Protein AF-A0A839QFP3-F1 (afdb_monomer_lite)

Structure (mmCIF, N/CA/C/O backbone):
data_AF-A0A839QFP3-F1
#
_entry.id   AF-A0A839QFP3-F1
#
loop_
_atom_site.group_PDB
_atom_site.id
_atom_site.type_symbol
_atom_site.label_atom_id
_atom_site.label_alt_id
_atom_site.label_comp_id
_atom_site.label_asym_id
_atom_site.label_entity_id
_atom_site.label_seq_id
_atom_site.pdbx_PDB_ins_code
_atom_site.Cartn_x
_atom_site.Cartn_y
_atom_site.Cartn_z
_atom_site.occupancy
_atom_site.B_iso_or_equiv
_atom_site.auth_seq_id
_atom_site.auth_comp_id
_atom_site.auth_asym_id
_atom_site.auth_atom_id
_atom_site.pdbx_PDB_model_num
ATOM 1 N N . MET A 1 1 ? -18.121 40.655 -31.724 1.00 33.25 1 MET A N 1
ATOM 2 C CA . MET A 1 1 ? -19.056 41.598 -32.372 1.00 33.25 1 MET A CA 1
ATOM 3 C C . MET A 1 1 ? -20.418 41.431 -31.724 1.00 33.25 1 MET A C 1
ATOM 5 O O . MET A 1 1 ? -20.796 40.308 -31.424 1.00 33.25 1 MET A O 1
ATOM 9 N N . LYS A 1 2 ? -21.038 42.562 -31.383 1.00 26.45 2 LYS A N 1
ATOM 10 C CA . LYS A 1 2 ? -22.313 42.707 -30.668 1.00 26.45 2 LYS A CA 1
ATOM 11 C C . LYS A 1 2 ? -23.517 42.322 -31.549 1.00 26.45 2 LYS A C 1
ATOM 13 O O . LYS A 1 2 ? -23.383 42.303 -32.765 1.00 26.45 2 LYS A O 1
ATOM 18 N N . LEU A 1 3 ? -24.665 42.250 -30.864 1.00 24.91 3 LEU A N 1
ATOM 19 C CA . LEU A 1 3 ? -26.060 42.419 -31.308 1.00 24.91 3 LEU A CA 1
ATOM 20 C C . LEU A 1 3 ? -26.817 41.125 -31.654 1.00 24.91 3 LEU A C 1
ATOM 22 O O . LEU A 1 3 ? -26.257 40.285 -32.339 1.00 24.91 3 LEU A O 1
ATOM 26 N N . ILE A 1 4 ? -28.083 40.869 -31.290 1.00 27.33 4 ILE A N 1
ATOM 27 C CA . ILE A 1 4 ? -29.169 41.431 -30.437 1.00 27.33 4 ILE A CA 1
ATOM 28 C C . ILE A 1 4 ? -30.478 41.007 -31.154 1.00 27.33 4 ILE A C 1
ATOM 30 O O . ILE A 1 4 ? -30.542 41.151 -32.370 1.00 27.33 4 ILE A O 1
ATOM 34 N N . SER A 1 5 ? -31.500 40.587 -30.384 1.00 27.27 5 SER A N 1
ATOM 35 C CA . SER A 1 5 ? -32.950 40.555 -30.730 1.00 27.27 5 SER A CA 1
ATOM 36 C C . SER A 1 5 ? -33.434 39.568 -31.808 1.00 27.27 5 SER A C 1
ATOM 38 O O . SER A 1 5 ? -32.683 39.212 -32.698 1.00 27.27 5 SER A O 1
ATOM 40 N N . ALA A 1 6 ? -34.686 39.098 -31.878 1.00 27.47 6 ALA A N 1
ATOM 41 C CA . ALA A 1 6 ? -35.916 39.073 -31.058 1.00 27.47 6 ALA A CA 1
ATOM 42 C C . ALA A 1 6 ? -36.865 38.084 -31.805 1.00 27.47 6 ALA A C 1
ATOM 44 O O . ALA A 1 6 ? -36.794 38.001 -33.025 1.00 27.47 6 ALA A O 1
ATOM 45 N N . LEU A 1 7 ? -37.509 37.103 -31.159 1.00 26.70 7 LEU A N 1
ATOM 46 C CA . LEU A 1 7 ? -38.896 37.088 -30.642 1.00 26.70 7 LEU A CA 1
ATOM 47 C C . LEU A 1 7 ? -40.041 37.344 -31.660 1.00 26.70 7 LEU A C 1
ATOM 49 O O . LEU A 1 7 ? -40.132 38.434 -32.207 1.00 26.70 7 LEU A O 1
ATOM 53 N N . LEU A 1 8 ? -40.968 36.358 -31.703 1.00 25.73 8 LEU A N 1
ATOM 54 C CA . LEU A 1 8 ? -42.381 36.352 -32.177 1.00 25.73 8 LEU A CA 1
ATOM 55 C C . LEU A 1 8 ? -42.590 36.457 -33.704 1.00 25.73 8 LEU A C 1
ATOM 57 O O . LEU A 1 8 ? -41.953 37.262 -34.354 1.00 25.73 8 LEU A O 1
ATOM 61 N N . GLY A 1 9 ? -43.460 35.711 -34.393 1.00 26.23 9 GLY A N 1
ATOM 62 C CA . GLY A 1 9 ? -44.585 34.838 -34.042 1.00 26.23 9 GLY A CA 1
ATOM 63 C C . GLY A 1 9 ? -45.712 35.075 -35.070 1.00 26.23 9 GLY A C 1
ATOM 64 O O . GLY A 1 9 ? -46.046 36.228 -35.297 1.00 26.23 9 GLY A O 1
ATOM 65 N N . THR A 1 10 ? -46.255 34.032 -35.717 1.00 30.48 10 THR A N 1
ATOM 66 C CA . THR A 1 10 ? -47.557 33.976 -36.454 1.00 30.48 10 THR A CA 1
ATOM 67 C C . THR A 1 10 ? -47.713 32.542 -37.013 1.00 30.48 10 THR A C 1
ATOM 69 O O . THR A 1 10 ? -46.819 32.050 -37.688 1.00 30.48 10 THR A O 1
ATOM 72 N N . ALA A 1 11 ? -48.610 31.696 -36.483 1.00 29.27 11 ALA A N 1
ATOM 73 C CA . ALA A 1 11 ? -50.033 31.514 -36.839 1.00 29.27 11 ALA A CA 1
ATOM 74 C C . ALA A 1 11 ? -50.236 31.035 -38.300 1.00 29.27 11 ALA A C 1
ATOM 76 O O . ALA A 1 11 ? -50.102 31.816 -39.229 1.00 29.27 11 ALA A O 1
ATOM 77 N N . LEU A 1 12 ? -50.309 29.712 -38.510 1.00 28.17 12 LEU A N 1
ATOM 78 C CA . LEU A 1 12 ? -51.515 28.909 -38.826 1.00 28.17 12 LEU A CA 1
ATOM 79 C C . LEU A 1 12 ? -52.107 29.142 -40.233 1.00 28.17 12 LEU A C 1
ATOM 81 O O . LEU A 1 12 ? -52.713 30.180 -40.455 1.00 28.17 12 LEU A O 1
ATOM 85 N N . LEU A 1 13 ? -52.058 28.126 -41.112 1.00 28.03 13 LEU A N 1
ATOM 86 C CA . LEU A 1 13 ? -53.234 27.636 -41.851 1.00 28.03 13 LEU A CA 1
ATOM 87 C C . LEU A 1 13 ? -52.971 26.308 -42.599 1.00 28.03 13 LEU A C 1
ATOM 89 O O . LEU A 1 13 ? -51.900 26.092 -43.154 1.00 28.03 13 LEU A O 1
ATOM 93 N N . ALA A 1 14 ? -54.045 25.517 -42.668 1.00 29.06 14 ALA A N 1
ATOM 94 C CA . ALA A 1 14 ? -54.422 24.551 -43.704 1.00 29.06 14 ALA A CA 1
ATOM 95 C C . ALA A 1 14 ? -53.797 23.137 -43.717 1.00 29.06 14 ALA A C 1
ATOM 97 O O . ALA A 1 14 ? -52.715 22.858 -44.223 1.00 29.06 14 ALA A O 1
ATOM 98 N N . SER A 1 15 ? -54.632 22.230 -43.214 1.00 30.94 15 SER A N 1
ATOM 99 C CA . SER A 1 15 ? -54.693 20.779 -43.360 1.00 30.94 15 SER A CA 1
ATOM 100 C C . SER A 1 15 ? -54.840 20.275 -44.803 1.00 30.94 15 SER A C 1
ATOM 102 O O . SER A 1 15 ? -55.720 20.741 -45.524 1.00 30.94 15 SER A O 1
ATOM 104 N N . LEU A 1 16 ? -54.102 19.214 -45.147 1.00 32.72 16 LEU A N 1
ATOM 105 C CA . LEU A 1 16 ? -54.412 18.271 -46.230 1.00 32.72 16 LEU A CA 1
ATOM 106 C C . LEU A 1 16 ? -54.148 16.837 -45.737 1.00 32.72 16 LEU A C 1
ATOM 108 O O . LEU A 1 16 ? -53.099 16.539 -45.168 1.00 32.72 16 LEU A O 1
ATOM 112 N N . LEU A 1 17 ? -55.164 15.989 -45.896 1.00 35.31 17 LEU A N 1
ATOM 113 C CA . LEU A 1 17 ? -55.256 14.596 -45.454 1.00 35.31 17 LEU A CA 1
ATOM 114 C C . LEU A 1 17 ? -54.499 13.642 -46.393 1.00 35.31 17 LEU A C 1
ATOM 116 O O . LEU A 1 17 ? -54.619 13.744 -47.610 1.00 35.31 17 LEU A O 1
ATOM 120 N N . GLY A 1 18 ? -53.814 12.654 -45.810 1.00 33.41 18 GLY A N 1
ATOM 121 C CA . GLY A 1 18 ? -53.293 11.458 -46.485 1.00 33.41 18 GLY A CA 1
ATOM 122 C C . GLY A 1 18 ? -52.607 10.521 -45.473 1.00 33.41 18 GLY A C 1
ATOM 123 O O . GLY A 1 18 ? -51.747 10.993 -44.729 1.00 33.41 18 GLY A O 1
ATOM 124 N N . PRO A 1 19 ? -52.985 9.230 -45.358 1.00 42.19 19 PRO A N 1
ATOM 125 C CA . PRO A 1 19 ? -52.628 8.394 -44.215 1.00 42.19 19 PRO A CA 1
ATOM 126 C C . PRO A 1 19 ? -51.270 7.713 -44.415 1.00 42.19 19 PRO A C 1
ATOM 128 O O . PRO A 1 19 ? -51.122 6.842 -45.267 1.00 42.19 19 PRO A O 1
ATOM 131 N N . VAL A 1 20 ? -50.287 8.058 -43.583 1.00 38.03 20 VAL A N 1
ATOM 132 C CA . VAL A 1 20 ? -49.050 7.279 -43.434 1.00 38.03 20 VAL A CA 1
ATOM 133 C C . VAL A 1 20 ? -48.724 7.183 -41.946 1.00 38.03 20 VAL A C 1
ATOM 135 O O . VAL A 1 20 ? -48.584 8.191 -41.256 1.00 38.03 20 VAL A O 1
ATOM 138 N N . ALA A 1 21 ? -48.659 5.954 -41.441 1.00 46.66 21 ALA A N 1
ATOM 139 C CA . ALA A 1 21 ? -48.379 5.641 -40.046 1.00 46.66 21 ALA A CA 1
ATOM 140 C C . ALA A 1 21 ? -47.026 6.216 -39.581 1.00 46.66 21 ALA A C 1
ATOM 142 O O . ALA A 1 21 ? -46.008 5.934 -40.217 1.00 46.66 21 ALA A O 1
ATOM 143 N N . PRO A 1 22 ? -46.956 6.922 -38.435 1.00 32.91 22 PRO A N 1
ATOM 144 C CA . PRO A 1 22 ? -45.707 7.122 -37.730 1.00 32.91 22 PRO A CA 1
ATOM 145 C C . PRO A 1 22 ? -45.576 6.104 -36.596 1.00 32.91 22 PRO A C 1
ATOM 147 O O . PRO A 1 22 ? -46.515 5.823 -35.850 1.00 32.91 22 PRO A O 1
ATOM 150 N N . ALA A 1 23 ? -44.368 5.561 -36.481 1.00 39.56 23 ALA A N 1
ATOM 151 C CA . ALA A 1 23 ? -43.914 4.717 -35.392 1.00 39.56 23 ALA A CA 1
ATOM 152 C C . ALA A 1 23 ? -44.427 5.204 -34.029 1.00 39.56 23 ALA A C 1
ATOM 154 O O . ALA A 1 23 ? -44.339 6.389 -33.702 1.00 39.56 23 ALA A O 1
ATOM 155 N N . THR A 1 24 ? -44.906 4.266 -33.211 1.00 39.69 24 THR A N 1
ATOM 156 C CA . THR A 1 24 ? -45.161 4.483 -31.788 1.00 39.69 24 THR A CA 1
ATOM 157 C C . THR A 1 24 ? -43.930 5.134 -31.161 1.00 39.69 24 THR A C 1
ATOM 159 O O . THR A 1 24 ? -42.897 4.481 -30.992 1.00 39.69 24 THR A O 1
ATOM 162 N N . ALA A 1 25 ? -44.021 6.422 -30.833 1.00 38.97 25 ALA A N 1
ATOM 163 C CA . ALA A 1 25 ? -43.023 7.081 -30.014 1.00 38.97 25 ALA A CA 1
ATOM 164 C C . ALA A 1 25 ? -42.979 6.337 -28.676 1.00 38.97 25 ALA A C 1
ATOM 166 O O . ALA A 1 25 ? -43.952 6.329 -27.919 1.00 38.97 25 ALA A O 1
ATOM 167 N N . ALA A 1 26 ? -41.858 5.664 -28.409 1.00 47.88 26 ALA A N 1
ATOM 168 C CA . ALA A 1 26 ? -41.570 5.135 -27.088 1.00 47.88 26 ALA A CA 1
ATOM 169 C C . ALA A 1 26 ? -41.763 6.270 -26.066 1.00 47.88 26 ALA A C 1
ATOM 171 O O . ALA A 1 26 ? -41.358 7.405 -26.349 1.00 47.88 26 ALA A O 1
ATOM 172 N N . PRO A 1 27 ? -42.379 6.010 -24.900 1.00 43.12 27 PRO A N 1
ATOM 173 C CA . PRO A 1 27 ? -42.592 7.051 -23.911 1.00 43.12 27 PRO A CA 1
ATOM 174 C C . PRO A 1 27 ? -41.246 7.695 -23.592 1.00 43.12 27 PRO A C 1
ATOM 176 O O . PRO A 1 27 ? -40.281 6.995 -23.270 1.00 43.12 27 PRO A O 1
ATOM 179 N N . ILE A 1 28 ? -41.188 9.026 -23.697 1.00 40.81 28 ILE A N 1
ATOM 180 C CA . ILE A 1 28 ? -40.070 9.828 -23.210 1.00 40.81 28 ILE A CA 1
ATOM 181 C C . ILE A 1 28 ? -39.900 9.445 -21.742 1.00 40.81 28 ILE A C 1
ATOM 183 O O . ILE A 1 28 ? -40.665 9.871 -20.875 1.00 40.81 28 ILE A O 1
ATOM 187 N N . GLN A 1 29 ? -38.922 8.581 -21.459 1.00 40.72 29 GLN A N 1
ATOM 188 C CA . GLN A 1 29 ? -38.484 8.331 -20.101 1.00 40.72 29 GLN A CA 1
ATOM 189 C C . GLN A 1 29 ? -37.921 9.655 -19.611 1.00 40.72 29 GLN A C 1
ATOM 191 O O . GLN A 1 29 ? -36.785 10.017 -19.915 1.00 40.72 29 GLN A O 1
ATOM 196 N N . VAL A 1 30 ? -38.733 10.394 -18.859 1.00 38.72 30 VAL A N 1
ATOM 197 C CA . VAL A 1 30 ? -38.251 11.469 -18.004 1.00 38.72 30 VAL A CA 1
ATOM 198 C C . VAL A 1 30 ? -37.244 10.806 -17.073 1.00 38.72 30 VAL A C 1
ATOM 200 O O . VAL A 1 30 ? -37.614 10.133 -16.110 1.00 38.72 30 VAL A O 1
ATOM 203 N N . VAL A 1 31 ? -35.958 10.914 -17.413 1.00 43.88 31 VAL A N 1
ATOM 204 C CA . VAL A 1 31 ? -34.865 10.435 -16.574 1.00 43.88 31 VAL A CA 1
ATOM 205 C C . VAL A 1 31 ? -34.932 11.284 -15.316 1.00 43.88 31 VAL A C 1
ATOM 207 O O . VAL A 1 31 ? -34.464 12.421 -15.290 1.00 43.88 31 VAL A O 1
ATOM 210 N N . ALA A 1 32 ? -35.610 10.764 -14.292 1.00 51.81 32 ALA A N 1
ATOM 211 C CA . ALA A 1 32 ? -35.774 11.448 -13.025 1.00 51.81 32 ALA A CA 1
ATOM 212 C C . ALA A 1 32 ? -34.390 11.879 -12.534 1.00 51.81 32 ALA A C 1
ATOM 214 O O . ALA A 1 32 ? -33.486 11.047 -12.393 1.00 51.81 32 ALA A O 1
ATOM 215 N N . ALA A 1 33 ? -34.218 13.185 -12.314 1.00 59.56 33 ALA A N 1
ATOM 216 C CA . ALA A 1 33 ? -32.960 13.737 -11.841 1.00 59.56 33 ALA A CA 1
ATOM 217 C C . ALA A 1 33 ? -32.495 12.953 -10.607 1.00 59.56 33 ALA A C 1
ATOM 219 O O . ALA A 1 33 ? -33.271 12.709 -9.675 1.00 59.56 33 ALA A O 1
ATOM 220 N N . ALA A 1 34 ? -31.230 12.527 -10.616 1.00 67.50 34 ALA A N 1
ATOM 221 C CA . ALA A 1 34 ? -30.685 11.726 -9.533 1.00 67.50 34 ALA A CA 1
ATOM 222 C C . ALA A 1 34 ? -30.904 12.455 -8.191 1.00 67.50 34 ALA A C 1
ATOM 224 O O . ALA A 1 34 ? -30.577 13.640 -8.074 1.00 67.50 34 ALA A O 1
ATOM 225 N N . PRO A 1 35 ? -31.456 11.783 -7.165 1.00 75.38 35 PRO A N 1
ATOM 226 C CA . PRO A 1 35 ? -31.788 12.443 -5.915 1.00 75.38 35 PRO A CA 1
ATOM 227 C C . PRO A 1 35 ? -30.539 13.051 -5.272 1.00 75.38 35 PRO A C 1
ATOM 229 O O . PRO A 1 35 ? -29.490 12.405 -5.175 1.00 75.38 35 PRO A O 1
ATOM 232 N N . SER A 1 36 ? -30.672 14.284 -4.777 1.00 83.44 36 SER A N 1
ATOM 233 C CA . SER A 1 36 ? -29.611 14.952 -4.021 1.00 83.44 36 SER A CA 1
ATOM 234 C C . SER A 1 36 ? -29.180 14.100 -2.820 1.00 83.44 36 SER A C 1
ATOM 236 O O . SER A 1 36 ? -29.967 13.324 -2.268 1.00 83.44 36 SER A O 1
ATOM 238 N N . ILE A 1 37 ? -27.932 14.256 -2.359 1.00 83.38 37 ILE A N 1
ATOM 239 C CA . ILE A 1 37 ? -27.411 13.497 -1.204 1.00 83.38 37 ILE A CA 1
ATOM 240 C C . ILE A 1 37 ? -28.312 13.668 0.030 1.00 83.38 37 ILE A C 1
ATOM 242 O O . ILE A 1 37 ? -28.525 12.711 0.777 1.00 83.38 37 ILE A O 1
ATOM 246 N N . ALA A 1 38 ? -28.886 14.857 0.233 1.00 85.56 38 ALA A N 1
ATOM 247 C CA . ALA A 1 38 ? -29.815 15.113 1.329 1.00 85.56 38 ALA A CA 1
ATOM 248 C C . ALA A 1 38 ? -31.096 14.265 1.207 1.00 85.56 38 ALA A C 1
ATOM 250 O O . ALA A 1 38 ? -31.473 13.582 2.165 1.00 85.56 38 ALA A O 1
ATOM 251 N N . SER A 1 39 ? -31.717 14.242 0.025 1.00 84.00 39 SER A N 1
ATOM 252 C CA . SER A 1 39 ? -32.909 13.432 -0.256 1.00 84.00 39 SER A CA 1
ATOM 253 C C . SER A 1 39 ? -32.617 11.933 -0.153 1.00 84.00 39 SER A C 1
ATOM 255 O O . SER A 1 39 ? -33.370 11.195 0.488 1.00 84.00 39 SER A O 1
ATOM 257 N N . ALA A 1 40 ? -31.475 11.488 -0.686 1.00 86.00 40 ALA A N 1
ATOM 258 C CA . ALA A 1 40 ? -31.016 10.105 -0.579 1.00 86.00 40 ALA A CA 1
ATOM 259 C C . ALA A 1 40 ? -30.827 9.681 0.886 1.00 86.00 40 ALA A C 1
ATOM 261 O O . ALA A 1 40 ? -31.262 8.600 1.288 1.00 86.00 40 ALA A O 1
ATOM 262 N N . ASN A 1 41 ? -30.251 10.551 1.717 1.00 90.62 41 ASN A N 1
ATOM 263 C CA . ASN A 1 41 ? -30.080 10.285 3.142 1.00 90.62 41 ASN A CA 1
ATOM 264 C C . ASN A 1 41 ? -31.419 10.238 3.892 1.00 90.62 41 ASN A C 1
ATOM 266 O O . ASN A 1 41 ? -31.586 9.386 4.765 1.00 90.62 41 ASN A O 1
ATOM 270 N N . LYS A 1 42 ? -32.398 11.085 3.542 1.00 87.56 42 LYS A N 1
ATOM 271 C CA . LYS A 1 42 ? -33.755 11.032 4.120 1.00 87.56 42 LYS A CA 1
ATOM 272 C C . LYS A 1 42 ? -34.426 9.685 3.832 1.00 87.56 42 LYS A C 1
ATOM 274 O O . LYS A 1 42 ? -34.888 9.022 4.762 1.00 87.56 42 LYS A O 1
ATOM 279 N N . ALA A 1 43 ? -34.403 9.247 2.572 1.00 88.56 43 ALA A N 1
ATOM 280 C CA . ALA A 1 43 ? -34.941 7.949 2.162 1.00 88.56 43 ALA A CA 1
ATOM 281 C C . ALA A 1 43 ? -34.205 6.780 2.840 1.00 88.56 43 ALA A C 1
ATOM 283 O O . ALA A 1 43 ? -34.828 5.825 3.309 1.00 88.56 43 ALA A O 1
ATOM 284 N N . TYR A 1 44 ? -32.878 6.872 2.954 1.00 91.19 44 TYR A N 1
ATOM 285 C CA . TYR A 1 44 ? -32.069 5.870 3.639 1.00 91.19 44 TYR A CA 1
ATOM 286 C C . TYR A 1 44 ? -32.462 5.730 5.113 1.00 91.19 44 TYR A C 1
ATOM 288 O O . TYR A 1 44 ? -32.643 4.616 5.598 1.00 91.19 44 TYR A O 1
ATOM 296 N N . LEU A 1 45 ? -32.616 6.842 5.839 1.00 88.31 45 LEU A N 1
ATOM 297 C CA . LEU A 1 45 ? -32.981 6.817 7.258 1.00 88.31 45 LEU A CA 1
ATOM 298 C C . LEU A 1 45 ? -34.360 6.184 7.488 1.00 88.31 45 LEU A C 1
ATOM 300 O O . LEU A 1 45 ? -34.528 5.466 8.473 1.00 88.31 45 LEU A O 1
ATOM 304 N N . ALA A 1 46 ? -35.317 6.393 6.578 1.00 85.56 46 ALA A N 1
ATOM 305 C CA . ALA A 1 46 ? -36.617 5.725 6.629 1.00 85.56 46 ALA A CA 1
ATOM 306 C C . ALA A 1 46 ? -36.473 4.195 6.498 1.00 85.56 46 ALA A C 1
ATOM 308 O O . ALA A 1 46 ? -36.988 3.448 7.331 1.00 85.56 46 ALA A O 1
ATOM 309 N N . LYS A 1 47 ? -35.678 3.720 5.529 1.00 88.12 47 LYS A N 1
ATOM 310 C CA . LYS A 1 47 ? -35.384 2.283 5.352 1.00 88.12 47 LYS A CA 1
ATOM 311 C C . LYS A 1 47 ? -34.616 1.694 6.541 1.00 88.12 47 LYS A C 1
ATOM 313 O O . LYS A 1 47 ? -34.924 0.599 7.014 1.00 88.12 47 LYS A O 1
ATOM 318 N N . ALA A 1 48 ? -33.629 2.426 7.056 1.00 87.25 48 ALA A N 1
ATOM 319 C CA . ALA A 1 48 ? -32.842 2.012 8.211 1.00 87.25 48 ALA A CA 1
ATOM 320 C C . ALA A 1 48 ? -33.707 1.875 9.472 1.00 87.25 48 ALA A C 1
ATOM 322 O O . ALA A 1 48 ? -33.483 0.955 10.255 1.00 87.25 48 ALA A O 1
ATOM 323 N N . ALA A 1 49 ? -34.726 2.725 9.649 1.00 84.12 49 ALA A N 1
ATOM 324 C CA . ALA A 1 49 ? -35.669 2.606 10.757 1.00 84.12 49 ALA A CA 1
ATOM 325 C C . ALA A 1 49 ? -36.424 1.269 10.734 1.00 84.12 49 ALA A C 1
ATOM 327 O O . ALA A 1 49 ? -36.527 0.628 11.779 1.00 84.12 49 ALA A O 1
ATOM 328 N N . ALA A 1 50 ? -36.870 0.804 9.565 1.00 83.06 50 ALA A N 1
ATOM 329 C CA . ALA A 1 50 ? -37.517 -0.502 9.436 1.00 83.06 50 ALA A CA 1
ATOM 330 C C . ALA A 1 50 ? -36.548 -1.657 9.756 1.00 83.06 50 ALA A C 1
ATOM 332 O O . ALA A 1 50 ? -36.876 -2.564 10.520 1.00 83.06 50 ALA A O 1
ATOM 333 N N . LYS A 1 51 ? -35.314 -1.594 9.237 1.00 85.69 51 LYS A N 1
ATOM 334 C CA . LYS A 1 51 ? -34.328 -2.683 9.359 1.00 85.69 51 LYS A CA 1
ATOM 335 C C . LYS A 1 51 ? -33.655 -2.775 10.732 1.00 85.69 51 LYS A C 1
ATOM 337 O O . LYS A 1 51 ? -33.351 -3.868 11.201 1.00 85.69 51 LYS A O 1
ATOM 342 N N . LEU A 1 52 ? -33.395 -1.637 11.374 1.00 85.19 52 LEU A N 1
ATOM 343 C CA . LEU A 1 52 ? -32.643 -1.555 12.630 1.00 85.19 52 LEU A CA 1
ATOM 344 C C . LEU A 1 52 ? -33.539 -1.444 13.868 1.00 85.19 52 LEU A C 1
ATOM 346 O O . LEU A 1 52 ? -33.027 -1.155 14.947 1.00 85.19 52 LEU A O 1
ATOM 350 N N . GLY A 1 53 ? -34.849 -1.681 13.732 1.00 78.12 53 GLY A N 1
ATOM 351 C CA . GLY A 1 53 ? -35.779 -1.785 14.858 1.00 78.12 53 GLY A CA 1
ATOM 352 C C . GLY A 1 53 ? -36.296 -0.458 15.419 1.00 78.12 53 GLY A C 1
ATOM 353 O O . GLY A 1 53 ? -36.528 -0.379 16.624 1.00 78.12 53 GLY A O 1
ATOM 354 N N . GLY A 1 54 ? -36.481 0.552 14.564 1.00 74.44 54 GLY A N 1
ATOM 355 C CA . GLY A 1 54 ? -36.992 1.883 14.907 1.00 74.44 54 GLY A CA 1
ATOM 356 C C . GLY A 1 54 ? -35.917 2.841 15.435 1.00 74.44 54 GLY A C 1
ATOM 357 O O . GLY A 1 54 ? -34.880 2.423 15.953 1.00 74.44 54 GLY A O 1
ATOM 358 N N . ALA A 1 55 ? -36.140 4.152 15.280 1.00 65.81 55 ALA A N 1
ATOM 359 C CA . ALA A 1 55 ? -35.217 5.174 15.776 1.00 65.81 55 ALA A CA 1
ATOM 360 C C . ALA A 1 55 ? -35.317 5.311 17.305 1.00 65.81 55 ALA A C 1
ATOM 362 O O . ALA A 1 55 ? -36.368 5.655 17.841 1.00 65.81 55 ALA A O 1
ATOM 363 N N . ASP A 1 56 ? -34.203 5.110 18.012 1.00 63.41 56 ASP A N 1
ATOM 364 C CA . ASP A 1 56 ? -34.172 5.007 19.481 1.00 63.41 56 ASP A CA 1
ATOM 365 C C . ASP A 1 56 ? -33.946 6.360 20.207 1.00 63.41 56 ASP A C 1
ATOM 367 O O . ASP A 1 56 ? -33.613 6.396 21.392 1.00 63.41 56 ASP A O 1
ATOM 371 N N . ALA A 1 57 ? -34.197 7.476 19.506 1.00 55.25 57 ALA A N 1
ATOM 372 C CA . ALA A 1 57 ? -34.157 8.882 19.959 1.00 55.25 57 ALA A CA 1
ATOM 373 C C . ALA A 1 57 ? -32.773 9.533 20.199 1.00 55.25 57 ALA A C 1
ATOM 375 O O . ALA A 1 57 ? -32.707 10.713 20.528 1.00 55.25 57 ALA A O 1
ATOM 376 N N . GLY A 1 58 ? -31.654 8.829 19.995 1.00 65.00 58 GLY A N 1
ATOM 377 C CA . GLY A 1 58 ? -30.319 9.440 20.063 1.00 65.00 58 GLY A CA 1
ATOM 378 C C . GLY A 1 58 ? -29.873 10.024 18.722 1.00 65.00 58 GLY A C 1
ATOM 379 O O . GLY A 1 58 ? -29.575 9.260 17.806 1.00 65.00 58 GLY A O 1
ATOM 380 N N . THR A 1 59 ? -29.779 11.348 18.610 1.00 78.00 59 THR A N 1
ATOM 381 C CA . THR A 1 59 ? -29.082 12.025 17.505 1.00 78.00 59 THR A CA 1
ATOM 382 C C . THR A 1 59 ? -28.019 12.959 18.046 1.00 78.00 59 THR A C 1
ATOM 384 O O . THR A 1 59 ? -28.219 13.604 19.072 1.00 78.00 59 THR A O 1
ATOM 387 N N . GLY A 1 60 ? -26.902 13.066 17.342 1.00 84.50 60 GLY A N 1
ATOM 388 C CA . GLY A 1 60 ? -25.869 14.032 17.678 1.00 84.50 60 GLY A CA 1
ATOM 389 C C . GLY A 1 60 ? -24.967 14.320 16.494 1.00 84.50 60 GLY A C 1
ATOM 390 O O . GLY A 1 60 ? -25.167 13.796 15.395 1.00 84.50 60 GLY A O 1
ATOM 391 N N . LYS A 1 61 ? -23.960 15.152 16.742 1.00 87.25 61 LYS A N 1
ATOM 392 C CA . LYS A 1 61 ? -22.933 15.502 15.766 1.00 87.25 61 LYS A CA 1
ATOM 393 C C . LYS A 1 61 ? -21.649 14.712 16.022 1.00 87.25 61 LYS A C 1
ATOM 395 O O . LYS A 1 61 ? -21.320 14.366 17.159 1.00 87.25 61 LYS A O 1
ATOM 400 N N . LEU A 1 62 ? -20.967 14.387 14.934 1.00 87.31 62 LEU A N 1
ATOM 401 C CA . LEU A 1 62 ? -19.604 13.875 14.881 1.00 87.31 62 LEU A CA 1
ATOM 402 C C . LEU A 1 62 ? -18.644 15.041 14.604 1.00 87.31 62 LEU A C 1
ATOM 404 O O . LEU A 1 62 ? -19.075 16.159 14.312 1.00 87.31 62 LEU A O 1
ATOM 408 N N . ARG A 1 63 ? -17.335 14.780 14.675 1.00 85.62 63 ARG A N 1
ATOM 409 C CA . ARG A 1 63 ? -16.285 15.807 14.542 1.00 85.62 63 ARG A CA 1
ATOM 410 C C . ARG A 1 63 ? -16.362 16.625 13.241 1.00 85.62 63 ARG A C 1
ATOM 412 O O . ARG A 1 63 ? -16.025 17.797 13.264 1.00 85.62 63 ARG A O 1
ATOM 419 N N . ASP A 1 64 ? -16.781 16.034 12.123 1.00 84.38 64 ASP A N 1
ATOM 420 C CA . ASP A 1 64 ? -16.872 16.691 10.805 1.00 84.38 64 ASP A CA 1
ATOM 421 C C . ASP A 1 64 ? -18.255 17.320 10.535 1.00 84.38 64 ASP A C 1
ATOM 423 O O . ASP A 1 64 ? -18.639 17.510 9.383 1.00 84.38 64 ASP A O 1
ATOM 427 N N . ALA A 1 65 ? -19.028 17.587 11.595 1.00 83.38 65 ALA A N 1
ATOM 428 C CA . ALA A 1 65 ? -20.427 18.016 11.551 1.00 83.38 65 ALA A CA 1
ATOM 429 C C . ALA A 1 65 ? -21.407 17.004 10.920 1.00 83.38 65 ALA A C 1
ATOM 431 O O . ALA A 1 65 ? -22.612 17.294 10.830 1.00 83.38 65 ALA A O 1
ATOM 432 N N . SER A 1 66 ? -20.948 15.794 10.561 1.00 86.31 66 SER A N 1
ATOM 433 C CA . SER A 1 66 ? -21.852 14.699 10.215 1.00 86.31 66 SER A CA 1
ATOM 434 C C . SER A 1 66 ? -22.729 14.339 11.402 1.00 86.31 66 SER A C 1
ATOM 436 O O . SER A 1 66 ? -22.325 14.409 12.561 1.00 86.31 66 SER A O 1
ATOM 438 N N . SER A 1 67 ? -23.956 13.950 11.108 1.00 89.50 67 SER A N 1
ATOM 439 C CA . SER A 1 67 ? -24.908 13.479 12.092 1.00 89.50 67 SER A CA 1
ATOM 440 C C . SER A 1 67 ? -24.794 11.967 12.260 1.00 89.50 67 SER A C 1
ATOM 442 O O . SER A 1 67 ? -24.520 11.223 11.318 1.00 89.50 67 SER A O 1
ATOM 444 N N . TRP A 1 68 ? -25.053 11.499 13.474 1.00 89.94 68 TRP A N 1
ATOM 445 C CA . TRP A 1 68 ? -25.333 10.092 13.736 1.00 89.94 68 TRP A CA 1
ATOM 446 C C . TRP A 1 68 ? -26.739 9.948 14.308 1.00 89.94 68 TRP A C 1
ATOM 448 O O . TRP A 1 68 ? -27.231 10.835 15.009 1.00 89.94 68 TRP A O 1
ATOM 458 N N . ARG A 1 69 ? -27.390 8.824 14.004 1.00 88.88 69 ARG A N 1
ATOM 459 C CA . ARG A 1 69 ? -28.699 8.456 14.553 1.00 88.88 69 ARG A CA 1
ATOM 460 C C . ARG A 1 69 ? -28.669 7.036 15.097 1.00 88.88 69 ARG A C 1
ATOM 462 O O . ARG A 1 69 ? -28.281 6.109 14.388 1.00 88.88 69 ARG A O 1
ATOM 469 N N . ALA A 1 70 ? -29.064 6.890 16.357 1.00 86.50 70 ALA A N 1
ATOM 470 C CA . ALA A 1 70 ? -29.164 5.618 17.055 1.00 86.50 70 ALA A CA 1
ATOM 471 C C . ALA A 1 70 ? -30.400 4.826 16.626 1.00 86.50 70 ALA A C 1
ATOM 473 O O . ALA A 1 70 ? -31.503 5.374 16.538 1.00 86.50 70 ALA A O 1
ATOM 474 N N . TYR A 1 71 ? -30.211 3.523 16.473 1.00 87.12 71 TYR A N 1
ATOM 475 C CA . TYR A 1 71 ? -31.267 2.538 16.288 1.00 87.12 71 TYR A CA 1
ATOM 476 C C . TYR A 1 71 ? -31.012 1.341 17.208 1.00 87.12 71 TYR A C 1
ATOM 478 O O . TYR A 1 71 ? -29.895 1.153 17.701 1.00 87.12 71 TYR A O 1
ATOM 486 N N . ARG A 1 72 ? -32.023 0.487 17.400 1.00 83.50 72 ARG A N 1
ATOM 487 C CA . ARG A 1 72 ? -31.938 -0.700 18.270 1.00 83.50 72 ARG A CA 1
ATOM 488 C C . ARG A 1 72 ? -30.696 -1.553 17.985 1.00 83.50 72 ARG A C 1
ATOM 490 O O . ARG A 1 72 ? -29.979 -1.932 18.920 1.00 83.50 72 ARG A O 1
ATOM 497 N N . ASP A 1 73 ? -30.439 -1.812 16.701 1.00 84.69 73 ASP A N 1
ATOM 498 C CA . ASP A 1 73 ? -29.419 -2.760 16.231 1.00 84.69 73 ASP A CA 1
ATOM 499 C C . ASP A 1 73 ? -28.203 -2.108 15.539 1.00 84.69 73 ASP A C 1
ATOM 501 O O . ASP A 1 73 ? -27.361 -2.801 14.959 1.00 84.69 73 ASP A O 1
ATOM 505 N N . GLY A 1 74 ? -28.043 -0.785 15.642 1.00 88.88 74 GLY A N 1
ATOM 506 C CA . GLY A 1 74 ? -26.894 -0.093 15.060 1.00 88.88 74 GLY A CA 1
ATOM 507 C C . GLY A 1 74 ? -26.972 1.428 15.118 1.00 88.88 74 GLY A C 1
ATOM 508 O O . GLY A 1 74 ? -27.783 2.017 15.831 1.00 88.88 74 GLY A O 1
ATOM 509 N N . VAL A 1 75 ? -26.102 2.071 14.350 1.00 90.81 75 VAL A N 1
ATOM 510 C CA . VAL A 1 75 ? -26.075 3.523 14.163 1.00 90.81 75 VAL A CA 1
ATOM 511 C C . VAL A 1 75 ? -25.985 3.830 12.674 1.00 90.81 75 VAL A C 1
ATOM 513 O O . VAL A 1 75 ? -25.320 3.110 11.934 1.00 90.81 75 VAL A O 1
ATOM 516 N N . VAL A 1 76 ? -26.644 4.898 12.233 1.00 92.50 76 VAL A N 1
ATOM 517 C CA . VAL A 1 76 ? -26.455 5.441 10.880 1.00 92.50 76 VAL A CA 1
ATOM 518 C C . VAL A 1 76 ? -25.661 6.731 10.977 1.00 92.50 76 VAL A C 1
ATOM 520 O O . VAL A 1 76 ? -26.004 7.593 11.787 1.00 92.50 76 VAL A O 1
ATOM 523 N N . VAL A 1 77 ? -24.621 6.865 10.154 1.00 92.50 77 VAL A N 1
ATOM 524 C CA . VAL A 1 77 ? -23.783 8.068 10.035 1.00 92.50 77 VAL A CA 1
ATOM 525 C C . VAL A 1 77 ? -24.062 8.729 8.691 1.00 92.50 77 VAL A C 1
ATOM 527 O O . VAL A 1 77 ? -24.025 8.044 7.675 1.00 92.50 77 VAL A O 1
ATOM 530 N N . TYR A 1 78 ? -24.364 10.028 8.675 1.00 91.50 78 TYR A N 1
ATOM 531 C CA . TYR A 1 78 ? -24.813 10.744 7.474 1.00 91.50 78 TYR A CA 1
ATOM 532 C C . TYR A 1 78 ? -24.587 12.260 7.585 1.00 91.50 78 TYR A C 1
ATOM 534 O O . TYR A 1 78 ? -24.486 12.799 8.683 1.00 91.50 78 TYR A O 1
ATOM 542 N N . SER A 1 79 ? -24.544 12.982 6.465 1.00 87.12 79 SER A N 1
ATOM 543 C CA . SER A 1 79 ? -24.553 14.456 6.448 1.00 87.12 79 SER A CA 1
ATOM 544 C C . SER A 1 79 ? -25.082 14.983 5.113 1.00 87.12 79 SER A C 1
ATOM 546 O O . SER A 1 79 ? -25.416 14.197 4.238 1.00 87.12 79 SER A O 1
ATOM 548 N N . THR A 1 80 ? -25.148 16.297 4.900 1.00 81.56 80 THR A N 1
ATOM 549 C CA . THR A 1 80 ? -25.426 16.832 3.551 1.00 81.56 80 THR A CA 1
ATOM 550 C C . THR A 1 80 ? -24.282 16.557 2.565 1.00 81.56 80 THR A C 1
ATOM 552 O O . THR A 1 80 ? -24.513 16.530 1.363 1.00 81.56 80 THR A O 1
ATOM 555 N N . LYS A 1 81 ? -23.064 16.293 3.066 1.00 79.62 81 LYS A N 1
ATOM 556 C CA . LYS A 1 81 ? -21.843 16.046 2.275 1.00 79.62 81 LYS A CA 1
ATOM 557 C C . LYS A 1 81 ? -21.439 14.566 2.195 1.00 79.62 81 LYS A C 1
ATOM 559 O O . LYS A 1 81 ? -20.563 14.212 1.413 1.00 79.62 81 LYS A O 1
ATOM 564 N N . ARG A 1 82 ? -22.030 13.690 3.015 1.00 81.75 82 ARG A N 1
ATOM 565 C CA . ARG A 1 82 ? -21.653 12.273 3.141 1.00 81.75 82 ARG A CA 1
ATOM 566 C C . ARG A 1 82 ? -22.876 11.378 2.984 1.00 81.75 82 ARG A C 1
ATOM 568 O O . ARG A 1 82 ? -23.895 11.594 3.644 1.00 81.75 82 ARG A O 1
ATOM 575 N N . LYS A 1 83 ? -22.747 10.336 2.157 1.00 88.25 83 LYS A N 1
ATOM 576 C CA . LYS A 1 83 ? -23.764 9.284 2.023 1.00 88.25 83 LYS A CA 1
ATOM 577 C C . LYS A 1 83 ? -24.013 8.607 3.371 1.00 88.25 83 LYS A C 1
ATOM 579 O O . LYS A 1 83 ? -23.067 8.326 4.108 1.00 88.25 83 LYS A O 1
ATOM 584 N N . ALA A 1 84 ? -25.282 8.356 3.673 1.00 91.69 84 ALA A N 1
ATOM 585 C CA . ALA A 1 84 ? -25.690 7.614 4.849 1.00 91.69 84 ALA A CA 1
ATOM 586 C C . ALA A 1 84 ? -25.157 6.179 4.782 1.00 91.69 84 ALA A C 1
ATOM 588 O O . ALA A 1 84 ? -25.282 5.516 3.754 1.00 91.69 84 ALA A O 1
ATOM 589 N N . VAL A 1 85 ? -24.572 5.715 5.885 1.00 93.56 85 VAL A N 1
ATOM 590 C CA . VAL A 1 85 ? -24.066 4.344 6.023 1.00 93.56 85 VAL A CA 1
ATOM 591 C C . VAL A 1 85 ? -24.487 3.745 7.357 1.00 93.56 85 VAL A C 1
ATOM 593 O O . VAL A 1 85 ? -24.433 4.415 8.395 1.00 93.56 85 VAL A O 1
ATOM 596 N N . THR A 1 86 ? -24.889 2.474 7.341 1.00 93.88 86 THR A N 1
ATOM 597 C CA . THR A 1 86 ? -25.231 1.730 8.558 1.00 93.88 86 THR A CA 1
ATOM 598 C C . THR A 1 86 ? -23.986 1.095 9.161 1.00 93.88 86 THR A C 1
ATOM 600 O O . THR A 1 86 ? -23.235 0.380 8.502 1.00 93.88 86 THR A O 1
ATOM 603 N N . VAL A 1 87 ? -23.797 1.286 10.463 1.00 94.25 87 VAL A N 1
ATOM 604 C CA . VAL A 1 87 ? -22.820 0.562 11.274 1.00 94.25 87 VAL A CA 1
ATOM 605 C C . VAL A 1 87 ? -23.588 -0.291 12.280 1.00 94.25 87 VAL A C 1
ATOM 607 O O . VAL A 1 87 ? -24.103 0.202 13.288 1.00 94.25 87 VAL A O 1
ATOM 610 N N . TYR A 1 88 ? -23.691 -1.591 11.998 1.00 92.31 88 TYR A N 1
ATOM 611 C CA . TYR A 1 88 ? -24.375 -2.540 12.881 1.00 92.31 88 TYR A CA 1
ATOM 612 C C . TYR A 1 88 ? -23.665 -2.656 14.229 1.00 92.31 88 TYR A C 1
ATOM 614 O O . TYR A 1 88 ? -22.449 -2.487 14.328 1.00 92.31 88 TYR A O 1
ATOM 622 N N . LYS A 1 89 ? -24.427 -3.002 15.269 1.00 88.56 89 LYS A N 1
ATOM 623 C CA . LYS A 1 89 ? -24.001 -2.935 16.674 1.00 88.56 89 LYS A CA 1
ATOM 624 C C . LYS A 1 89 ? -22.633 -3.554 16.972 1.00 88.56 89 LYS A C 1
ATOM 626 O O . LYS A 1 89 ? -21.835 -2.941 17.674 1.00 88.56 89 LYS A O 1
ATOM 631 N N . ALA A 1 90 ? -22.338 -4.739 16.438 1.00 91.06 90 ALA A N 1
ATOM 632 C CA . ALA A 1 90 ? -21.057 -5.397 16.692 1.00 91.06 90 ALA A CA 1
ATOM 633 C C . ALA A 1 90 ? -19.877 -4.599 16.109 1.00 91.06 90 ALA A C 1
ATOM 635 O O . ALA A 1 90 ? -18.886 -4.381 16.796 1.00 91.06 90 ALA A O 1
ATOM 636 N N . MET A 1 91 ? -20.023 -4.069 14.892 1.00 94.62 91 MET A N 1
ATOM 637 C CA . MET A 1 91 ? -19.024 -3.186 14.285 1.00 94.62 91 MET A CA 1
ATOM 638 C C . MET A 1 91 ? -18.957 -1.830 14.986 1.00 94.62 91 MET A C 1
ATOM 640 O O . MET A 1 91 ? -17.872 -1.289 15.151 1.00 94.62 91 MET A O 1
ATOM 644 N N . ALA A 1 92 ? -20.088 -1.292 15.450 1.00 92.81 92 ALA A N 1
ATOM 645 C CA . ALA A 1 92 ? -20.110 -0.052 16.221 1.00 92.81 92 ALA A CA 1
ATOM 646 C C . ALA A 1 92 ? -19.315 -0.199 17.529 1.00 92.81 92 ALA A C 1
ATOM 648 O O . ALA A 1 92 ? -18.616 0.728 17.926 1.00 92.81 92 ALA A O 1
ATOM 649 N N . ASN A 1 93 ? -19.345 -1.378 18.160 1.00 91.94 93 ASN A N 1
ATOM 650 C CA . ASN A 1 93 ? -18.504 -1.676 19.320 1.00 91.94 93 ASN A CA 1
ATOM 651 C C . ASN A 1 93 ? -17.014 -1.694 18.957 1.00 91.94 93 ASN A C 1
ATOM 653 O O . ASN A 1 93 ? -16.213 -1.128 19.694 1.00 91.94 93 ASN A O 1
ATOM 657 N N . VAL A 1 94 ? -16.651 -2.292 17.818 1.00 94.06 94 VAL A N 1
ATOM 658 C CA . VAL A 1 94 ? -15.265 -2.302 17.322 1.00 94.06 94 VAL A CA 1
ATOM 659 C C . VAL A 1 94 ? -14.791 -0.893 16.968 1.00 94.06 94 VAL A C 1
ATOM 661 O O . VAL A 1 94 ? -13.689 -0.493 17.332 1.00 94.06 94 VAL A O 1
ATOM 664 N N . TRP A 1 95 ? -15.640 -0.093 16.330 1.00 94.88 95 TRP A N 1
ATOM 665 C CA . TRP A 1 95 ? -15.350 1.306 16.049 1.00 94.88 95 TRP A CA 1
ATOM 666 C C . TRP A 1 95 ? -15.166 2.103 17.350 1.00 94.88 95 TRP A C 1
ATOM 668 O O . TRP A 1 95 ? -14.172 2.817 17.505 1.00 94.88 95 TRP A O 1
ATOM 678 N N . ALA A 1 96 ? -16.039 1.888 18.338 1.00 94.12 96 ALA A N 1
ATOM 679 C CA . ALA A 1 96 ? -15.935 2.480 19.668 1.00 94.12 96 ALA A CA 1
ATOM 680 C C . ALA A 1 96 ? -14.658 2.070 20.417 1.00 94.12 96 ALA A C 1
ATOM 682 O O . ALA A 1 96 ? -14.045 2.905 21.078 1.00 94.12 96 ALA A O 1
ATOM 683 N N . ASP A 1 97 ? -14.231 0.810 20.292 1.00 92.94 97 ASP A N 1
ATOM 684 C CA . ASP A 1 97 ? -12.978 0.289 20.856 1.00 92.94 97 ASP A CA 1
ATOM 685 C C . ASP A 1 97 ? -11.738 0.991 20.290 1.00 92.94 97 ASP A C 1
ATOM 687 O O . ASP A 1 97 ? -10.682 0.983 20.920 1.00 92.94 97 ASP A O 1
ATOM 691 N N . THR A 1 98 ? -11.871 1.622 19.122 1.00 93.25 98 THR A N 1
ATOM 692 C CA . THR A 1 98 ? -10.792 2.354 18.448 1.00 93.25 98 THR A CA 1
ATOM 693 C C . THR A 1 98 ? -10.901 3.874 18.584 1.00 93.25 98 THR A C 1
ATOM 695 O O . THR A 1 98 ? -10.045 4.576 18.050 1.00 93.25 98 THR A O 1
ATOM 698 N N . GLY A 1 99 ? -11.907 4.383 19.313 1.00 93.50 99 GLY A N 1
ATOM 699 C CA . GLY A 1 99 ? -12.135 5.817 19.552 1.00 93.50 99 GLY A CA 1
ATOM 700 C C . GLY A 1 99 ? -13.117 6.501 18.597 1.00 93.50 99 GLY A C 1
ATOM 701 O O . GLY A 1 99 ? -13.054 7.724 18.429 1.00 93.50 99 GLY A O 1
ATOM 702 N N . TRP A 1 100 ? -14.006 5.732 17.960 1.00 94.38 100 TRP A N 1
ATOM 703 C CA . TRP A 1 100 ? -14.980 6.235 16.987 1.00 94.38 100 TRP A CA 1
ATOM 704 C C . TRP A 1 100 ? -14.316 7.091 15.883 1.00 94.38 100 TRP A C 1
ATOM 706 O O . TRP A 1 100 ? -13.220 6.775 15.419 1.00 94.38 100 TRP A O 1
ATOM 716 N N . GLU A 1 101 ? -14.963 8.173 15.441 1.00 91.06 101 GLU A N 1
ATOM 717 C CA . GLU A 1 101 ? -14.493 9.070 14.383 1.00 91.06 101 GLU A CA 1
ATOM 718 C C . GLU A 1 101 ? -13.205 9.819 14.742 1.00 91.06 101 GLU A C 1
ATOM 720 O O . GLU A 1 101 ? -12.449 10.248 13.869 1.00 91.06 101 GLU A O 1
ATOM 725 N N . THR A 1 102 ? -12.962 9.987 16.043 1.00 86.56 102 THR A N 1
ATOM 726 C CA . THR A 1 102 ? -11.758 10.640 16.573 1.00 86.56 102 THR A CA 1
ATOM 727 C C . THR A 1 102 ? -10.579 9.678 16.682 1.00 86.56 102 THR A C 1
ATOM 729 O O . THR A 1 102 ? -9.447 10.104 16.904 1.00 86.56 102 THR A O 1
ATOM 732 N N . GLY A 1 103 ? -10.859 8.387 16.521 1.00 87.81 103 GLY A N 1
ATOM 733 C CA . GLY A 1 103 ? -9.931 7.285 16.644 1.00 87.81 103 GLY A CA 1
ATOM 734 C C . GLY A 1 103 ? -9.010 7.091 15.446 1.00 87.81 103 GLY A C 1
ATOM 735 O O . GLY A 1 103 ? -9.034 7.833 14.461 1.00 87.81 103 GLY A O 1
ATOM 736 N N . LYS A 1 104 ? -8.211 6.020 15.510 1.00 86.50 104 LYS A N 1
ATOM 737 C CA . LYS A 1 104 ? -7.193 5.699 14.493 1.00 86.50 104 LYS A CA 1
ATOM 738 C C . LYS A 1 104 ? -7.778 5.529 13.087 1.00 86.50 104 LYS A C 1
ATOM 740 O O . LYS A 1 104 ? -7.103 5.857 12.115 1.00 86.50 104 LYS A O 1
ATOM 745 N N . TYR A 1 105 ? -9.000 5.009 12.975 1.00 88.62 105 TYR A N 1
ATOM 746 C CA . TYR A 1 105 ? -9.546 4.527 11.702 1.00 88.62 105 TYR A CA 1
ATOM 747 C C . TYR A 1 105 ? -10.554 5.464 11.024 1.00 88.62 105 TYR A C 1
ATOM 749 O O . TYR A 1 105 ? -10.832 5.273 9.842 1.00 88.62 105 TYR A O 1
ATOM 757 N N . GLY A 1 106 ? -11.014 6.514 11.712 1.00 89.56 106 GLY A N 1
ATOM 758 C CA . GLY A 1 106 ? -11.881 7.548 11.138 1.00 89.56 106 GLY A CA 1
ATOM 759 C C . GLY A 1 106 ? -13.328 7.096 10.928 1.00 89.56 106 GLY A C 1
ATOM 760 O O . GLY A 1 106 ? -13.863 6.331 11.726 1.00 89.56 106 GLY A O 1
ATOM 761 N N . TYR A 1 107 ? -13.974 7.609 9.884 1.00 90.38 107 TYR A N 1
ATOM 762 C CA . TYR A 1 107 ? -15.389 7.402 9.571 1.00 90.38 107 TYR A CA 1
ATOM 763 C C . TYR A 1 107 ? -15.639 6.156 8.712 1.00 90.38 107 TYR A C 1
ATOM 765 O O . TYR A 1 107 ? -14.786 5.803 7.895 1.00 90.38 107 TYR A O 1
ATOM 773 N N . PRO A 1 108 ? -16.821 5.520 8.822 1.00 92.19 108 PRO A N 1
ATOM 774 C CA . PRO A 1 108 ? -17.263 4.519 7.855 1.00 92.19 108 PRO A CA 1
ATOM 775 C C . PRO A 1 108 ? -17.480 5.160 6.473 1.00 92.19 108 PRO A C 1
ATOM 777 O O . PRO A 1 108 ? -17.985 6.281 6.359 1.00 92.19 108 PRO A O 1
ATOM 780 N N . LYS A 1 109 ? -17.103 4.435 5.415 1.00 86.75 109 LYS A N 1
ATOM 781 C CA . LYS A 1 109 ? -17.202 4.881 4.012 1.00 86.75 109 LYS A CA 1
ATOM 782 C C . LYS A 1 109 ? -18.180 4.075 3.160 1.00 86.75 109 LYS A C 1
ATOM 784 O O . LYS A 1 109 ? -18.609 4.562 2.120 1.00 86.75 109 LYS A O 1
ATOM 789 N N . ALA A 1 110 ? -18.508 2.856 3.574 1.00 86.44 110 ALA A N 1
ATOM 790 C CA . ALA A 1 110 ? -19.364 1.949 2.818 1.00 86.44 110 ALA A CA 1
ATOM 791 C C . ALA A 1 110 ? -20.202 1.076 3.755 1.00 86.44 110 ALA A C 1
ATOM 793 O O . ALA A 1 110 ? -19.938 1.012 4.958 1.00 86.44 110 ALA A O 1
ATOM 794 N N . GLU A 1 111 ? -21.195 0.392 3.192 1.00 89.44 111 GLU A N 1
ATOM 795 C CA . GLU A 1 111 ? -21.975 -0.620 3.902 1.00 89.44 111 GLU A CA 1
ATOM 796 C C . GLU A 1 111 ? -21.118 -1.807 4.355 1.00 89.44 111 GLU A C 1
ATOM 798 O O . GLU A 1 111 ? -20.026 -2.066 3.840 1.00 89.44 111 GLU A O 1
ATOM 803 N N . GLN A 1 112 ? -21.632 -2.539 5.342 1.00 90.62 112 GLN A N 1
ATOM 804 C CA . GLN A 1 112 ? -21.050 -3.817 5.736 1.00 90.62 112 GLN A CA 1
ATOM 805 C C . GLN A 1 112 ? -21.234 -4.877 4.655 1.00 90.62 112 GLN A C 1
ATOM 807 O O . GLN A 1 112 ? -22.318 -5.016 4.093 1.00 90.62 112 GLN A O 1
ATOM 812 N N . TYR A 1 113 ? -20.197 -5.686 4.450 1.00 85.69 113 TYR A N 1
ATOM 813 C CA . TYR A 1 113 ? -20.203 -6.829 3.542 1.00 85.69 113 TYR A CA 1
ATOM 814 C C . TYR A 1 113 ? -19.703 -8.096 4.247 1.00 85.69 113 TYR A C 1
ATOM 816 O O . TYR A 1 113 ? -19.030 -8.041 5.284 1.00 85.69 113 TYR A O 1
ATOM 824 N N . ALA A 1 114 ? -20.089 -9.257 3.716 1.00 85.44 114 ALA A N 1
ATOM 825 C CA . ALA A 1 114 ? -19.612 -10.548 4.198 1.00 85.44 114 ALA A CA 1
ATOM 826 C C . ALA A 1 114 ? -18.227 -10.855 3.613 1.00 85.44 114 ALA A C 1
ATOM 828 O O . ALA A 1 114 ? -17.980 -10.598 2.438 1.00 85.44 114 ALA A O 1
ATOM 829 N N . TYR A 1 115 ? -17.338 -11.420 4.426 1.00 78.25 115 TYR A N 1
ATOM 830 C CA . TYR A 1 115 ? -16.051 -11.946 3.979 1.00 78.25 115 TYR A CA 1
ATOM 831 C C . TYR A 1 115 ? -15.803 -13.284 4.674 1.00 78.25 115 TYR A C 1
ATOM 833 O O . TYR A 1 115 ? -15.461 -13.325 5.858 1.00 78.25 115 TYR A O 1
ATOM 841 N N . GLY A 1 116 ? -16.038 -14.389 3.962 1.00 83.69 116 GLY A N 1
ATOM 842 C CA . GLY A 1 116 ? -16.157 -15.701 4.597 1.00 83.69 116 GLY A CA 1
ATOM 843 C C . GLY A 1 116 ? -17.227 -15.670 5.697 1.00 83.69 116 GLY A C 1
ATOM 844 O O . GLY A 1 116 ? -18.351 -15.226 5.464 1.00 83.69 116 GLY A O 1
ATOM 845 N N . LYS A 1 117 ? -16.861 -16.085 6.916 1.00 86.25 117 LYS A N 1
ATOM 846 C CA . LYS A 1 117 ? -17.742 -16.039 8.101 1.00 86.25 117 LYS A CA 1
ATOM 847 C C . LYS A 1 117 ? -17.756 -14.672 8.807 1.00 86.25 117 LYS A C 1
ATOM 849 O O . LYS A 1 117 ? -18.580 -14.454 9.694 1.00 86.25 117 LYS A O 1
ATOM 854 N N . ASP A 1 118 ? -16.875 -13.753 8.421 1.00 87.81 118 ASP A N 1
ATOM 855 C CA . ASP A 1 118 ? -16.730 -12.451 9.067 1.00 87.81 118 ASP A CA 1
ATOM 856 C C . ASP A 1 118 ? -17.639 -11.393 8.430 1.00 87.81 118 ASP A C 1
ATOM 858 O O . ASP A 1 118 ? -18.039 -11.476 7.264 1.00 87.81 118 ASP A O 1
ATOM 862 N N . LYS A 1 119 ? -17.918 -10.331 9.190 1.00 92.00 119 LYS A N 1
ATOM 863 C CA . LYS A 1 119 ? -18.499 -9.088 8.667 1.00 92.00 119 LYS A CA 1
ATOM 864 C C . LYS A 1 119 ? -17.435 -8.004 8.639 1.00 92.00 119 LYS A C 1
ATOM 866 O O . LYS A 1 119 ? -16.777 -7.767 9.649 1.00 92.00 119 LYS A O 1
ATOM 871 N N . ARG A 1 120 ? -17.276 -7.326 7.503 1.00 90.44 120 ARG A N 1
ATOM 872 C CA . ARG A 1 120 ? -16.292 -6.253 7.307 1.00 90.44 120 ARG A CA 1
ATOM 873 C C . ARG A 1 120 ? -16.959 -4.958 6.878 1.00 90.44 120 ARG A C 1
ATOM 875 O O . ARG A 1 120 ? -18.030 -4.971 6.280 1.00 90.44 120 ARG A O 1
ATOM 882 N N . GLN A 1 121 ? -16.319 -3.838 7.190 1.00 90.81 121 GLN A N 1
ATOM 883 C CA . GLN A 1 121 ? -16.748 -2.512 6.763 1.00 90.81 121 GLN A CA 1
ATOM 884 C C . GLN A 1 121 ? -15.538 -1.625 6.495 1.00 90.81 121 GLN A C 1
ATOM 886 O O . GLN A 1 121 ? -14.549 -1.665 7.230 1.00 90.81 121 GLN A O 1
ATOM 891 N N . VAL A 1 122 ? -15.621 -0.826 5.433 1.00 85.75 122 VAL A N 1
ATOM 892 C CA . VAL A 1 122 ? -14.558 0.104 5.040 1.00 85.75 122 VAL A CA 1
ATOM 893 C C . VAL A 1 122 ? -14.669 1.391 5.853 1.00 85.75 122 VAL A C 1
ATOM 895 O O . VAL A 1 122 ? -15.740 1.998 5.916 1.00 85.75 122 VAL A O 1
ATOM 898 N N . PHE A 1 123 ? -13.550 1.818 6.433 1.00 88.44 123 PHE A N 1
ATOM 899 C CA . PHE A 1 123 ? -13.367 3.087 7.135 1.00 88.44 123 PHE A CA 1
ATOM 900 C C . PHE A 1 123 ? -12.312 3.948 6.426 1.00 88.44 123 PHE A C 1
ATOM 902 O O . PHE A 1 123 ? -11.634 3.484 5.510 1.00 88.44 123 PHE A O 1
ATOM 909 N N . ASP A 1 124 ? -12.154 5.209 6.839 1.00 83.44 124 ASP A N 1
ATOM 910 C CA . ASP A 1 124 ? -11.230 6.155 6.200 1.00 83.44 124 ASP A CA 1
ATOM 911 C C . ASP A 1 124 ? -9.799 5.622 6.057 1.00 83.44 124 ASP A C 1
ATOM 913 O O . ASP A 1 124 ? -9.161 5.889 5.039 1.00 83.44 124 ASP A O 1
ATOM 917 N N . LYS A 1 125 ? -9.300 4.903 7.072 1.00 81.19 125 LYS A N 1
ATOM 918 C CA . LYS A 1 125 ? -7.889 4.479 7.163 1.00 81.19 125 LYS A CA 1
ATOM 919 C C . LYS A 1 125 ? -7.691 2.968 7.340 1.00 81.19 125 LYS A C 1
ATOM 921 O O . LYS A 1 125 ? -6.561 2.517 7.527 1.00 81.19 125 LYS A O 1
ATOM 926 N N . ALA A 1 126 ? -8.768 2.184 7.335 1.00 83.56 126 ALA A N 1
ATOM 927 C CA . ALA A 1 126 ? -8.708 0.735 7.520 1.00 83.56 126 ALA A CA 1
ATOM 928 C C . ALA A 1 126 ? -10.001 0.043 7.093 1.00 83.56 126 ALA A C 1
ATOM 930 O O . ALA A 1 126 ? -11.034 0.675 6.894 1.00 83.56 126 ALA A O 1
ATOM 931 N N . ILE A 1 127 ? -9.952 -1.283 7.045 1.00 85.75 127 ILE A N 1
ATOM 932 C CA . ILE A 1 127 ? -11.147 -2.121 7.094 1.00 85.75 127 ILE A CA 1
ATOM 933 C C . ILE A 1 127 ? -11.255 -2.667 8.506 1.00 85.75 127 ILE A C 1
ATOM 935 O O . ILE A 1 127 ? -10.304 -3.267 9.011 1.00 85.75 127 ILE A O 1
ATOM 939 N N . LEU A 1 128 ? -12.404 -2.456 9.138 1.00 90.94 128 LEU A N 1
ATOM 940 C CA . LEU A 1 128 ? -12.717 -3.098 10.406 1.00 90.94 128 LEU A CA 1
ATOM 941 C C . LEU A 1 128 ? -13.511 -4.368 10.128 1.00 90.94 128 LEU A C 1
ATOM 943 O O . LEU A 1 128 ? -14.375 -4.394 9.249 1.00 90.94 128 LEU A O 1
ATOM 947 N N . GLY A 1 129 ? -13.187 -5.423 10.863 1.00 91.44 129 GLY A N 1
ATOM 948 C CA . GLY A 1 129 ? -13.825 -6.724 10.772 1.00 91.44 129 GLY A CA 1
ATOM 949 C C . GLY A 1 129 ? -14.343 -7.190 12.125 1.00 91.44 129 GLY A C 1
ATOM 950 O O . GLY A 1 129 ? -13.773 -6.865 13.167 1.00 91.44 129 GLY A O 1
ATOM 951 N N . VAL A 1 130 ? -15.423 -7.964 12.096 1.00 94.19 130 VAL A N 1
ATOM 952 C CA . VAL A 1 130 ? -16.003 -8.649 13.249 1.00 94.19 130 VAL A CA 1
ATOM 953 C C . VAL A 1 130 ? -16.149 -10.123 12.903 1.00 94.19 130 VAL A C 1
ATOM 955 O O . VAL A 1 130 ? -16.794 -10.472 11.911 1.00 94.19 130 VAL A O 1
ATOM 958 N N . ARG A 1 131 ? -15.557 -10.976 13.736 1.00 92.06 131 ARG A N 1
ATOM 959 C CA . ARG A 1 131 ? -15.685 -12.435 13.662 1.00 92.06 131 ARG A CA 1
ATOM 960 C C . ARG A 1 131 ? -17.022 -12.913 14.258 1.00 92.06 131 ARG A C 1
ATOM 962 O O . ARG A 1 131 ? -17.628 -12.172 15.038 1.00 92.06 131 ARG A O 1
ATOM 969 N N . PRO A 1 132 ? -17.483 -14.148 13.971 1.00 89.62 132 PRO A N 1
ATOM 970 C CA . PRO A 1 132 ? -18.722 -14.700 14.540 1.00 89.62 132 PRO A CA 1
ATOM 971 C C . PRO A 1 132 ? -18.801 -14.685 16.075 1.00 89.62 132 PRO A C 1
ATOM 973 O O . PRO A 1 132 ? -19.877 -14.519 16.644 1.00 89.62 132 PRO A O 1
ATOM 976 N N . ASP A 1 133 ? -17.662 -14.805 16.760 1.00 85.19 133 ASP A N 1
ATOM 977 C CA . ASP A 1 133 ? -17.549 -14.732 18.224 1.00 85.19 133 ASP A CA 1
ATOM 978 C C . ASP A 1 133 ? -17.663 -13.291 18.785 1.00 85.19 133 ASP A C 1
ATOM 980 O O . ASP A 1 133 ? -17.707 -13.077 20.004 1.00 85.19 133 ASP A O 1
ATOM 984 N N . GLY A 1 134 ? -17.739 -12.293 17.899 1.00 84.56 134 GLY A N 1
ATOM 985 C CA . GLY A 1 134 ? -17.768 -10.868 18.206 1.00 84.56 134 GLY A CA 1
ATOM 986 C C . GLY A 1 134 ? -16.389 -10.222 18.350 1.00 84.56 134 GLY A C 1
ATOM 987 O O . GLY A 1 134 ? -16.319 -9.054 18.738 1.00 84.56 134 GLY A O 1
ATOM 988 N N . THR A 1 135 ? -15.300 -10.941 18.065 1.00 90.00 135 THR A N 1
ATOM 989 C CA . THR A 1 135 ? -13.939 -10.403 18.130 1.00 90.00 135 THR A CA 1
ATOM 990 C C . THR A 1 135 ? -13.695 -9.428 16.979 1.00 90.00 135 THR A C 1
ATOM 992 O O . THR A 1 135 ? -13.817 -9.782 15.805 1.00 90.00 135 THR A O 1
ATOM 995 N N . GLY A 1 136 ? -13.319 -8.193 17.322 1.00 92.81 136 GLY A N 1
ATOM 996 C CA . GLY A 1 136 ? -12.971 -7.147 16.363 1.00 92.81 136 GLY A CA 1
ATOM 997 C C . GLY A 1 136 ? -11.521 -7.217 15.887 1.00 92.81 136 GLY A C 1
ATOM 998 O O . GLY A 1 136 ? -10.618 -7.513 16.672 1.00 92.81 136 GLY A O 1
ATOM 999 N N . TYR A 1 137 ? -11.277 -6.888 14.622 1.00 91.31 137 TYR A N 1
ATOM 1000 C CA . TYR A 1 137 ? -9.936 -6.724 14.059 1.00 91.31 137 TYR A CA 1
ATOM 1001 C C . TYR A 1 137 ? -9.879 -5.574 13.051 1.00 91.31 137 TYR A C 1
ATOM 1003 O O . TYR A 1 137 ? -10.908 -5.124 12.549 1.00 91.31 137 TYR A O 1
ATOM 1011 N N . ALA A 1 138 ? -8.671 -5.101 12.754 1.00 88.25 138 ALA A N 1
ATOM 1012 C CA . ALA A 1 138 ? -8.425 -4.091 11.734 1.00 88.25 138 ALA A CA 1
ATOM 1013 C C . ALA A 1 138 ? -7.395 -4.563 10.707 1.00 88.25 138 ALA A C 1
ATOM 1015 O O . ALA A 1 138 ? -6.385 -5.178 11.062 1.00 88.25 138 ALA A O 1
ATOM 1016 N N . ILE A 1 139 ? -7.634 -4.183 9.454 1.00 79.56 139 ILE A N 1
ATOM 1017 C CA . ILE A 1 139 ? -6.692 -4.271 8.338 1.00 79.56 139 ILE A CA 1
ATOM 1018 C C . ILE A 1 139 ? -6.276 -2.844 7.986 1.00 79.56 139 ILE A C 1
ATOM 1020 O O . ILE A 1 139 ? -7.081 -2.066 7.467 1.00 79.56 139 ILE A O 1
ATOM 1024 N N . ALA A 1 140 ? -5.036 -2.480 8.309 1.00 68.31 140 ALA A N 1
ATOM 1025 C CA . ALA A 1 140 ? -4.505 -1.151 8.019 1.00 68.31 140 ALA A CA 1
ATOM 1026 C C . ALA A 1 140 ? -4.319 -0.939 6.502 1.00 68.31 140 ALA A C 1
ATOM 1028 O O . ALA A 1 140 ? -4.038 -1.885 5.773 1.00 68.31 140 ALA A O 1
ATOM 1029 N N . ASN A 1 141 ? -4.479 0.304 6.031 1.00 62.38 141 ASN A N 1
ATOM 1030 C CA . ASN A 1 141 ? -4.154 0.771 4.668 1.00 62.38 141 ASN A CA 1
ATOM 1031 C C . ASN A 1 141 ? -4.897 0.122 3.482 1.00 62.38 141 ASN A C 1
ATOM 1033 O O . ASN A 1 141 ? -4.631 0.486 2.337 1.00 62.38 141 ASN A O 1
ATOM 1037 N N . GLY A 1 142 ? -5.851 -0.782 3.724 1.00 63.44 142 GLY A N 1
ATOM 1038 C CA . GLY A 1 142 ? -6.642 -1.398 2.657 1.00 63.44 142 GLY A CA 1
ATOM 1039 C C . GLY A 1 142 ? -5.886 -2.448 1.827 1.00 63.44 142 GLY A C 1
ATOM 1040 O O . GLY A 1 142 ? -6.257 -2.700 0.694 1.00 63.44 142 GLY A O 1
ATOM 1041 N N . GLY A 1 143 ? -4.837 -3.082 2.346 1.00 71.38 143 GLY A N 1
ATOM 1042 C CA . GLY A 1 143 ? -4.154 -4.164 1.625 1.00 71.38 143 GLY A CA 1
ATOM 1043 C C . GLY A 1 143 ? -2.669 -4.264 1.970 1.00 71.38 143 GLY A C 1
ATOM 1044 O O . GLY A 1 143 ? -2.234 -3.608 2.921 1.00 71.38 143 GLY A O 1
ATOM 1045 N N . PRO A 1 144 ? -1.894 -5.065 1.214 1.00 78.50 144 PRO A N 1
ATOM 1046 C CA . PRO A 1 144 ? -0.435 -5.140 1.339 1.00 78.50 144 PRO A CA 1
ATOM 1047 C C . PRO A 1 144 ? 0.215 -3.7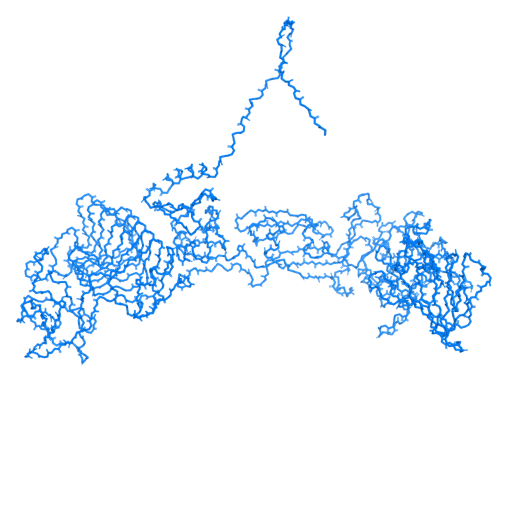58 1.209 1.00 78.50 144 PRO A C 1
ATOM 1049 O O . PRO A 1 144 ? -0.362 -2.872 0.579 1.00 78.50 144 PRO A O 1
ATOM 1052 N N . ALA A 1 145 ? 1.400 -3.549 1.786 1.00 81.50 145 ALA A N 1
ATOM 1053 C CA . ALA A 1 145 ? 2.105 -2.267 1.653 1.00 81.50 145 ALA A CA 1
ATOM 1054 C C . ALA A 1 145 ? 2.665 -2.059 0.233 1.00 81.50 145 ALA A C 1
ATOM 1056 O O . ALA A 1 145 ? 2.678 -0.932 -0.269 1.00 81.50 145 ALA A O 1
ATOM 1057 N N . SER A 1 146 ? 3.064 -3.148 -0.423 1.00 89.06 146 SER A N 1
ATOM 1058 C CA . SER A 1 146 ? 3.540 -3.182 -1.804 1.00 89.06 146 SER A CA 1
ATOM 1059 C C . SER A 1 146 ? 3.315 -4.558 -2.441 1.00 89.06 146 SER A C 1
ATOM 1061 O O . SER A 1 146 ? 2.954 -5.534 -1.771 1.00 89.06 146 SER A O 1
ATOM 1063 N N . PHE A 1 147 ? 3.530 -4.619 -3.751 1.00 92.69 147 PHE A N 1
ATOM 1064 C CA . PHE A 1 147 ? 3.538 -5.827 -4.561 1.00 92.69 147 PHE A CA 1
ATOM 1065 C C . PHE A 1 147 ? 4.925 -6.014 -5.169 1.00 92.69 147 PHE A C 1
ATOM 1067 O O . PHE A 1 147 ? 5.436 -5.098 -5.802 1.00 92.69 147 PHE A O 1
ATOM 1074 N N . THR A 1 148 ? 5.504 -7.197 -5.006 1.00 94.00 148 THR A N 1
ATOM 1075 C CA . THR A 1 148 ? 6.700 -7.638 -5.722 1.00 94.00 148 THR A CA 1
ATOM 1076 C C . THR A 1 148 ? 6.310 -8.044 -7.139 1.00 94.00 148 THR A C 1
ATOM 1078 O O . THR A 1 148 ? 5.442 -8.903 -7.333 1.00 94.00 148 THR A O 1
ATOM 1081 N N . ILE A 1 149 ? 6.945 -7.415 -8.119 1.00 94.75 149 ILE A N 1
ATOM 1082 C CA . ILE A 1 149 ? 6.734 -7.628 -9.546 1.00 94.75 149 ILE A CA 1
ATOM 1083 C C . ILE A 1 149 ? 7.929 -8.400 -10.081 1.00 94.75 149 ILE A C 1
ATOM 1085 O O . ILE A 1 149 ? 9.060 -7.968 -9.890 1.00 94.75 149 ILE A O 1
ATOM 1089 N N . ASN A 1 150 ? 7.685 -9.531 -10.740 1.00 94.06 150 ASN A N 1
ATOM 1090 C CA . ASN A 1 150 ? 8.747 -10.322 -11.359 1.00 94.06 150 ASN A CA 1
ATOM 1091 C C . ASN A 1 150 ? 8.573 -10.327 -12.874 1.00 94.06 150 ASN A C 1
ATOM 1093 O O . ASN A 1 150 ? 7.467 -10.582 -13.372 1.00 94.06 150 ASN A O 1
ATOM 1097 N N . GLY A 1 151 ? 9.673 -10.106 -13.581 1.00 94.00 151 GLY A N 1
ATOM 1098 C CA . GLY A 1 151 ? 9.734 -10.123 -15.035 1.00 94.00 151 GLY A CA 1
ATOM 1099 C C . GLY A 1 151 ? 11.112 -10.527 -15.547 1.00 94.00 151 GLY A C 1
ATOM 1100 O O . GLY A 1 151 ? 11.967 -10.969 -14.780 1.00 94.00 151 GLY A O 1
ATOM 1101 N N . ALA A 1 152 ? 11.308 -10.396 -16.852 1.00 94.38 152 ALA A N 1
ATOM 1102 C CA . ALA A 1 152 ? 12.578 -10.613 -17.549 1.00 94.38 152 ALA A CA 1
ATOM 1103 C C . ALA A 1 152 ? 12.664 -9.684 -18.767 1.00 94.38 152 ALA A C 1
ATOM 1105 O O . ALA A 1 152 ? 11.760 -8.883 -18.986 1.00 94.38 152 ALA A O 1
ATOM 1106 N N . GLY A 1 153 ? 13.723 -9.771 -19.566 1.00 93.06 153 GLY A N 1
ATOM 1107 C CA . GLY A 1 153 ? 13.856 -9.026 -20.816 1.00 93.06 153 GLY A CA 1
ATOM 1108 C C . GLY A 1 153 ? 14.135 -7.530 -20.643 1.00 93.06 153 GLY A C 1
ATOM 1109 O O . GLY A 1 153 ? 13.890 -6.943 -19.587 1.00 93.06 153 GLY A O 1
ATOM 1110 N N . TRP A 1 154 ? 14.637 -6.917 -21.713 1.00 91.50 154 TRP A N 1
ATOM 1111 C CA . TRP A 1 154 ? 14.917 -5.489 -21.820 1.00 91.50 154 TRP A CA 1
ATOM 1112 C C . TRP A 1 154 ? 14.889 -5.049 -23.286 1.00 91.50 154 TRP A C 1
ATOM 1114 O O . TRP A 1 154 ? 15.633 -5.574 -24.118 1.00 91.50 154 TRP A O 1
ATOM 1124 N N . GLY A 1 155 ? 14.059 -4.054 -23.597 1.00 89.50 155 GLY A N 1
ATOM 1125 C CA . GLY A 1 155 ? 13.906 -3.518 -24.948 1.00 89.50 155 GLY A CA 1
ATOM 1126 C C . GLY A 1 155 ? 12.593 -3.920 -25.618 1.00 89.50 155 GLY A C 1
ATOM 1127 O O . GLY A 1 155 ? 11.682 -4.477 -25.001 1.00 89.50 155 GLY A O 1
ATOM 1128 N N . HIS A 1 156 ? 12.465 -3.575 -26.900 1.00 90.06 156 HIS A N 1
ATOM 1129 C CA . HIS A 1 156 ? 11.197 -3.709 -27.622 1.00 90.06 156 HIS A CA 1
ATOM 1130 C C . HIS A 1 156 ? 10.855 -5.154 -28.005 1.00 90.06 156 HIS A C 1
ATOM 1132 O O . HIS A 1 156 ? 9.669 -5.449 -28.154 1.00 90.06 156 HIS A O 1
ATOM 1138 N N . GLY A 1 157 ? 11.855 -6.036 -28.119 1.00 93.00 157 GLY A N 1
ATOM 1139 C CA . GLY A 1 157 ? 11.675 -7.473 -28.306 1.00 93.00 157 GLY A CA 1
ATOM 1140 C C . GLY A 1 157 ? 11.452 -7.960 -29.725 1.00 93.00 157 GLY A C 1
ATOM 1141 O O . GLY A 1 157 ? 11.038 -9.097 -29.875 1.00 93.00 157 GLY A O 1
ATOM 1142 N N . VAL A 1 158 ? 11.665 -7.133 -30.744 1.00 93.88 158 VAL A N 1
ATOM 1143 C CA . VAL A 1 158 ? 11.410 -7.497 -32.149 1.00 93.88 158 VAL A CA 1
ATOM 1144 C C . VAL A 1 158 ? 12.730 -7.840 -32.826 1.00 93.88 158 VAL A C 1
ATOM 1146 O O . VAL A 1 158 ? 13.711 -7.129 -32.618 1.00 93.88 158 VAL A O 1
ATOM 1149 N N . GLY A 1 159 ? 12.731 -8.903 -33.630 1.00 95.44 159 GLY A N 1
ATOM 1150 C CA . GLY A 1 159 ? 13.915 -9.404 -34.322 1.00 95.44 159 GLY A CA 1
ATOM 1151 C C . GLY A 1 159 ? 14.948 -10.004 -33.367 1.00 95.44 159 GLY A C 1
ATOM 1152 O O . GLY A 1 159 ? 14.578 -10.687 -32.411 1.00 95.44 159 GLY A O 1
ATOM 1153 N N . MET A 1 160 ? 16.237 -9.793 -33.633 1.00 97.38 160 MET A N 1
ATOM 1154 C CA . MET A 1 160 ? 17.309 -10.509 -32.933 1.00 97.38 160 MET A CA 1
ATOM 1155 C C . MET A 1 160 ? 17.448 -10.083 -31.464 1.00 97.38 160 MET A C 1
ATOM 1157 O O . MET A 1 160 ? 17.605 -8.897 -31.161 1.00 97.38 160 MET A O 1
ATOM 1161 N N . SER A 1 161 ? 17.452 -11.052 -30.541 1.00 96.31 161 SER A N 1
ATOM 1162 C CA . SER A 1 161 ? 17.893 -10.811 -29.162 1.00 96.31 161 SER A CA 1
ATOM 1163 C C . SER A 1 161 ? 19.410 -10.858 -29.089 1.00 96.31 161 SER A C 1
ATOM 1165 O O . SER A 1 161 ? 20.004 -11.881 -29.411 1.00 96.31 161 SER A O 1
ATOM 1167 N N . GLN A 1 162 ? 20.046 -9.790 -28.616 1.00 96.00 162 GLN A N 1
ATOM 1168 C CA . GLN A 1 162 ? 21.504 -9.746 -28.496 1.00 96.00 162 GLN A CA 1
ATOM 1169 C C . GLN A 1 162 ? 22.016 -10.787 -27.489 1.00 96.00 162 GLN A C 1
ATOM 1171 O O . GLN A 1 162 ? 22.932 -11.547 -27.794 1.00 96.00 162 GLN A O 1
ATOM 1176 N N . TYR A 1 163 ? 21.387 -10.885 -26.313 1.00 96.44 163 TYR A N 1
ATOM 1177 C CA . TYR A 1 163 ? 21.742 -11.905 -25.320 1.00 96.44 163 TYR A CA 1
ATOM 1178 C C . TYR A 1 163 ? 21.341 -13.327 -25.731 1.00 96.44 163 TYR A C 1
ATOM 1180 O O . TYR A 1 163 ? 22.042 -14.276 -25.378 1.00 96.44 163 TYR A O 1
ATOM 1188 N N . GLY A 1 164 ? 20.244 -13.493 -26.475 1.00 96.88 164 GLY A N 1
ATOM 1189 C CA . GLY A 1 164 ? 19.875 -14.796 -27.024 1.00 96.88 164 GLY A CA 1
ATOM 1190 C C . GLY A 1 164 ? 20.864 -15.269 -28.099 1.00 96.88 164 GLY A C 1
ATOM 1191 O O . GLY A 1 164 ? 21.397 -16.371 -27.992 1.00 96.88 164 GLY A O 1
ATOM 1192 N N . ALA A 1 165 ? 21.238 -14.395 -29.039 1.00 97.31 165 ALA A N 1
ATOM 1193 C CA . ALA A 1 165 ? 22.289 -14.638 -30.032 1.00 97.31 165 ALA A CA 1
ATOM 1194 C C . ALA A 1 165 ? 23.632 -14.995 -29.383 1.00 97.31 165 ALA A C 1
ATOM 1196 O O . ALA A 1 165 ? 24.338 -15.885 -29.852 1.00 97.31 165 ALA A O 1
ATOM 1197 N N . ARG A 1 166 ? 23.967 -14.336 -28.269 1.00 95.69 166 ARG A N 1
ATOM 1198 C CA . ARG A 1 166 ? 25.150 -14.655 -27.473 1.00 95.69 166 ARG A CA 1
ATOM 1199 C C . ARG A 1 166 ? 25.129 -16.095 -26.953 1.00 95.69 166 ARG A C 1
ATOM 1201 O O . ARG A 1 166 ? 26.093 -16.826 -27.145 1.00 95.69 166 ARG A O 1
ATOM 1208 N N . ALA A 1 167 ? 24.033 -16.513 -26.321 1.00 96.44 167 ALA A N 1
ATOM 1209 C CA . ALA A 1 167 ? 23.891 -17.883 -25.829 1.00 96.44 167 ALA A CA 1
ATOM 1210 C C . ALA A 1 167 ? 23.895 -18.918 -26.967 1.00 96.44 167 ALA A C 1
ATOM 1212 O O . ALA A 1 167 ? 24.558 -19.942 -26.838 1.00 96.44 167 ALA A O 1
ATOM 1213 N N . MET A 1 168 ? 23.253 -18.633 -28.103 1.00 97.44 168 MET A N 1
ATOM 1214 C CA . MET A 1 168 ? 23.336 -19.493 -29.292 1.00 97.44 168 MET A CA 1
ATOM 1215 C C . MET A 1 168 ? 24.778 -19.621 -29.812 1.00 97.44 168 MET A C 1
ATOM 1217 O O . MET A 1 168 ? 25.202 -20.708 -30.198 1.00 97.44 168 MET A O 1
ATOM 1221 N N . ALA A 1 169 ? 25.555 -18.533 -29.802 1.00 96.44 169 ALA A N 1
ATOM 1222 C CA . ALA A 1 169 ? 26.964 -18.557 -30.192 1.00 96.44 169 ALA A CA 1
ATOM 1223 C C . ALA A 1 169 ? 27.823 -19.392 -29.226 1.00 96.44 169 ALA A C 1
ATOM 1225 O O . ALA A 1 169 ? 28.699 -20.124 -29.680 1.00 96.44 169 ALA A O 1
ATOM 1226 N N . VAL A 1 170 ? 27.545 -19.339 -27.916 1.00 94.94 170 VAL A N 1
ATOM 1227 C CA . VAL A 1 170 ? 28.163 -20.236 -26.917 1.00 94.94 170 VAL A CA 1
ATOM 1228 C C . VAL A 1 170 ? 27.838 -21.705 -27.215 1.00 94.94 170 VAL A C 1
ATOM 1230 O O . VAL A 1 170 ? 28.689 -22.568 -27.031 1.00 94.94 170 VAL A O 1
ATOM 1233 N N . GLU A 1 171 ? 26.641 -21.992 -27.728 1.00 95.69 171 GLU A N 1
ATOM 1234 C CA . GLU A 1 171 ? 26.225 -23.330 -28.177 1.00 95.69 171 GLU A CA 1
ATOM 1235 C C . GLU A 1 171 ? 26.739 -23.704 -29.583 1.00 95.69 171 GLU A C 1
ATOM 1237 O O . GLU A 1 171 ? 26.342 -24.726 -30.141 1.00 95.69 171 GLU A O 1
ATOM 1242 N N . GLY A 1 172 ? 27.614 -22.891 -30.182 1.00 96.44 172 GLY A N 1
ATOM 1243 C CA . GLY A 1 172 ? 28.256 -23.186 -31.465 1.00 96.44 172 GLY A CA 1
ATOM 1244 C C . GLY A 1 172 ? 27.428 -22.833 -32.703 1.00 96.44 172 GLY A C 1
ATOM 1245 O O . GLY A 1 172 ? 27.761 -23.263 -33.808 1.00 96.44 172 GLY A O 1
ATOM 1246 N N . TRP A 1 173 ? 26.353 -22.051 -32.570 1.00 98.06 173 TRP A N 1
ATOM 1247 C CA . TRP A 1 173 ? 25.598 -21.593 -33.736 1.00 98.06 173 TRP A CA 1
ATOM 1248 C C . TRP A 1 173 ? 26.407 -20.586 -34.553 1.00 98.06 173 TRP A C 1
ATOM 1250 O O . TRP A 1 173 ? 27.017 -19.664 -34.013 1.00 98.06 173 TRP A O 1
ATOM 1260 N N . SER A 1 174 ? 26.358 -20.722 -35.879 1.00 98.19 174 SER A N 1
ATOM 1261 C CA . SER A 1 174 ? 26.946 -19.741 -36.789 1.00 98.19 174 SER A CA 1
ATOM 1262 C C . SER A 1 174 ? 26.119 -18.452 -36.828 1.00 98.19 174 SER A C 1
ATOM 1264 O O . SER A 1 174 ? 24.904 -18.465 -36.621 1.00 98.19 174 SER A O 1
ATOM 1266 N N . ALA A 1 175 ? 26.759 -17.336 -37.187 1.00 98.12 175 ALA A N 1
ATOM 1267 C CA . ALA A 1 175 ? 26.086 -16.045 -37.355 1.00 98.12 175 ALA A CA 1
ATOM 1268 C C . ALA A 1 175 ? 24.890 -16.112 -38.321 1.00 98.12 175 ALA A C 1
ATOM 1270 O O . ALA A 1 175 ? 23.857 -15.491 -38.089 1.00 98.12 175 ALA A O 1
ATOM 1271 N N . GLN A 1 176 ? 25.016 -16.915 -39.382 1.00 98.00 176 GLN A N 1
ATOM 1272 C CA . GLN A 1 176 ? 23.946 -17.184 -40.340 1.00 98.00 176 GLN A CA 1
ATOM 1273 C C . GLN A 1 176 ? 22.735 -17.814 -39.668 1.00 98.00 176 GLN A C 1
ATOM 1275 O O . GLN A 1 176 ? 21.632 -17.289 -39.762 1.00 98.00 176 GLN A O 1
ATOM 1280 N N . ARG A 1 177 ? 22.966 -18.916 -38.952 1.00 97.88 177 ARG A N 1
ATOM 1281 C CA . ARG A 1 177 ? 21.908 -19.681 -38.300 1.00 97.88 177 ARG A CA 1
ATOM 1282 C C . ARG A 1 177 ? 21.190 -18.843 -37.244 1.00 97.88 177 ARG A C 1
ATOM 1284 O O . ARG A 1 177 ? 19.973 -18.921 -37.136 1.00 97.88 177 ARG A O 1
ATOM 1291 N N . ILE A 1 178 ? 21.931 -18.013 -36.505 1.00 98.38 178 ILE A N 1
ATOM 1292 C CA . ILE A 1 178 ? 21.369 -17.060 -35.538 1.00 98.38 178 ILE A CA 1
ATOM 1293 C C . ILE A 1 178 ? 20.426 -16.071 -36.240 1.00 98.38 178 ILE A C 1
ATOM 1295 O O . ILE A 1 178 ? 19.287 -15.889 -35.814 1.00 98.38 178 ILE A O 1
ATOM 1299 N N . LEU A 1 179 ? 20.876 -15.435 -37.325 1.00 98.38 179 LEU A N 1
ATOM 1300 C CA . LEU A 1 179 ? 20.082 -14.432 -38.039 1.00 98.38 179 LEU A CA 1
ATOM 1301 C C . LEU A 1 179 ? 18.848 -15.041 -38.704 1.00 98.38 179 LEU A C 1
ATOM 1303 O O . LEU A 1 179 ? 17.756 -14.506 -38.556 1.00 98.38 179 LEU A O 1
ATOM 1307 N N . GLU A 1 180 ? 18.999 -16.167 -39.396 1.00 97.69 180 GLU A N 1
ATOM 1308 C CA . GLU A 1 180 ? 17.894 -16.845 -40.083 1.00 97.69 180 GLU A CA 1
ATOM 1309 C C . GLU A 1 180 ? 16.857 -17.406 -39.097 1.00 97.69 180 GLU A C 1
ATOM 1311 O O . GLU A 1 180 ? 15.680 -17.519 -39.437 1.00 97.69 180 GLU A O 1
ATOM 1316 N N . TYR A 1 181 ? 17.260 -17.685 -37.852 1.00 97.69 181 TYR A N 1
ATOM 1317 C CA . TYR A 1 181 ? 16.338 -18.026 -36.773 1.00 97.69 181 TYR A CA 1
ATOM 1318 C C . TYR A 1 181 ? 15.470 -16.829 -36.362 1.00 97.69 181 TYR A C 1
ATOM 1320 O O . TYR A 1 181 ? 14.242 -16.903 -36.432 1.00 97.69 181 TYR A O 1
ATOM 1328 N N . TYR A 1 182 ? 16.096 -15.713 -35.966 1.00 97.75 182 TYR A N 1
ATOM 1329 C CA . TYR A 1 182 ? 15.372 -14.523 -35.497 1.00 97.75 182 TYR A CA 1
ATOM 1330 C C . TYR A 1 182 ? 14.620 -13.785 -36.607 1.00 97.75 182 TYR A C 1
ATOM 1332 O O . TYR A 1 182 ? 13.610 -13.138 -36.332 1.00 97.75 182 TYR A O 1
ATOM 1340 N N . TYR A 1 183 ? 15.099 -13.885 -37.844 1.00 96.75 183 TYR A N 1
ATOM 1341 C CA . TYR A 1 183 ? 14.478 -13.315 -39.031 1.00 96.75 183 TYR A CA 1
ATOM 1342 C C . TYR A 1 183 ? 13.943 -14.439 -39.926 1.00 96.75 183 TYR A C 1
ATOM 1344 O O . TYR A 1 183 ? 14.417 -14.639 -41.047 1.00 96.75 183 TYR A O 1
ATOM 1352 N N . SER A 1 184 ? 12.988 -15.219 -39.417 1.00 92.25 184 SER A N 1
ATOM 1353 C CA . SER A 1 184 ? 12.538 -16.465 -40.053 1.00 92.25 184 SER A CA 1
ATOM 1354 C C . SER A 1 184 ? 12.134 -16.286 -41.524 1.00 92.25 184 SER A C 1
ATOM 1356 O O . SER A 1 184 ? 11.310 -15.437 -41.863 1.00 92.25 184 SER A O 1
ATOM 1358 N N . GLY A 1 185 ? 12.709 -17.103 -42.410 1.00 91.62 185 GLY A N 1
ATOM 1359 C CA . GLY A 1 185 ? 12.478 -17.043 -43.860 1.00 91.62 185 GLY A CA 1
ATOM 1360 C C . GLY A 1 185 ? 13.332 -16.013 -44.612 1.00 91.62 185 GLY A C 1
ATOM 1361 O O . GLY A 1 185 ? 13.218 -15.912 -45.832 1.00 91.62 185 GLY A O 1
ATOM 1362 N N . SER A 1 186 ? 14.182 -15.254 -43.916 1.00 96.19 186 SER A N 1
ATOM 1363 C CA . SER A 1 186 ? 15.254 -14.467 -44.537 1.00 96.19 186 SER A CA 1
ATOM 1364 C C . SER A 1 186 ? 16.503 -15.323 -44.796 1.00 96.19 186 SER A C 1
ATOM 1366 O O . SER A 1 186 ? 16.598 -16.448 -44.309 1.00 96.19 186 SER A O 1
ATOM 1368 N N . LYS A 1 187 ? 17.459 -14.788 -45.562 1.00 96.81 187 LYS A N 1
ATOM 1369 C CA . LYS A 1 187 ? 18.771 -15.397 -45.822 1.00 96.81 187 LYS A CA 1
ATOM 1370 C C . LYS A 1 187 ? 19.901 -14.437 -45.488 1.00 96.81 187 LYS A C 1
ATOM 1372 O O . LYS A 1 187 ? 19.831 -13.262 -45.862 1.00 96.81 187 LYS A O 1
ATOM 1377 N N . ALA A 1 188 ? 20.949 -14.933 -44.832 1.00 95.75 188 ALA A N 1
ATOM 1378 C CA . ALA A 1 188 ? 22.155 -14.152 -44.558 1.00 95.75 188 ALA A CA 1
ATOM 1379 C C . ALA A 1 188 ? 23.260 -14.449 -45.592 1.00 95.75 188 ALA A C 1
ATOM 1381 O O . ALA A 1 188 ? 24.190 -15.212 -45.323 1.00 95.75 188 ALA A O 1
ATOM 1382 N N . ASP A 1 189 ? 23.183 -13.813 -46.762 1.00 94.56 189 ASP A N 1
ATOM 1383 C CA . ASP A 1 189 ? 24.025 -14.105 -47.932 1.00 94.56 189 ASP A CA 1
ATOM 1384 C C . ASP A 1 189 ? 24.993 -12.969 -48.299 1.00 94.56 189 ASP A C 1
ATOM 1386 O O . ASP A 1 189 ? 24.906 -11.841 -47.806 1.00 94.56 189 ASP A O 1
ATOM 1390 N N . TRP A 1 190 ? 25.953 -13.285 -49.171 1.00 95.94 190 TRP A N 1
ATOM 1391 C CA . TRP A 1 190 ? 26.899 -12.321 -49.731 1.00 95.94 190 TRP A CA 1
ATOM 1392 C C . TRP A 1 190 ? 26.226 -11.393 -50.746 1.00 95.94 190 TRP A C 1
ATOM 1394 O O . TRP A 1 190 ? 25.553 -11.845 -51.668 1.00 95.94 190 TRP A O 1
ATOM 1404 N N . SER A 1 191 ? 26.482 -10.092 -50.631 1.00 95.31 191 SER A N 1
ATOM 1405 C CA . SER A 1 191 ? 25.964 -9.059 -51.528 1.00 95.31 191 SER A CA 1
ATOM 1406 C C . SER A 1 191 ? 27.073 -8.121 -51.993 1.00 95.31 191 SER A C 1
ATOM 1408 O O . SER A 1 191 ? 27.980 -7.791 -51.232 1.00 95.31 191 SER A O 1
ATOM 1410 N N . THR A 1 192 ? 26.989 -7.665 -53.243 1.00 95.44 192 THR A N 1
ATOM 1411 C CA . THR A 1 192 ? 27.837 -6.598 -53.809 1.00 95.44 192 THR A CA 1
ATOM 1412 C C . THR A 1 192 ? 27.257 -5.200 -53.565 1.00 95.44 192 THR A C 1
ATOM 1414 O O . THR A 1 192 ? 27.904 -4.191 -53.856 1.00 95.44 192 THR A O 1
ATOM 1417 N N . ARG A 1 193 ? 26.028 -5.105 -53.032 1.00 94.00 193 ARG A N 1
ATOM 1418 C CA . ARG A 1 193 ? 25.325 -3.832 -52.839 1.00 94.00 193 ARG A CA 1
ATOM 1419 C C . ARG A 1 193 ? 26.090 -2.943 -51.859 1.00 94.00 193 ARG A C 1
ATOM 1421 O O . ARG A 1 193 ? 26.411 -3.368 -50.754 1.00 94.00 193 ARG A O 1
ATOM 1428 N N . TYR A 1 194 ? 26.361 -1.703 -52.266 1.00 94.06 194 TYR A N 1
ATOM 1429 C CA . TYR A 1 194 ? 27.112 -0.713 -51.484 1.00 94.06 194 TYR A CA 1
ATOM 1430 C C . TYR A 1 194 ? 28.481 -1.198 -50.978 1.00 94.06 194 TYR A C 1
ATOM 1432 O O . TYR A 1 194 ? 28.966 -0.677 -49.975 1.00 94.06 194 TYR A O 1
ATOM 1440 N N . ALA A 1 195 ? 29.109 -2.188 -51.633 1.00 90.38 195 ALA A N 1
ATOM 1441 C CA . ALA A 1 195 ? 30.326 -2.833 -51.131 1.00 90.38 195 ALA A CA 1
ATOM 1442 C C . ALA A 1 195 ? 31.401 -1.811 -50.712 1.00 90.38 195 ALA A C 1
ATOM 1444 O O . ALA A 1 195 ? 31.876 -1.846 -49.578 1.00 90.38 195 ALA A O 1
ATOM 1445 N N . ASN A 1 196 ? 31.684 -0.821 -51.559 1.00 92.50 196 ASN A N 1
ATOM 1446 C CA . ASN A 1 196 ? 32.699 0.206 -51.310 1.00 92.50 196 ASN A CA 1
ATOM 1447 C C . ASN A 1 196 ? 32.108 1.627 -51.169 1.00 92.50 196 ASN A C 1
ATOM 1449 O O . ASN A 1 196 ? 32.790 2.605 -51.458 1.00 92.50 196 ASN A O 1
ATOM 1453 N N . SER A 1 197 ? 30.834 1.755 -50.780 1.00 95.44 197 SER A N 1
ATOM 1454 C CA . SER A 1 197 ? 30.162 3.059 -50.657 1.00 95.44 197 SER A CA 1
ATOM 1455 C C . SER A 1 197 ? 30.423 3.738 -49.311 1.00 95.44 197 SER A C 1
ATOM 1457 O O . SER A 1 197 ? 30.566 3.071 -48.282 1.00 95.44 197 SER A O 1
ATOM 1459 N N . ASP A 1 198 ? 30.408 5.071 -49.320 1.00 96.06 198 ASP A N 1
ATOM 1460 C CA . ASP A 1 198 ? 30.515 5.894 -48.115 1.00 96.06 198 ASP A CA 1
ATOM 1461 C C . ASP A 1 198 ? 29.142 6.147 -47.487 1.00 96.06 198 ASP A C 1
ATOM 1463 O O . ASP A 1 198 ? 28.177 6.461 -48.182 1.00 96.06 198 ASP A O 1
ATOM 1467 N N . ILE A 1 199 ? 29.076 6.056 -46.163 1.00 96.94 199 ILE A N 1
ATOM 1468 C CA . ILE A 1 199 ? 27.927 6.406 -45.336 1.00 96.94 199 ILE A CA 1
ATOM 1469 C C . ILE A 1 199 ? 28.209 7.691 -44.555 1.00 96.94 199 ILE A C 1
ATOM 1471 O O . ILE A 1 199 ? 29.319 7.920 -44.067 1.00 96.94 199 ILE A O 1
ATOM 1475 N N . ARG A 1 200 ? 27.182 8.536 -44.429 1.00 97.19 200 ARG A N 1
ATOM 1476 C CA . ARG A 1 200 ? 27.210 9.758 -43.619 1.00 97.19 200 ARG A CA 1
ATOM 1477 C C . ARG A 1 200 ? 26.580 9.508 -42.250 1.00 97.19 200 ARG A C 1
ATOM 1479 O O . ARG A 1 200 ? 25.412 9.123 -42.177 1.00 97.19 200 ARG A O 1
ATOM 1486 N N . VAL A 1 201 ? 27.316 9.788 -41.181 1.00 95.69 201 VAL A N 1
ATOM 1487 C CA . VAL A 1 201 ? 26.874 9.616 -39.789 1.00 95.69 201 VAL A CA 1
ATOM 1488 C C . VAL A 1 201 ? 26.869 10.968 -39.089 1.00 95.69 201 VAL A C 1
ATOM 1490 O O . VAL A 1 201 ? 27.905 11.629 -39.047 1.00 95.69 201 VAL A O 1
ATOM 1493 N N . GLN A 1 202 ? 25.731 11.410 -38.554 1.00 94.88 202 GLN A N 1
ATOM 1494 C CA . GLN A 1 202 ? 25.699 12.636 -37.746 1.00 94.88 202 GLN A CA 1
ATOM 1495 C C . GLN A 1 202 ? 26.362 12.360 -36.392 1.00 94.88 202 GLN A C 1
ATOM 1497 O O . GLN A 1 202 ? 25.889 11.498 -35.664 1.00 94.88 202 GLN A O 1
ATOM 1502 N N . LEU A 1 203 ? 27.442 13.081 -36.078 1.00 93.56 203 LEU A N 1
ATOM 1503 C CA . LEU A 1 203 ? 28.260 12.884 -34.868 1.00 93.56 203 LEU A CA 1
ATOM 1504 C C . LEU A 1 203 ? 27.966 13.926 -33.780 1.00 93.56 203 LEU A C 1
ATOM 1506 O O . LEU A 1 203 ? 28.243 13.724 -32.598 1.00 93.56 203 LEU A O 1
ATOM 1510 N N . LEU A 1 204 ? 27.497 15.109 -34.193 1.00 93.56 204 LEU A N 1
ATOM 1511 C CA . LEU A 1 204 ? 27.222 16.228 -33.299 1.00 93.56 204 LEU A CA 1
ATOM 1512 C C . LEU A 1 204 ? 26.278 17.234 -33.958 1.00 93.56 204 LEU A C 1
ATOM 1514 O O . LEU A 1 204 ? 26.536 17.681 -35.073 1.00 93.56 204 LEU A O 1
ATOM 1518 N N . LYS A 1 205 ? 25.266 17.680 -33.208 1.00 93.50 205 LYS A N 1
ATOM 1519 C CA . LYS A 1 205 ? 24.537 18.936 -33.438 1.00 93.50 205 LYS A CA 1
ATOM 1520 C C . LYS A 1 205 ? 24.530 19.742 -32.136 1.00 93.50 205 LYS A C 1
ATOM 1522 O O . LYS A 1 205 ? 24.040 19.242 -31.114 1.00 93.50 205 LYS A O 1
ATOM 1527 N N . ALA A 1 206 ? 25.143 20.924 -32.146 1.00 94.19 206 ALA A N 1
ATOM 1528 C CA . ALA A 1 206 ? 25.319 21.770 -30.961 1.00 94.19 206 ALA A CA 1
ATOM 1529 C C . ALA A 1 206 ? 25.667 23.223 -31.328 1.00 94.19 206 ALA A C 1
ATOM 1531 O O . ALA A 1 206 ? 26.042 23.517 -32.460 1.00 94.19 206 ALA A O 1
ATOM 1532 N N . ASP A 1 207 ? 25.592 24.134 -30.358 1.00 94.12 207 ASP A N 1
ATOM 1533 C CA . ASP A 1 207 ? 25.928 25.552 -30.571 1.00 94.12 207 ASP A CA 1
ATOM 1534 C C . ASP A 1 207 ? 27.416 25.762 -30.890 1.00 94.12 207 ASP A C 1
ATOM 1536 O O . ASP A 1 207 ? 27.787 26.668 -31.640 1.00 94.12 207 ASP A O 1
ATOM 1540 N N . THR A 1 208 ? 28.274 24.901 -30.341 1.00 95.25 208 THR A N 1
ATOM 1541 C CA . THR A 1 208 ? 29.712 24.863 -30.605 1.00 95.25 208 THR A CA 1
ATOM 1542 C C . THR A 1 208 ? 30.198 23.422 -30.726 1.00 95.25 208 THR A C 1
ATOM 1544 O O . THR A 1 208 ? 29.576 22.496 -30.203 1.00 95.25 208 THR A O 1
ATOM 1547 N N . ALA A 1 209 ? 31.326 23.229 -31.406 1.00 95.50 209 ALA A N 1
ATOM 1548 C CA . ALA A 1 209 ? 32.021 21.947 -31.472 1.00 95.50 209 ALA A CA 1
ATOM 1549 C C . ALA A 1 209 ? 33.507 22.147 -31.181 1.00 95.50 209 ALA A C 1
ATOM 1551 O O . ALA A 1 209 ? 34.088 23.137 -31.615 1.00 95.50 209 ALA A O 1
ATOM 1552 N N . ARG A 1 210 ? 34.135 21.203 -30.480 1.00 97.06 210 ARG A N 1
ATOM 1553 C CA . ARG A 1 210 ? 35.585 21.198 -30.273 1.00 97.06 210 ARG A CA 1
ATOM 1554 C C . ARG A 1 210 ? 36.166 19.889 -30.769 1.00 97.06 210 ARG A C 1
ATOM 1556 O O . ARG A 1 210 ? 35.701 18.820 -30.378 1.00 97.06 210 ARG A O 1
ATOM 1563 N N . LEU A 1 211 ? 37.179 19.986 -31.620 1.00 96.69 211 LEU A N 1
ATOM 1564 C CA . LEU A 1 211 ? 37.908 18.841 -32.138 1.00 96.69 211 LEU A CA 1
ATOM 1565 C C . LEU A 1 211 ? 39.386 18.934 -31.773 1.00 96.69 211 LEU A C 1
ATOM 1567 O O . LEU A 1 211 ? 39.953 20.024 -31.702 1.00 96.69 211 LEU A O 1
ATOM 1571 N N . ARG A 1 212 ? 40.012 17.780 -31.554 1.00 95.88 212 ARG A N 1
ATOM 1572 C CA . ARG A 1 212 ? 41.437 17.665 -31.239 1.00 95.88 212 ARG A CA 1
ATOM 1573 C C . ARG A 1 212 ? 42.066 16.559 -32.068 1.00 95.88 212 ARG A C 1
ATOM 1575 O O . ARG A 1 212 ? 41.573 15.434 -32.044 1.00 95.88 212 ARG A O 1
ATOM 1582 N N . VAL A 1 213 ? 43.172 16.865 -32.741 1.00 94.69 213 VAL A N 1
ATOM 1583 C CA . VAL A 1 213 ? 43.984 15.851 -33.425 1.00 94.69 213 VAL A CA 1
ATOM 1584 C C . VAL A 1 213 ? 45.069 15.314 -32.492 1.00 94.69 213 VAL A C 1
ATOM 1586 O O . VAL A 1 213 ? 45.744 16.072 -31.790 1.00 94.69 213 VAL A O 1
ATOM 1589 N N . ALA A 1 214 ? 45.245 13.998 -32.487 1.00 90.94 214 ALA A N 1
ATOM 1590 C CA . ALA A 1 214 ? 46.359 13.305 -31.851 1.00 90.94 214 ALA A CA 1
ATOM 1591 C C . ALA A 1 214 ? 47.091 12.437 -32.888 1.00 90.94 214 ALA A C 1
ATOM 1593 O O . ALA A 1 214 ? 46.518 12.100 -33.921 1.00 90.94 214 ALA A O 1
ATOM 1594 N N . GLY A 1 215 ? 48.346 12.076 -32.606 1.00 89.94 215 GLY A N 1
ATOM 1595 C CA . GLY A 1 215 ? 49.218 11.389 -33.565 1.00 89.94 215 GLY A CA 1
ATOM 1596 C C . GLY A 1 215 ? 50.073 12.385 -34.338 1.00 89.94 215 GLY A C 1
ATOM 1597 O O . GLY A 1 215 ? 50.982 12.962 -33.745 1.00 89.94 215 GLY A O 1
ATOM 1598 N N . SER A 1 216 ? 49.769 12.597 -35.617 1.00 92.06 216 SER A N 1
ATOM 1599 C CA . SER A 1 216 ? 50.511 13.492 -36.509 1.00 92.06 216 SER A CA 1
ATOM 1600 C C . SER A 1 216 ? 49.684 14.734 -36.870 1.00 92.06 216 SER A C 1
ATOM 1602 O O . SER A 1 216 ? 49.504 15.585 -36.001 1.00 92.06 216 SER A O 1
ATOM 1604 N N . ALA A 1 217 ? 49.148 14.871 -38.088 1.00 94.31 217 ALA A N 1
ATOM 1605 C CA . ALA A 1 217 ? 48.464 16.093 -38.524 1.00 94.31 217 ALA A CA 1
ATOM 1606 C C . ALA A 1 217 ? 46.981 15.918 -38.911 1.00 94.31 217 ALA A C 1
ATOM 1608 O O . ALA A 1 217 ? 46.500 14.812 -39.187 1.00 94.31 217 ALA A O 1
ATOM 1609 N N . MET A 1 218 ? 46.267 17.052 -38.954 1.00 95.75 218 MET A N 1
ATOM 1610 C CA . MET A 1 218 ? 44.966 17.226 -39.615 1.00 95.75 218 MET A CA 1
ATOM 1611 C C . MET A 1 218 ? 45.030 18.316 -40.696 1.00 95.75 218 MET A C 1
ATOM 1613 O O . MET A 1 218 ? 45.807 19.265 -40.589 1.00 95.75 218 MET A O 1
ATOM 1617 N N . GLN A 1 219 ? 44.190 18.197 -41.722 1.00 95.19 219 GLN A N 1
ATOM 1618 C CA . GLN A 1 219 ? 44.057 19.140 -42.828 1.00 95.19 219 GLN A CA 1
ATOM 1619 C C . GLN A 1 219 ? 42.626 19.676 -42.873 1.00 95.19 219 GLN A C 1
ATOM 1621 O O . GLN A 1 219 ? 41.660 18.917 -42.818 1.00 95.19 219 GLN A O 1
ATOM 1626 N N . LEU A 1 220 ? 42.502 20.995 -42.990 1.00 94.88 220 LEU A N 1
ATOM 1627 C CA . LEU A 1 220 ? 41.245 21.733 -43.025 1.00 94.88 220 LEU A CA 1
ATOM 1628 C C . LEU A 1 220 ? 41.034 22.324 -44.424 1.00 94.88 220 LEU A C 1
ATOM 1630 O O . LEU A 1 220 ? 41.942 22.974 -44.957 1.00 94.88 220 LEU A O 1
ATOM 1634 N N . ARG A 1 221 ? 39.846 22.119 -45.005 1.00 93.38 221 ARG A N 1
ATOM 1635 C CA . ARG A 1 221 ? 39.462 22.617 -46.338 1.00 93.38 221 ARG A CA 1
ATOM 1636 C C . ARG A 1 221 ? 38.085 23.289 -46.288 1.00 93.38 221 ARG A C 1
ATOM 1638 O O . ARG A 1 221 ? 37.115 22.659 -45.875 1.00 93.38 221 ARG A O 1
ATOM 1645 N N . ASP A 1 222 ? 37.985 24.553 -46.702 1.00 91.38 222 ASP A N 1
ATOM 1646 C CA . ASP A 1 222 ? 36.693 25.248 -46.843 1.00 91.38 222 ASP A CA 1
ATOM 1647 C C . ASP A 1 222 ? 36.058 24.885 -48.189 1.00 91.38 222 ASP A C 1
ATOM 1649 O O . ASP A 1 222 ? 36.537 25.305 -49.241 1.00 91.38 222 ASP A O 1
ATOM 1653 N N . LEU A 1 223 ? 34.972 24.111 -48.161 1.00 89.38 223 LEU A N 1
ATOM 1654 C CA . LEU A 1 223 ? 34.298 23.618 -49.364 1.00 89.38 223 LEU A CA 1
ATOM 1655 C C . LEU A 1 223 ? 33.496 24.697 -50.109 1.00 89.38 223 LEU A C 1
ATOM 1657 O O . LEU A 1 223 ? 33.072 24.450 -51.233 1.00 89.38 223 LEU A O 1
ATOM 1661 N N . GLY A 1 224 ? 33.256 25.868 -49.505 1.00 82.25 224 GLY A N 1
ATOM 1662 C CA . GLY A 1 224 ? 32.665 27.025 -50.197 1.00 82.25 224 GLY A CA 1
ATOM 1663 C C . GLY A 1 224 ? 33.691 28.089 -50.595 1.00 82.25 224 GLY A C 1
ATOM 1664 O O . GLY A 1 224 ? 33.321 29.123 -51.153 1.00 82.25 224 GLY A O 1
ATOM 1665 N N . GLY A 1 225 ? 34.963 27.882 -50.248 1.00 79.31 225 GLY A N 1
ATOM 1666 C CA . GLY A 1 225 ? 36.076 28.764 -50.581 1.00 79.31 225 GLY A CA 1
ATOM 1667 C C . GLY A 1 225 ? 36.951 28.205 -51.698 1.00 79.31 225 GLY A C 1
ATOM 1668 O O . GLY A 1 225 ? 36.531 27.345 -52.467 1.00 79.31 225 GLY A O 1
ATOM 1669 N N . ASP A 1 226 ? 38.187 28.699 -51.791 1.00 76.50 226 ASP A N 1
ATOM 1670 C CA . ASP A 1 226 ? 39.185 28.060 -52.648 1.00 76.50 226 ASP A CA 1
ATOM 1671 C C . ASP A 1 226 ? 39.601 26.728 -52.011 1.00 76.50 226 ASP A C 1
ATOM 1673 O O . ASP A 1 226 ? 40.431 26.687 -51.100 1.00 76.50 226 ASP A O 1
ATOM 1677 N N . TYR A 1 227 ? 38.997 25.638 -52.483 1.00 68.56 227 TYR A N 1
ATOM 1678 C CA . TYR A 1 227 ? 39.215 24.288 -51.965 1.00 68.56 227 TYR A CA 1
ATOM 1679 C C . TYR A 1 227 ? 40.675 23.815 -52.092 1.00 68.56 227 TYR A C 1
ATOM 1681 O O . TYR A 1 227 ? 41.063 22.865 -51.407 1.00 68.56 227 TYR A O 1
ATOM 1689 N N . LYS A 1 228 ? 41.492 24.465 -52.941 1.00 69.12 228 LYS A N 1
ATOM 1690 C CA . LYS A 1 228 ? 42.930 24.185 -53.077 1.00 69.12 228 LYS A CA 1
ATOM 1691 C C . LYS A 1 228 ? 43.746 24.783 -51.930 1.00 69.12 228 LYS A C 1
ATOM 1693 O O . LYS A 1 228 ? 44.843 24.306 -51.644 1.00 69.12 228 LYS A O 1
ATOM 1698 N N . LYS A 1 229 ? 43.219 25.793 -51.228 1.00 76.81 229 LYS A N 1
ATOM 1699 C CA . LYS A 1 229 ? 43.877 26.419 -50.080 1.00 76.81 229 LYS A CA 1
ATOM 1700 C C . LYS A 1 229 ? 43.594 25.620 -48.811 1.00 76.81 229 LYS A C 1
ATOM 1702 O O . LYS A 1 229 ? 42.552 25.763 -48.176 1.00 76.81 229 LYS A O 1
ATOM 1707 N N . THR A 1 230 ? 44.548 24.779 -48.419 1.00 85.00 230 THR A N 1
ATOM 1708 C CA . THR A 1 230 ? 44.385 23.875 -47.272 1.00 85.00 230 THR A CA 1
ATOM 1709 C C . THR A 1 230 ? 45.215 24.315 -46.075 1.00 85.00 230 THR A C 1
ATOM 1711 O O . THR A 1 230 ? 46.377 24.685 -46.230 1.00 85.00 230 THR A O 1
ATOM 1714 N N . THR A 1 231 ? 44.640 24.252 -44.873 1.00 90.38 231 THR A N 1
ATOM 1715 C CA . THR A 1 231 ? 45.380 24.523 -43.631 1.00 90.38 231 THR A CA 1
ATOM 1716 C C . THR A 1 231 ? 45.766 23.208 -42.976 1.00 90.38 231 THR A C 1
ATOM 1718 O O . THR A 1 231 ? 44.886 22.432 -42.616 1.00 90.38 231 THR A O 1
ATOM 1721 N N . VAL A 1 232 ? 47.064 22.970 -42.794 1.00 92.38 232 VAL A N 1
ATOM 1722 C CA . VAL A 1 232 ? 47.578 21.816 -42.043 1.00 92.38 232 VAL A CA 1
ATOM 1723 C C . VAL A 1 232 ? 47.886 22.242 -40.609 1.00 92.38 232 VAL A C 1
ATOM 1725 O O . VAL A 1 232 ? 48.491 23.298 -40.389 1.00 92.38 232 VAL A O 1
ATOM 1728 N N . ALA A 1 233 ? 47.442 21.432 -39.649 1.00 92.56 233 ALA A N 1
ATOM 1729 C CA . ALA A 1 233 ? 47.677 21.620 -38.224 1.00 92.56 233 ALA A CA 1
ATOM 1730 C C . ALA A 1 233 ? 48.307 20.360 -37.622 1.00 92.56 233 ALA A C 1
ATOM 1732 O O . ALA A 1 233 ? 47.816 19.253 -37.853 1.00 92.56 233 ALA A O 1
ATOM 1733 N N . GLY A 1 234 ? 49.387 20.539 -36.862 1.00 92.31 234 GLY A N 1
ATOM 1734 C CA . GLY A 1 234 ? 50.172 19.436 -36.307 1.00 92.31 234 GLY A CA 1
ATOM 1735 C C . GLY A 1 234 ? 49.563 18.797 -35.055 1.00 92.31 234 GLY A C 1
ATOM 1736 O O . GLY A 1 234 ? 48.480 19.170 -34.588 1.00 92.31 234 GLY A O 1
ATOM 1737 N N . ARG A 1 235 ? 50.299 17.845 -34.476 1.00 92.94 235 ARG A N 1
ATOM 1738 C CA . ARG A 1 235 ? 49.886 17.045 -33.314 1.00 92.94 235 ARG A CA 1
ATOM 1739 C C . ARG A 1 235 ? 49.409 17.921 -32.162 1.00 92.94 235 ARG A C 1
ATOM 1741 O O . ARG A 1 235 ? 50.062 18.893 -31.794 1.00 92.94 235 ARG A O 1
ATOM 1748 N N . GLY A 1 236 ? 48.294 17.543 -31.541 1.00 93.06 236 GLY A N 1
ATOM 1749 C CA . GLY A 1 236 ? 47.756 18.234 -30.369 1.00 93.06 236 GLY A CA 1
ATOM 1750 C C . GLY A 1 236 ? 46.970 19.506 -30.689 1.00 93.06 236 GLY A C 1
ATOM 1751 O O . GLY A 1 236 ? 46.453 20.124 -29.756 1.00 93.06 236 GLY A O 1
ATOM 1752 N N . SER A 1 237 ? 46.843 19.879 -31.969 1.00 95.94 237 SER A N 1
ATOM 1753 C CA . SER A 1 237 ? 46.046 21.033 -32.391 1.00 95.94 237 SER A CA 1
ATOM 1754 C C . SER A 1 237 ? 44.585 20.915 -31.957 1.00 95.94 237 SER A C 1
ATOM 1756 O O . SER A 1 237 ? 43.987 19.835 -32.004 1.00 95.94 237 SER A O 1
ATOM 1758 N N . ILE A 1 238 ? 44.009 22.052 -31.562 1.00 96.12 238 ILE A N 1
ATOM 1759 C CA . ILE A 1 238 ? 42.610 22.188 -31.141 1.00 96.12 238 ILE A CA 1
ATOM 1760 C C . ILE A 1 238 ? 41.871 23.071 -32.145 1.00 96.12 238 ILE A C 1
ATOM 1762 O O . ILE A 1 238 ? 42.339 24.158 -32.488 1.00 96.12 238 ILE A O 1
ATOM 1766 N N . LEU A 1 239 ? 40.700 22.610 -32.573 1.00 96.81 239 LEU A N 1
ATOM 1767 C CA . LEU A 1 239 ? 39.784 23.312 -33.461 1.00 96.81 239 LEU A CA 1
ATOM 1768 C C . LEU A 1 239 ? 38.469 23.590 -32.726 1.00 96.81 239 LEU A C 1
ATOM 1770 O O . LEU A 1 239 ? 37.692 22.671 -32.473 1.00 96.81 239 LEU A O 1
ATOM 1774 N N . ASP A 1 240 ? 38.219 24.855 -32.398 1.00 97.25 240 ASP A N 1
ATOM 1775 C CA . ASP A 1 240 ? 36.955 25.322 -31.823 1.00 97.25 240 ASP A CA 1
ATOM 1776 C C . ASP A 1 240 ? 36.047 25.858 -32.941 1.00 97.25 240 ASP A C 1
ATOM 1778 O O . ASP A 1 240 ? 36.442 26.759 -33.671 1.00 97.25 240 ASP A O 1
ATOM 1782 N N . LEU A 1 241 ? 34.830 25.340 -33.078 1.00 97.12 241 LEU A N 1
ATOM 1783 C CA . LEU A 1 241 ? 33.843 25.729 -34.090 1.00 97.12 241 LEU A CA 1
ATOM 1784 C C . LEU A 1 241 ? 32.629 26.379 -33.435 1.00 97.12 241 LEU A C 1
ATOM 1786 O O . LEU A 1 241 ? 32.115 25.886 -32.429 1.00 97.12 241 LEU A O 1
ATOM 1790 N N . LYS A 1 242 ? 32.139 27.458 -34.041 1.00 96.44 242 LYS A N 1
ATOM 1791 C CA . LYS A 1 242 ? 30.925 28.169 -33.623 1.00 96.44 242 LYS A CA 1
ATOM 1792 C C . LYS A 1 242 ? 30.278 28.871 -34.809 1.00 96.44 242 LYS A C 1
ATOM 1794 O O . LYS A 1 242 ? 30.902 29.035 -35.856 1.00 96.44 242 LYS A O 1
ATOM 1799 N N . LEU A 1 243 ? 29.056 29.358 -34.623 1.00 94.56 243 LEU A N 1
ATOM 1800 C CA . LEU A 1 243 ? 28.488 30.338 -35.545 1.00 94.56 243 LEU A CA 1
ATOM 1801 C C . LEU A 1 243 ? 28.910 31.760 -35.155 1.00 94.56 243 LEU A C 1
ATOM 1803 O O . LEU A 1 243 ? 29.013 32.098 -33.978 1.00 94.56 243 LEU A O 1
ATOM 1807 N N . SER A 1 244 ? 29.184 32.605 -36.143 1.00 88.06 244 SER A N 1
ATOM 1808 C CA . SER A 1 244 ? 29.480 34.034 -35.978 1.00 88.06 244 SER A CA 1
ATOM 1809 C C . SER A 1 244 ? 28.801 34.794 -37.112 1.00 88.06 244 SER A C 1
ATOM 1811 O O . SER A 1 244 ? 29.070 34.540 -38.283 1.00 88.06 244 SER A O 1
ATOM 1813 N N . GLY A 1 245 ? 27.838 35.661 -36.780 1.00 84.19 245 GLY A N 1
ATOM 1814 C CA . GLY A 1 245 ? 27.006 36.329 -37.792 1.00 84.19 245 GLY A CA 1
ATOM 1815 C C . GLY A 1 245 ? 26.209 35.354 -38.674 1.00 84.19 245 GLY A C 1
ATOM 1816 O O . GLY A 1 245 ? 26.049 35.596 -39.865 1.00 84.19 245 GLY A O 1
ATOM 1817 N N . GLY A 1 246 ? 25.784 34.208 -38.123 1.00 85.62 246 GLY A N 1
ATOM 1818 C CA . GLY A 1 246 ? 25.051 33.162 -38.854 1.00 85.62 246 GLY A CA 1
ATOM 1819 C C . GLY A 1 246 ? 25.902 32.286 -39.784 1.00 85.62 246 GLY A C 1
ATOM 1820 O O . GLY A 1 246 ? 25.387 31.310 -40.325 1.00 85.62 246 GLY A O 1
ATOM 1821 N N . LYS A 1 247 ? 27.198 32.585 -39.942 1.00 90.81 247 LYS A N 1
ATOM 1822 C CA . LYS A 1 247 ? 28.156 31.785 -40.719 1.00 90.81 247 LYS A CA 1
ATOM 1823 C C . LYS A 1 247 ? 28.972 30.878 -39.803 1.00 90.81 247 LYS A C 1
ATOM 1825 O O . LYS A 1 247 ? 29.166 31.197 -38.631 1.00 90.81 247 LYS A O 1
ATOM 1830 N N . LEU A 1 248 ? 29.448 29.752 -40.332 1.00 94.94 248 LEU A N 1
ATOM 1831 C CA . LEU A 1 248 ? 30.342 28.855 -39.602 1.00 94.94 248 LEU A CA 1
ATOM 1832 C C . LEU A 1 248 ? 31.738 29.484 -39.517 1.00 94.94 248 LEU A C 1
ATOM 1834 O O . LEU A 1 248 ? 32.295 29.901 -40.529 1.00 94.94 248 LEU A O 1
ATOM 1838 N N . SER A 1 249 ? 32.315 29.522 -38.321 1.00 94.50 249 SER A N 1
ATOM 1839 C CA . SER A 1 249 ? 33.688 29.970 -38.095 1.00 94.50 249 SER A CA 1
ATOM 1840 C C . SER A 1 249 ? 34.433 28.948 -37.246 1.00 94.50 249 SER A C 1
ATOM 1842 O O . SER A 1 249 ? 33.841 28.310 -36.371 1.00 94.50 249 SER A O 1
ATOM 1844 N N . TYR A 1 250 ? 35.739 28.817 -37.474 1.00 95.44 250 TYR A N 1
ATOM 1845 C CA . TYR A 1 250 ? 36.620 28.033 -36.616 1.00 95.44 250 TYR A CA 1
ATOM 1846 C C . TYR A 1 250 ? 37.748 28.881 -36.036 1.00 95.44 250 TYR A C 1
ATOM 1848 O O . TYR A 1 250 ? 38.231 29.809 -36.680 1.00 95.44 250 TYR A O 1
ATOM 1856 N N . THR A 1 251 ? 38.201 28.526 -34.839 1.00 96.31 251 THR A N 1
ATOM 1857 C CA . THR A 1 251 ? 39.427 29.017 -34.216 1.00 96.31 251 THR A CA 1
ATOM 1858 C C . THR A 1 251 ? 40.388 27.841 -34.065 1.00 96.31 251 THR A C 1
ATOM 1860 O O . THR A 1 251 ? 40.105 26.888 -33.341 1.00 96.31 251 THR A O 1
ATOM 1863 N N . LEU A 1 252 ? 41.524 27.902 -34.760 1.00 95.25 252 LEU A N 1
ATOM 1864 C CA . LEU A 1 252 ? 42.578 26.892 -34.719 1.00 95.25 252 LEU A CA 1
ATOM 1865 C C . LEU A 1 252 ? 43.694 27.331 -33.767 1.00 95.25 252 LEU A C 1
ATOM 1867 O O . LEU A 1 252 ? 44.232 28.431 -33.903 1.00 95.25 252 LEU A O 1
ATOM 1871 N N . LYS A 1 253 ? 44.068 26.453 -32.836 1.00 95.06 253 LYS A N 1
ATOM 1872 C CA . LYS A 1 253 ? 45.242 26.592 -31.966 1.00 95.06 253 LYS A CA 1
ATOM 1873 C C . LYS A 1 253 ? 46.189 25.426 -32.231 1.00 95.06 253 LYS A C 1
ATOM 1875 O O . LYS A 1 253 ? 45.892 24.304 -31.825 1.00 95.06 253 LYS A O 1
ATOM 1880 N N . ASP A 1 254 ? 47.301 25.698 -32.906 1.00 91.50 254 ASP A N 1
ATOM 1881 C CA . ASP A 1 254 ? 48.344 24.708 -33.194 1.00 91.50 254 ASP A CA 1
ATOM 1882 C C . ASP A 1 254 ? 49.533 24.916 -32.239 1.00 91.50 254 ASP A C 1
ATOM 1884 O O . ASP A 1 254 ? 50.225 25.932 -32.359 1.00 91.50 254 ASP A O 1
ATOM 1888 N N . PRO A 1 255 ? 49.779 23.999 -31.282 1.00 91.06 255 PRO A N 1
ATOM 1889 C CA . PRO A 1 255 ? 50.868 24.140 -30.316 1.00 91.06 255 PRO A CA 1
ATOM 1890 C C . PRO A 1 255 ? 52.261 24.033 -30.956 1.00 91.06 255 PRO A C 1
ATOM 1892 O O . PRO A 1 255 ? 53.248 24.388 -30.315 1.00 91.06 255 PRO A O 1
ATOM 1895 N N . ASN A 1 256 ? 52.357 23.569 -32.206 1.00 88.69 256 ASN A N 1
ATOM 1896 C CA . ASN A 1 256 ? 53.627 23.368 -32.902 1.00 88.69 256 ASN A CA 1
ATOM 1897 C C . ASN A 1 256 ? 54.099 24.624 -33.655 1.00 88.69 256 ASN A C 1
ATOM 1899 O O . ASN A 1 256 ? 55.244 24.676 -34.099 1.00 88.69 256 ASN A O 1
ATOM 1903 N N . LYS A 1 257 ? 53.254 25.656 -33.790 1.00 86.25 257 LYS A N 1
ATOM 1904 C CA . LYS A 1 257 ? 53.635 26.944 -34.392 1.00 86.25 257 LYS A CA 1
ATOM 1905 C C . LYS A 1 257 ? 54.059 27.926 -33.303 1.00 86.25 257 LYS A C 1
ATOM 1907 O O . LYS A 1 257 ? 53.298 28.169 -32.372 1.00 86.25 257 LYS A O 1
ATOM 1912 N N . LYS A 1 258 ? 55.257 28.512 -33.419 1.00 81.12 258 LYS A N 1
ATOM 1913 C CA . LYS A 1 258 ? 55.781 29.512 -32.472 1.00 81.12 258 LYS A CA 1
ATOM 1914 C C . LYS A 1 258 ? 55.774 30.918 -33.099 1.00 81.12 258 LYS A C 1
ATOM 1916 O O . LYS A 1 258 ? 56.330 31.074 -34.182 1.00 81.12 258 LYS A O 1
ATOM 1921 N N . PRO A 1 259 ? 55.189 31.939 -32.439 1.00 81.94 259 PRO A N 1
ATOM 1922 C CA . PRO A 1 259 ? 54.396 31.854 -31.207 1.00 81.94 259 PRO A CA 1
ATOM 1923 C C . PRO A 1 259 ? 53.050 31.141 -31.434 1.00 81.94 259 PRO A C 1
ATOM 1925 O O . PRO A 1 259 ? 52.45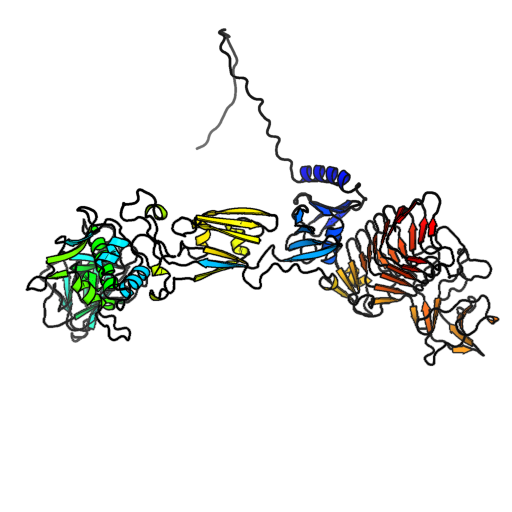7 31.262 -32.508 1.00 81.94 259 PRO A O 1
ATOM 1928 N N . VAL A 1 260 ? 52.547 30.441 -30.410 1.00 81.19 260 VAL A N 1
ATOM 1929 C CA . VAL A 1 260 ? 51.241 29.759 -30.466 1.00 81.19 260 VAL A CA 1
ATOM 1930 C C . VAL A 1 260 ? 50.140 30.818 -30.521 1.00 81.19 260 VAL A C 1
ATOM 1932 O O . VAL A 1 260 ? 49.769 31.402 -29.504 1.00 81.19 260 VAL A O 1
ATOM 1935 N N . LYS A 1 261 ? 49.624 31.096 -31.722 1.00 84.31 261 LYS A N 1
ATOM 1936 C CA . LYS A 1 261 ? 48.546 32.066 -31.963 1.00 84.31 261 LYS A CA 1
ATOM 1937 C C . LYS A 1 261 ? 47.262 31.349 -32.366 1.00 84.31 261 LYS A C 1
ATOM 1939 O O . LYS A 1 261 ? 47.279 30.435 -33.187 1.00 84.31 261 LYS A O 1
ATOM 1944 N N . ALA A 1 262 ? 46.140 31.791 -31.802 1.00 87.56 262 ALA A N 1
ATOM 1945 C CA . ALA A 1 262 ? 44.819 31.337 -32.217 1.00 87.56 262 ALA A CA 1
ATOM 1946 C C . ALA A 1 262 ? 44.422 32.037 -33.527 1.00 87.56 262 ALA A C 1
ATOM 1948 O O . ALA A 1 262 ? 44.325 33.262 -33.564 1.00 87.56 262 ALA A O 1
ATOM 1949 N N . VAL A 1 263 ? 44.180 31.270 -34.590 1.00 87.94 263 VAL A N 1
ATOM 1950 C CA . VAL A 1 263 ? 43.763 31.801 -35.897 1.00 87.94 263 VAL A CA 1
ATOM 1951 C C . VAL A 1 263 ? 42.272 31.555 -36.076 1.00 87.94 263 VAL A C 1
ATOM 1953 O O . VAL A 1 263 ? 41.839 30.406 -36.044 1.00 87.94 263 VAL A O 1
ATOM 1956 N N . THR A 1 264 ? 41.488 32.620 -36.259 1.00 90.19 264 THR A N 1
ATOM 1957 C CA . THR A 1 264 ? 40.040 32.517 -36.497 1.00 90.19 264 THR A CA 1
ATOM 1958 C C . THR A 1 264 ? 39.722 32.740 -37.968 1.00 90.19 264 THR A C 1
ATOM 1960 O O . THR A 1 264 ? 40.162 33.728 -38.550 1.00 90.19 264 THR A O 1
ATOM 1963 N N . VAL A 1 265 ? 38.943 31.835 -38.557 1.00 90.62 265 VAL A N 1
ATOM 1964 C CA . VAL A 1 265 ? 38.525 31.885 -39.961 1.00 90.62 265 VAL A CA 1
ATOM 1965 C C . VAL A 1 265 ? 37.012 31.730 -40.043 1.00 90.62 265 VAL A C 1
ATOM 1967 O O . VAL A 1 265 ? 36.443 30.808 -39.460 1.00 90.62 265 VAL A O 1
ATOM 1970 N N . THR A 1 266 ? 36.363 32.625 -40.785 1.00 91.69 266 THR A N 1
ATOM 1971 C CA . THR A 1 266 ? 34.946 32.511 -41.156 1.00 91.69 266 THR A CA 1
ATOM 1972 C C . THR A 1 266 ? 34.838 31.824 -42.509 1.00 91.69 266 THR A C 1
ATOM 1974 O O . THR A 1 266 ? 35.457 32.264 -43.476 1.00 91.69 266 THR A O 1
ATOM 1977 N N . LEU A 1 267 ? 34.063 30.746 -42.565 1.00 91.56 267 LEU A N 1
ATOM 1978 C CA . LEU A 1 267 ? 33.945 29.871 -43.725 1.00 91.56 267 LEU A CA 1
ATOM 1979 C C . LEU A 1 267 ? 32.894 30.377 -44.708 1.00 91.56 267 LEU A C 1
ATOM 1981 O O . LEU A 1 267 ? 31.899 31.003 -44.327 1.00 91.56 267 LEU A O 1
ATOM 1985 N N . LYS A 1 268 ? 33.112 30.064 -45.985 1.00 88.38 268 LYS A N 1
ATOM 1986 C CA . LYS A 1 268 ? 32.160 30.319 -47.069 1.00 88.38 268 LYS A CA 1
ATOM 1987 C C . LYS A 1 268 ? 31.188 29.155 -47.272 1.00 88.38 268 LYS A C 1
ATOM 1989 O O . LYS A 1 268 ? 30.077 29.383 -47.742 1.00 88.38 268 LYS A O 1
ATOM 1994 N N . GLY A 1 269 ? 31.575 27.934 -46.897 1.00 88.62 269 GLY A N 1
ATOM 1995 C CA . GLY A 1 269 ? 30.723 26.747 -46.975 1.00 88.62 269 GLY A CA 1
ATOM 1996 C C . GLY A 1 269 ? 30.903 25.796 -45.793 1.00 88.62 269 GLY A C 1
ATOM 1997 O O . GLY A 1 269 ? 31.058 26.217 -44.646 1.00 88.62 269 GLY A O 1
ATOM 1998 N N . LYS A 1 270 ? 30.842 24.489 -46.072 1.00 93.62 270 LYS A N 1
ATOM 1999 C CA . LYS A 1 270 ? 31.153 23.447 -45.083 1.00 93.62 270 LYS A CA 1
ATOM 2000 C C . LYS A 1 270 ? 32.669 23.345 -44.895 1.00 93.62 270 LYS A C 1
ATOM 2002 O O . LYS A 1 270 ? 33.422 23.491 -45.853 1.00 93.62 270 LYS A O 1
ATOM 2007 N N . LEU A 1 271 ? 33.109 23.026 -43.684 1.00 95.94 271 LEU A N 1
ATOM 2008 C CA . LEU A 1 271 ? 34.493 22.654 -43.411 1.00 95.94 271 LEU A CA 1
ATOM 2009 C C . LEU A 1 271 ? 34.674 21.156 -43.622 1.00 95.94 271 LEU A C 1
ATOM 2011 O O . LEU A 1 271 ? 33.962 20.370 -43.007 1.00 95.94 271 LEU A O 1
ATOM 2015 N N . GLU A 1 272 ? 35.648 20.749 -44.422 1.00 96.38 272 GLU A N 1
ATOM 2016 C CA . GLU A 1 272 ? 36.114 19.367 -44.474 1.00 96.38 272 GLU A CA 1
ATOM 2017 C C . GLU A 1 272 ? 37.404 19.213 -43.666 1.00 96.38 272 GLU A C 1
ATOM 2019 O O . GLU A 1 272 ? 38.344 19.997 -43.804 1.00 96.38 272 GLU A O 1
ATOM 2024 N N . ILE A 1 273 ? 37.418 18.201 -42.803 1.00 97.00 273 ILE A N 1
ATOM 2025 C CA . ILE A 1 273 ? 38.505 17.874 -41.887 1.00 97.00 273 ILE A CA 1
ATOM 2026 C C . ILE A 1 273 ? 38.991 16.470 -42.225 1.00 97.00 273 ILE A C 1
ATOM 2028 O O . ILE A 1 273 ? 38.249 15.490 -42.099 1.00 97.00 273 ILE A O 1
ATOM 2032 N N . LEU A 1 274 ? 40.247 16.393 -42.648 1.00 96.06 274 LEU A N 1
ATOM 2033 C CA . LEU A 1 274 ? 40.966 15.162 -42.954 1.00 96.06 274 LEU A CA 1
ATOM 2034 C C . LEU A 1 274 ? 42.077 14.972 -41.924 1.00 96.06 274 LEU A C 1
ATOM 2036 O O . LEU A 1 274 ? 42.589 15.951 -41.384 1.00 96.06 274 LEU A O 1
ATOM 2040 N N . TRP A 1 275 ? 42.494 13.739 -41.671 1.00 96.31 275 TRP A N 1
ATOM 2041 C CA . TRP A 1 275 ? 43.675 13.464 -40.855 1.00 96.31 275 TRP A CA 1
ATOM 2042 C C . TRP A 1 275 ? 44.483 12.317 -41.448 1.00 96.31 275 TRP A C 1
ATOM 2044 O O . TRP A 1 275 ? 43.941 11.470 -42.166 1.00 96.31 275 TRP A O 1
ATOM 2054 N N . GLU A 1 276 ? 45.789 12.345 -41.193 1.00 95.88 276 GLU A N 1
ATOM 2055 C CA . GLU A 1 276 ? 46.738 11.389 -41.764 1.00 95.88 276 GLU A CA 1
ATOM 2056 C C . GLU A 1 276 ? 46.414 9.940 -41.382 1.00 95.88 276 GLU A C 1
ATOM 2058 O O . GLU A 1 276 ? 45.945 9.653 -40.275 1.00 95.88 276 GLU A O 1
ATOM 2063 N N . GLY A 1 277 ? 46.674 9.029 -42.320 1.00 92.06 277 GLY A N 1
ATOM 2064 C CA . GLY A 1 277 ? 46.459 7.593 -42.146 1.00 92.06 277 GLY A CA 1
ATOM 2065 C C . GLY A 1 277 ? 45.031 7.139 -42.466 1.00 92.06 277 GLY A C 1
ATOM 2066 O O . GLY A 1 277 ? 44.709 5.961 -42.322 1.00 92.06 277 GLY A O 1
ATOM 2067 N N . THR A 1 278 ? 44.165 8.048 -42.924 1.00 95.44 278 THR A N 1
ATOM 2068 C CA . THR A 1 278 ? 42.816 7.721 -43.416 1.00 95.44 278 THR A CA 1
ATOM 2069 C C . THR A 1 278 ? 42.815 7.489 -44.923 1.00 95.44 278 THR A C 1
ATOM 2071 O O . THR A 1 278 ? 43.699 7.942 -45.641 1.00 95.44 278 THR A O 1
ATOM 2074 N N . ARG A 1 279 ? 41.756 6.871 -45.459 1.00 94.19 279 ARG A N 1
ATOM 2075 C CA . ARG A 1 279 ? 41.559 6.774 -46.918 1.00 94.19 279 ARG A CA 1
ATOM 2076 C C . ARG A 1 279 ? 41.429 8.142 -47.600 1.00 94.19 279 ARG A C 1
ATOM 2078 O O . ARG A 1 279 ? 41.748 8.267 -48.777 1.00 94.19 279 ARG A O 1
ATOM 2085 N N . ALA A 1 280 ? 40.958 9.155 -46.874 1.00 92.81 280 ALA A N 1
ATOM 2086 C CA . ALA A 1 280 ? 40.826 10.511 -47.396 1.00 92.81 280 ALA A CA 1
ATOM 2087 C C . ALA A 1 280 ? 42.155 11.290 -47.385 1.00 92.81 280 ALA A C 1
ATOM 2089 O O . ALA A 1 280 ? 42.286 12.267 -48.123 1.00 92.81 280 ALA A O 1
ATOM 2090 N N . TRP A 1 281 ? 43.133 10.853 -46.583 1.00 94.38 281 TRP A N 1
ATOM 2091 C CA . TRP A 1 281 ? 44.508 11.350 -46.594 1.00 94.38 281 TRP A CA 1
ATOM 2092 C C . TRP A 1 281 ? 45.504 10.213 -46.285 1.00 94.38 281 TRP A C 1
ATOM 2094 O O . TRP A 1 281 ? 45.946 10.062 -45.138 1.00 94.38 281 TRP A O 1
ATOM 2104 N N . PRO A 1 282 ? 45.848 9.396 -47.302 1.00 93.19 282 PRO A N 1
ATOM 2105 C CA . PRO A 1 282 ? 46.790 8.293 -47.140 1.00 93.19 282 PRO A CA 1
ATOM 2106 C C . PRO A 1 282 ? 48.180 8.810 -46.752 1.00 93.19 282 PRO A C 1
ATOM 2108 O O . PRO A 1 282 ? 48.704 9.718 -47.393 1.00 93.19 282 PRO A O 1
ATOM 2111 N N . SER A 1 283 ? 48.753 8.244 -45.692 1.00 92.75 283 SER A N 1
ATOM 2112 C CA . SER A 1 283 ? 50.085 8.559 -45.161 1.00 92.75 283 SER A CA 1
ATOM 2113 C C . SER A 1 283 ? 50.569 7.370 -44.325 1.00 92.75 283 SER A C 1
ATOM 2115 O O . SER A 1 283 ? 49.743 6.618 -43.801 1.00 92.75 283 SER A O 1
ATOM 2117 N N . GLU A 1 284 ? 51.884 7.198 -44.189 1.00 90.75 284 GLU A N 1
ATOM 2118 C CA . GLU A 1 284 ? 52.461 6.257 -43.214 1.00 90.75 284 GLU A CA 1
ATOM 2119 C C . GLU A 1 284 ? 52.279 6.758 -41.772 1.00 90.75 284 GLU A C 1
ATOM 2121 O O . GLU A 1 284 ? 52.207 5.967 -40.830 1.00 90.75 284 GLU A O 1
ATOM 2126 N N . ASN A 1 285 ? 52.123 8.075 -41.598 1.00 92.25 285 ASN A N 1
ATOM 2127 C CA . ASN A 1 285 ? 51.763 8.671 -40.320 1.00 92.25 285 ASN A CA 1
ATOM 2128 C C . ASN A 1 285 ? 50.302 8.362 -39.971 1.00 92.25 285 ASN A C 1
ATOM 2130 O O . ASN A 1 285 ? 49.411 8.455 -40.816 1.00 92.25 285 ASN A O 1
ATOM 2134 N N . ILE A 1 286 ? 50.037 8.069 -38.695 1.00 90.12 286 ILE A N 1
ATOM 2135 C CA . ILE A 1 286 ? 48.689 7.762 -38.201 1.00 90.12 286 ILE A CA 1
ATOM 2136 C C . ILE A 1 286 ? 48.226 8.850 -37.236 1.00 90.12 286 ILE A C 1
ATOM 2138 O O . ILE A 1 286 ? 48.882 9.139 -36.232 1.00 90.12 286 ILE A O 1
ATOM 2142 N N . SER A 1 287 ? 47.045 9.397 -37.511 1.00 93.44 287 SER A N 1
ATOM 2143 C CA . SER A 1 287 ? 46.346 10.328 -36.632 1.00 93.44 287 SER A CA 1
ATOM 2144 C C . SER A 1 287 ? 44.992 9.774 -36.186 1.00 93.44 287 SER A C 1
ATOM 2146 O O . SER A 1 287 ? 44.393 8.917 -36.834 1.00 93.44 287 SER A O 1
ATOM 2148 N N . VAL A 1 288 ? 44.485 10.301 -35.074 1.00 94.62 288 VAL A N 1
ATOM 2149 C CA . VAL A 1 288 ? 43.082 10.153 -34.667 1.00 94.62 288 VAL A CA 1
ATOM 2150 C C . VAL A 1 288 ? 42.493 11.520 -34.355 1.00 94.62 288 VAL A C 1
ATOM 2152 O O . VAL A 1 288 ? 43.194 12.424 -33.888 1.00 94.62 288 VAL A O 1
ATOM 2155 N N . LEU A 1 289 ? 41.195 11.669 -34.594 1.00 96.12 289 LEU A N 1
ATOM 2156 C CA . LEU A 1 289 ? 40.470 12.911 -34.371 1.00 96.12 289 LEU A CA 1
ATOM 2157 C C . LEU A 1 289 ? 39.430 12.709 -33.271 1.00 96.12 289 LEU A C 1
ATOM 2159 O O . LEU A 1 289 ? 38.535 11.883 -33.404 1.00 96.12 289 LEU A O 1
ATOM 2163 N N . THR A 1 290 ? 39.531 13.464 -32.184 1.00 96.19 290 THR A N 1
ATOM 2164 C CA . THR A 1 290 ? 38.541 13.446 -31.103 1.00 96.19 290 THR A CA 1
ATOM 2165 C C . THR A 1 290 ? 37.561 14.588 -31.286 1.00 96.19 290 THR A C 1
ATOM 2167 O O . THR A 1 290 ? 37.983 15.737 -31.389 1.00 96.19 290 THR A O 1
ATOM 2170 N N . VAL A 1 291 ? 36.264 14.286 -31.277 1.00 95.56 291 VAL A N 1
ATOM 2171 C CA . VAL A 1 291 ? 35.188 15.280 -31.195 1.00 95.56 291 VAL A CA 1
ATOM 2172 C C . VAL A 1 291 ? 34.665 15.288 -29.761 1.00 95.56 291 VAL A C 1
ATOM 2174 O O . VAL A 1 291 ? 34.123 14.294 -29.274 1.00 95.56 291 VAL A O 1
ATOM 2177 N N . GLU A 1 292 ? 34.856 16.402 -29.060 1.00 94.12 292 GLU A N 1
ATOM 2178 C CA . GLU A 1 292 ? 34.333 16.580 -27.708 1.00 94.12 292 GLU A CA 1
ATOM 2179 C C . GLU A 1 292 ? 32.819 16.794 -27.747 1.00 94.12 292 GLU A C 1
ATOM 2181 O O . GLU A 1 292 ? 32.294 17.493 -28.616 1.00 94.12 292 GLU A O 1
ATOM 2186 N N . LYS A 1 293 ? 32.115 16.212 -26.774 1.00 90.31 293 LYS A N 1
ATOM 2187 C CA . LYS A 1 293 ? 30.650 16.260 -26.663 1.00 90.31 293 LYS A CA 1
ATOM 2188 C C . LYS A 1 293 ? 29.885 15.692 -27.863 1.00 90.31 293 LYS A C 1
ATOM 2190 O O . LYS A 1 293 ? 28.693 15.983 -28.007 1.00 90.31 293 LYS A O 1
ATOM 2195 N N . ALA A 1 294 ? 30.552 14.876 -28.680 1.00 86.44 294 ALA A N 1
ATOM 2196 C CA . ALA A 1 294 ? 29.900 13.954 -29.606 1.00 86.44 294 ALA A CA 1
ATOM 2197 C C . ALA A 1 294 ? 29.054 12.929 -28.830 1.00 86.44 294 ALA A C 1
ATOM 2199 O O . ALA A 1 294 ? 29.027 12.966 -27.599 1.00 86.44 294 ALA A O 1
ATOM 2200 N N . ASN A 1 295 ? 28.367 12.024 -29.533 1.00 79.69 295 ASN A N 1
ATOM 2201 C CA . ASN A 1 295 ? 27.386 11.115 -28.942 1.00 79.69 295 ASN A CA 1
ATOM 2202 C C . ASN A 1 295 ? 26.227 11.896 -28.293 1.00 79.69 295 ASN A C 1
ATOM 2204 O O . ASN A 1 295 ? 26.327 12.453 -27.195 1.00 79.69 295 ASN A O 1
ATOM 2208 N N . ALA A 1 296 ? 25.089 11.941 -28.981 1.00 74.25 296 ALA A N 1
ATOM 2209 C CA . ALA A 1 296 ? 23.933 12.706 -28.526 1.00 74.25 296 ALA A CA 1
ATOM 2210 C C . ALA A 1 296 ? 23.364 12.245 -27.164 1.00 74.25 296 ALA A C 1
ATOM 2212 O O . ALA A 1 296 ? 22.803 13.077 -26.445 1.00 74.25 296 ALA A O 1
ATOM 2213 N N . GLU A 1 297 ? 23.562 10.979 -26.774 1.00 74.44 297 GLU A N 1
ATOM 2214 C CA . GLU A 1 297 ? 23.009 10.395 -25.544 1.00 74.44 297 GLU A CA 1
ATOM 2215 C C . GLU A 1 297 ? 23.730 10.867 -24.278 1.00 74.44 297 GLU A C 1
ATOM 2217 O O . GLU A 1 297 ? 23.078 11.167 -23.278 1.00 74.44 297 GLU A O 1
ATOM 2222 N N . ASN A 1 298 ? 25.068 10.927 -24.294 1.00 79.88 298 ASN A N 1
ATOM 2223 C CA . ASN A 1 298 ? 25.864 11.250 -23.102 1.00 79.88 298 ASN A CA 1
ATOM 2224 C C . ASN A 1 298 ? 26.770 12.479 -23.249 1.00 79.88 298 ASN A C 1
ATOM 2226 O O . ASN A 1 298 ? 27.357 12.909 -22.256 1.00 79.88 298 ASN A O 1
ATOM 2230 N N . ARG A 1 299 ? 26.877 13.050 -24.457 1.00 84.25 299 ARG A N 1
ATOM 2231 C CA . ARG A 1 299 ? 27.749 14.191 -24.771 1.00 84.25 299 ARG A CA 1
ATOM 2232 C C . ARG A 1 299 ? 29.192 13.961 -24.300 1.00 84.25 299 ARG A C 1
ATOM 2234 O O . ARG A 1 299 ? 29.828 14.864 -23.750 1.00 84.25 299 ARG A O 1
ATOM 2241 N N . GLY A 1 300 ? 29.700 12.746 -24.504 1.00 86.19 300 GLY A N 1
ATOM 2242 C CA . GLY A 1 300 ? 31.079 12.349 -24.224 1.00 86.19 300 GLY A CA 1
ATOM 2243 C C . GLY A 1 300 ? 32.066 12.734 -25.332 1.00 86.19 300 GLY A C 1
ATOM 2244 O O . GLY A 1 300 ? 31.696 13.229 -26.393 1.00 86.19 300 GLY A O 1
ATOM 2245 N N . ALA A 1 301 ? 33.360 12.520 -25.094 1.00 91.12 301 ALA A N 1
ATOM 2246 C CA . ALA A 1 301 ? 34.366 12.625 -26.150 1.00 91.12 301 ALA A CA 1
ATOM 2247 C C . ALA A 1 301 ? 34.425 11.314 -26.948 1.00 91.12 301 ALA A C 1
ATOM 2249 O O . ALA A 1 301 ? 34.558 10.243 -26.356 1.00 91.12 301 ALA A O 1
ATOM 2250 N N . VAL A 1 302 ? 34.352 11.404 -28.278 1.00 92.31 302 VAL A N 1
ATOM 2251 C CA . VAL A 1 302 ? 34.469 10.248 -29.181 1.00 92.31 302 VAL A CA 1
ATOM 2252 C C . VAL A 1 302 ? 35.659 10.454 -30.107 1.00 92.31 302 VAL A C 1
ATOM 2254 O O . VAL A 1 302 ? 35.811 11.523 -30.700 1.00 92.31 302 VAL A O 1
ATOM 2257 N N . THR A 1 303 ? 36.505 9.436 -30.221 1.00 93.88 303 THR A N 1
ATOM 2258 C CA . THR A 1 303 ? 37.687 9.425 -31.079 1.00 93.88 303 THR A CA 1
ATOM 2259 C C . THR A 1 303 ? 37.391 8.665 -32.368 1.00 93.88 303 THR A C 1
ATOM 2261 O O . THR A 1 303 ? 36.755 7.614 -32.361 1.00 93.88 303 THR A O 1
ATOM 2264 N N . TYR A 1 304 ? 37.874 9.183 -33.493 1.00 94.50 304 TYR A N 1
ATOM 2265 C CA . TYR A 1 304 ? 37.684 8.622 -34.824 1.00 94.50 304 TYR A CA 1
ATOM 2266 C C . TYR A 1 304 ? 39.043 8.350 -35.459 1.00 94.50 304 TYR A C 1
ATOM 2268 O O . TYR A 1 304 ? 39.913 9.220 -35.488 1.00 94.50 304 TYR A O 1
ATOM 2276 N N . LYS A 1 305 ? 39.218 7.125 -35.958 1.00 94.31 305 LYS A N 1
ATOM 2277 C CA . LYS A 1 305 ? 40.427 6.690 -36.667 1.00 94.31 305 LYS A CA 1
ATOM 2278 C C . LYS A 1 305 ? 40.251 6.703 -38.182 1.00 94.31 305 LYS A C 1
ATOM 2280 O O . LYS A 1 305 ? 41.222 6.919 -38.895 1.00 94.31 305 LYS A O 1
ATOM 2285 N N . HIS A 1 306 ? 39.021 6.519 -38.660 1.00 94.88 306 HIS A N 1
ATOM 2286 C CA . HIS A 1 306 ? 38.708 6.336 -40.077 1.00 94.88 306 HIS A CA 1
ATOM 2287 C C . HIS A 1 306 ? 37.839 7.454 -40.651 1.00 94.88 306 HIS A C 1
ATOM 2289 O O . HIS A 1 306 ? 37.100 8.121 -39.927 1.00 94.88 306 HIS A O 1
ATOM 2295 N N . GLY A 1 307 ? 37.871 7.580 -41.978 1.00 95.44 307 GLY A N 1
ATOM 2296 C CA . GLY A 1 307 ? 37.016 8.487 -42.736 1.00 95.44 307 GLY A CA 1
ATOM 2297 C C . GLY A 1 307 ? 37.476 9.943 -42.715 1.00 95.44 307 GLY A C 1
ATOM 2298 O O . GLY A 1 307 ? 38.665 10.244 -42.653 1.00 95.44 307 GLY A O 1
ATOM 2299 N N . LYS A 1 308 ? 36.506 10.849 -42.823 1.00 97.12 308 LYS A N 1
ATOM 2300 C CA . LYS A 1 308 ? 36.674 12.305 -42.736 1.00 97.12 308 LYS A CA 1
ATOM 2301 C C . LYS A 1 308 ? 35.484 12.940 -42.028 1.00 97.12 308 LYS A C 1
ATOM 2303 O O . LYS A 1 308 ? 34.415 12.335 -41.974 1.00 97.12 308 LYS A O 1
ATOM 2308 N N . ILE A 1 309 ? 35.633 14.165 -41.525 1.00 97.75 309 ILE A N 1
ATOM 2309 C CA . ILE A 1 309 ? 34.524 14.909 -40.908 1.00 97.75 309 ILE A CA 1
ATOM 2310 C C . ILE A 1 309 ? 34.182 16.132 -41.754 1.00 97.75 309 ILE A C 1
ATOM 2312 O O . ILE A 1 309 ? 35.052 16.928 -42.092 1.00 97.75 309 ILE A O 1
ATOM 2316 N N . GLN A 1 310 ? 32.900 16.301 -42.066 1.00 97.25 310 GLN A N 1
ATOM 2317 C CA . GLN A 1 310 ? 32.357 17.516 -42.659 1.00 97.25 310 GLN A CA 1
ATOM 2318 C C . GLN A 1 310 ? 31.540 18.273 -41.615 1.00 97.25 310 GLN A C 1
ATOM 2320 O O . GLN A 1 310 ? 30.616 17.719 -41.024 1.00 97.25 310 GLN A O 1
ATOM 2325 N N . VAL A 1 311 ? 31.866 19.543 -41.394 1.00 97.56 311 VAL A N 1
ATOM 2326 C CA . VAL A 1 311 ? 31.158 20.421 -40.463 1.00 97.56 311 VAL A CA 1
ATOM 2327 C C . VAL A 1 311 ? 30.392 21.477 -41.246 1.00 97.56 311 VAL A C 1
ATOM 2329 O O . VAL A 1 311 ? 30.965 22.214 -42.045 1.00 97.56 311 VAL A O 1
ATOM 2332 N N . GLY A 1 312 ? 29.086 21.551 -41.022 1.00 95.81 312 GLY A N 1
ATOM 2333 C CA . GLY A 1 312 ? 28.193 22.528 -41.635 1.00 95.81 312 GLY A CA 1
ATOM 2334 C C . GLY A 1 312 ? 27.271 23.187 -40.617 1.00 95.81 312 GLY A C 1
ATOM 2335 O O . GLY A 1 312 ? 27.464 23.068 -39.406 1.00 95.81 312 GLY A O 1
ATOM 2336 N N . VAL A 1 313 ? 26.249 23.871 -41.129 1.00 94.94 313 VAL A N 1
ATOM 2337 C CA . VAL A 1 313 ? 25.191 24.494 -40.326 1.00 94.94 313 VAL A CA 1
ATOM 2338 C C . VAL A 1 313 ? 23.887 23.732 -40.546 1.00 94.94 313 VAL A C 1
ATOM 2340 O O . VAL A 1 313 ? 23.490 23.517 -41.688 1.00 94.94 313 VAL A O 1
ATOM 2343 N N . LEU A 1 314 ? 23.220 23.336 -39.462 1.00 94.62 314 LEU A N 1
ATOM 2344 C CA . LEU A 1 314 ? 21.894 22.712 -39.483 1.00 94.62 314 LEU A CA 1
ATOM 2345 C C . LEU A 1 314 ? 21.041 23.329 -38.373 1.00 94.62 314 LEU A C 1
ATOM 2347 O O . LEU A 1 314 ? 21.452 23.320 -37.216 1.00 94.62 314 LEU A O 1
ATOM 2351 N N . ASP A 1 315 ? 19.874 23.874 -38.718 1.00 93.88 315 ASP A N 1
ATOM 2352 C CA . ASP A 1 315 ? 18.969 24.583 -37.795 1.00 93.88 315 ASP A CA 1
ATOM 2353 C C . ASP A 1 315 ? 19.678 25.613 -36.898 1.00 93.88 315 ASP A C 1
ATOM 2355 O O . ASP A 1 315 ? 19.482 25.646 -35.686 1.00 93.88 315 ASP A O 1
ATOM 2359 N N . LYS A 1 316 ? 20.528 26.460 -37.498 1.00 94.19 316 LYS A N 1
ATOM 2360 C CA . LYS A 1 316 ? 21.323 27.489 -36.795 1.00 94.19 316 LYS A CA 1
ATOM 2361 C C . LYS A 1 316 ? 22.276 26.929 -35.725 1.00 94.19 316 LYS A C 1
ATOM 2363 O O . LYS A 1 316 ? 22.661 27.652 -34.812 1.00 94.19 316 LYS A O 1
ATOM 2368 N N . GLN A 1 317 ? 22.693 25.673 -35.855 1.00 95.25 317 GLN A N 1
ATOM 2369 C CA . GLN A 1 317 ? 23.689 25.034 -34.995 1.00 95.25 317 GLN A CA 1
ATOM 2370 C C . GLN A 1 317 ? 24.827 24.434 -35.825 1.00 95.25 317 GLN A C 1
ATOM 2372 O O . GLN A 1 317 ? 24.669 24.164 -37.018 1.00 95.25 317 GLN A O 1
ATOM 2377 N N . VAL A 1 318 ? 25.979 24.218 -35.187 1.00 96.31 318 VAL A N 1
ATOM 2378 C CA . VAL A 1 318 ? 27.104 23.478 -35.769 1.00 96.31 318 VAL A CA 1
ATOM 2379 C C . VAL A 1 318 ? 26.698 22.012 -35.904 1.00 96.31 318 VAL A C 1
ATOM 2381 O O . VAL A 1 318 ? 26.255 21.396 -34.933 1.00 96.31 318 VAL A O 1
ATOM 2384 N N . ASN A 1 319 ? 26.861 21.454 -37.102 1.00 96.44 319 ASN A N 1
ATOM 2385 C CA . ASN A 1 319 ? 26.556 20.061 -37.411 1.00 96.44 319 ASN A CA 1
ATOM 2386 C C . ASN A 1 319 ? 27.806 19.352 -37.931 1.00 96.44 319 ASN A C 1
ATOM 2388 O O . ASN A 1 319 ? 28.282 19.694 -39.011 1.00 96.44 319 ASN A O 1
ATOM 2392 N N . ALA A 1 320 ? 28.331 18.379 -37.187 1.00 96.50 320 ALA A N 1
ATOM 2393 C CA . ALA A 1 320 ? 29.462 17.561 -37.614 1.00 96.50 320 ALA A CA 1
ATOM 2394 C C . ALA A 1 320 ? 28.974 16.196 -38.115 1.00 96.50 320 ALA A C 1
ATOM 2396 O O . ALA A 1 320 ? 28.262 15.480 -37.409 1.00 96.50 320 ALA A O 1
ATOM 2397 N N . VAL A 1 321 ? 29.384 15.834 -39.329 1.00 96.75 321 VAL A N 1
ATOM 2398 C CA . VAL A 1 321 ? 29.009 14.594 -40.013 1.00 96.75 321 VAL A CA 1
ATOM 2399 C C . VAL A 1 321 ? 30.271 13.827 -40.393 1.00 96.75 321 VAL A C 1
ATOM 2401 O O . VAL A 1 321 ? 31.108 14.329 -41.143 1.00 96.75 321 VAL A O 1
ATOM 2404 N N . GLY A 1 322 ? 30.405 12.603 -39.893 1.00 96.69 322 GLY A N 1
ATOM 2405 C CA . GLY A 1 322 ? 31.441 11.667 -40.314 1.00 96.69 322 GLY A CA 1
ATOM 2406 C C . GLY A 1 322 ? 31.078 11.034 -41.653 1.00 96.69 322 GLY A C 1
ATOM 2407 O O . GLY A 1 322 ? 29.940 10.613 -41.848 1.00 96.69 322 GLY A O 1
ATOM 2408 N N . VAL A 1 323 ? 32.037 10.953 -42.569 1.00 97.31 323 VAL A N 1
ATOM 2409 C CA . VAL A 1 323 ? 31.904 10.278 -43.866 1.00 97.31 323 VAL A CA 1
ATOM 2410 C C . VAL A 1 323 ? 32.911 9.139 -43.904 1.00 97.31 323 VAL A C 1
ATOM 2412 O O . VAL A 1 323 ? 34.118 9.379 -43.840 1.00 97.31 323 VAL A O 1
ATOM 2415 N N . MET A 1 324 ? 32.409 7.908 -43.943 1.00 96.06 324 MET A N 1
ATOM 2416 C CA . MET A 1 324 ? 33.189 6.684 -43.735 1.00 96.06 324 MET A CA 1
ATOM 2417 C C . MET A 1 324 ? 32.707 5.593 -44.682 1.00 96.06 324 MET A C 1
ATOM 2419 O O . MET A 1 324 ? 31.528 5.550 -45.015 1.00 96.06 324 MET A O 1
ATOM 2423 N N . ARG A 1 325 ? 33.573 4.665 -45.074 1.00 96.50 325 ARG A N 1
ATOM 2424 C CA . ARG A 1 325 ? 33.173 3.485 -45.841 1.00 96.50 325 ARG A CA 1
ATOM 2425 C C . ARG A 1 325 ? 32.280 2.577 -44.997 1.00 96.50 325 ARG A C 1
ATOM 2427 O O . ARG A 1 325 ? 32.625 2.205 -43.877 1.00 96.50 325 ARG A O 1
ATOM 2434 N N . LEU A 1 326 ? 31.125 2.202 -45.542 1.00 96.62 326 LEU A N 1
ATOM 2435 C CA . LEU A 1 326 ? 30.068 1.522 -44.787 1.00 96.62 326 LEU A CA 1
ATOM 2436 C C . LEU A 1 326 ? 30.510 0.167 -44.226 1.00 96.62 326 LEU A C 1
ATOM 2438 O O . LEU A 1 326 ? 30.281 -0.126 -43.056 1.00 96.62 326 LEU A O 1
ATOM 2442 N N . ASN A 1 327 ? 31.101 -0.683 -45.070 1.00 95.88 327 ASN A N 1
ATOM 2443 C CA . ASN A 1 327 ? 31.287 -2.100 -44.748 1.00 95.88 327 ASN A CA 1
ATOM 2444 C C . ASN A 1 327 ? 32.437 -2.394 -43.780 1.00 95.88 327 ASN A C 1
ATOM 2446 O O . ASN A 1 327 ? 32.516 -3.524 -43.298 1.00 95.88 327 ASN A O 1
ATOM 2450 N N . ASP A 1 328 ? 33.284 -1.406 -43.486 1.00 92.12 328 ASP A N 1
ATOM 2451 C CA . ASP A 1 328 ? 34.400 -1.524 -42.552 1.00 92.12 328 ASP A CA 1
ATOM 2452 C C . ASP A 1 328 ? 34.568 -0.286 -41.663 1.00 92.12 328 ASP A C 1
ATOM 2454 O O . ASP A 1 328 ? 34.264 -0.382 -40.484 1.00 92.12 328 ASP A O 1
ATOM 2458 N N . GLU A 1 329 ? 34.966 0.872 -42.193 1.00 94.69 329 GLU A N 1
ATOM 2459 C CA . GLU A 1 329 ? 35.271 2.085 -41.413 1.00 94.69 329 GLU A CA 1
ATOM 2460 C C . GLU A 1 329 ? 34.118 2.474 -40.461 1.00 94.69 329 GLU A C 1
ATOM 2462 O O . GLU A 1 329 ? 34.348 2.715 -39.277 1.00 94.69 329 GLU A O 1
ATOM 2467 N N . TYR A 1 330 ? 32.871 2.471 -40.952 1.00 96.00 330 TYR A N 1
ATOM 2468 C CA . TYR A 1 330 ? 31.676 2.699 -40.127 1.00 96.00 330 TYR A CA 1
ATOM 2469 C C . TYR A 1 330 ? 31.351 1.507 -39.214 1.00 96.00 330 TYR A C 1
ATOM 2471 O O . TYR A 1 330 ? 31.021 1.678 -38.043 1.00 96.00 330 TYR A O 1
ATOM 2479 N N . LEU A 1 331 ? 31.449 0.281 -39.724 1.00 95.88 331 LEU A N 1
ATOM 2480 C CA . LEU A 1 331 ? 31.115 -0.914 -38.947 1.00 95.88 331 LEU A CA 1
ATOM 2481 C C . LEU A 1 331 ? 32.069 -1.143 -37.770 1.00 95.88 331 LEU A C 1
ATOM 2483 O O . LEU A 1 331 ? 31.629 -1.625 -36.732 1.00 95.88 331 LEU A O 1
ATOM 2487 N N . TYR A 1 332 ? 33.337 -0.753 -37.871 1.00 94.62 332 TYR A N 1
ATOM 2488 C CA . TYR A 1 332 ? 34.295 -0.881 -36.774 1.00 94.62 332 TYR A CA 1
ATOM 2489 C C . TYR A 1 332 ? 33.920 -0.054 -35.542 1.00 94.62 332 TYR A C 1
ATOM 2491 O O . TYR A 1 332 ? 34.217 -0.469 -34.426 1.00 94.62 332 TYR A O 1
ATOM 2499 N N . GLY A 1 333 ? 33.230 1.075 -35.724 1.00 92.25 333 GLY A N 1
ATOM 2500 C CA . GLY A 1 333 ? 32.783 1.920 -34.615 1.00 92.25 333 GLY A CA 1
ATOM 2501 C C . GLY A 1 333 ? 31.340 1.690 -34.159 1.00 92.25 333 GLY A C 1
ATOM 2502 O O . GLY A 1 333 ? 30.882 2.396 -33.258 1.00 92.25 333 GLY A O 1
ATOM 2503 N N . LEU A 1 334 ? 30.612 0.749 -34.770 1.00 93.19 334 LEU A N 1
ATOM 2504 C CA . LEU A 1 334 ? 29.251 0.379 -34.373 1.00 93.19 334 LEU A CA 1
ATOM 2505 C C . LEU A 1 334 ? 29.280 -0.337 -33.013 1.00 93.19 334 LEU A C 1
ATOM 2507 O O . LEU A 1 334 ? 29.858 -1.409 -32.907 1.00 93.19 334 LEU A O 1
ATOM 2511 N N . ALA A 1 335 ? 28.630 0.228 -31.995 1.00 89.62 335 ALA A N 1
ATOM 2512 C CA . ALA A 1 335 ? 28.801 -0.149 -30.588 1.00 89.62 335 ALA A CA 1
ATOM 2513 C C . ALA A 1 335 ? 27.494 -0.625 -29.928 1.00 89.62 335 ALA A C 1
ATOM 2515 O O . ALA A 1 335 ? 27.099 -0.154 -28.858 1.00 89.62 335 ALA A O 1
ATOM 2516 N N . GLU A 1 336 ? 26.800 -1.549 -30.592 1.00 88.88 336 GLU A N 1
ATOM 2517 C CA . GLU A 1 336 ? 25.479 -2.048 -30.176 1.00 88.88 336 GLU A CA 1
ATOM 2518 C C . GLU A 1 336 ? 25.540 -3.198 -29.171 1.00 88.88 336 GLU A C 1
ATOM 2520 O O . GLU A 1 336 ? 24.596 -3.422 -28.415 1.00 88.88 336 GLU A O 1
ATOM 2525 N N . MET A 1 337 ? 26.651 -3.932 -29.153 1.00 89.94 337 MET A N 1
ATOM 2526 C CA . MET A 1 337 ? 26.932 -4.987 -28.183 1.00 89.94 337 MET A CA 1
ATOM 2527 C C . MET A 1 337 ? 28.384 -4.888 -27.707 1.00 89.94 337 MET A C 1
ATOM 2529 O O . MET A 1 337 ? 29.206 -4.293 -28.402 1.00 89.94 337 MET A O 1
ATOM 2533 N N . PRO A 1 338 ? 28.728 -5.447 -26.536 1.00 89.94 338 PRO A N 1
ATOM 2534 C CA . PRO A 1 338 ? 30.110 -5.479 -26.071 1.00 89.94 338 PRO A CA 1
ATOM 2535 C C . PRO A 1 338 ? 31.041 -6.178 -27.072 1.00 89.94 338 PRO A C 1
ATOM 2537 O O . PRO A 1 338 ? 30.730 -7.261 -27.567 1.00 89.94 338 PRO A O 1
ATOM 2540 N N . SER A 1 339 ? 32.202 -5.576 -27.328 1.00 89.44 339 SER A N 1
ATOM 2541 C CA . SER A 1 339 ? 33.152 -5.979 -28.380 1.00 89.44 339 SER A CA 1
ATOM 2542 C C . SER A 1 339 ? 33.832 -7.332 -28.140 1.00 89.44 339 SER A C 1
ATOM 2544 O O . SER A 1 339 ? 34.422 -7.889 -29.061 1.00 89.44 339 SER A O 1
ATOM 2546 N N . PHE A 1 340 ? 33.749 -7.855 -26.915 1.00 86.88 340 PHE A N 1
ATOM 2547 C CA . PHE A 1 340 ? 34.398 -9.086 -26.451 1.00 86.88 340 PHE A CA 1
ATOM 2548 C C . PHE A 1 340 ? 33.450 -10.296 -26.381 1.00 86.88 340 PHE A C 1
ATOM 2550 O O . PHE A 1 340 ? 33.791 -11.315 -25.778 1.00 86.88 340 PHE A O 1
ATOM 2557 N N . TRP A 1 341 ? 32.230 -10.186 -26.916 1.00 91.81 341 TRP A N 1
ATOM 2558 C CA . TRP A 1 341 ? 31.314 -11.327 -26.998 1.00 91.81 341 TRP A CA 1
ATOM 2559 C C . TRP A 1 341 ? 31.783 -12.376 -28.013 1.00 91.81 341 TRP A C 1
ATOM 2561 O O . TRP A 1 341 ? 32.750 -12.205 -28.749 1.00 91.81 341 TRP A O 1
ATOM 2571 N N . GLU A 1 342 ? 31.094 -13.506 -28.013 1.00 93.75 342 GLU A N 1
ATOM 2572 C CA . GLU A 1 342 ? 31.409 -14.682 -28.802 1.00 93.75 342 GLU A CA 1
ATOM 2573 C C . GLU A 1 342 ? 31.392 -14.347 -30.314 1.00 93.75 342 GLU A C 1
ATOM 2575 O O . GLU A 1 342 ? 30.460 -13.678 -30.780 1.00 93.75 342 GLU A O 1
ATOM 2580 N N . PRO A 1 343 ? 32.378 -14.811 -31.117 1.00 95.06 343 PRO A N 1
ATOM 2581 C CA . PRO A 1 343 ? 32.567 -14.348 -32.496 1.00 95.06 343 PRO A CA 1
ATOM 2582 C C . PRO A 1 343 ? 31.326 -14.442 -33.387 1.00 95.06 343 PRO A C 1
ATOM 2584 O O . PRO A 1 343 ? 31.042 -13.514 -34.139 1.00 95.06 343 PRO A O 1
ATOM 2587 N N . ALA A 1 344 ? 30.552 -15.527 -33.289 1.00 97.75 344 ALA A N 1
ATOM 2588 C CA . ALA A 1 344 ? 29.340 -15.692 -34.089 1.00 97.75 344 ALA A CA 1
ATOM 2589 C C . ALA A 1 344 ? 28.239 -14.675 -33.729 1.00 97.75 344 ALA A C 1
ATOM 2591 O O . ALA A 1 344 ? 27.518 -14.223 -34.617 1.00 97.75 344 ALA A O 1
ATOM 2592 N N . ALA A 1 345 ? 28.141 -14.256 -32.462 1.00 96.94 345 ALA A N 1
ATOM 2593 C CA . ALA A 1 345 ? 27.209 -13.211 -32.040 1.00 96.94 345 ALA A CA 1
ATOM 2594 C C . ALA A 1 345 ? 27.655 -11.828 -32.546 1.00 96.94 345 ALA A C 1
ATOM 2596 O O . ALA A 1 345 ? 26.836 -11.083 -33.089 1.00 96.94 345 ALA A O 1
ATOM 2597 N N . LEU A 1 346 ? 28.957 -11.521 -32.452 1.00 96.50 346 LEU A N 1
ATOM 2598 C CA . LEU A 1 346 ? 29.535 -10.291 -33.008 1.00 96.50 346 LEU A CA 1
ATOM 2599 C C . LEU A 1 346 ? 29.322 -10.216 -34.530 1.00 96.50 346 LEU A C 1
ATOM 2601 O O . LEU A 1 346 ? 28.873 -9.197 -35.051 1.00 96.50 346 LEU A O 1
ATOM 2605 N N . GLN A 1 347 ? 29.573 -11.315 -35.251 1.00 98.25 347 GLN A N 1
ATOM 2606 C CA . GLN A 1 347 ? 29.339 -11.412 -36.695 1.00 98.25 347 GLN A CA 1
ATOM 2607 C C . GLN A 1 347 ? 27.855 -11.228 -37.041 1.00 98.25 347 GLN A C 1
ATOM 2609 O O . GLN A 1 347 ? 27.536 -10.503 -37.983 1.00 98.25 347 GLN A O 1
ATOM 2614 N N . ALA A 1 348 ? 26.940 -11.839 -36.278 1.00 98.44 348 ALA A N 1
ATOM 2615 C CA . ALA A 1 348 ? 25.503 -11.666 -36.479 1.00 98.44 348 ALA A CA 1
ATOM 2616 C C . ALA A 1 348 ? 25.090 -10.192 -36.320 1.00 98.44 348 ALA A C 1
ATOM 2618 O O . ALA A 1 348 ? 24.385 -9.650 -37.172 1.00 98.44 348 ALA A O 1
ATOM 2619 N N . GLN A 1 349 ? 25.594 -9.506 -35.292 1.00 97.94 349 GLN A N 1
ATOM 2620 C CA . GLN A 1 349 ? 25.345 -8.078 -35.090 1.00 97.94 349 GLN A CA 1
ATOM 2621 C C . GLN A 1 349 ? 25.961 -7.206 -36.182 1.00 97.94 349 GLN A C 1
ATOM 2623 O O . GLN A 1 349 ? 25.305 -6.267 -36.631 1.00 97.94 349 GLN A O 1
ATOM 2628 N N . ALA A 1 350 ? 27.173 -7.512 -36.649 1.00 97.38 350 ALA A N 1
ATOM 2629 C CA . ALA A 1 350 ? 27.794 -6.797 -37.760 1.00 97.38 350 ALA A CA 1
ATOM 2630 C C . ALA A 1 350 ? 26.947 -6.920 -39.039 1.00 97.38 350 ALA A C 1
ATOM 2632 O O . ALA A 1 350 ? 26.670 -5.923 -39.701 1.00 97.38 350 ALA A O 1
ATOM 2633 N N . ILE A 1 351 ? 26.456 -8.120 -39.361 1.00 98.31 351 ILE A N 1
ATOM 2634 C CA . ILE A 1 351 ? 25.587 -8.358 -40.525 1.00 98.31 351 ILE A CA 1
ATOM 2635 C C . ILE A 1 351 ? 24.238 -7.639 -40.371 1.00 98.31 351 ILE A C 1
ATOM 2637 O O . ILE A 1 351 ? 23.785 -6.966 -41.303 1.00 98.31 351 ILE A O 1
ATOM 2641 N N . ALA A 1 352 ? 23.598 -7.743 -39.202 1.00 97.81 352 ALA A N 1
ATOM 2642 C CA . ALA A 1 352 ? 22.332 -7.069 -38.920 1.00 97.81 352 ALA A CA 1
ATOM 2643 C C . ALA A 1 352 ? 22.482 -5.543 -39.004 1.00 97.81 352 ALA A C 1
ATOM 2645 O O . ALA A 1 352 ? 21.692 -4.879 -39.680 1.00 97.81 352 ALA A O 1
ATOM 2646 N N . GLY A 1 353 ? 23.530 -4.993 -38.390 1.00 96.38 353 GLY A N 1
ATOM 2647 C CA . GLY A 1 353 ? 23.802 -3.564 -38.399 1.00 96.38 353 GLY A CA 1
ATOM 2648 C C . GLY A 1 353 ? 24.161 -3.035 -39.786 1.00 96.38 353 GLY A C 1
ATOM 2649 O O . GLY A 1 353 ? 23.623 -2.018 -40.213 1.00 96.38 353 GLY A O 1
ATOM 2650 N N . ARG A 1 354 ? 24.970 -3.775 -40.550 1.00 97.25 354 ARG A N 1
ATOM 2651 C CA . ARG A 1 354 ? 25.254 -3.476 -41.960 1.00 97.25 354 ARG A CA 1
ATOM 2652 C C . ARG A 1 354 ? 23.984 -3.415 -42.796 1.00 97.25 354 ARG A C 1
ATOM 2654 O O . ARG A 1 354 ? 23.808 -2.486 -43.577 1.00 97.25 354 ARG A O 1
ATOM 2661 N N . THR A 1 355 ? 23.107 -4.402 -42.638 1.00 97.44 355 THR A N 1
ATOM 2662 C CA . THR A 1 355 ? 21.851 -4.482 -43.395 1.00 97.44 355 THR A CA 1
ATOM 2663 C C . THR A 1 355 ? 20.966 -3.269 -43.095 1.00 97.44 355 THR A C 1
ATOM 2665 O O . THR A 1 355 ? 20.442 -2.649 -44.023 1.00 97.44 355 THR A O 1
ATOM 2668 N N . TYR A 1 356 ? 20.876 -2.863 -41.823 1.00 95.50 356 TYR A N 1
ATOM 2669 C CA . TYR A 1 356 ? 20.184 -1.639 -41.416 1.00 95.50 356 TYR A CA 1
ATOM 2670 C C . TYR A 1 356 ? 20.803 -0.391 -42.062 1.00 95.50 356 TYR A C 1
ATOM 2672 O O . TYR A 1 356 ? 20.091 0.417 -42.663 1.00 95.50 356 TYR A O 1
ATOM 2680 N N . ALA A 1 357 ? 22.127 -0.242 -41.985 1.00 95.38 357 ALA A N 1
ATOM 2681 C CA . ALA A 1 357 ? 22.843 0.889 -42.565 1.00 95.38 357 ALA A CA 1
ATOM 2682 C C . ALA A 1 357 ? 22.610 0.983 -44.080 1.00 95.38 357 ALA A C 1
ATOM 2684 O O . ALA A 1 357 ? 22.240 2.040 -44.586 1.00 95.38 357 ALA A O 1
ATOM 2685 N N . MET A 1 358 ? 22.706 -0.143 -44.794 1.00 96.00 358 MET A N 1
ATOM 2686 C CA . MET A 1 358 ? 22.448 -0.226 -46.234 1.00 96.00 358 MET A CA 1
ATOM 2687 C C . MET A 1 358 ? 21.011 0.140 -46.612 1.00 96.00 358 MET A C 1
ATOM 2689 O O . MET A 1 358 ? 20.792 0.762 -47.648 1.00 96.00 358 MET A O 1
ATOM 2693 N N . ARG A 1 359 ? 20.019 -0.184 -45.776 1.00 94.56 359 ARG A N 1
ATOM 2694 C CA . ARG A 1 359 ? 18.634 0.270 -45.989 1.00 94.56 359 ARG A CA 1
ATOM 2695 C C . ARG A 1 359 ? 18.467 1.786 -45.868 1.00 94.56 359 ARG A C 1
ATOM 2697 O O . ARG A 1 359 ? 17.494 2.326 -46.382 1.00 94.56 359 ARG A O 1
ATOM 2704 N N . ASN A 1 360 ? 19.407 2.467 -45.217 1.00 94.19 360 ASN A N 1
ATOM 2705 C CA . ASN A 1 360 ? 19.421 3.918 -45.036 1.00 94.19 360 ASN A CA 1
ATOM 2706 C C . ASN A 1 360 ? 20.359 4.647 -46.024 1.00 94.19 360 ASN A C 1
ATOM 2708 O O . ASN A 1 360 ? 20.509 5.867 -45.936 1.00 94.19 360 ASN A O 1
ATOM 2712 N N . MET A 1 361 ? 20.956 3.929 -46.983 1.00 92.88 361 MET A N 1
ATOM 2713 C CA . MET A 1 361 ? 21.868 4.473 -48.004 1.00 92.88 361 MET A CA 1
ATOM 2714 C C . MET A 1 361 ? 21.175 5.160 -49.190 1.00 92.88 361 MET A C 1
ATOM 2716 O O . MET A 1 361 ? 21.840 5.510 -50.162 1.00 92.88 361 MET A O 1
ATOM 2720 N N . GLY A 1 362 ? 19.854 5.355 -49.136 1.00 85.62 362 GLY A N 1
ATOM 2721 C CA . GLY A 1 362 ? 19.145 6.209 -50.093 1.00 85.62 362 GLY A CA 1
ATOM 2722 C C . GLY A 1 362 ? 19.572 7.683 -49.988 1.00 85.62 362 GLY A C 1
ATOM 2723 O O . GLY A 1 362 ? 20.656 8.009 -49.502 1.00 85.62 362 GLY A O 1
ATOM 2724 N N . SER A 1 363 ? 18.708 8.603 -50.416 1.00 88.19 363 SER A N 1
ATOM 2725 C CA . SER A 1 363 ? 19.004 10.039 -50.348 1.00 88.19 363 SER A CA 1
ATOM 2726 C C . SER A 1 363 ? 19.377 10.492 -48.931 1.00 88.19 363 SER A C 1
ATOM 2728 O O . SER A 1 363 ? 18.745 10.098 -47.947 1.00 88.19 363 SER A O 1
ATOM 2730 N N . VAL A 1 364 ? 20.399 11.349 -48.836 1.00 92.44 364 VAL A N 1
ATOM 2731 C CA . VAL A 1 364 ? 20.840 11.948 -47.568 1.00 92.44 364 VAL A CA 1
ATOM 2732 C C . VAL A 1 364 ? 19.665 12.673 -46.914 1.00 92.44 364 VAL A C 1
ATOM 2734 O O . VAL A 1 364 ? 18.979 13.477 -47.546 1.00 92.44 364 VAL A O 1
ATOM 2737 N N . LYS A 1 365 ? 19.430 12.399 -45.630 1.00 93.88 365 LYS A N 1
ATOM 2738 C CA . LYS A 1 365 ? 18.318 12.989 -44.885 1.00 93.88 365 LYS A CA 1
ATOM 2739 C C . LYS A 1 365 ? 18.627 14.456 -44.604 1.00 93.88 365 LYS A C 1
ATOM 2741 O O . LYS A 1 365 ? 19.540 14.760 -43.836 1.00 93.88 365 LYS A O 1
ATOM 2746 N N . ALA A 1 366 ? 17.813 15.364 -45.143 1.00 92.94 366 ALA A N 1
ATOM 2747 C CA . ALA A 1 366 ? 17.946 16.804 -44.897 1.00 92.94 366 ALA A CA 1
ATOM 2748 C C . ALA A 1 366 ? 17.928 17.152 -43.394 1.00 92.94 366 ALA A C 1
ATOM 2750 O O . ALA A 1 366 ? 18.657 18.031 -42.952 1.00 92.94 366 ALA A O 1
ATOM 2751 N N . ALA A 1 367 ? 17.170 16.394 -42.592 1.00 92.25 367 ALA A N 1
ATOM 2752 C CA . ALA A 1 367 ? 17.032 16.596 -41.147 1.00 92.25 367 ALA A CA 1
ATOM 2753 C C . ALA A 1 367 ? 18.315 16.358 -40.320 1.00 92.25 367 ALA A C 1
ATOM 2755 O O . ALA A 1 367 ? 18.321 16.648 -39.124 1.00 92.25 367 ALA A O 1
ATOM 2756 N N . CYS A 1 368 ? 19.373 15.785 -40.900 1.00 91.88 368 CYS A N 1
ATOM 2757 C CA . CYS A 1 368 ? 20.657 15.576 -40.215 1.00 91.88 368 CYS A CA 1
ATOM 2758 C C . CYS A 1 368 ? 21.892 15.773 -41.102 1.00 91.88 368 CYS A C 1
ATOM 2760 O O . CYS A 1 368 ? 23.012 15.720 -40.594 1.00 91.88 368 CYS A O 1
ATOM 2762 N N . ASP A 1 369 ? 21.707 15.978 -42.412 1.00 94.69 369 ASP A N 1
ATOM 2763 C CA . ASP A 1 369 ? 22.773 15.900 -43.419 1.00 94.69 369 ASP A CA 1
ATOM 2764 C C . ASP A 1 369 ? 23.509 14.541 -43.390 1.00 94.69 369 ASP A C 1
ATOM 2766 O O . ASP A 1 369 ? 24.711 14.444 -43.650 1.00 94.69 369 ASP A O 1
ATOM 2770 N N . CYS A 1 370 ? 22.777 13.472 -43.053 1.00 95.06 370 CYS A N 1
ATOM 2771 C CA . CYS A 1 370 ? 23.310 12.141 -42.773 1.00 95.06 370 CYS A CA 1
ATOM 2772 C C . CYS A 1 370 ? 22.443 11.009 -43.356 1.00 95.06 370 CYS A C 1
ATOM 2774 O O . CYS A 1 370 ? 21.278 11.206 -43.708 1.00 95.06 370 CYS A O 1
ATOM 2776 N N . ASN A 1 371 ? 23.003 9.802 -43.441 1.00 95.81 371 ASN A N 1
ATOM 2777 C CA . ASN A 1 371 ? 22.252 8.569 -43.683 1.00 95.81 371 ASN A CA 1
ATOM 2778 C C . ASN A 1 371 ? 21.748 7.981 -42.360 1.00 95.81 371 ASN A C 1
ATOM 2780 O O . ASN A 1 371 ? 20.605 7.530 -42.286 1.00 95.81 371 ASN A O 1
ATOM 2784 N N . VAL A 1 372 ? 22.570 8.013 -41.308 1.00 94.06 372 VAL A N 1
ATOM 2785 C CA . VAL A 1 372 ? 22.261 7.460 -39.979 1.00 94.06 372 VAL A CA 1
ATOM 2786 C C . VAL A 1 372 ? 22.732 8.393 -38.859 1.00 94.06 372 VAL A C 1
ATOM 2788 O O . VAL A 1 372 ? 23.677 9.163 -39.030 1.00 94.06 372 VAL A O 1
ATOM 2791 N N . TYR A 1 373 ? 22.055 8.328 -37.716 1.00 91.88 373 TYR A N 1
ATOM 2792 C CA . TYR A 1 373 ? 22.461 8.998 -36.475 1.00 91.88 373 TYR A CA 1
ATOM 2793 C C . TYR A 1 373 ? 23.439 8.115 -35.679 1.00 91.88 373 TYR A C 1
ATOM 2795 O O . TYR A 1 373 ? 23.410 6.896 -35.847 1.00 91.88 373 TYR A O 1
ATOM 2803 N N . ASP A 1 374 ? 24.261 8.706 -34.807 1.00 85.31 374 ASP A N 1
ATOM 2804 C CA . ASP A 1 374 ? 25.210 8.000 -33.923 1.00 85.31 374 ASP A CA 1
ATOM 2805 C C . ASP A 1 374 ? 24.599 7.485 -32.595 1.00 85.31 374 ASP A C 1
ATOM 2807 O O . ASP A 1 374 ? 25.320 7.024 -31.707 1.00 85.31 374 ASP A O 1
ATOM 2811 N N . GLU A 1 375 ? 23.270 7.533 -32.467 1.00 80.12 375 GLU A N 1
ATOM 2812 C CA . GLU A 1 375 ? 22.477 7.222 -31.264 1.00 80.12 375 GLU A CA 1
ATOM 2813 C C . GLU A 1 375 ? 21.385 6.166 -31.535 1.00 80.12 375 GLU A C 1
ATOM 2815 O O . GLU A 1 375 ? 21.118 5.816 -32.688 1.00 80.12 375 GLU A O 1
ATOM 2820 N N . VAL A 1 376 ? 20.672 5.720 -30.487 1.00 71.94 376 VAL A N 1
ATOM 2821 C CA . VAL A 1 376 ? 19.555 4.741 -30.553 1.00 71.94 376 VAL A CA 1
ATOM 2822 C C . VAL A 1 376 ? 18.447 5.054 -31.568 1.00 71.94 376 VAL A C 1
ATOM 2824 O O . VAL A 1 376 ? 17.666 4.169 -31.915 1.00 71.94 376 VAL A O 1
ATOM 2827 N N . LYS A 1 377 ? 18.340 6.297 -32.061 1.00 80.00 377 LYS A N 1
ATOM 2828 C CA . LYS A 1 377 ? 17.424 6.652 -33.160 1.00 80.00 377 LYS A CA 1
ATOM 2829 C C . LYS A 1 377 ? 17.784 5.931 -34.466 1.00 80.00 377 LYS A C 1
ATOM 2831 O O . LYS A 1 377 ? 16.908 5.676 -35.295 1.00 80.00 377 LYS A O 1
ATOM 2836 N N . SER A 1 378 ? 19.066 5.636 -34.659 1.00 87.06 378 SER A N 1
ATOM 2837 C CA . SER A 1 378 ? 19.560 4.752 -35.707 1.00 87.06 378 SER A CA 1
ATOM 2838 C C . SER A 1 378 ? 20.387 3.640 -35.094 1.00 87.06 378 SER A C 1
ATOM 2840 O O . SER A 1 378 ? 19.816 2.624 -34.713 1.00 87.06 378 SER A O 1
ATOM 2842 N N . GLN A 1 379 ? 21.705 3.820 -35.017 1.00 87.12 379 GLN A N 1
ATOM 2843 C CA . GLN A 1 379 ? 22.588 2.826 -34.445 1.00 87.12 379 GLN A CA 1
ATOM 2844 C C . GLN A 1 379 ? 23.657 3.505 -33.612 1.00 87.12 379 GLN A C 1
ATOM 2846 O O . GLN A 1 379 ? 24.271 4.477 -34.058 1.00 87.12 379 GLN A O 1
ATOM 2851 N N . LYS A 1 380 ? 23.911 2.963 -32.425 1.00 90.00 380 LYS A N 1
ATOM 2852 C CA . LYS A 1 380 ? 24.925 3.513 -31.535 1.00 90.00 380 LYS A CA 1
ATOM 2853 C C . LYS A 1 380 ? 26.300 3.422 -32.190 1.00 90.00 380 LYS A C 1
ATOM 2855 O O . LYS A 1 380 ? 26.777 2.331 -32.504 1.00 90.00 380 LYS A O 1
ATOM 2860 N N . TYR A 1 381 ? 26.952 4.567 -32.360 1.00 91.06 381 TYR A N 1
ATOM 2861 C CA . TYR A 1 381 ? 28.254 4.668 -33.010 1.00 91.06 381 TYR A CA 1
ATOM 2862 C C . TYR A 1 381 ? 29.235 5.424 -32.115 1.00 91.06 381 TYR A C 1
ATOM 2864 O O . TYR A 1 381 ? 29.010 6.575 -31.756 1.00 91.06 381 TYR A O 1
ATOM 2872 N N . THR A 1 382 ? 30.338 4.778 -31.739 1.00 89.69 382 THR A N 1
ATOM 2873 C CA . THR A 1 382 ? 31.368 5.381 -30.874 1.00 89.69 382 THR A CA 1
ATOM 2874 C C . THR A 1 382 ? 32.767 5.307 -31.480 1.00 89.69 382 THR A C 1
ATOM 2876 O O . THR A 1 382 ? 33.756 5.450 -30.765 1.00 89.69 382 THR A O 1
ATOM 2879 N N . GLY A 1 383 ? 32.866 5.081 -32.792 1.00 90.62 383 GLY A N 1
ATOM 2880 C CA . GLY A 1 383 ? 34.122 5.186 -33.533 1.00 90.62 383 GLY A CA 1
ATOM 2881 C C . GLY A 1 383 ? 35.252 4.317 -32.972 1.00 90.62 383 GLY A C 1
ATOM 2882 O O . GLY A 1 383 ? 35.052 3.170 -32.567 1.00 90.62 383 GLY A O 1
ATOM 2883 N N . TRP A 1 384 ? 36.452 4.895 -32.921 1.00 90.44 384 TRP A N 1
ATOM 2884 C CA . TRP A 1 384 ? 37.675 4.229 -32.471 1.00 90.44 384 TRP A CA 1
ATOM 2885 C C . TRP A 1 384 ? 37.583 3.726 -31.028 1.00 90.44 384 TRP A C 1
ATOM 2887 O O . TRP A 1 384 ? 38.225 2.735 -30.701 1.00 90.44 384 TRP A O 1
ATOM 2897 N N . ASN A 1 385 ? 36.757 4.342 -30.175 1.00 86.81 385 ASN A N 1
ATOM 2898 C CA . ASN A 1 385 ? 36.571 3.873 -28.802 1.00 86.81 385 ASN A CA 1
ATOM 2899 C C . ASN A 1 385 ? 36.041 2.432 -28.745 1.00 86.81 385 ASN A C 1
ATOM 2901 O O . ASN A 1 385 ? 36.397 1.717 -27.819 1.00 86.81 385 ASN A O 1
ATOM 2905 N N . HIS A 1 386 ? 35.212 2.008 -29.708 1.00 87.75 386 HIS A N 1
ATOM 2906 C CA . HIS A 1 386 ? 34.710 0.630 -29.754 1.00 87.75 386 HIS A CA 1
ATOM 2907 C C . HIS A 1 386 ? 35.658 -0.315 -30.494 1.00 87.75 386 HIS A C 1
ATOM 2909 O O . HIS A 1 386 ? 35.894 -1.435 -30.046 1.00 87.75 386 HIS A O 1
ATOM 2915 N N . GLU A 1 387 ? 36.244 0.144 -31.603 1.00 88.75 387 GLU A N 1
ATOM 2916 C CA . GLU A 1 387 ? 37.218 -0.643 -32.369 1.00 88.75 387 GLU A CA 1
ATOM 2917 C C . GLU A 1 387 ? 38.462 -0.994 -31.534 1.00 88.75 387 GLU A C 1
ATOM 2919 O O . GLU A 1 387 ? 39.003 -2.091 -31.662 1.00 88.75 387 GLU A O 1
ATOM 2924 N N . ASN A 1 388 ? 38.891 -0.071 -30.668 1.00 82.50 388 ASN A N 1
ATOM 2925 C CA . ASN A 1 388 ? 40.071 -0.180 -29.808 1.00 82.50 388 ASN A CA 1
ATOM 2926 C C . ASN A 1 388 ? 39.724 -0.454 -28.339 1.00 82.50 388 ASN A C 1
ATOM 2928 O O . ASN A 1 388 ? 40.514 -0.140 -27.448 1.00 82.50 388 ASN A O 1
ATOM 2932 N N . ASP A 1 389 ? 38.531 -0.977 -28.065 1.00 74.88 389 ASP A N 1
ATOM 2933 C CA . ASP A 1 389 ? 38.090 -1.221 -26.697 1.00 74.88 389 ASP A CA 1
ATOM 2934 C C . ASP A 1 389 ? 38.966 -2.309 -26.044 1.00 74.88 389 ASP A C 1
ATOM 2936 O O . ASP A 1 389 ? 38.845 -3.500 -26.338 1.00 74.88 389 ASP A O 1
ATOM 2940 N N . ALA A 1 390 ? 39.904 -1.886 -25.193 1.00 57.53 390 ALA A N 1
ATOM 2941 C CA . ALA A 1 390 ? 40.851 -2.733 -24.471 1.00 57.53 390 ALA A CA 1
ATOM 2942 C C . ALA A 1 390 ? 40.443 -2.833 -22.993 1.00 57.53 390 ALA A C 1
ATOM 2944 O O . ALA A 1 390 ? 41.201 -2.478 -22.090 1.00 57.53 390 ALA A O 1
ATOM 2945 N N . VAL A 1 391 ? 39.215 -3.277 -22.718 1.00 49.44 391 VAL A N 1
ATOM 2946 C CA . VAL A 1 391 ? 38.747 -3.470 -21.335 1.00 49.44 391 VAL A CA 1
ATOM 2947 C C . VAL A 1 391 ? 39.324 -4.769 -20.767 1.00 49.44 391 VAL A C 1
ATOM 2949 O O . VAL A 1 391 ? 38.648 -5.790 -20.738 1.00 49.44 391 VAL A O 1
ATOM 2952 N N . GLY A 1 392 ? 40.590 -4.749 -20.336 1.00 46.53 392 GLY A N 1
ATOM 2953 C CA . GLY A 1 392 ? 41.172 -5.740 -19.414 1.00 46.53 392 GLY A CA 1
ATOM 2954 C C . GLY A 1 392 ? 41.110 -7.223 -19.821 1.00 46.53 392 GLY A C 1
ATOM 2955 O O . GLY A 1 392 ? 41.199 -8.083 -18.949 1.00 46.53 392 GLY A O 1
ATOM 2956 N N . LEU A 1 393 ? 40.946 -7.543 -21.108 1.00 42.44 393 LEU A N 1
ATOM 2957 C CA . LEU A 1 393 ? 40.814 -8.908 -21.628 1.00 42.44 393 LEU A CA 1
ATOM 2958 C C . LEU A 1 393 ? 41.784 -9.138 -22.795 1.00 42.44 393 LEU A C 1
ATOM 2960 O O . LEU A 1 393 ? 42.077 -8.226 -23.565 1.00 42.44 393 LEU A O 1
ATOM 2964 N N . THR A 1 394 ? 42.226 -10.384 -22.969 1.00 45.97 394 THR A N 1
ATOM 2965 C CA . THR A 1 394 ? 43.126 -10.890 -24.029 1.00 45.97 394 THR A CA 1
ATOM 2966 C C . THR A 1 394 ? 42.536 -10.832 -25.455 1.00 45.97 394 THR A C 1
ATOM 2968 O O . THR A 1 394 ? 43.034 -11.494 -26.360 1.00 45.97 394 THR A O 1
ATOM 2971 N N . SER A 1 395 ? 41.465 -10.061 -25.678 1.00 50.66 395 SER A N 1
ATOM 2972 C CA . SER A 1 395 ? 40.600 -10.107 -26.872 1.00 50.66 395 SER A CA 1
ATOM 2973 C C . SER A 1 395 ? 40.471 -8.761 -27.602 1.00 50.66 395 SER A C 1
ATOM 2975 O O . SER A 1 395 ? 39.459 -8.513 -28.263 1.00 50.66 395 SER A O 1
ATOM 2977 N N . ALA A 1 396 ? 41.465 -7.873 -27.483 1.00 59.47 396 ALA A N 1
ATOM 2978 C CA . ALA A 1 396 ? 41.492 -6.620 -28.239 1.00 59.47 396 ALA A CA 1
ATOM 2979 C C . ALA A 1 396 ? 41.318 -6.901 -29.747 1.00 59.47 396 ALA A C 1
ATOM 2981 O O . ALA A 1 396 ? 42.037 -7.714 -30.326 1.00 59.47 396 ALA A O 1
ATOM 2982 N N . GLY A 1 397 ? 40.335 -6.253 -30.379 1.00 78.75 397 GLY A N 1
ATOM 2983 C CA . GLY A 1 397 ? 40.058 -6.402 -31.812 1.00 78.75 397 GLY A CA 1
ATOM 2984 C C . GLY A 1 397 ? 39.061 -7.502 -32.208 1.00 78.75 397 GLY A C 1
ATOM 2985 O O . GLY A 1 397 ? 38.837 -7.677 -33.406 1.00 78.75 397 GLY A O 1
ATOM 2986 N N . ALA A 1 398 ? 38.413 -8.201 -31.266 1.00 88.31 398 ALA A N 1
ATOM 2987 C CA . ALA A 1 398 ? 37.409 -9.229 -31.584 1.00 88.31 398 ALA A CA 1
ATOM 2988 C C . ALA A 1 398 ? 36.226 -8.692 -32.420 1.00 88.31 398 ALA A C 1
ATOM 2990 O O . ALA A 1 398 ? 35.834 -9.319 -33.406 1.00 88.31 398 ALA A O 1
ATOM 2991 N N . TRP A 1 399 ? 35.713 -7.496 -32.101 1.00 92.62 399 TRP A N 1
ATOM 2992 C CA . TRP A 1 399 ? 34.690 -6.828 -32.918 1.00 92.62 399 TRP A CA 1
ATOM 2993 C C . TRP A 1 399 ? 35.169 -6.568 -34.349 1.00 92.62 399 TRP A C 1
ATOM 2995 O O . TRP A 1 399 ? 34.507 -6.953 -35.313 1.00 92.62 399 TRP A O 1
ATOM 3005 N N . LYS A 1 400 ? 36.355 -5.967 -34.498 1.00 92.44 400 LYS A N 1
ATOM 3006 C CA . LYS A 1 400 ? 36.948 -5.691 -35.809 1.00 92.44 400 LYS A CA 1
ATOM 3007 C C . LYS A 1 400 ? 37.116 -6.978 -36.623 1.00 92.44 400 LYS A C 1
ATOM 3009 O O . LYS A 1 400 ? 36.738 -7.011 -37.791 1.00 92.44 400 LYS A O 1
ATOM 3014 N N . ALA A 1 401 ? 37.617 -8.044 -35.998 1.00 93.00 401 ALA A N 1
ATOM 3015 C CA . ALA A 1 401 ? 37.766 -9.352 -36.627 1.00 93.00 401 ALA A CA 1
ATOM 3016 C C . ALA A 1 401 ? 36.416 -9.941 -37.071 1.00 93.00 401 ALA A C 1
ATOM 3018 O O . ALA A 1 401 ? 36.318 -10.502 -38.159 1.00 93.00 401 ALA A O 1
ATOM 3019 N N . ALA A 1 402 ? 35.357 -9.773 -36.275 1.00 95.31 402 ALA A N 1
ATOM 3020 C CA . ALA A 1 402 ? 34.008 -10.190 -36.646 1.00 95.31 402 ALA A CA 1
ATOM 3021 C C . ALA A 1 402 ? 33.445 -9.385 -37.831 1.00 95.31 402 ALA A C 1
ATOM 3023 O O . ALA A 1 402 ? 32.826 -9.964 -38.726 1.00 95.31 402 ALA A O 1
ATOM 3024 N N . VAL A 1 403 ? 33.690 -8.071 -37.883 1.00 96.12 403 VAL A N 1
ATOM 3025 C CA . VAL A 1 403 ? 33.347 -7.240 -39.047 1.00 96.12 403 VAL A CA 1
ATOM 3026 C C . VAL A 1 403 ? 34.093 -7.742 -40.284 1.00 96.12 403 VAL A C 1
ATOM 3028 O O . VAL A 1 403 ? 33.449 -8.031 -41.294 1.00 96.12 403 VAL A O 1
ATOM 3031 N N . ASP A 1 404 ? 35.413 -7.919 -40.192 1.00 95.75 404 ASP A N 1
ATOM 3032 C CA . ASP A 1 404 ? 36.259 -8.387 -41.295 1.00 95.75 404 ASP A CA 1
ATOM 3033 C C . ASP A 1 404 ? 35.858 -9.781 -41.799 1.00 95.75 404 ASP A C 1
ATOM 3035 O O . ASP A 1 404 ? 35.759 -9.986 -43.006 1.00 95.75 404 ASP A O 1
ATOM 3039 N N . ALA A 1 405 ? 35.509 -10.712 -40.904 1.00 96.88 405 ALA A N 1
ATOM 3040 C CA . ALA A 1 405 ? 35.040 -12.057 -41.259 1.00 96.88 405 ALA A CA 1
ATOM 3041 C C . ALA A 1 405 ? 33.733 -12.066 -42.078 1.00 96.88 405 ALA A C 1
ATOM 3043 O O . ALA A 1 405 ? 33.354 -13.085 -42.655 1.00 96.88 405 ALA A O 1
ATOM 3044 N N . THR A 1 406 ? 33.024 -10.936 -42.141 1.00 97.56 406 THR A N 1
ATOM 3045 C CA . THR A 1 406 ? 31.764 -10.786 -42.886 1.00 97.56 406 THR A CA 1
ATOM 3046 C C . THR A 1 406 ? 31.917 -9.939 -44.154 1.00 97.56 406 THR A C 1
ATOM 3048 O O . THR A 1 406 ? 30.911 -9.546 -44.753 1.00 97.56 406 THR A O 1
ATOM 3051 N N . VAL A 1 407 ? 33.159 -9.671 -44.578 1.00 97.25 407 VAL A N 1
ATOM 3052 C CA . VAL A 1 407 ? 33.519 -8.882 -45.763 1.00 97.25 407 VAL A CA 1
ATOM 3053 C C . VAL A 1 407 ? 34.550 -9.636 -46.610 1.00 97.25 407 VAL A C 1
ATOM 3055 O O . VAL A 1 407 ? 35.576 -10.080 -46.114 1.00 97.25 407 VAL A O 1
ATOM 3058 N N . GLN A 1 408 ? 34.314 -9.732 -47.917 1.00 96.75 408 GLN A N 1
ATOM 3059 C CA . GLN A 1 408 ? 35.315 -10.155 -48.898 1.00 96.75 408 GLN A CA 1
ATOM 3060 C C . GLN A 1 408 ? 35.963 -8.919 -49.513 1.00 96.75 408 GLN A C 1
ATOM 3062 O O . GLN A 1 408 ? 35.269 -7.959 -49.862 1.00 96.75 408 GLN A O 1
ATOM 3067 N N . ARG A 1 409 ? 37.290 -8.940 -49.652 1.00 96.44 409 ARG A N 1
ATOM 3068 C CA . ARG A 1 409 ? 38.096 -7.804 -50.115 1.00 96.44 409 ARG A CA 1
ATOM 3069 C C . ARG A 1 409 ? 38.877 -8.157 -51.381 1.00 96.44 409 ARG A C 1
ATOM 3071 O O . ARG A 1 409 ? 39.181 -9.322 -51.613 1.00 96.44 409 ARG A O 1
ATOM 3078 N N . ASN A 1 410 ? 39.200 -7.149 -52.187 1.00 94.69 410 ASN A N 1
ATOM 3079 C CA . ASN A 1 410 ? 40.148 -7.274 -53.298 1.00 94.69 410 ASN A CA 1
ATOM 3080 C C . ASN A 1 410 ? 41.611 -7.184 -52.810 1.00 94.69 410 ASN A C 1
ATOM 3082 O O . ASN A 1 410 ? 41.868 -6.971 -51.624 1.00 94.69 410 ASN A O 1
ATOM 3086 N N . ALA A 1 411 ? 42.573 -7.294 -53.735 1.00 92.50 411 ALA A N 1
ATOM 3087 C CA . ALA A 1 411 ? 44.008 -7.194 -53.439 1.00 92.50 411 ALA A CA 1
ATOM 3088 C C . ALA A 1 411 ? 44.405 -5.864 -52.763 1.00 92.50 411 ALA A C 1
ATOM 3090 O O . ALA A 1 411 ? 45.254 -5.845 -51.876 1.00 92.50 411 ALA A O 1
ATOM 3091 N N . ALA A 1 412 ? 43.724 -4.761 -53.097 1.00 87.25 412 ALA A N 1
ATOM 3092 C CA . ALA A 1 412 ? 43.907 -3.449 -52.469 1.00 87.25 412 ALA A CA 1
ATOM 3093 C C . ALA A 1 412 ? 43.192 -3.314 -51.105 1.00 87.25 412 ALA A C 1
ATOM 3095 O O . ALA A 1 412 ? 43.028 -2.208 -50.587 1.00 87.25 412 ALA A O 1
ATOM 3096 N N . LYS A 1 413 ? 42.726 -4.428 -50.521 1.00 87.88 413 LYS A N 1
ATOM 3097 C CA . LYS A 1 413 ? 41.987 -4.507 -49.248 1.00 87.88 413 LYS A CA 1
ATOM 3098 C C . LYS A 1 413 ? 40.649 -3.745 -49.246 1.00 87.88 413 LYS A C 1
ATOM 3100 O O . LYS A 1 413 ? 40.045 -3.552 -48.188 1.00 87.88 413 LYS A O 1
ATOM 3105 N N . GLY A 1 414 ? 40.138 -3.349 -50.412 1.00 92.31 414 GLY A N 1
ATOM 3106 C CA . GLY A 1 414 ? 38.825 -2.726 -50.578 1.00 92.31 414 GLY A CA 1
ATOM 3107 C C . GLY A 1 414 ? 37.695 -3.765 -50.540 1.00 92.31 414 GLY A C 1
ATOM 3108 O O . GLY A 1 414 ? 37.840 -4.811 -51.175 1.00 92.31 414 GLY A O 1
ATOM 3109 N N . PRO A 1 415 ? 36.577 -3.525 -49.829 1.00 95.50 415 PRO A N 1
ATOM 3110 C CA . PRO A 1 415 ? 35.438 -4.444 -49.821 1.00 95.50 415 PRO A CA 1
ATOM 3111 C C . PRO A 1 415 ? 34.811 -4.623 -51.216 1.00 95.50 415 PRO A C 1
ATOM 3113 O O . PRO A 1 415 ? 34.508 -3.640 -51.892 1.00 95.50 415 PRO A O 1
ATOM 3116 N N . VAL A 1 416 ? 34.562 -5.872 -51.621 1.00 97.00 416 VAL A N 1
ATOM 3117 C CA . VAL A 1 416 ? 33.880 -6.237 -52.883 1.00 97.00 416 VAL A CA 1
ATOM 3118 C C . VAL A 1 416 ? 32.546 -6.947 -52.660 1.00 97.00 416 VAL A C 1
ATOM 3120 O O . VAL A 1 416 ? 31.615 -6.770 -53.444 1.00 97.00 416 VAL A O 1
ATOM 3123 N N . LYS A 1 417 ? 32.423 -7.717 -51.575 1.00 96.62 417 LYS A N 1
ATOM 3124 C CA . LYS A 1 417 ? 31.166 -8.327 -51.125 1.00 96.62 417 LYS A CA 1
ATOM 3125 C C . LYS A 1 417 ? 31.082 -8.269 -49.607 1.00 96.62 417 LYS A C 1
ATOM 3127 O O . LYS A 1 417 ? 32.102 -8.323 -48.925 1.00 96.62 417 LYS A O 1
ATOM 3132 N N . SER A 1 418 ? 29.877 -8.212 -49.065 1.00 96.88 418 SER A N 1
ATOM 3133 C CA . SER A 1 418 ? 29.644 -8.312 -47.624 1.00 96.88 418 SER A CA 1
ATOM 3134 C C . SER A 1 418 ? 28.380 -9.103 -47.319 1.00 96.88 418 SER A C 1
ATOM 3136 O O . SER A 1 418 ? 27.452 -9.150 -48.128 1.00 96.88 418 SER A O 1
ATOM 3138 N N . ARG A 1 419 ? 28.351 -9.774 -46.163 1.00 97.56 419 ARG A N 1
ATOM 3139 C CA . ARG A 1 419 ? 27.168 -10.526 -45.731 1.00 97.56 419 ARG A CA 1
ATOM 3140 C C . ARG A 1 419 ? 26.078 -9.581 -45.240 1.00 97.56 419 ARG A C 1
ATOM 3142 O O . ARG A 1 419 ? 26.355 -8.710 -44.409 1.00 97.56 419 ARG A O 1
ATOM 3149 N N . VAL A 1 420 ? 24.856 -9.790 -45.720 1.00 97.81 420 VAL A N 1
ATOM 3150 C CA . VAL A 1 420 ? 23.648 -9.013 -45.400 1.00 97.81 420 VAL A CA 1
ATOM 3151 C C . VAL A 1 420 ? 22.456 -9.945 -45.208 1.00 97.81 420 VAL A C 1
ATOM 3153 O O . VAL A 1 420 ? 22.472 -11.071 -45.696 1.00 97.81 420 VAL A O 1
ATOM 3156 N N . VAL A 1 421 ? 21.406 -9.479 -44.533 1.00 98.12 421 VAL A N 1
ATOM 3157 C CA . VAL A 1 421 ? 20.141 -10.220 -44.428 1.00 98.12 421 VAL A CA 1
ATOM 3158 C C . VAL A 1 421 ? 19.191 -9.769 -45.535 1.00 98.12 421 VAL A C 1
ATOM 3160 O O . VAL A 1 421 ? 18.927 -8.576 -45.697 1.00 98.12 421 VAL A O 1
ATOM 3163 N N . THR A 1 422 ? 18.651 -10.718 -46.294 1.00 96.88 422 THR A N 1
ATOM 3164 C CA . THR A 1 422 ? 17.684 -10.467 -47.371 1.00 96.88 422 THR A CA 1
ATOM 3165 C C . THR A 1 422 ? 16.411 -11.271 -47.173 1.00 96.88 422 THR A C 1
ATOM 3167 O O . THR A 1 422 ? 16.436 -12.374 -46.636 1.00 96.88 422 THR A O 1
ATOM 3170 N N . TYR A 1 423 ? 15.285 -10.717 -47.608 1.00 94.56 423 TYR A N 1
ATOM 3171 C CA . TYR A 1 423 ? 14.033 -11.451 -47.748 1.00 94.56 423 TYR A CA 1
ATOM 3172 C C . TYR A 1 423 ? 13.577 -11.315 -49.199 1.00 94.56 423 TYR A C 1
ATOM 3174 O O . TYR A 1 423 ? 13.288 -10.209 -49.665 1.00 94.56 423 TYR A O 1
ATOM 3182 N N . GLY A 1 424 ? 13.600 -12.423 -49.941 1.00 91.50 424 GLY A N 1
ATOM 3183 C CA . GLY A 1 424 ? 13.603 -12.361 -51.402 1.00 91.50 424 GLY A CA 1
ATOM 3184 C C . GLY A 1 424 ? 14.843 -11.612 -51.906 1.00 91.50 424 GLY A C 1
ATOM 3185 O O . GLY A 1 424 ? 15.957 -11.891 -51.477 1.00 91.50 424 GLY A O 1
ATOM 3186 N N . THR A 1 425 ? 14.658 -10.630 -52.788 1.00 89.75 425 THR A N 1
ATOM 3187 C CA . THR A 1 425 ? 15.745 -9.806 -53.359 1.00 89.75 425 THR A CA 1
ATOM 3188 C C . THR A 1 425 ? 15.986 -8.487 -52.605 1.00 89.75 425 THR A C 1
ATOM 3190 O O . THR A 1 425 ? 16.916 -7.729 -52.916 1.00 89.75 425 THR A O 1
ATOM 3193 N N . ALA A 1 426 ? 15.150 -8.183 -51.607 1.00 93.50 426 ALA A N 1
ATOM 3194 C CA . ALA A 1 426 ? 15.217 -6.958 -50.818 1.00 93.50 426 ALA A CA 1
ATOM 3195 C C . ALA A 1 426 ? 16.038 -7.153 -49.535 1.00 93.50 426 ALA A C 1
ATOM 3197 O O . ALA A 1 426 ? 16.060 -8.236 -48.952 1.00 93.50 426 ALA A O 1
ATOM 3198 N N . LEU A 1 427 ? 16.680 -6.081 -49.057 1.00 95.25 427 LEU A N 1
ATOM 3199 C CA . LEU A 1 427 ? 17.325 -6.079 -47.741 1.00 95.25 427 LEU A CA 1
ATOM 3200 C C . LEU A 1 427 ? 16.255 -6.185 -46.646 1.00 95.25 427 LEU A C 1
ATOM 3202 O O . LEU A 1 427 ? 15.304 -5.398 -46.624 1.00 95.25 427 LEU A O 1
ATOM 3206 N N . ALA A 1 428 ? 16.422 -7.137 -45.732 1.00 95.44 428 ALA A N 1
ATOM 3207 C CA . ALA A 1 428 ? 15.493 -7.352 -44.631 1.00 95.44 428 ALA A CA 1
ATOM 3208 C C . ALA A 1 428 ? 15.585 -6.228 -43.588 1.00 95.44 428 ALA A C 1
ATOM 3210 O O . ALA A 1 428 ? 16.591 -5.530 -43.467 1.00 95.44 428 ALA A O 1
ATOM 3211 N N . GLU A 1 429 ? 14.512 -6.018 -42.830 1.00 93.25 429 GLU A N 1
ATOM 3212 C CA . GLU A 1 429 ? 14.541 -5.158 -41.644 1.00 93.25 429 GLU A CA 1
ATOM 3213 C C . GLU A 1 429 ? 15.161 -5.908 -40.474 1.00 93.25 429 GLU A C 1
ATOM 3215 O O . GLU A 1 429 ? 14.568 -6.839 -39.939 1.00 93.25 429 GLU A O 1
ATOM 3220 N N . THR A 1 430 ? 16.361 -5.506 -40.081 1.00 94.62 430 THR A N 1
ATOM 3221 C CA . THR A 1 430 ? 17.163 -6.208 -39.079 1.00 94.62 430 THR A CA 1
ATOM 3222 C C . THR A 1 430 ? 17.088 -5.520 -37.722 1.00 94.62 430 THR A C 1
ATOM 3224 O O . THR A 1 430 ? 18.092 -5.056 -37.185 1.00 94.62 430 THR A O 1
ATOM 3227 N N . LEU A 1 431 ? 15.873 -5.421 -37.177 1.00 93.56 431 LEU A N 1
ATOM 3228 C CA . LEU A 1 431 ? 15.648 -4.881 -35.834 1.00 93.56 431 LEU A CA 1
ATOM 3229 C C . LEU A 1 431 ? 16.229 -5.823 -34.778 1.00 93.56 431 LEU A C 1
ATOM 3231 O O . LEU A 1 431 ? 16.058 -7.036 -34.862 1.00 93.56 431 LEU A O 1
ATOM 3235 N N . TYR A 1 432 ? 16.868 -5.270 -33.755 1.00 93.75 432 TYR A N 1
ATOM 3236 C CA . TYR A 1 432 ? 17.419 -6.041 -32.646 1.00 93.75 432 TYR A CA 1
ATOM 3237 C C . TYR A 1 432 ? 17.139 -5.351 -31.319 1.00 93.75 432 TYR A C 1
ATOM 3239 O O . TYR A 1 432 ? 16.989 -4.136 -31.238 1.00 93.75 432 TYR A O 1
ATOM 3247 N N . SER A 1 433 ? 17.088 -6.144 -30.253 1.00 92.50 433 SER A N 1
ATOM 3248 C CA . SER A 1 433 ? 16.905 -5.642 -28.894 1.00 92.50 433 SER A CA 1
ATOM 3249 C C . SER A 1 433 ? 17.797 -6.392 -27.916 1.00 92.50 433 SER A C 1
ATOM 3251 O O . SER A 1 433 ? 18.207 -7.523 -28.174 1.00 92.50 433 SER A O 1
ATOM 3253 N N . SER A 1 434 ? 18.089 -5.762 -26.779 1.00 92.44 434 SER A N 1
ATOM 3254 C CA . SER A 1 434 ? 19.030 -6.306 -25.799 1.00 92.44 434 SER A CA 1
ATOM 3255 C C . SER A 1 434 ? 18.648 -7.718 -25.354 1.00 92.44 434 SER A C 1
ATOM 3257 O O . SER A 1 434 ? 19.412 -8.665 -25.536 1.00 92.44 434 SER A O 1
ATOM 3259 N N . SER A 1 435 ? 17.444 -7.886 -24.810 1.00 94.06 435 SER A N 1
ATOM 3260 C CA . SER A 1 435 ? 17.046 -9.116 -24.132 1.00 94.06 435 SER A CA 1
ATOM 3261 C C . SER A 1 435 ? 15.546 -9.357 -24.250 1.00 94.06 435 SER A C 1
ATOM 3263 O O . SER A 1 435 ? 14.751 -8.422 -24.139 1.00 94.06 435 SER A O 1
ATOM 3265 N N . THR A 1 436 ? 15.143 -10.618 -24.387 1.00 95.12 436 THR A N 1
ATOM 3266 C CA . THR A 1 436 ? 13.733 -11.015 -24.284 1.00 95.12 436 THR A CA 1
ATOM 3267 C C . THR A 1 436 ? 13.453 -11.801 -23.007 1.00 95.12 436 THR A C 1
ATOM 3269 O O . THR A 1 436 ? 14.367 -12.270 -22.331 1.00 95.12 436 THR A O 1
ATOM 3272 N N . GLY A 1 437 ? 12.176 -11.959 -22.661 1.00 92.94 437 GLY A N 1
ATOM 3273 C CA . GLY A 1 437 ? 11.729 -12.821 -21.564 1.00 92.94 437 GLY A CA 1
ATOM 3274 C C . GLY A 1 437 ? 11.459 -14.262 -21.996 1.00 92.94 437 GLY A C 1
ATOM 3275 O O . GLY A 1 437 ? 10.537 -14.889 -21.469 1.00 92.94 437 GLY A O 1
ATOM 3276 N N . GLY A 1 438 ? 12.208 -14.776 -22.976 1.00 94.75 438 GLY A N 1
ATOM 3277 C CA . GLY A 1 438 ? 12.069 -16.145 -23.465 1.00 94.75 438 GLY A CA 1
ATOM 3278 C C . GLY A 1 438 ? 11.259 -16.287 -24.756 1.00 94.75 438 GLY A C 1
ATOM 3279 O O . GLY A 1 438 ? 10.814 -17.401 -25.054 1.00 94.75 438 GLY A O 1
ATOM 3280 N N . HIS A 1 439 ? 10.962 -15.178 -25.442 1.00 96.69 439 HIS A N 1
ATOM 3281 C CA . HIS A 1 439 ? 10.241 -15.122 -26.720 1.00 96.69 439 HIS A CA 1
ATOM 3282 C C . HIS A 1 439 ? 10.352 -13.709 -27.317 1.00 96.69 439 HIS A C 1
ATOM 3284 O O . HIS A 1 439 ? 10.168 -12.735 -26.586 1.00 96.69 439 HIS A O 1
ATOM 3290 N N . THR A 1 440 ? 10.596 -13.577 -28.620 1.00 95.88 440 THR A N 1
ATOM 3291 C CA . THR A 1 440 ? 10.580 -12.288 -29.337 1.00 95.88 440 THR A CA 1
ATOM 3292 C C . THR A 1 440 ? 9.144 -11.889 -29.712 1.00 95.88 440 THR A C 1
ATOM 3294 O O . THR A 1 440 ? 8.188 -12.601 -29.419 1.00 95.88 440 THR A O 1
ATOM 3297 N N . ARG A 1 441 ? 8.930 -10.720 -30.303 1.00 93.50 441 ARG A N 1
ATOM 3298 C CA . ARG A 1 441 ? 7.602 -10.132 -30.514 1.00 93.50 441 ARG A CA 1
ATOM 3299 C C . ARG A 1 441 ? 7.377 -9.829 -31.982 1.00 93.50 441 ARG A C 1
ATOM 3301 O O . ARG A 1 441 ? 8.308 -9.437 -32.683 1.00 93.50 441 ARG A O 1
ATOM 3308 N N . ASP A 1 442 ? 6.121 -9.919 -32.400 1.00 92.44 442 ASP A N 1
ATOM 3309 C CA . ASP A 1 442 ? 5.693 -9.402 -33.697 1.00 92.44 442 ASP A CA 1
ATOM 3310 C C . ASP A 1 442 ? 5.923 -7.888 -33.763 1.00 92.44 442 ASP A C 1
ATOM 3312 O O . ASP A 1 442 ? 5.601 -7.160 -32.815 1.00 92.44 442 ASP A O 1
ATOM 3316 N N . SER A 1 443 ? 6.413 -7.390 -34.900 1.00 91.56 443 SER A N 1
ATOM 3317 C CA . SER A 1 443 ? 6.609 -5.946 -35.097 1.00 91.56 443 SER A CA 1
ATOM 3318 C C . SER A 1 443 ? 5.308 -5.146 -34.926 1.00 91.56 443 SER A C 1
ATOM 3320 O O . SER A 1 443 ? 5.305 -4.099 -34.270 1.00 91.56 443 SER A O 1
ATOM 3322 N N . SER A 1 444 ? 4.174 -5.669 -35.406 1.00 89.38 444 SER A N 1
ATOM 3323 C CA . SER A 1 444 ? 2.861 -5.022 -35.264 1.00 89.38 444 SER A CA 1
ATOM 3324 C C . SER A 1 444 ? 2.367 -4.947 -33.817 1.00 89.38 444 SER A C 1
ATOM 3326 O O . SER A 1 444 ? 1.672 -3.999 -33.451 1.00 89.38 444 SER A O 1
ATOM 3328 N N . ALA A 1 445 ? 2.791 -5.869 -32.946 1.00 86.12 445 ALA A N 1
ATOM 3329 C CA . ALA A 1 445 ? 2.500 -5.804 -31.513 1.00 86.12 445 ALA A CA 1
ATOM 3330 C C . ALA A 1 445 ? 3.263 -4.667 -30.802 1.00 86.12 445 ALA A C 1
ATOM 3332 O O . ALA A 1 445 ? 2.993 -4.362 -29.632 1.00 86.12 445 ALA A O 1
ATOM 3333 N N . VAL A 1 446 ? 4.238 -4.049 -31.477 1.00 87.62 446 VAL A N 1
ATOM 3334 C CA . VAL A 1 446 ? 5.012 -2.911 -30.970 1.00 87.62 446 VAL A CA 1
ATOM 3335 C C . VAL A 1 446 ? 4.586 -1.608 -31.635 1.00 87.62 446 VAL A C 1
ATOM 3337 O O . VAL A 1 446 ? 4.254 -0.662 -30.919 1.00 87.62 446 VAL A O 1
ATOM 3340 N N . TRP A 1 447 ? 4.555 -1.571 -32.969 1.00 87.94 447 TRP A N 1
ATOM 3341 C CA . TRP A 1 447 ? 4.367 -0.339 -33.746 1.00 87.94 447 TRP A CA 1
ATOM 3342 C C . TRP A 1 447 ? 3.061 -0.286 -34.557 1.00 87.94 447 TRP A C 1
ATOM 3344 O O . TRP A 1 447 ? 2.767 0.745 -35.154 1.00 87.94 447 TRP A O 1
ATOM 3354 N N . GLY A 1 448 ? 2.241 -1.343 -34.543 1.00 85.12 448 GLY A N 1
ATOM 3355 C CA . GLY A 1 448 ? 1.070 -1.468 -35.418 1.00 85.12 448 GLY A CA 1
ATOM 3356 C C . GLY A 1 448 ? 1.444 -1.779 -36.874 1.00 85.12 448 GLY A C 1
ATOM 3357 O O . GLY A 1 448 ? 2.603 -2.046 -37.181 1.00 85.12 448 GLY A O 1
ATOM 3358 N N . GLY A 1 449 ? 0.456 -1.763 -37.773 1.00 86.56 449 GLY A N 1
ATOM 3359 C CA . GLY A 1 449 ? 0.663 -2.021 -39.204 1.00 86.56 449 GLY A CA 1
ATOM 3360 C C . GLY A 1 449 ? 0.891 -3.500 -39.565 1.00 86.56 449 GLY A C 1
ATOM 3361 O O . GLY A 1 449 ? 0.746 -4.379 -38.712 1.00 86.56 449 GLY A O 1
ATOM 3362 N N . PRO A 1 450 ? 1.196 -3.799 -40.842 1.00 85.31 450 PRO A N 1
ATOM 3363 C CA . PRO A 1 450 ? 1.461 -5.162 -41.293 1.00 85.31 450 PRO A CA 1
ATOM 3364 C C . PRO A 1 450 ? 2.793 -5.681 -40.734 1.00 85.31 450 PRO A C 1
ATOM 3366 O O . PRO A 1 450 ? 3.818 -5.010 -40.826 1.00 85.31 450 PRO A O 1
ATOM 3369 N N . THR A 1 451 ? 2.792 -6.899 -40.185 1.00 81.94 451 THR A N 1
ATOM 3370 C CA . THR A 1 451 ? 4.020 -7.587 -39.756 1.00 81.94 451 THR A CA 1
ATOM 3371 C C . THR A 1 451 ? 4.742 -8.165 -40.979 1.00 81.94 451 THR A C 1
ATOM 3373 O O . THR A 1 451 ? 4.170 -9.049 -41.627 1.00 81.94 451 THR A O 1
ATOM 3376 N N . PRO A 1 452 ? 5.989 -7.754 -41.295 1.00 88.44 452 PRO A N 1
ATOM 3377 C CA . PRO A 1 452 ? 6.801 -8.453 -42.288 1.00 88.44 452 PRO A CA 1
ATOM 3378 C C . PRO A 1 452 ? 6.930 -9.932 -41.917 1.00 88.44 452 PRO A C 1
ATOM 3380 O O . PRO A 1 452 ? 7.096 -10.259 -40.743 1.00 88.44 452 PRO A O 1
ATOM 3383 N N . ALA A 1 453 ? 6.874 -10.835 -42.899 1.00 90.44 453 ALA A N 1
ATOM 3384 C CA . ALA A 1 453 ? 6.844 -12.279 -42.640 1.00 90.44 453 ALA A CA 1
ATOM 3385 C C . ALA A 1 453 ? 8.024 -12.780 -41.782 1.00 90.44 453 ALA A C 1
ATOM 3387 O O . ALA A 1 453 ? 7.851 -13.711 -41.001 1.00 90.44 453 ALA A O 1
ATOM 3388 N N . TYR A 1 454 ? 9.174 -12.110 -41.889 1.00 91.56 454 TYR A N 1
ATOM 3389 C CA . TYR A 1 454 ? 10.412 -12.395 -41.164 1.00 91.56 454 TYR A CA 1
ATOM 3390 C C . TYR A 1 454 ? 10.580 -11.614 -39.846 1.00 91.56 454 TYR A C 1
ATOM 3392 O O . TYR A 1 454 ? 11.586 -11.785 -39.173 1.00 91.56 454 TYR A O 1
ATOM 3400 N N . LEU A 1 455 ? 9.630 -10.758 -39.449 1.00 93.00 455 LEU A N 1
ATOM 3401 C CA . LEU A 1 455 ? 9.621 -10.058 -38.151 1.00 93.00 455 LEU A CA 1
ATOM 3402 C C . LEU A 1 455 ? 8.472 -10.537 -37.255 1.00 93.00 455 LEU A C 1
ATOM 3404 O O . LEU A 1 455 ? 7.773 -9.745 -36.611 1.00 93.00 455 LEU A O 1
ATOM 3408 N N . ARG A 1 456 ? 8.274 -11.856 -37.237 1.00 92.19 456 ARG A N 1
ATOM 3409 C CA . ARG A 1 456 ? 7.348 -12.533 -36.329 1.00 92.19 456 ARG A CA 1
ATOM 3410 C C . ARG A 1 456 ? 8.062 -12.964 -35.053 1.00 92.19 456 ARG A C 1
ATOM 3412 O O . ARG A 1 456 ? 9.260 -13.235 -35.060 1.00 92.19 456 ARG A O 1
ATOM 3419 N N . GLY A 1 457 ? 7.316 -13.027 -33.958 1.00 93.31 457 GLY A N 1
ATOM 3420 C CA . GLY A 1 457 ? 7.815 -13.515 -32.683 1.00 93.31 457 GLY A CA 1
ATOM 3421 C C . GLY A 1 457 ? 8.222 -14.986 -32.776 1.00 93.31 457 GLY A C 1
ATOM 3422 O O . GLY A 1 457 ? 7.418 -15.829 -33.167 1.00 93.31 457 GLY A O 1
ATOM 3423 N N . VAL A 1 458 ? 9.441 -15.299 -32.349 1.00 95.56 458 VAL A N 1
ATOM 3424 C CA . VAL A 1 458 ? 9.980 -16.658 -32.223 1.00 95.56 458 VAL A CA 1
ATOM 3425 C C . VAL A 1 458 ? 10.333 -16.949 -30.768 1.00 95.56 458 VAL A C 1
ATOM 3427 O O . VAL A 1 458 ? 10.558 -16.031 -29.973 1.00 95.56 458 VAL A O 1
ATOM 3430 N N . LYS A 1 459 ? 10.391 -18.231 -30.396 1.00 96.69 459 LYS A N 1
ATOM 3431 C CA . LYS A 1 459 ? 10.893 -18.630 -29.074 1.00 96.69 459 LYS A CA 1
ATOM 3432 C C . LYS A 1 459 ? 12.330 -18.138 -28.904 1.00 96.69 459 LYS A C 1
ATOM 3434 O O . LYS A 1 459 ? 13.085 -18.062 -29.858 1.00 96.69 459 LYS A O 1
ATOM 3439 N N . ASP A 1 460 ? 12.705 -17.787 -27.684 1.00 96.25 460 ASP A N 1
ATOM 3440 C CA . ASP A 1 460 ? 14.047 -17.274 -27.404 1.00 96.25 460 ASP A CA 1
ATOM 3441 C C . ASP A 1 460 ? 14.490 -17.734 -26.019 1.00 96.25 460 ASP A C 1
ATOM 3443 O O . ASP A 1 460 ? 14.730 -16.946 -25.112 1.00 96.25 460 ASP A O 1
ATOM 3447 N N . GLU A 1 461 ? 14.496 -19.049 -25.813 1.00 94.94 461 GLU A N 1
ATOM 3448 C CA . GLU A 1 461 ? 14.819 -19.643 -24.512 1.00 94.94 461 GLU A CA 1
ATOM 3449 C C . GLU A 1 461 ? 16.242 -19.266 -24.071 1.00 94.94 461 GLU A C 1
ATOM 3451 O O . GLU A 1 461 ? 16.465 -18.981 -22.889 1.00 94.94 461 GLU A O 1
ATOM 3456 N N . TRP A 1 462 ? 17.148 -19.113 -25.042 1.00 95.94 462 TRP A N 1
ATOM 3457 C CA . TRP A 1 462 ? 18.527 -18.654 -24.886 1.00 95.94 462 TRP A CA 1
ATOM 3458 C C . TRP A 1 462 ? 18.665 -17.344 -24.117 1.00 95.94 462 TRP A C 1
ATOM 3460 O O . TRP A 1 462 ? 19.539 -17.249 -23.255 1.00 95.94 462 TRP A O 1
ATOM 3470 N N . SER A 1 463 ? 17.780 -16.358 -24.320 1.00 94.44 463 SER A N 1
ATOM 3471 C CA . SER A 1 463 ? 17.861 -15.097 -23.568 1.00 94.44 463 SER A CA 1
ATOM 3472 C C . SER A 1 463 ? 17.650 -15.284 -22.060 1.00 94.44 463 SER A C 1
ATOM 3474 O O . SER A 1 463 ? 18.056 -14.435 -21.268 1.00 94.44 463 SER A O 1
ATOM 3476 N N . THR A 1 464 ? 17.027 -16.385 -21.639 1.00 92.94 464 THR A N 1
ATOM 3477 C CA . THR A 1 464 ? 16.749 -16.687 -20.226 1.00 92.94 464 THR A CA 1
ATOM 3478 C C . THR A 1 464 ? 17.714 -17.708 -19.615 1.00 92.94 464 THR A C 1
ATOM 3480 O O . THR A 1 464 ? 17.750 -17.873 -18.387 1.00 92.94 464 THR A O 1
ATOM 3483 N N . MET A 1 465 ? 18.540 -18.356 -20.444 1.00 90.75 465 MET A N 1
ATOM 3484 C CA . MET A 1 465 ? 19.541 -19.331 -20.010 1.00 90.75 465 MET A CA 1
ATOM 3485 C C . MET A 1 465 ? 20.679 -18.666 -19.236 1.00 90.75 465 MET A C 1
ATOM 3487 O O . MET A 1 465 ? 21.036 -17.513 -19.473 1.00 90.75 465 MET A O 1
ATOM 3491 N N . VAL A 1 466 ? 21.291 -19.416 -18.319 1.00 87.00 466 VAL A N 1
ATOM 3492 C CA . VAL A 1 466 ? 22.465 -18.956 -17.555 1.00 87.00 466 VAL A CA 1
ATOM 3493 C C . VAL A 1 466 ? 23.666 -18.710 -18.479 1.00 87.00 466 VAL A C 1
ATOM 3495 O O . VAL A 1 466 ? 24.407 -17.750 -18.268 1.00 87.00 466 VAL A O 1
ATOM 3498 N N . SER A 1 467 ? 23.809 -19.511 -19.542 1.00 82.56 467 SER A N 1
ATOM 3499 C CA . SER A 1 467 ? 24.872 -19.398 -20.554 1.00 82.56 467 SER A CA 1
ATOM 3500 C C . SER A 1 467 ? 24.910 -18.036 -21.256 1.00 82.56 467 SER A C 1
ATOM 3502 O O . SER A 1 467 ? 25.987 -17.576 -21.622 1.00 82.56 467 SER A O 1
ATOM 3504 N N . SER A 1 468 ? 23.775 -17.336 -21.365 1.00 83.94 468 SER A N 1
ATOM 3505 C CA . SER A 1 468 ? 23.710 -15.995 -21.970 1.00 83.94 468 SER A CA 1
ATOM 3506 C C . SER A 1 468 ? 24.453 -14.919 -21.172 1.00 83.94 468 SER A C 1
ATOM 3508 O O . SER A 1 468 ? 24.712 -13.832 -21.693 1.00 83.94 468 SER A O 1
ATOM 3510 N N . LYS A 1 469 ? 24.756 -15.173 -19.887 1.00 89.25 469 LYS A N 1
ATOM 3511 C CA . LYS A 1 469 ? 25.251 -14.168 -18.925 1.00 89.25 469 LYS A CA 1
ATOM 3512 C C . LYS A 1 469 ? 24.411 -12.877 -18.960 1.00 89.25 469 LYS A C 1
ATOM 3514 O O . LYS A 1 469 ? 24.930 -11.774 -18.793 1.00 89.25 469 LYS A O 1
ATOM 3519 N N . ASN A 1 470 ? 23.111 -13.021 -19.219 1.00 92.50 470 ASN A N 1
ATOM 3520 C CA . ASN A 1 470 ? 22.170 -11.923 -19.360 1.00 92.50 470 ASN A CA 1
ATOM 3521 C C . ASN A 1 470 ? 21.703 -11.422 -17.985 1.00 92.50 470 ASN A C 1
ATOM 3523 O O . ASN A 1 470 ? 20.993 -12.157 -17.290 1.00 92.50 470 ASN A O 1
ATOM 3527 N N . PRO A 1 471 ? 22.017 -10.175 -17.587 1.00 92.25 471 PRO A N 1
ATOM 3528 C CA . PRO A 1 471 ? 21.542 -9.617 -16.322 1.00 92.25 471 PRO A CA 1
ATOM 3529 C C . PRO A 1 471 ? 20.018 -9.423 -16.312 1.00 92.25 471 PRO A C 1
ATOM 3531 O O . PRO A 1 471 ? 19.414 -9.335 -15.248 1.00 92.25 471 PRO A O 1
ATOM 3534 N N . TYR A 1 472 ? 19.378 -9.412 -17.485 1.00 92.50 472 TYR A N 1
ATOM 3535 C CA . TYR A 1 472 ? 17.935 -9.265 -17.653 1.00 92.50 472 TYR A CA 1
ATOM 3536 C C . TYR A 1 472 ? 17.205 -10.600 -17.848 1.00 92.50 472 TYR A C 1
ATOM 3538 O O . TYR A 1 472 ? 16.019 -10.588 -18.177 1.00 92.50 472 TYR A O 1
ATOM 3546 N N . ARG A 1 473 ? 17.854 -11.755 -17.623 1.00 93.00 473 ARG A N 1
ATOM 3547 C CA . ARG A 1 473 ? 17.168 -13.068 -17.640 1.00 93.00 473 ARG A CA 1
ATOM 3548 C C . ARG A 1 473 ? 16.020 -13.149 -16.630 1.00 93.00 473 ARG A C 1
ATOM 3550 O O . ARG A 1 473 ? 15.074 -13.909 -16.810 1.00 93.00 473 ARG A 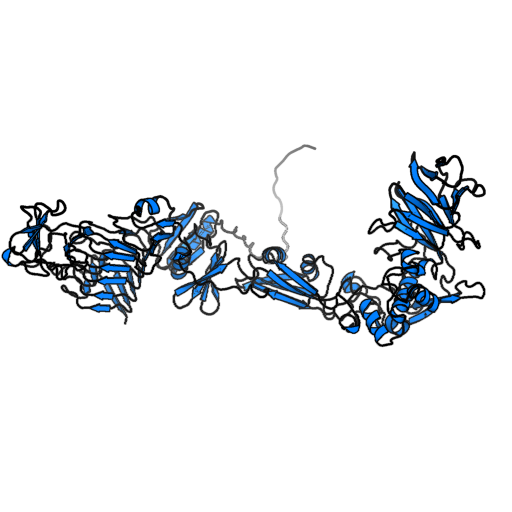O 1
ATOM 3557 N N . SER A 1 474 ? 16.119 -12.362 -15.562 1.00 92.44 474 SER A N 1
ATOM 3558 C CA . SER A 1 474 ? 15.088 -12.156 -14.553 1.00 92.44 474 SER A CA 1
ATOM 3559 C C . SER A 1 474 ? 15.372 -10.861 -13.804 1.00 92.44 474 SER A C 1
ATOM 3561 O O . SER A 1 474 ? 16.523 -10.600 -13.463 1.00 92.44 474 SER A O 1
ATOM 3563 N N . TRP A 1 475 ? 14.339 -10.103 -13.471 1.00 92.50 475 TRP A N 1
ATOM 3564 C CA . TRP A 1 475 ? 14.432 -8.933 -12.604 1.00 92.50 475 TRP A CA 1
ATOM 3565 C C . TRP A 1 475 ? 13.231 -8.872 -11.660 1.00 92.50 475 TRP A C 1
ATOM 3567 O O . TRP A 1 475 ? 12.189 -9.499 -11.884 1.00 92.50 475 TRP A O 1
ATOM 3577 N N . THR A 1 476 ? 13.394 -8.130 -10.568 1.00 92.69 476 THR A N 1
ATOM 3578 C CA . THR A 1 476 ? 12.355 -7.897 -9.563 1.00 92.69 476 THR A CA 1
ATOM 3579 C C . THR A 1 476 ? 12.212 -6.405 -9.311 1.00 92.69 476 THR A C 1
ATOM 3581 O O . THR A 1 476 ? 13.212 -5.707 -9.188 1.00 92.69 476 THR A O 1
ATOM 3584 N N . ASP A 1 477 ? 10.973 -5.935 -9.203 1.00 92.44 477 ASP A N 1
ATOM 3585 C CA . ASP A 1 477 ? 10.638 -4.553 -8.859 1.00 92.44 477 ASP A CA 1
ATOM 3586 C C . ASP A 1 477 ? 9.469 -4.512 -7.854 1.00 92.44 477 ASP A C 1
ATOM 3588 O O . ASP A 1 477 ? 8.929 -5.548 -7.447 1.00 92.44 477 ASP A O 1
ATOM 3592 N N . SER A 1 478 ? 9.069 -3.321 -7.416 1.00 92.06 478 SER A N 1
ATOM 3593 C CA . SER A 1 478 ? 8.049 -3.101 -6.398 1.00 92.06 478 SER A CA 1
ATOM 3594 C C . SER A 1 478 ? 7.015 -2.073 -6.848 1.00 92.06 478 SER A C 1
ATOM 3596 O O . SER A 1 478 ? 7.342 -0.966 -7.260 1.00 92.06 478 SER A O 1
ATOM 3598 N N . LEU A 1 479 ? 5.735 -2.407 -6.686 1.00 92.94 479 LEU A N 1
ATOM 3599 C CA . LEU A 1 479 ? 4.622 -1.474 -6.844 1.00 92.94 479 LEU A CA 1
ATOM 3600 C C . LEU A 1 479 ? 4.021 -1.166 -5.474 1.00 92.94 479 LEU A C 1
ATOM 3602 O O . LEU A 1 479 ? 3.431 -2.040 -4.833 1.00 92.94 479 LEU A O 1
ATOM 3606 N N . THR A 1 480 ? 4.135 0.076 -5.004 1.00 91.81 480 THR A N 1
ATOM 3607 C CA . THR A 1 480 ? 3.560 0.451 -3.705 1.00 91.81 480 THR A CA 1
ATOM 3608 C C . THR A 1 480 ? 2.032 0.402 -3.743 1.00 91.81 480 THR A C 1
ATOM 3610 O O . THR A 1 480 ? 1.401 0.605 -4.780 1.00 91.81 480 THR A O 1
ATOM 3613 N N . GLN A 1 481 ? 1.389 0.211 -2.589 1.00 88.75 481 GLN A N 1
ATOM 3614 C CA . GLN A 1 481 ? -0.072 0.290 -2.488 1.00 88.75 481 GLN A CA 1
ATOM 3615 C C . GLN A 1 481 ? -0.617 1.653 -2.944 1.00 88.75 481 GLN A C 1
ATOM 3617 O O . GLN A 1 481 ? -1.721 1.743 -3.475 1.00 88.75 481 GLN A O 1
ATOM 3622 N N . LYS A 1 482 ? 0.139 2.738 -2.733 1.00 88.25 482 LYS A N 1
ATOM 3623 C CA . LYS A 1 482 ? -0.255 4.080 -3.176 1.00 88.25 482 LYS A CA 1
ATOM 3624 C C . LYS A 1 482 ? -0.329 4.142 -4.701 1.00 88.25 482 LYS A C 1
ATOM 3626 O O . LYS A 1 482 ? -1.334 4.625 -5.225 1.00 88.25 482 LYS A O 1
ATOM 3631 N N . ASP A 1 483 ? 0.689 3.620 -5.371 1.00 92.81 483 ASP A N 1
ATOM 3632 C CA . ASP A 1 483 ? 0.789 3.657 -6.828 1.00 92.81 483 ASP A CA 1
ATOM 3633 C C . ASP A 1 483 ? -0.171 2.657 -7.466 1.00 92.81 483 ASP A C 1
ATOM 3635 O O . ASP A 1 483 ? -0.873 3.013 -8.407 1.00 92.81 483 ASP A O 1
ATOM 3639 N N . ALA A 1 484 ? -0.350 1.475 -6.867 1.00 93.19 484 ALA A N 1
ATOM 3640 C CA . ALA A 1 484 ? -1.370 0.514 -7.280 1.00 93.19 484 ALA A CA 1
ATOM 3641 C C . ALA A 1 484 ? -2.781 1.130 -7.238 1.00 93.19 484 ALA A C 1
ATOM 3643 O O . ALA A 1 484 ? -3.527 1.058 -8.213 1.00 93.19 484 ALA A O 1
ATOM 3644 N N . ARG A 1 485 ? -3.161 1.811 -6.149 1.00 91.75 485 ARG A N 1
ATOM 3645 C CA . ARG A 1 485 ? -4.460 2.506 -6.083 1.00 91.75 485 ARG A CA 1
ATOM 3646 C C . ARG A 1 485 ? -4.627 3.551 -7.182 1.00 91.75 485 ARG A C 1
ATOM 3648 O O . ARG A 1 485 ? -5.716 3.660 -7.740 1.00 91.75 485 ARG A O 1
ATOM 3655 N N . LYS A 1 486 ? -3.571 4.323 -7.468 1.00 93.69 486 LYS A N 1
ATOM 3656 C CA . LYS A 1 486 ? -3.580 5.358 -8.510 1.00 93.69 486 LYS A CA 1
ATOM 3657 C C . LYS A 1 486 ? -3.735 4.729 -9.895 1.00 93.69 486 LYS A C 1
ATOM 3659 O O . LYS A 1 486 ? -4.622 5.140 -10.636 1.00 93.69 486 LYS A O 1
ATOM 3664 N N . LEU A 1 487 ? -2.930 3.712 -10.195 1.00 95.50 487 LEU A N 1
ATOM 3665 C CA . LEU A 1 487 ? -2.922 2.992 -11.466 1.00 95.50 487 LEU A CA 1
ATOM 3666 C C . LEU A 1 487 ? -4.282 2.351 -11.761 1.00 95.50 487 LEU A C 1
ATOM 3668 O O . LEU A 1 487 ? -4.849 2.551 -12.828 1.00 95.50 487 LEU A O 1
ATOM 3672 N N . PHE A 1 488 ? -4.842 1.636 -10.784 1.00 95.75 488 PHE A N 1
ATOM 3673 C CA . PHE A 1 488 ? -6.097 0.901 -10.952 1.00 95.75 488 PHE A CA 1
ATOM 3674 C C . PHE A 1 488 ? -7.350 1.722 -10.626 1.00 95.75 488 PHE A C 1
ATOM 3676 O O . PHE A 1 488 ? -8.460 1.211 -10.744 1.00 95.75 488 PHE A O 1
ATOM 3683 N N . LYS A 1 489 ? -7.200 2.980 -10.186 1.00 94.12 489 LYS A N 1
ATOM 3684 C CA . LYS A 1 489 ? -8.300 3.846 -9.717 1.00 94.12 489 LYS A CA 1
ATOM 3685 C C . LYS A 1 489 ? -9.185 3.164 -8.659 1.00 94.12 489 LYS A C 1
ATOM 3687 O O . LYS A 1 489 ? -10.396 3.376 -8.599 1.00 94.12 489 LYS A O 1
ATOM 3692 N N . LEU A 1 490 ? -8.573 2.346 -7.800 1.00 88.06 490 LEU A N 1
ATOM 3693 C CA . LEU A 1 490 ? -9.247 1.624 -6.719 1.00 88.06 490 LEU A CA 1
ATOM 3694 C C . LEU A 1 490 ? -8.939 2.271 -5.361 1.00 88.06 490 LEU A C 1
ATOM 3696 O O . LEU A 1 490 ? -7.825 2.743 -5.134 1.00 88.06 490 LEU A O 1
ATOM 3700 N N . PRO A 1 491 ? -9.880 2.240 -4.396 1.00 76.25 491 PRO A N 1
ATOM 3701 C CA . PRO A 1 491 ? -9.629 2.760 -3.050 1.00 76.25 491 PRO A CA 1
ATOM 3702 C C . PRO A 1 491 ? -8.567 1.948 -2.298 1.00 76.25 491 PRO A C 1
ATOM 3704 O O . PRO A 1 491 ? -8.043 2.408 -1.284 1.00 76.25 491 PRO A O 1
ATOM 3707 N N . SER A 1 492 ? -8.288 0.726 -2.758 1.00 81.94 492 SER A N 1
ATOM 3708 C CA . SER A 1 492 ? -7.376 -0.227 -2.140 1.00 81.94 492 SER A CA 1
ATOM 3709 C C . SER A 1 492 ? -7.122 -1.400 -3.097 1.00 81.94 492 SER A C 1
ATOM 3711 O O . SER A 1 492 ? -8.042 -1.735 -3.845 1.00 81.94 492 SER A O 1
ATOM 3713 N N . VAL A 1 493 ? -5.943 -2.031 -3.081 1.00 87.31 493 VAL A N 1
ATOM 3714 C CA . VAL A 1 493 ? -5.640 -3.218 -3.902 1.00 87.31 493 VAL A CA 1
ATOM 3715 C C . VAL A 1 493 ? -5.207 -4.375 -3.002 1.00 87.31 493 VAL A C 1
ATOM 3717 O O . VAL A 1 493 ? -4.266 -4.260 -2.226 1.00 87.31 493 VAL A O 1
ATOM 3720 N N . ALA A 1 494 ? -5.904 -5.501 -3.099 1.00 84.19 494 ALA A N 1
ATOM 3721 C CA . ALA A 1 494 ? -5.627 -6.726 -2.352 1.00 84.19 494 ALA A CA 1
ATOM 3722 C C . ALA A 1 494 ? -4.731 -7.687 -3.142 1.00 84.19 494 ALA A C 1
ATOM 3724 O O . ALA A 1 494 ? -3.828 -8.314 -2.594 1.00 84.19 494 ALA A O 1
ATOM 3725 N N . LYS A 1 495 ? -5.014 -7.811 -4.440 1.00 90.62 495 LYS A N 1
ATOM 3726 C CA . LYS A 1 495 ? -4.385 -8.759 -5.360 1.00 90.62 495 LYS A CA 1
ATOM 3727 C C . LYS A 1 495 ? -4.253 -8.111 -6.729 1.00 90.62 495 LYS A C 1
ATOM 3729 O O . LYS A 1 495 ? -5.165 -7.402 -7.148 1.00 90.62 495 LYS A O 1
ATOM 3734 N N . ILE A 1 496 ? -3.170 -8.416 -7.432 1.00 96.38 496 ILE A N 1
ATOM 3735 C CA . ILE A 1 496 ? -2.991 -8.108 -8.852 1.00 96.38 496 ILE A CA 1
ATOM 3736 C C . ILE A 1 496 ? -2.795 -9.443 -9.572 1.00 96.38 496 ILE A C 1
ATOM 3738 O O . ILE A 1 496 ? -2.053 -10.298 -9.099 1.00 96.38 496 ILE A O 1
ATOM 3742 N N . SER A 1 497 ? -3.515 -9.658 -10.669 1.00 96.88 497 SER A N 1
ATOM 3743 C CA . SER A 1 497 ? -3.356 -10.832 -11.536 1.00 96.88 497 SER A CA 1
ATOM 3744 C C . SER A 1 497 ? -2.873 -10.368 -12.901 1.00 96.88 497 SER A C 1
ATOM 3746 O O . SER A 1 497 ? -3.415 -9.402 -13.440 1.00 96.88 497 SER A O 1
ATOM 3748 N N . ILE A 1 498 ? -1.857 -11.037 -13.434 1.00 97.38 498 ILE A N 1
ATOM 3749 C CA . ILE A 1 498 ? -1.255 -10.725 -14.730 1.00 97.38 498 ILE A CA 1
ATOM 3750 C C . ILE A 1 498 ? -1.797 -11.713 -15.760 1.00 97.38 498 ILE A C 1
ATOM 3752 O O . ILE A 1 498 ? -1.837 -12.912 -15.492 1.00 97.38 498 ILE A O 1
ATOM 3756 N N . ALA A 1 499 ? -2.237 -11.203 -16.908 1.00 97.38 499 ALA A N 1
ATOM 3757 C CA . ALA A 1 499 ? -2.555 -12.012 -18.077 1.00 97.38 499 ALA A CA 1
ATOM 3758 C C . ALA A 1 499 ? -1.494 -11.761 -19.148 1.00 97.38 499 ALA A C 1
ATOM 3760 O O . ALA A 1 499 ? -1.236 -10.602 -19.491 1.00 97.38 499 ALA A O 1
ATOM 3761 N N . SER A 1 500 ? -0.909 -12.837 -19.666 1.00 95.06 500 SER A N 1
ATOM 3762 C CA . SER A 1 500 ? 0.156 -12.787 -20.666 1.00 95.06 500 SER A CA 1
ATOM 3763 C C . SER A 1 500 ? -0.363 -13.082 -22.074 1.00 95.06 500 SER A C 1
ATOM 3765 O O . SER A 1 500 ? -1.377 -13.756 -22.251 1.00 95.06 500 SER A O 1
ATOM 3767 N N . SER A 1 501 ? 0.340 -12.555 -23.067 1.00 93.44 501 SER A N 1
ATOM 3768 C CA . SER A 1 501 ? 0.228 -12.903 -24.483 1.00 93.44 501 SER A CA 1
ATOM 3769 C C . SER A 1 501 ? 1.024 -14.180 -24.796 1.00 93.44 501 SER A C 1
ATOM 3771 O O . SER A 1 501 ? 1.742 -14.703 -23.940 1.00 93.44 501 SER A O 1
ATOM 3773 N N . THR A 1 502 ? 0.913 -14.683 -26.029 1.00 90.69 502 THR A N 1
ATOM 3774 C CA . THR A 1 502 ? 1.646 -15.868 -26.519 1.00 90.69 502 THR A CA 1
ATOM 3775 C C . THR A 1 502 ? 3.165 -15.680 -26.486 1.00 90.69 502 THR A C 1
ATOM 3777 O O . THR A 1 502 ? 3.888 -16.600 -26.118 1.00 90.69 502 THR A O 1
ATOM 3780 N N . ASP A 1 503 ? 3.640 -14.460 -26.750 1.00 92.62 503 ASP A N 1
ATOM 3781 C CA . ASP A 1 503 ? 5.044 -14.034 -26.634 1.00 92.62 503 ASP A CA 1
ATOM 3782 C C . ASP A 1 503 ? 5.513 -13.818 -25.175 1.00 92.62 503 ASP A C 1
ATOM 3784 O O . ASP A 1 503 ? 6.544 -13.193 -24.925 1.00 92.62 503 ASP A O 1
ATOM 3788 N N . LYS A 1 504 ? 4.741 -14.305 -24.190 1.00 93.94 504 LYS A N 1
ATOM 3789 C CA . LYS A 1 504 ? 4.958 -14.163 -22.737 1.00 93.94 504 LYS A CA 1
ATOM 3790 C C . LYS A 1 504 ? 4.909 -12.720 -22.217 1.00 93.94 504 LYS A C 1
ATOM 3792 O O . LYS A 1 504 ? 5.127 -12.498 -21.023 1.00 93.94 504 LYS A O 1
ATOM 3797 N N . THR A 1 505 ? 4.604 -11.733 -23.058 1.00 94.81 505 THR A N 1
ATOM 3798 C CA . THR A 1 505 ? 4.496 -10.338 -22.620 1.00 94.81 505 THR A CA 1
ATOM 3799 C C . THR A 1 505 ? 3.200 -10.078 -21.874 1.00 94.81 505 THR A C 1
ATOM 3801 O O . THR A 1 505 ? 2.221 -10.806 -22.016 1.00 94.81 505 THR A O 1
ATOM 3804 N N . ILE A 1 506 ? 3.164 -9.032 -21.053 1.00 95.25 506 ILE A N 1
ATOM 3805 C CA . ILE A 1 506 ? 1.943 -8.648 -20.352 1.00 95.25 506 ILE A CA 1
ATOM 3806 C C . ILE A 1 506 ? 0.897 -8.094 -21.326 1.00 95.25 506 ILE A C 1
ATOM 3808 O O . ILE A 1 506 ? 1.103 -7.064 -21.968 1.00 95.25 506 ILE A O 1
ATOM 3812 N N . LYS A 1 507 ? -0.276 -8.733 -21.359 1.00 95.19 507 LYS A N 1
ATOM 3813 C CA . LYS A 1 507 ? -1.463 -8.253 -22.076 1.00 95.19 507 LYS A CA 1
ATOM 3814 C C . LYS A 1 507 ? -2.267 -7.282 -21.217 1.00 95.19 507 LYS A C 1
ATOM 3816 O O . LYS A 1 507 ? -2.562 -6.166 -21.640 1.00 95.19 507 LYS A O 1
ATOM 3821 N N . THR A 1 508 ? -2.598 -7.688 -19.990 1.00 97.38 508 THR A N 1
ATOM 3822 C CA . THR A 1 508 ? -3.351 -6.869 -19.023 1.00 97.38 508 THR A CA 1
ATOM 3823 C C . THR A 1 508 ? -2.960 -7.195 -17.587 1.00 97.38 508 THR A C 1
ATOM 3825 O O . THR A 1 508 ? -2.605 -8.335 -17.285 1.00 97.38 508 THR A O 1
ATOM 3828 N N . ALA A 1 509 ? -3.134 -6.230 -16.685 1.00 97.81 509 ALA A N 1
ATOM 3829 C CA . ALA A 1 509 ? -3.124 -6.464 -15.245 1.00 97.81 509 ALA A CA 1
ATOM 3830 C C . ALA A 1 509 ? -4.517 -6.196 -14.667 1.00 97.81 509 ALA A C 1
ATOM 3832 O O . ALA A 1 509 ? -5.118 -5.163 -14.951 1.00 97.81 509 ALA A O 1
ATOM 3833 N N . THR A 1 510 ? -5.023 -7.104 -13.832 1.00 98.31 510 THR A N 1
ATOM 3834 C CA . THR A 1 510 ? -6.307 -6.954 -13.129 1.00 98.31 510 THR A CA 1
ATOM 3835 C C . THR A 1 510 ? -6.076 -6.864 -11.627 1.00 98.31 510 THR A C 1
ATOM 3837 O O . THR A 1 510 ? -5.664 -7.840 -10.994 1.00 98.31 510 THR A O 1
ATOM 3840 N N . ALA A 1 511 ? -6.382 -5.713 -11.035 1.00 96.62 511 ALA A N 1
ATOM 3841 C CA . ALA A 1 511 ? -6.402 -5.529 -9.593 1.00 96.62 511 ALA A CA 1
ATOM 3842 C C . ALA A 1 511 ? -7.766 -5.904 -9.013 1.00 96.62 511 ALA A C 1
ATOM 3844 O O . ALA A 1 511 ? -8.807 -5.579 -9.576 1.00 96.62 511 ALA A O 1
ATOM 3845 N N . THR A 1 512 ? -7.760 -6.557 -7.854 1.00 90.69 512 THR A N 1
ATOM 3846 C CA . THR A 1 512 ? -8.944 -6.767 -7.014 1.00 90.69 512 THR A CA 1
ATOM 3847 C C . THR A 1 512 ? -8.760 -5.982 -5.725 1.00 90.69 512 THR A C 1
ATOM 3849 O O . THR A 1 512 ? -7.740 -6.140 -5.054 1.00 90.69 512 THR A O 1
ATOM 3852 N N . SER A 1 513 ? -9.716 -5.133 -5.371 1.00 85.38 513 SER A N 1
ATOM 3853 C CA . SER A 1 513 ? -9.734 -4.397 -4.111 1.00 85.38 513 SER A CA 1
ATOM 3854 C C . SER A 1 513 ? -10.159 -5.284 -2.943 1.00 85.38 513 SER A C 1
ATOM 3856 O O . SER A 1 513 ? -10.694 -6.378 -3.112 1.00 85.38 513 SER A O 1
ATOM 3858 N N . MET A 1 514 ? -9.956 -4.801 -1.719 1.00 73.25 514 MET A N 1
ATOM 3859 C CA . MET A 1 514 ? -10.339 -5.548 -0.518 1.00 73.25 514 MET A CA 1
ATOM 3860 C C . MET A 1 514 ? -11.857 -5.716 -0.339 1.00 73.25 514 MET A C 1
ATOM 3862 O O . MET A 1 514 ? -12.279 -6.617 0.381 1.00 73.25 514 MET A O 1
ATOM 3866 N N . ASP A 1 515 ? -12.669 -4.853 -0.960 1.00 67.94 515 ASP A N 1
ATOM 3867 C CA . ASP A 1 515 ? -14.133 -4.975 -1.038 1.00 67.94 515 ASP A CA 1
ATOM 3868 C C . ASP A 1 515 ? -14.598 -5.782 -2.268 1.00 67.94 515 ASP A C 1
ATOM 3870 O O . ASP A 1 515 ? -15.792 -5.846 -2.545 1.00 67.94 515 ASP A O 1
ATOM 3874 N N . GLY A 1 516 ? -13.669 -6.415 -2.996 1.00 75.75 516 GLY A N 1
ATOM 3875 C CA . GLY A 1 516 ? -13.955 -7.350 -4.086 1.00 75.75 516 GLY A CA 1
ATOM 3876 C C . GLY A 1 516 ? -14.167 -6.716 -5.462 1.00 75.75 516 GLY A C 1
ATOM 3877 O O . GLY A 1 516 ? -14.364 -7.445 -6.434 1.00 75.75 516 GLY A O 1
ATOM 3878 N N . LYS A 1 517 ? -14.098 -5.385 -5.586 1.00 84.19 517 LYS A N 1
ATOM 3879 C CA . LYS A 1 517 ? -14.173 -4.707 -6.889 1.00 84.19 517 LYS A CA 1
ATOM 3880 C C . LYS A 1 517 ? -12.930 -5.003 -7.712 1.00 84.19 517 LYS A C 1
ATOM 3882 O O . LYS A 1 517 ? -11.835 -5.147 -7.173 1.00 84.19 517 LYS A O 1
ATOM 3887 N N . LYS A 1 518 ? -13.092 -5.055 -9.029 1.00 93.50 518 LYS A N 1
ATOM 3888 C CA . LYS A 1 518 ? -11.989 -5.285 -9.959 1.00 93.50 518 LYS A CA 1
ATOM 3889 C C . LYS A 1 518 ? -11.789 -4.079 -10.861 1.00 93.50 518 LYS A C 1
ATOM 3891 O O . LYS A 1 518 ? -12.754 -3.405 -11.210 1.00 93.50 518 LYS A O 1
ATOM 3896 N N . ALA A 1 519 ? -10.541 -3.826 -11.221 1.00 97.44 519 ALA A N 1
ATOM 3897 C CA . ALA A 1 519 ? -10.170 -2.865 -12.246 1.00 97.44 519 ALA A CA 1
ATOM 3898 C C . ALA A 1 519 ? -9.019 -3.441 -13.067 1.00 97.44 519 ALA A C 1
ATOM 3900 O O . ALA A 1 519 ? -8.094 -4.036 -12.508 1.00 97.44 519 ALA A O 1
ATOM 3901 N N . THR A 1 520 ? -9.083 -3.253 -14.379 1.00 98.25 520 THR A N 1
ATOM 3902 C CA . THR A 1 520 ? -8.112 -3.793 -15.330 1.00 98.25 520 THR A CA 1
ATOM 3903 C C . THR A 1 520 ? -7.452 -2.648 -16.076 1.00 98.25 520 THR A C 1
ATOM 3905 O O . THR A 1 520 ? -8.127 -1.704 -16.478 1.00 98.25 520 THR A O 1
ATOM 3908 N N . VAL A 1 521 ? -6.137 -2.736 -16.254 1.00 97.56 521 VAL A N 1
ATOM 3909 C CA . VAL A 1 521 ? -5.352 -1.820 -17.092 1.00 97.56 521 VAL A CA 1
ATOM 3910 C C . VAL A 1 521 ? -4.627 -2.610 -18.178 1.00 97.56 521 VAL A C 1
ATOM 3912 O O . VAL A 1 521 ? -4.373 -3.812 -18.019 1.00 97.56 521 VAL A O 1
ATOM 3915 N N . SER A 1 522 ? -4.293 -1.941 -19.283 1.00 95.50 522 SER A N 1
ATOM 3916 C CA . SER A 1 522 ? -3.501 -2.554 -20.350 1.00 95.50 522 SER A CA 1
ATOM 3917 C C . SER A 1 522 ? -2.088 -2.887 -19.857 1.00 95.50 522 SER A C 1
ATOM 3919 O O . SER A 1 522 ? -1.577 -2.278 -18.913 1.00 95.50 522 SER A O 1
ATOM 3921 N N . GLY A 1 523 ? -1.423 -3.845 -20.505 1.00 92.50 523 GLY A N 1
ATOM 3922 C CA . GLY A 1 523 ? -0.021 -4.147 -20.226 1.00 92.50 523 GLY A CA 1
ATOM 3923 C C . GLY A 1 523 ? 0.889 -2.934 -20.436 1.00 92.50 523 GLY A C 1
ATOM 3924 O O . GLY A 1 523 ? 1.812 -2.721 -19.654 1.00 92.50 523 GLY A O 1
ATOM 3925 N N . ARG A 1 524 ? 0.580 -2.088 -21.429 1.00 89.75 524 ARG A N 1
ATOM 3926 C CA . ARG A 1 524 ? 1.273 -0.814 -21.674 1.00 89.75 524 ARG A CA 1
ATOM 3927 C C . ARG A 1 524 ? 1.167 0.117 -20.466 1.00 89.75 524 ARG A C 1
ATOM 3929 O O . ARG A 1 524 ? 2.197 0.550 -19.961 1.00 89.75 524 ARG A O 1
ATOM 3936 N N . ASP A 1 525 ? -0.045 0.364 -19.974 1.00 92.62 525 ASP A N 1
ATOM 3937 C CA . ASP A 1 525 ? -0.268 1.254 -18.827 1.00 92.62 525 ASP A CA 1
ATOM 3938 C C . ASP A 1 525 ? 0.386 0.703 -17.561 1.00 92.62 525 ASP A C 1
ATOM 3940 O O . ASP A 1 525 ? 1.006 1.451 -16.809 1.00 92.62 525 ASP A O 1
ATOM 3944 N N . PHE A 1 526 ? 0.312 -0.614 -17.341 1.00 94.69 526 PHE A N 1
ATOM 3945 C CA . PHE A 1 526 ? 0.947 -1.252 -16.189 1.00 94.69 526 PHE A CA 1
ATOM 3946 C C . PHE A 1 526 ? 2.467 -1.040 -16.185 1.00 94.69 526 PHE A C 1
ATOM 3948 O O . PHE A 1 526 ? 3.045 -0.684 -15.159 1.00 94.69 526 PHE A O 1
ATOM 3955 N N . ARG A 1 527 ? 3.112 -1.185 -17.348 1.00 90.75 527 ARG A N 1
ATOM 3956 C CA . ARG A 1 527 ? 4.566 -1.036 -17.511 1.00 90.75 527 ARG A CA 1
ATOM 3957 C C . ARG A 1 527 ? 5.083 0.375 -17.254 1.00 90.75 527 ARG A C 1
ATOM 3959 O O . ARG A 1 527 ? 6.249 0.515 -16.896 1.00 90.75 527 ARG A O 1
ATOM 3966 N N . THR A 1 528 ? 4.246 1.408 -17.383 1.00 87.25 528 THR A N 1
ATOM 3967 C CA . THR A 1 528 ? 4.652 2.796 -17.075 1.00 87.25 528 THR A CA 1
ATOM 3968 C C . THR A 1 528 ? 5.112 2.976 -15.626 1.00 87.25 528 THR A C 1
ATOM 3970 O O . THR A 1 528 ? 5.855 3.905 -15.335 1.00 87.25 528 THR A O 1
ATOM 3973 N N . SER A 1 529 ? 4.734 2.059 -14.725 1.00 84.88 529 SER A N 1
ATOM 3974 C CA . SER A 1 529 ? 5.186 2.062 -13.328 1.00 84.88 529 SER A CA 1
ATOM 3975 C C . SER A 1 529 ? 6.628 1.561 -13.136 1.00 84.88 529 SER A C 1
ATOM 3977 O O . SER A 1 529 ? 7.157 1.711 -12.043 1.00 84.88 529 SER A O 1
ATOM 3979 N N . PHE A 1 530 ? 7.257 0.988 -14.172 1.00 83.88 530 PHE A N 1
ATOM 3980 C CA . PHE A 1 530 ? 8.582 0.340 -14.125 1.00 83.88 530 PHE A CA 1
ATOM 3981 C C . PHE A 1 530 ? 9.491 0.860 -15.252 1.00 83.88 530 PHE A C 1
ATOM 3983 O O . PHE A 1 530 ? 10.121 0.095 -15.984 1.00 83.88 530 PHE A O 1
ATOM 3990 N N . ASN A 1 531 ? 9.451 2.176 -15.488 1.00 73.56 531 ASN A N 1
ATOM 3991 C CA . ASN A 1 531 ? 10.133 2.879 -16.585 1.00 73.56 531 ASN A CA 1
ATOM 3992 C C . ASN A 1 531 ? 9.764 2.406 -18.008 1.00 73.56 531 ASN A C 1
ATOM 3994 O O . ASN A 1 531 ? 10.354 2.856 -18.982 1.00 73.56 531 ASN A O 1
ATOM 3998 N N . GLY A 1 532 ? 8.772 1.522 -18.166 1.00 65.38 532 GLY A N 1
ATOM 3999 C CA . GLY A 1 532 ? 8.311 1.039 -19.468 1.00 65.38 532 GLY A CA 1
ATOM 4000 C C . GLY A 1 532 ? 9.242 0.043 -20.171 1.00 65.38 532 GLY A C 1
ATOM 4001 O O . GLY A 1 532 ? 8.912 -0.398 -21.271 1.00 65.38 532 GLY A O 1
ATOM 4002 N N . LEU A 1 533 ? 10.366 -0.356 -19.567 1.00 65.62 533 LEU A N 1
ATOM 4003 C CA . LEU A 1 533 ? 11.511 -0.914 -20.309 1.00 65.62 533 LEU A CA 1
ATOM 4004 C C . LEU A 1 533 ? 11.370 -2.390 -20.703 1.00 65.62 533 LEU A C 1
ATOM 4006 O O . LEU A 1 533 ? 11.932 -2.797 -21.718 1.00 65.62 533 LEU A O 1
ATOM 4010 N N . SER A 1 534 ? 10.565 -3.174 -19.978 1.00 88.44 534 SER A N 1
ATOM 4011 C CA . SER A 1 534 ? 10.304 -4.573 -20.338 1.00 88.44 534 SER A CA 1
ATOM 4012 C C . SER A 1 534 ? 8.817 -4.879 -20.551 1.00 88.44 534 SER A C 1
ATOM 4014 O O . SER A 1 534 ? 7.991 -4.544 -19.694 1.00 88.44 534 SER A O 1
ATOM 4016 N N . PRO A 1 535 ? 8.446 -5.530 -21.674 1.00 92.75 535 PRO A N 1
ATOM 4017 C CA . PRO A 1 535 ? 7.122 -6.104 -21.877 1.00 92.75 535 PRO A CA 1
ATOM 4018 C C . PRO A 1 535 ? 6.900 -7.454 -21.173 1.00 92.75 535 PRO A C 1
ATOM 4020 O O . PRO A 1 535 ? 5.748 -7.852 -21.026 1.00 92.75 535 PRO A O 1
ATOM 4023 N N . TRP A 1 536 ? 7.935 -8.157 -20.708 1.00 94.62 536 TRP A N 1
ATOM 4024 C CA . TRP A 1 536 ? 7.797 -9.478 -20.077 1.00 94.62 536 TRP A CA 1
ATOM 4025 C C . TRP A 1 536 ? 7.644 -9.363 -18.563 1.00 94.62 536 TRP A C 1
ATOM 4027 O O . TRP A 1 536 ? 8.600 -9.503 -17.803 1.00 94.62 536 TRP A O 1
ATOM 4037 N N . ILE A 1 537 ? 6.411 -9.104 -18.127 1.00 95.06 537 ILE A N 1
ATOM 4038 C CA . ILE A 1 537 ? 6.016 -9.121 -16.716 1.00 95.06 537 ILE A CA 1
ATOM 4039 C C . ILE A 1 537 ? 5.206 -10.385 -16.468 1.00 95.06 537 ILE A C 1
ATOM 4041 O O . ILE A 1 537 ? 4.169 -10.591 -17.096 1.00 95.06 537 ILE A O 1
ATOM 4045 N N . PHE A 1 538 ? 5.662 -11.214 -15.533 1.00 94.69 538 PHE A N 1
ATOM 4046 C CA . PHE A 1 538 ? 5.092 -12.540 -15.306 1.00 94.69 538 PHE A CA 1
ATOM 4047 C C . PHE A 1 538 ? 4.167 -12.574 -14.098 1.00 94.69 538 PHE A C 1
ATOM 4049 O O . PHE A 1 538 ? 3.099 -13.180 -14.138 1.00 94.69 538 PHE A O 1
ATOM 4056 N N . THR A 1 539 ? 4.564 -11.939 -12.991 1.00 95.38 539 THR A N 1
ATOM 4057 C CA . THR A 1 539 ? 3.788 -12.008 -11.746 1.00 95.38 539 THR A CA 1
ATOM 4058 C C . THR A 1 539 ? 3.800 -10.698 -10.977 1.00 95.38 539 THR A C 1
ATOM 4060 O O . THR A 1 539 ? 4.761 -9.937 -11.028 1.00 95.38 539 THR A O 1
ATOM 4063 N N . ALA A 1 540 ? 2.727 -10.479 -10.218 1.00 95.19 540 ALA A N 1
ATOM 4064 C CA . ALA A 1 540 ? 2.605 -9.419 -9.229 1.00 95.19 540 ALA A CA 1
ATOM 4065 C C . ALA A 1 540 ? 2.048 -10.034 -7.939 1.00 95.19 540 ALA A C 1
ATOM 4067 O O . ALA A 1 540 ? 0.877 -10.412 -7.877 1.00 95.19 540 ALA A O 1
ATOM 4068 N N . LYS A 1 541 ? 2.889 -10.194 -6.916 1.00 92.31 541 LYS A N 1
ATOM 4069 C CA . LYS A 1 541 ? 2.520 -10.849 -5.651 1.00 92.31 541 LYS A CA 1
ATOM 4070 C C . LYS A 1 541 ? 2.643 -9.859 -4.492 1.00 92.31 541 LYS A C 1
ATOM 4072 O O . LYS A 1 541 ? 3.540 -9.028 -4.527 1.00 92.31 541 LYS A O 1
ATOM 4077 N N . PRO A 1 542 ? 1.784 -9.911 -3.459 1.00 87.69 542 PRO A N 1
ATOM 4078 C CA . PRO A 1 542 ? 2.022 -9.160 -2.225 1.00 87.69 542 PRO A CA 1
ATOM 4079 C C . PRO A 1 542 ? 3.438 -9.421 -1.692 1.00 87.69 542 PRO A C 1
ATOM 4081 O O . PRO A 1 542 ? 3.841 -10.581 -1.617 1.00 87.69 542 PRO A O 1
ATOM 4084 N N . ALA A 1 543 ? 4.185 -8.374 -1.340 1.00 81.31 543 ALA A N 1
ATOM 4085 C CA . ALA A 1 543 ? 5.567 -8.531 -0.885 1.00 81.31 543 ALA A CA 1
ATOM 4086 C C . ALA A 1 543 ? 5.644 -9.345 0.426 1.00 81.31 543 ALA A C 1
ATOM 4088 O O . ALA A 1 543 ? 4.839 -9.136 1.345 1.00 81.31 543 ALA A O 1
ATOM 4089 N N . SER A 1 544 ? 6.605 -10.268 0.539 1.00 55.12 544 SER A N 1
ATOM 4090 C CA . SER A 1 544 ? 6.812 -11.078 1.753 1.00 55.12 544 SER A CA 1
ATOM 4091 C C . SER A 1 544 ? 7.013 -10.190 2.988 1.00 55.12 544 SER A C 1
ATOM 4093 O O . SER A 1 544 ? 7.693 -9.171 2.928 1.00 55.12 544 SER A O 1
ATOM 4095 N N . GLY A 1 545 ? 6.360 -10.536 4.104 1.00 53.53 545 GLY A N 1
ATOM 4096 C CA . GLY A 1 545 ? 6.311 -9.703 5.318 1.00 53.53 545 GLY A CA 1
ATOM 4097 C C . GLY A 1 545 ? 5.200 -8.639 5.335 1.00 53.53 545 GLY A C 1
ATOM 4098 O O . GLY A 1 545 ? 4.947 -8.040 6.377 1.00 53.53 545 GLY A O 1
ATOM 4099 N N . THR A 1 546 ? 4.472 -8.445 4.225 1.00 46.22 546 THR A N 1
ATOM 4100 C CA . THR A 1 546 ? 3.330 -7.508 4.128 1.00 46.22 546 THR A CA 1
ATOM 4101 C C . THR A 1 546 ? 1.965 -8.192 4.008 1.00 46.22 546 THR A C 1
ATOM 4103 O O . THR A 1 546 ? 0.984 -7.563 3.600 1.00 46.22 546 THR A O 1
ATOM 4106 N N . THR A 1 547 ? 1.851 -9.469 4.401 1.00 45.81 547 THR A N 1
ATOM 4107 C CA . THR A 1 547 ? 0.538 -10.112 4.564 1.00 45.81 547 THR A CA 1
ATOM 4108 C C . THR A 1 547 ? -0.344 -9.226 5.435 1.00 45.81 547 THR A C 1
ATOM 4110 O O . THR A 1 547 ? 0.089 -8.802 6.506 1.00 45.81 547 THR A O 1
ATOM 4113 N N . THR A 1 548 ? -1.567 -8.943 4.975 1.00 53.12 548 THR A N 1
ATOM 4114 C CA . THR A 1 548 ? -2.614 -8.214 5.704 1.00 53.12 548 THR A CA 1
ATOM 4115 C C . THR A 1 548 ? -2.865 -8.875 7.057 1.00 53.12 548 THR A C 1
ATOM 4117 O O . THR A 1 548 ? -3.758 -9.709 7.200 1.00 53.12 548 THR A O 1
ATOM 4120 N N . ALA A 1 549 ? -2.053 -8.539 8.056 1.00 53.78 549 ALA A N 1
ATOM 4121 C CA . ALA A 1 549 ? -2.210 -9.047 9.398 1.00 53.78 549 ALA A CA 1
ATOM 4122 C C . ALA A 1 549 ? -3.511 -8.455 9.940 1.00 53.78 549 ALA A C 1
ATOM 4124 O O . ALA A 1 549 ? -3.602 -7.259 10.228 1.00 53.78 549 ALA A O 1
ATOM 4125 N N . ASN A 1 550 ? -4.539 -9.299 10.042 1.00 69.38 550 ASN A N 1
ATOM 4126 C CA . ASN A 1 550 ? -5.762 -8.979 10.762 1.00 69.38 550 ASN A CA 1
ATOM 4127 C C . ASN A 1 550 ? -5.387 -8.755 12.226 1.00 69.38 550 ASN A C 1
ATOM 4129 O O . ASN A 1 550 ? -5.332 -9.690 13.026 1.00 69.38 550 ASN A O 1
ATOM 4133 N N . SER A 1 551 ? -5.106 -7.507 12.579 1.00 79.69 551 SER A N 1
ATOM 4134 C CA . SER A 1 551 ? -4.719 -7.154 13.936 1.00 79.69 551 SER A CA 1
ATOM 4135 C C . SER A 1 551 ? -5.960 -7.158 14.822 1.00 79.69 551 SER A C 1
ATOM 4137 O O . SER A 1 551 ? -6.854 -6.326 14.662 1.00 79.69 551 SER A O 1
ATOM 4139 N N . THR A 1 552 ? -6.050 -8.118 15.745 1.00 90.12 552 THR A N 1
ATOM 4140 C CA . THR A 1 552 ? -7.129 -8.139 16.740 1.00 90.12 552 THR A CA 1
ATOM 4141 C C . THR A 1 552 ? -7.098 -6.838 17.544 1.00 90.12 552 THR A C 1
ATOM 4143 O O . THR A 1 552 ? -6.055 -6.419 18.055 1.00 90.12 552 THR A O 1
ATOM 4146 N N . ILE A 1 553 ? -8.247 -6.176 17.647 1.00 90.38 553 ILE A N 1
ATOM 4147 C CA . ILE A 1 553 ? -8.359 -4.878 18.307 1.00 90.38 553 ILE A CA 1
ATOM 4148 C C . ILE A 1 553 ? -8.343 -5.079 19.821 1.00 90.38 553 ILE A C 1
ATOM 4150 O O . ILE A 1 553 ? -9.231 -5.700 20.402 1.00 90.38 553 ILE A O 1
ATOM 4154 N N . ASN A 1 554 ? -7.329 -4.509 20.473 1.00 89.25 554 ASN A N 1
ATOM 4155 C CA . ASN A 1 554 ? -7.294 -4.337 21.920 1.00 89.25 554 ASN A CA 1
ATOM 4156 C C . ASN A 1 554 ? -7.586 -2.865 22.252 1.00 89.25 554 ASN A C 1
ATOM 4158 O O . ASN A 1 554 ? -6.725 -2.028 21.975 1.00 89.25 554 ASN A O 1
ATOM 4162 N N . PRO A 1 555 ? -8.726 -2.537 22.888 1.00 87.62 555 PRO A N 1
ATOM 4163 C CA . PRO A 1 555 ? -9.114 -1.151 23.169 1.00 87.62 555 PRO A CA 1
ATOM 4164 C C . PRO A 1 555 ? -8.077 -0.378 23.999 1.00 87.62 555 PRO A C 1
ATOM 4166 O O . PRO A 1 555 ? -7.939 0.833 23.862 1.00 87.62 555 PRO A O 1
ATOM 4169 N N . ALA A 1 556 ? -7.285 -1.078 24.822 1.00 87.31 556 ALA A N 1
ATOM 4170 C CA . ALA A 1 556 ? -6.213 -0.474 25.616 1.00 87.31 556 ALA A CA 1
ATOM 4171 C C . ALA A 1 556 ? -5.060 0.098 24.766 1.00 87.31 556 ALA A C 1
ATOM 4173 O O . ALA A 1 556 ? -4.278 0.893 25.271 1.00 87.31 556 ALA A O 1
ATOM 4174 N N . LYS A 1 557 ? -4.951 -0.276 23.484 1.00 90.50 557 LYS A N 1
ATOM 4175 C CA . LYS A 1 557 ? -3.985 0.311 22.539 1.00 90.50 557 LYS A CA 1
ATOM 4176 C C . LYS A 1 557 ? -4.499 1.595 21.872 1.00 90.50 557 LYS A C 1
ATOM 4178 O O . LYS A 1 557 ? -3.763 2.212 21.112 1.00 90.50 557 LYS A O 1
ATOM 4183 N N . TYR A 1 558 ? -5.745 1.993 22.140 1.00 91.75 558 TYR A N 1
ATOM 4184 C CA . TYR A 1 558 ? -6.417 3.127 21.495 1.00 91.75 558 TYR A CA 1
ATOM 4185 C C . TYR A 1 558 ? -6.839 4.213 22.494 1.00 91.75 558 TYR A C 1
ATOM 4187 O O . TYR A 1 558 ? -7.771 4.974 22.242 1.00 91.75 558 TYR A O 1
ATOM 4195 N N . CYS A 1 559 ? -6.159 4.292 23.639 1.00 93.81 559 CYS A N 1
ATOM 4196 C CA . CYS A 1 559 ? -6.408 5.307 24.656 1.00 93.81 559 CYS A CA 1
ATOM 4197 C C . CYS A 1 559 ? -6.188 6.721 24.094 1.00 93.81 559 CYS A C 1
ATOM 4199 O O . CYS A 1 559 ? -5.089 7.072 23.679 1.00 93.81 559 CYS A O 1
ATOM 4201 N N . SER A 1 560 ? -7.214 7.569 24.151 1.00 95.06 560 SER A N 1
ATOM 4202 C CA . SER A 1 560 ? -7.106 9.007 23.865 1.00 95.06 560 SER A CA 1
ATOM 4203 C C . SER A 1 560 ? -6.430 9.777 25.007 1.00 95.06 560 SER A C 1
ATOM 4205 O O . SER A 1 560 ? -5.957 10.899 24.824 1.00 95.06 560 SER A O 1
ATOM 4207 N N . THR A 1 561 ? -6.456 9.212 26.214 1.00 95.81 561 THR A N 1
ATOM 4208 C CA . THR A 1 561 ? -5.684 9.640 27.387 1.00 95.81 561 THR A CA 1
ATOM 4209 C C . THR A 1 561 ? -5.635 8.510 28.409 1.00 95.81 561 THR A C 1
ATOM 4211 O O . THR A 1 561 ? -6.538 7.668 28.439 1.00 95.81 561 THR A O 1
ATOM 4214 N N . THR A 1 562 ? -4.615 8.524 29.267 1.00 96.19 562 THR A N 1
ATOM 4215 C CA . THR A 1 562 ? -4.465 7.589 30.384 1.00 96.19 562 THR A CA 1
ATOM 4216 C C . THR A 1 562 ? -4.414 8.357 31.700 1.00 96.19 562 THR A C 1
ATOM 4218 O O . THR A 1 562 ? -3.532 9.181 31.926 1.00 96.19 562 THR A O 1
ATOM 4221 N N . VAL A 1 563 ? -5.360 8.069 32.590 1.00 96.62 563 VAL A N 1
ATOM 4222 C CA . VAL A 1 563 ? -5.473 8.673 33.918 1.00 96.62 563 VAL A CA 1
ATOM 4223 C C . VAL A 1 563 ? -4.704 7.816 34.919 1.00 96.62 563 VAL A C 1
ATOM 4225 O O . VAL A 1 563 ? -5.015 6.636 35.111 1.00 96.62 563 VAL A O 1
ATOM 4228 N N . LYS A 1 564 ? -3.698 8.411 35.563 1.00 94.50 564 LYS A N 1
ATOM 4229 C CA . LYS A 1 564 ? -2.945 7.786 36.660 1.00 94.50 564 LYS A CA 1
ATOM 4230 C C . LYS A 1 564 ? -3.746 7.837 37.967 1.00 94.50 564 LYS A C 1
ATOM 4232 O O . LYS A 1 564 ? -4.589 8.715 38.152 1.00 94.50 564 LYS A O 1
ATOM 4237 N N . SER A 1 565 ? -3.472 6.901 38.877 1.00 90.94 565 SER A N 1
ATOM 4238 C CA . SER A 1 565 ? -4.045 6.907 40.231 1.00 90.94 565 SER A CA 1
ATOM 4239 C C . SER A 1 565 ? -3.795 8.257 40.919 1.00 90.94 565 SER A C 1
ATOM 4241 O O . SER A 1 565 ? -2.726 8.838 40.765 1.00 90.94 565 SER A O 1
ATOM 4243 N N . GLY A 1 566 ? -4.790 8.776 41.642 1.00 87.81 566 GLY A N 1
ATOM 4244 C CA . GLY A 1 566 ? -4.749 10.106 42.270 1.00 87.81 566 GLY A CA 1
ATOM 4245 C C . GLY A 1 566 ? -5.219 11.264 41.378 1.00 87.81 566 GLY A C 1
ATOM 4246 O O . GLY A 1 566 ? -5.718 12.257 41.902 1.00 87.81 566 GLY A O 1
ATOM 4247 N N . ALA A 1 567 ? -5.167 11.133 40.049 1.00 94.19 567 ALA A N 1
ATOM 4248 C CA . ALA A 1 567 ? -5.657 12.168 39.138 1.00 94.19 567 ALA A CA 1
ATOM 4249 C C . ALA A 1 567 ? -7.195 12.165 38.995 1.00 94.19 567 ALA A C 1
ATOM 4251 O O . ALA A 1 567 ? -7.873 11.146 39.166 1.00 94.19 567 ALA A O 1
ATOM 4252 N N . SER A 1 568 ? -7.765 13.323 38.637 1.00 95.94 568 SER A N 1
ATOM 4253 C CA . SER A 1 568 ? -9.213 13.480 38.442 1.00 95.94 568 SER A CA 1
ATOM 4254 C C . SER A 1 568 ? -9.695 12.834 37.139 1.00 95.94 568 SER A C 1
ATOM 4256 O O . SER A 1 568 ? -9.411 13.318 36.041 1.00 95.94 568 SER A O 1
ATOM 4258 N N . ILE A 1 569 ? -10.512 11.782 37.264 1.00 97.69 569 ILE A N 1
ATOM 4259 C CA . ILE A 1 569 ? -11.161 11.121 36.120 1.00 97.69 569 ILE A CA 1
ATOM 4260 C C . ILE A 1 569 ? -12.104 12.091 35.388 1.00 97.69 569 ILE A C 1
ATOM 4262 O O . ILE A 1 569 ? -12.127 12.116 34.159 1.00 97.69 569 ILE A O 1
ATOM 4266 N N . GLN A 1 570 ? -12.863 12.921 36.118 1.00 97.81 570 GLN A N 1
ATOM 4267 C CA . GLN A 1 570 ? -13.812 13.847 35.491 1.00 97.81 570 GLN A CA 1
ATOM 4268 C C . GLN A 1 570 ? -13.097 14.909 34.648 1.00 97.81 570 GLN A C 1
ATOM 4270 O O . GLN A 1 570 ? -13.566 15.227 33.558 1.00 97.81 570 GLN A O 1
ATOM 4275 N N . LYS A 1 571 ? -11.942 15.416 35.107 1.00 97.50 571 LYS A N 1
ATOM 4276 C CA . LYS A 1 571 ? -11.135 16.376 34.336 1.00 97.50 571 LYS A CA 1
ATOM 4277 C C . LYS A 1 571 ? -10.690 15.764 33.004 1.00 97.50 571 LYS A C 1
ATOM 4279 O O . LYS A 1 571 ? -10.848 16.394 31.963 1.00 97.50 571 LYS A O 1
ATOM 4284 N N . ALA A 1 572 ? -10.221 14.514 33.022 1.00 97.00 572 ALA A N 1
ATOM 4285 C CA . ALA A 1 572 ? -9.821 13.799 31.810 1.00 97.00 572 ALA A CA 1
ATOM 4286 C C . ALA A 1 572 ? -10.994 13.561 30.842 1.00 97.00 572 ALA A C 1
ATOM 4288 O O . ALA A 1 572 ? -10.839 13.734 29.635 1.00 97.00 572 ALA A O 1
ATOM 4289 N N . ILE A 1 573 ? -12.175 13.217 31.363 1.00 97.38 573 ILE A N 1
ATOM 4290 C CA . ILE A 1 573 ? -13.398 13.076 30.559 1.00 97.38 573 ILE A CA 1
ATOM 4291 C C . ILE A 1 573 ? -13.804 14.405 29.913 1.00 97.38 573 ILE A C 1
ATOM 4293 O O . ILE A 1 573 ? -14.144 14.438 28.728 1.00 97.38 573 ILE A O 1
ATOM 4297 N N . ASN A 1 574 ? -13.760 15.499 30.674 1.00 97.44 574 ASN A N 1
ATOM 4298 C CA . ASN A 1 574 ? -14.138 16.824 30.192 1.00 97.44 574 ASN A CA 1
ATOM 4299 C C . ASN A 1 574 ? -13.183 17.327 29.104 1.00 97.44 574 ASN A C 1
ATOM 4301 O O . ASN A 1 574 ? -13.651 17.897 28.121 1.00 97.44 574 ASN A O 1
ATOM 4305 N N . ALA A 1 575 ? -11.885 17.050 29.237 1.00 97.06 575 ALA A N 1
ATOM 4306 C CA . ALA A 1 575 ? -10.854 17.474 28.292 1.00 97.06 575 ALA A CA 1
ATOM 4307 C C . ALA A 1 575 ? -10.886 16.733 26.943 1.00 97.06 575 ALA A C 1
ATOM 4309 O O . ALA A 1 575 ? -10.201 17.137 26.006 1.00 97.06 575 ALA A O 1
ATOM 4310 N N . LYS A 1 576 ? -11.633 15.628 26.828 1.00 95.69 576 LYS A N 1
ATOM 4311 C CA . LYS A 1 576 ? -11.698 14.826 25.600 1.00 95.69 576 LYS A CA 1
ATOM 4312 C C . LYS A 1 576 ? -13.065 14.929 24.915 1.00 95.69 576 LYS A C 1
ATOM 4314 O O . LYS A 1 576 ? -14.081 15.130 25.594 1.00 95.69 576 LYS A O 1
ATOM 4319 N N . PRO A 1 577 ? -13.110 14.816 23.575 1.00 93.69 577 PRO A N 1
ATOM 4320 C CA . PRO A 1 577 ? -14.358 14.887 22.824 1.00 93.69 577 PRO A CA 1
ATOM 4321 C C . PRO A 1 577 ? -15.264 13.679 23.107 1.00 93.69 577 PRO A C 1
ATOM 4323 O O . PRO A 1 577 ? -14.868 12.707 23.762 1.00 93.69 577 PRO A O 1
ATOM 4326 N N . GLU A 1 578 ? -16.498 13.744 22.607 1.00 92.75 578 GLU A N 1
ATOM 4327 C CA . GLU A 1 578 ? -17.339 12.553 22.464 1.00 92.75 578 GLU A CA 1
ATOM 4328 C C . GLU A 1 578 ? -16.610 11.472 21.646 1.00 92.75 578 GLU A C 1
ATOM 4330 O O . GLU A 1 578 ? -15.760 11.777 20.815 1.00 92.75 578 GLU A O 1
ATOM 4335 N N . GLY A 1 579 ? -16.900 10.198 21.915 1.00 91.44 579 GLY A N 1
ATOM 4336 C CA . GLY A 1 579 ? -16.267 9.071 21.210 1.00 91.44 579 GLY A CA 1
ATOM 4337 C C . GLY A 1 579 ? -14.870 8.669 21.706 1.00 91.44 579 GLY A C 1
ATOM 4338 O O . GLY A 1 579 ? -14.419 7.565 21.408 1.00 91.44 579 GLY A O 1
ATOM 4339 N N . ALA A 1 580 ? -14.209 9.501 22.516 1.00 94.94 580 ALA A N 1
ATOM 4340 C CA . ALA A 1 580 ? -12.866 9.224 23.030 1.00 94.94 580 ALA A CA 1
ATOM 4341 C C . ALA A 1 580 ? -12.792 7.994 23.963 1.00 94.94 580 ALA A C 1
ATOM 4343 O O . ALA A 1 580 ? -13.725 7.704 24.722 1.00 94.94 580 ALA A O 1
ATOM 4344 N N . VAL A 1 581 ? -11.636 7.319 23.971 1.00 96.00 581 VAL A N 1
ATOM 4345 C CA . VAL A 1 581 ? -11.316 6.229 24.910 1.00 96.00 581 VAL A CA 1
ATOM 4346 C C . VAL A 1 581 ? -10.478 6.787 26.059 1.00 96.00 581 VAL A C 1
ATOM 4348 O O . VAL A 1 581 ? -9.329 7.185 25.883 1.00 96.00 581 VAL A O 1
ATOM 4351 N N . ILE A 1 582 ? -11.051 6.818 27.255 1.00 97.25 582 ILE A N 1
ATOM 4352 C CA . ILE A 1 582 ? -10.404 7.269 28.486 1.00 97.25 582 ILE A CA 1
ATOM 4353 C C . ILE A 1 582 ? -9.917 6.041 29.243 1.00 97.25 582 ILE A C 1
ATOM 4355 O O . ILE A 1 582 ? -10.711 5.256 29.765 1.00 97.25 582 ILE A O 1
ATOM 4359 N N . CYS A 1 583 ? -8.605 5.870 29.304 1.00 96.50 583 CYS A N 1
ATOM 4360 C CA . CYS A 1 583 ? -7.995 4.741 29.979 1.00 96.50 583 CYS A CA 1
ATOM 4361 C C . CYS A 1 583 ? -7.659 5.078 31.429 1.00 96.50 583 CYS A C 1
ATOM 4363 O O . CYS A 1 583 ? -7.191 6.170 31.738 1.00 96.50 583 CYS A O 1
ATOM 4365 N N . LEU A 1 584 ? -7.877 4.126 32.327 1.00 97.00 584 LEU A N 1
ATOM 4366 C CA . LEU A 1 584 ? -7.424 4.169 33.708 1.00 97.00 584 LEU A CA 1
ATOM 4367 C C . LEU A 1 584 ? -6.215 3.252 33.838 1.00 97.00 584 LEU A C 1
ATOM 4369 O O . LEU A 1 584 ? -6.297 2.070 33.490 1.00 97.00 584 LEU A O 1
ATOM 4373 N N . GLY A 1 585 ? -5.117 3.791 34.367 1.00 94.25 585 GLY A N 1
ATOM 4374 C CA . GLY A 1 585 ? -3.978 2.988 34.801 1.00 94.25 585 GLY A CA 1
ATOM 4375 C C . GLY A 1 585 ? -4.368 1.991 35.897 1.00 94.25 585 GLY A C 1
ATOM 4376 O O . GLY A 1 585 ? -5.481 2.014 36.435 1.00 94.25 585 GLY A O 1
ATOM 4377 N N . THR A 1 586 ? -3.455 1.090 36.243 1.00 91.81 586 THR A N 1
ATOM 4378 C CA . THR A 1 586 ? -3.625 0.209 37.406 1.00 91.81 586 THR A CA 1
ATOM 4379 C C . THR A 1 586 ? -3.625 1.027 38.698 1.00 91.81 586 THR A C 1
ATOM 4381 O O . THR A 1 586 ? -2.853 1.976 38.823 1.00 91.81 586 THR A O 1
ATOM 4384 N N . GLY A 1 587 ? -4.470 0.663 39.664 1.00 92.00 587 GLY A N 1
ATOM 4385 C CA . GLY A 1 587 ? -4.529 1.318 40.970 1.00 92.00 587 GLY A CA 1
ATOM 4386 C C . GLY A 1 587 ? -5.935 1.727 41.402 1.00 92.00 587 GLY A C 1
ATOM 4387 O O . GLY A 1 587 ? -6.942 1.368 40.783 1.00 92.00 587 GLY A O 1
ATOM 4388 N N . THR A 1 588 ? -5.985 2.486 42.495 1.00 93.06 588 THR A N 1
ATOM 4389 C CA . THR A 1 588 ? -7.224 2.868 43.176 1.00 93.06 588 THR A CA 1
ATOM 4390 C C . THR A 1 588 ? -7.557 4.333 42.932 1.00 93.06 588 THR A C 1
ATOM 4392 O O . THR A 1 588 ? -6.828 5.239 43.322 1.00 93.06 588 THR A O 1
ATOM 4395 N N . PHE A 1 589 ? -8.725 4.574 42.361 1.00 95.88 589 PHE A N 1
ATOM 4396 C CA . PHE A 1 589 ? -9.281 5.891 42.107 1.00 95.88 589 PHE A CA 1
ATOM 4397 C C . PHE A 1 589 ? -10.414 6.144 43.088 1.00 95.88 589 PHE A C 1
ATOM 4399 O O . PHE A 1 589 ? -11.190 5.244 43.390 1.00 95.88 589 PHE A O 1
ATOM 4406 N N . LYS A 1 590 ? -10.569 7.382 43.549 1.00 94.81 590 LYS A N 1
ATOM 4407 C CA . LYS A 1 590 ? -11.587 7.744 44.546 1.00 94.81 590 LYS A CA 1
ATOM 4408 C C . LYS A 1 590 ? -12.649 8.706 43.980 1.00 94.81 590 LYS A C 1
ATOM 4410 O O . LYS A 1 590 ? -12.852 9.775 44.558 1.00 94.81 590 LYS A O 1
ATOM 4415 N N . PRO A 1 591 ? -13.303 8.393 42.839 1.00 95.44 591 PRO A N 1
ATOM 4416 C CA . PRO A 1 591 ? -14.216 9.327 42.200 1.00 95.44 591 PRO A CA 1
ATOM 4417 C C . PRO A 1 591 ? -15.550 9.421 42.936 1.00 95.44 591 PRO A C 1
ATOM 4419 O O . PRO A 1 591 ? -16.061 8.431 43.473 1.00 95.44 591 PRO A O 1
ATOM 4422 N N . THR A 1 592 ? -16.153 10.602 42.846 1.00 92.94 592 THR A N 1
ATOM 4423 C CA . THR A 1 592 ? -17.534 10.852 43.252 1.00 92.94 592 THR A CA 1
ATOM 4424 C C . THR A 1 592 ? -18.318 11.320 42.029 1.00 92.94 592 THR A C 1
ATOM 4426 O O . THR A 1 592 ? -18.124 12.433 41.556 1.00 92.94 592 THR A O 1
ATOM 4429 N N . GLY A 1 593 ? -19.205 10.470 41.511 1.00 94.50 593 GLY A N 1
ATOM 4430 C CA . GLY A 1 593 ? -20.213 10.849 40.519 1.00 94.50 593 GLY A CA 1
ATOM 4431 C C . GLY A 1 593 ? -19.686 11.204 39.127 1.00 94.50 593 GLY A C 1
ATOM 4432 O O . GLY A 1 593 ? -20.220 12.123 38.512 1.00 94.50 593 GLY A O 1
ATOM 4433 N N . VAL A 1 594 ? -18.687 10.480 38.616 1.00 97.31 594 VAL A N 1
ATOM 4434 C CA . VAL A 1 594 ? -18.121 10.721 37.277 1.00 97.31 594 VAL A CA 1
ATOM 4435 C C . VAL A 1 594 ? -19.181 10.559 36.178 1.00 97.31 594 VAL A C 1
ATOM 4437 O O . VAL A 1 594 ? -19.889 9.558 36.133 1.00 97.31 594 VAL A O 1
ATOM 4440 N N . LYS A 1 595 ? -19.290 11.515 35.255 1.00 97.94 595 LYS A N 1
ATOM 4441 C CA . LYS A 1 595 ? -20.255 11.503 34.145 1.00 97.94 595 LYS A CA 1
ATOM 4442 C C . LYS A 1 595 ? -19.519 11.422 32.815 1.00 97.94 595 LYS A C 1
ATOM 4444 O O . LYS A 1 595 ? -18.754 12.329 32.500 1.00 97.94 595 LYS A O 1
ATOM 4449 N N . LEU A 1 596 ? -19.760 10.360 32.046 1.00 97.56 596 LEU A N 1
ATOM 4450 C CA . LEU A 1 596 ? -19.220 10.213 30.689 1.00 97.56 596 LEU A CA 1
ATOM 4451 C C . LEU A 1 596 ? -20.023 11.058 29.691 1.00 97.56 596 LEU A C 1
ATOM 4453 O O . LEU A 1 596 ? -21.246 11.153 29.812 1.00 97.56 596 LEU A O 1
ATOM 4457 N N . LYS A 1 597 ? -19.350 11.595 28.666 1.00 95.12 597 LYS A N 1
ATOM 4458 C CA . LYS A 1 597 ? -20.008 12.175 27.482 1.00 95.12 597 LYS A CA 1
ATOM 4459 C C . LYS A 1 597 ? -20.479 11.070 26.533 1.00 95.12 597 LYS A C 1
ATOM 4461 O O . LYS A 1 597 ? -20.082 9.908 26.679 1.00 95.12 597 LYS A O 1
ATOM 4466 N N . SER A 1 598 ? -21.317 11.410 25.554 1.00 91.62 598 SER A N 1
ATOM 4467 C CA . SER A 1 598 ? -21.827 10.430 24.586 1.00 91.62 598 SER A CA 1
ATOM 4468 C C . SER A 1 598 ? -20.680 9.746 23.836 1.00 91.62 598 SER A C 1
ATOM 4470 O O . SER A 1 598 ? -19.618 10.335 23.622 1.00 91.62 598 SER A O 1
ATOM 4472 N N . ARG A 1 599 ? -20.875 8.475 23.470 1.00 93.06 599 ARG A N 1
ATOM 4473 C CA . ARG A 1 599 ? -19.912 7.619 22.745 1.00 93.06 599 ARG A CA 1
ATOM 4474 C C . ARG A 1 599 ? -18.561 7.366 23.443 1.00 93.06 599 ARG A C 1
ATOM 4476 O O . ARG A 1 599 ? -17.807 6.518 22.976 1.00 93.06 599 ARG A O 1
ATOM 4483 N N . GLN A 1 600 ? -18.242 8.036 24.554 1.00 95.50 600 GLN A N 1
ATOM 4484 C CA . GLN A 1 600 ? -16.977 7.830 25.264 1.00 95.50 600 GLN A CA 1
ATOM 4485 C C . GLN A 1 600 ? -16.892 6.445 25.909 1.00 95.50 600 GLN A C 1
ATOM 4487 O O . GLN A 1 600 ? -17.879 5.921 26.430 1.00 95.50 600 GLN A O 1
ATOM 4492 N N . THR A 1 601 ? -15.683 5.893 25.951 1.00 96.50 601 THR A N 1
ATOM 4493 C CA . THR A 1 601 ? -15.384 4.636 26.645 1.00 96.50 601 THR A CA 1
ATOM 4494 C C . THR A 1 601 ? -14.480 4.905 27.845 1.00 96.50 601 THR A C 1
ATOM 4496 O O . THR A 1 601 ? -13.420 5.491 27.675 1.00 96.50 601 THR A O 1
ATOM 4499 N N . LEU A 1 602 ? -14.857 4.458 29.046 1.00 97.06 602 LEU A N 1
ATOM 4500 C CA . LEU A 1 602 ? -13.984 4.434 30.226 1.00 97.06 602 LEU A CA 1
ATOM 4501 C C . LEU A 1 602 ? -13.470 3.007 30.454 1.00 97.06 602 LEU A C 1
ATOM 4503 O O . LEU A 1 602 ? -14.259 2.099 30.726 1.00 97.06 602 LEU A O 1
ATOM 4507 N N . LEU A 1 603 ? -12.158 2.807 30.344 1.00 95.38 603 LEU A N 1
ATOM 4508 C CA . LEU A 1 603 ? -11.537 1.482 30.277 1.00 95.38 603 LEU A CA 1
ATOM 4509 C C . LEU A 1 603 ? -10.402 1.322 31.295 1.00 95.38 603 LEU A C 1
ATOM 4511 O O . LEU A 1 603 ? -9.482 2.127 31.313 1.00 95.38 603 LEU A O 1
ATOM 4515 N N . GLY A 1 604 ? -10.390 0.243 32.078 1.00 95.00 604 GLY A N 1
ATOM 4516 C CA . GLY A 1 604 ? -9.192 -0.154 32.835 1.00 95.00 604 GLY A CA 1
ATOM 4517 C C . GLY A 1 604 ? -8.208 -0.960 31.978 1.00 95.00 604 GLY A C 1
ATOM 4518 O O . GLY A 1 604 ? -8.594 -1.969 31.380 1.00 95.00 604 GLY A O 1
ATOM 4519 N N . VAL A 1 605 ? -6.932 -0.561 31.918 1.00 86.62 605 VAL A N 1
ATOM 4520 C CA . VAL A 1 605 ? -5.938 -1.240 31.052 1.00 86.62 605 VAL A CA 1
ATOM 4521 C C . VAL A 1 605 ? -5.401 -2.554 31.638 1.00 86.62 605 VAL A C 1
ATOM 4523 O O . VAL A 1 605 ? -4.997 -3.430 30.882 1.00 86.62 605 VAL A O 1
ATOM 4526 N N . GLY A 1 606 ? -5.477 -2.751 32.961 1.00 71.62 606 GLY A N 1
ATOM 4527 C CA . GLY A 1 606 ? -4.941 -3.929 33.664 1.00 71.62 606 GLY A CA 1
ATOM 4528 C C . GLY A 1 606 ? -5.981 -4.952 34.138 1.00 71.62 606 GLY A C 1
ATOM 4529 O O . GLY A 1 606 ? -5.878 -5.415 35.266 1.00 71.62 606 GLY A O 1
ATOM 4530 N N . SER A 1 607 ? -7.020 -5.254 33.349 1.00 61.50 607 SER A N 1
ATOM 4531 C CA . SER A 1 607 ? -8.044 -6.281 33.659 1.00 61.50 607 SER A CA 1
ATOM 4532 C C . SER A 1 607 ? -8.624 -6.207 35.090 1.00 61.50 607 SER A C 1
ATOM 4534 O O . SER A 1 607 ? -8.381 -7.076 35.923 1.00 61.50 607 SER A O 1
ATOM 4536 N N . THR A 1 608 ? -9.411 -5.168 35.398 1.00 60.28 608 THR A N 1
ATOM 4537 C CA . THR A 1 608 ? -10.014 -4.875 36.725 1.00 60.28 608 THR A CA 1
ATOM 4538 C C . THR A 1 608 ? -9.058 -4.457 37.847 1.00 60.28 608 THR A C 1
ATOM 4540 O O . THR A 1 608 ? -9.531 -4.085 38.919 1.00 60.28 608 THR A O 1
ATOM 4543 N N . LYS A 1 609 ? -7.742 -4.371 37.595 1.00 82.56 609 LYS A N 1
ATOM 4544 C CA . LYS A 1 609 ? -6.778 -3.735 38.520 1.00 82.56 609 LYS A CA 1
ATOM 4545 C C . LYS A 1 609 ? -6.971 -2.215 38.666 1.00 82.56 609 LYS A C 1
ATOM 4547 O O . LYS A 1 609 ? -6.305 -1.593 39.488 1.00 82.56 609 LYS A O 1
ATOM 4552 N N . SER A 1 610 ? -7.858 -1.612 37.875 1.00 94.25 610 SER A N 1
ATOM 4553 C CA . SER A 1 610 ? -8.314 -0.227 38.032 1.00 94.25 610 SER A CA 1
ATOM 4554 C C . SER A 1 610 ? -9.600 -0.222 38.862 1.00 94.25 610 SER A C 1
ATOM 4556 O O . SER A 1 610 ? -10.656 -0.641 38.379 1.00 94.25 610 SER A O 1
ATOM 4558 N N . VAL A 1 611 ? -9.518 0.221 40.116 1.00 94.75 611 VAL A N 1
ATOM 4559 C CA . VAL A 1 611 ? -10.624 0.154 41.083 1.00 94.75 611 VAL A CA 1
ATOM 4560 C C . VAL A 1 611 ? -11.120 1.554 41.414 1.00 94.75 611 VAL A C 1
ATOM 4562 O O . VAL A 1 611 ? -10.350 2.398 41.851 1.00 94.75 611 VAL A O 1
ATOM 4565 N N . LEU A 1 612 ? -12.415 1.796 41.241 1.00 96.94 612 LEU A N 1
ATOM 4566 C CA . LEU A 1 612 ? -13.111 2.963 41.765 1.00 96.94 612 LEU A CA 1
ATOM 4567 C C . LEU A 1 612 ? -13.584 2.636 43.183 1.00 96.94 612 LEU A C 1
ATOM 4569 O O . LEU A 1 612 ? -14.431 1.763 43.377 1.00 96.94 612 LEU A O 1
ATOM 4573 N N . ASP A 1 613 ? -13.009 3.314 44.166 1.00 95.88 613 ASP A N 1
ATOM 4574 C CA . ASP A 1 613 ? -13.191 3.040 45.583 1.00 95.88 613 ASP A CA 1
ATOM 4575 C C . ASP A 1 613 ? -13.956 4.176 46.280 1.00 95.88 613 ASP A C 1
ATOM 4577 O O . ASP A 1 613 ? -13.507 5.325 46.390 1.00 95.88 613 AS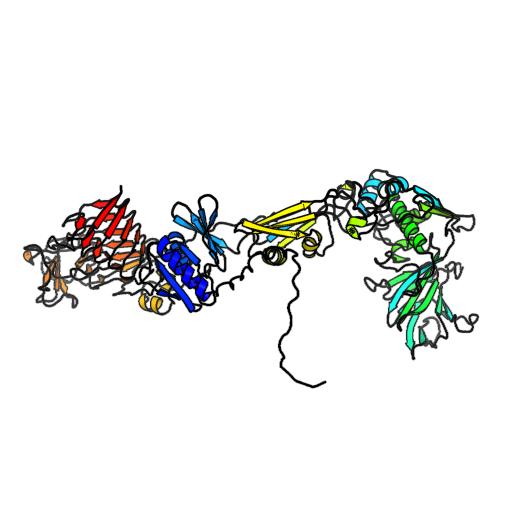P A O 1
ATOM 4581 N N . GLY A 1 614 ? -15.146 3.837 46.774 1.00 96.81 614 GLY A N 1
ATOM 4582 C CA . GLY A 1 614 ? -16.033 4.733 47.507 1.00 96.81 614 GLY A CA 1
ATOM 4583 C C . GLY A 1 614 ? -15.615 4.985 48.959 1.00 96.81 614 GLY A C 1
ATOM 4584 O O . GLY A 1 614 ? -16.251 5.799 49.643 1.00 96.81 614 GLY A O 1
ATOM 4585 N N . ARG A 1 615 ? -14.546 4.330 49.428 1.00 96.50 615 ARG A N 1
ATOM 4586 C CA . ARG A 1 615 ? -14.109 4.334 50.825 1.00 96.50 615 ARG A CA 1
ATOM 4587 C C . ARG A 1 615 ? -13.065 5.405 51.128 1.00 96.50 615 ARG A C 1
ATOM 4589 O O . ARG A 1 615 ? -12.333 5.894 50.260 1.00 96.50 615 ARG A O 1
ATOM 4596 N N . ILE A 1 616 ? -12.990 5.772 52.397 1.00 94.88 616 ILE A N 1
ATOM 4597 C CA . ILE A 1 616 ? -11.888 6.531 52.990 1.00 94.88 616 ILE A CA 1
ATOM 4598 C C . ILE A 1 616 ? -11.279 5.712 54.121 1.00 94.88 616 ILE A C 1
ATOM 4600 O O . ILE A 1 616 ? -11.984 4.942 54.771 1.00 94.88 616 ILE A O 1
ATOM 4604 N N . GLU A 1 617 ? -9.983 5.864 54.358 1.00 93.94 617 GLU A N 1
ATOM 4605 C CA . GLU A 1 617 ? -9.364 5.298 55.555 1.00 93.94 617 GLU A CA 1
ATOM 4606 C C . GLU A 1 617 ? -9.842 6.067 56.788 1.00 93.94 617 GLU A C 1
ATOM 4608 O O . GLU A 1 617 ? -10.050 7.281 56.734 1.00 93.94 617 GLU A O 1
ATOM 4613 N N . VAL A 1 618 ? -10.064 5.350 57.887 1.00 93.88 618 VAL A N 1
ATOM 4614 C CA . VAL A 1 618 ? -10.538 5.927 59.148 1.00 93.88 618 VAL A CA 1
ATOM 4615 C C . VAL A 1 618 ? -9.721 5.384 60.313 1.00 93.88 618 VAL A C 1
ATOM 4617 O O . VAL A 1 618 ? -9.340 4.214 60.329 1.00 93.88 618 VAL A O 1
ATOM 4620 N N . LYS A 1 619 ? -9.456 6.241 61.304 1.00 91.44 619 LYS A N 1
ATOM 4621 C CA . LYS A 1 619 ? -8.737 5.864 62.526 1.00 91.44 619 LYS A CA 1
ATOM 4622 C C . LYS A 1 619 ? -9.722 5.324 63.563 1.00 91.44 619 LYS A C 1
ATOM 4624 O O . LYS A 1 619 ? -10.781 5.912 63.778 1.00 91.44 619 LYS A O 1
ATOM 4629 N N . ALA A 1 620 ? -9.354 4.227 64.216 1.00 90.75 620 ALA A N 1
ATOM 4630 C CA . ALA A 1 620 ? -10.119 3.617 65.295 1.00 90.75 620 ALA A CA 1
ATOM 4631 C C . ALA A 1 620 ? -9.375 3.806 66.623 1.00 90.75 620 ALA A C 1
ATOM 4633 O O . ALA A 1 620 ? -8.207 3.438 66.727 1.00 90.75 620 ALA A O 1
ATOM 4634 N N . LYS A 1 621 ? -10.039 4.377 67.631 1.00 91.12 621 LYS A N 1
ATOM 4635 C CA . LYS A 1 621 ? -9.500 4.551 68.988 1.00 91.12 621 LYS A CA 1
ATOM 4636 C C . LYS A 1 621 ? -10.087 3.488 69.913 1.00 91.12 621 LYS A C 1
ATOM 4638 O O . LYS A 1 621 ? -11.280 3.200 69.821 1.00 91.12 621 LYS A O 1
ATOM 4643 N N . LYS A 1 622 ? -9.272 2.896 70.790 1.00 89.06 622 LYS A N 1
ATOM 4644 C CA . LYS A 1 622 ? -9.756 1.936 71.795 1.00 89.06 622 LYS A CA 1
ATOM 4645 C C . LYS A 1 622 ? -10.744 2.646 72.732 1.00 89.06 622 LYS A C 1
ATOM 4647 O O . LYS A 1 622 ? -10.502 3.776 73.140 1.00 89.06 622 LYS A O 1
ATOM 4652 N N . ALA A 1 623 ? -11.870 2.004 73.018 1.00 86.44 623 ALA A N 1
ATOM 4653 C CA . ALA A 1 623 ? -12.928 2.500 73.891 1.00 86.44 623 ALA A CA 1
ATOM 4654 C C . ALA A 1 623 ? -13.477 1.311 74.694 1.00 86.44 623 ALA A C 1
ATOM 4656 O O . ALA A 1 623 ? -14.358 0.586 74.225 1.00 86.44 623 ALA A O 1
ATOM 4657 N N . ALA A 1 624 ? -12.907 1.084 75.882 1.00 87.00 624 ALA A N 1
ATOM 4658 C CA . ALA A 1 624 ? -13.087 -0.142 76.663 1.00 87.00 624 ALA A CA 1
ATOM 4659 C C . ALA A 1 624 ? -12.729 -1.409 75.845 1.00 87.00 624 ALA A C 1
ATOM 4661 O O . ALA A 1 624 ? -11.643 -1.485 75.264 1.00 87.00 624 ALA A O 1
ATOM 4662 N N . LYS A 1 625 ? -13.631 -2.402 75.784 1.00 86.94 625 LYS A N 1
ATOM 4663 C CA . LYS A 1 625 ? -13.451 -3.680 75.058 1.00 86.94 625 LYS A CA 1
ATOM 4664 C C . LYS A 1 625 ? -13.699 -3.583 73.537 1.00 86.94 625 LYS A C 1
ATOM 4666 O O . LYS A 1 625 ? -13.531 -4.569 72.824 1.00 86.94 625 LYS A O 1
ATOM 4671 N N . ILE A 1 626 ? -14.091 -2.414 73.025 1.00 92.19 626 ILE A N 1
ATOM 4672 C CA . ILE A 1 626 ? -14.398 -2.164 71.605 1.00 92.19 626 ILE A CA 1
ATOM 4673 C C . ILE A 1 626 ? -13.607 -0.957 71.075 1.00 92.19 626 ILE A C 1
ATOM 4675 O O . ILE A 1 626 ? -12.827 -0.338 71.794 1.00 92.19 626 ILE A O 1
ATOM 4679 N N . TYR A 1 627 ? -13.782 -0.617 69.799 1.00 92.44 627 TYR A N 1
ATOM 4680 C CA . TYR A 1 627 ? -13.112 0.506 69.144 1.00 92.44 627 TYR A CA 1
ATOM 4681 C C . TYR A 1 627 ? -14.130 1.521 68.628 1.00 92.44 627 TYR A C 1
ATOM 4683 O O . TYR A 1 627 ? -15.124 1.144 68.010 1.00 92.44 627 TYR A O 1
ATOM 4691 N N . LYS A 1 628 ? -13.857 2.809 68.849 1.00 94.44 628 LYS A N 1
ATOM 4692 C CA . LYS A 1 628 ? -14.650 3.948 68.377 1.00 94.44 628 LYS A CA 1
ATOM 4693 C C . LYS A 1 628 ? -14.004 4.575 67.141 1.00 94.44 628 LYS A C 1
ATOM 4695 O O . LYS A 1 628 ? -12.808 4.863 67.132 1.00 94.44 628 LYS A O 1
ATOM 4700 N N . ILE A 1 629 ? -14.811 4.847 66.124 1.00 94.81 629 ILE A N 1
ATOM 4701 C CA . ILE A 1 629 ? -14.435 5.578 64.911 1.00 94.81 629 ILE A CA 1
ATOM 4702 C C . ILE A 1 629 ? -15.359 6.788 64.795 1.00 94.81 629 ILE A C 1
ATOM 4704 O O . ILE A 1 629 ? -16.528 6.644 64.445 1.00 94.81 629 ILE A O 1
ATOM 4708 N N . SER A 1 630 ? -14.847 7.984 65.072 1.00 93.50 630 SER A N 1
ATOM 4709 C CA . SER A 1 630 ? -15.588 9.231 64.846 1.00 93.50 630 SER A CA 1
ATOM 4710 C C . SER A 1 630 ? -15.468 9.648 63.380 1.00 93.50 630 SER A C 1
ATOM 4712 O O . SER A 1 630 ? -14.370 9.635 62.823 1.00 93.50 630 SER A O 1
ATOM 4714 N N . SER A 1 631 ? -16.576 10.022 62.733 1.00 93.75 631 SER A N 1
ATOM 4715 C CA . SER A 1 631 ? -16.534 10.461 61.335 1.00 93.75 631 SER A CA 1
ATOM 4716 C C . SER A 1 631 ? -17.638 11.456 61.003 1.00 93.75 631 SER A C 1
ATOM 4718 O O . SER A 1 631 ? -18.825 11.158 61.130 1.00 93.75 631 SER A O 1
ATOM 4720 N N . LYS A 1 632 ? -17.253 12.610 60.439 1.00 93.19 632 LYS A N 1
ATOM 4721 C CA . LYS A 1 632 ? -18.204 13.617 59.941 1.00 93.19 632 LYS A CA 1
ATOM 4722 C C . LYS A 1 632 ? -19.133 13.087 58.846 1.00 93.19 632 LYS A C 1
ATOM 4724 O O . LYS A 1 632 ? -20.179 13.672 58.602 1.00 93.19 632 LYS A O 1
ATOM 4729 N N . TYR A 1 633 ? -18.790 11.974 58.199 1.00 92.81 633 TYR A N 1
ATOM 4730 C CA . TYR A 1 633 ? -19.619 11.367 57.157 1.00 92.81 633 TYR A CA 1
ATOM 4731 C C . TYR A 1 633 ? -20.768 10.513 57.707 1.00 92.81 633 TYR A C 1
ATOM 4733 O O . TYR A 1 633 ? -21.634 10.108 56.933 1.00 92.81 633 TYR A O 1
ATOM 4741 N N . ILE A 1 634 ? -20.802 10.243 59.017 1.00 92.06 634 ILE A N 1
ATOM 4742 C CA . ILE A 1 634 ? -21.958 9.626 59.670 1.00 92.06 634 ILE A CA 1
ATOM 4743 C C . ILE A 1 634 ? -23.017 10.708 59.888 1.00 92.06 634 ILE A C 1
ATOM 4745 O O . ILE A 1 634 ? -22.700 11.739 60.484 1.00 92.06 634 ILE A O 1
ATOM 4749 N N . PRO A 1 635 ? -24.253 10.529 59.389 1.00 89.25 635 PRO A N 1
ATOM 4750 C CA . PRO A 1 635 ? -25.297 11.532 59.547 1.00 89.25 635 PRO A CA 1
ATOM 4751 C C . PRO A 1 635 ? -25.762 11.604 61.008 1.00 89.25 635 PRO A C 1
ATOM 4753 O O . PRO A 1 635 ? -25.807 10.582 61.689 1.00 89.25 635 PRO A O 1
ATOM 4756 N N . ALA A 1 636 ? -26.160 12.794 61.467 1.00 89.50 636 ALA A N 1
ATOM 4757 C CA . ALA A 1 636 ? -26.634 13.017 62.841 1.00 89.50 636 ALA A CA 1
ATOM 4758 C C . ALA A 1 636 ? -27.940 12.267 63.174 1.00 89.50 636 ALA A C 1
ATOM 4760 O O . ALA A 1 636 ? -28.235 12.003 64.334 1.00 89.50 636 ALA A O 1
ATOM 4761 N N . LYS A 1 637 ? -28.730 11.909 62.154 1.00 86.81 637 LYS A N 1
ATOM 4762 C CA . LYS A 1 637 ? -29.940 11.086 62.273 1.00 86.81 637 LYS A CA 1
ATOM 4763 C C . LYS A 1 637 ? -29.977 10.070 61.133 1.00 86.81 637 LYS A C 1
ATOM 4765 O O . LYS A 1 637 ? -29.518 10.356 60.022 1.00 86.81 637 LYS A O 1
ATOM 4770 N N . ALA A 1 638 ? -30.527 8.888 61.396 1.00 82.31 638 ALA A N 1
ATOM 4771 C CA . ALA A 1 638 ? -30.802 7.913 60.347 1.00 82.31 638 ALA A CA 1
ATOM 4772 C C . ALA A 1 638 ? -31.927 8.427 59.429 1.00 82.31 638 ALA A C 1
ATOM 4774 O O . ALA A 1 638 ? -32.853 9.101 59.886 1.00 82.31 638 ALA A O 1
ATOM 4775 N N . LYS A 1 639 ? -31.872 8.128 58.125 1.00 76.69 639 LYS A N 1
ATOM 4776 C CA . LYS A 1 639 ? -32.907 8.595 57.187 1.00 76.69 639 LYS A CA 1
ATOM 4777 C C . LYS A 1 639 ? -34.227 7.848 57.420 1.00 76.69 639 LYS A C 1
ATOM 4779 O O . LYS A 1 639 ? -34.256 6.624 57.364 1.00 76.69 639 LYS A O 1
ATOM 4784 N N . LYS A 1 640 ? -35.337 8.572 57.606 1.00 68.44 640 LYS A N 1
ATOM 4785 C CA . LYS A 1 640 ? -36.672 7.969 57.818 1.00 68.44 640 LYS A CA 1
ATOM 4786 C C . LYS A 1 640 ? -37.221 7.222 56.584 1.00 68.44 640 LYS A C 1
ATOM 4788 O O . LYS A 1 640 ? -38.070 6.357 56.724 1.00 68.44 640 LYS A O 1
ATOM 4793 N N . SER A 1 641 ? -36.717 7.512 55.381 1.00 60.78 641 SER A N 1
ATOM 4794 C CA . SER A 1 641 ? -37.315 7.098 54.099 1.00 60.78 641 SER A CA 1
ATOM 4795 C C . SER A 1 641 ? -36.908 5.717 53.552 1.00 60.78 641 SER A C 1
ATOM 4797 O O . SER A 1 641 ? -37.246 5.392 52.414 1.00 60.78 641 SER A O 1
ATOM 4799 N N . ALA A 1 642 ? -36.170 4.888 54.301 1.00 66.44 642 ALA A N 1
ATOM 4800 C CA . ALA A 1 642 ? -35.755 3.565 53.821 1.00 66.44 642 ALA A CA 1
ATOM 4801 C C . ALA A 1 642 ? -36.644 2.444 54.384 1.00 66.44 642 ALA A C 1
ATOM 4803 O O . ALA A 1 642 ? -36.755 2.276 55.595 1.00 66.44 642 ALA A O 1
ATOM 4804 N N . ALA A 1 643 ? -37.222 1.625 53.500 1.00 78.06 643 ALA A N 1
ATOM 4805 C CA . ALA A 1 643 ? -37.995 0.443 53.875 1.00 78.06 643 ALA A CA 1
ATOM 4806 C C . ALA A 1 643 ? -37.068 -0.689 54.367 1.00 78.06 643 ALA A C 1
ATOM 4808 O O . ALA A 1 643 ? -36.676 -1.568 53.596 1.00 78.06 643 ALA A O 1
ATOM 4809 N N . CYS A 1 644 ? -36.688 -0.660 55.645 1.00 84.88 644 CYS A N 1
ATOM 4810 C CA . CYS A 1 644 ? -35.840 -1.676 56.277 1.00 84.88 644 CYS A CA 1
ATOM 4811 C C . CYS A 1 644 ? -36.660 -2.801 56.905 1.00 84.88 644 CYS A C 1
ATOM 4813 O O . CYS A 1 644 ? -37.780 -2.576 57.361 1.00 84.88 644 CYS A O 1
ATOM 4815 N N . LYS A 1 645 ? -36.116 -4.023 56.928 1.00 86.25 645 LYS A N 1
ATOM 4816 C CA . LYS A 1 645 ? -36.705 -5.124 57.706 1.00 86.25 645 LYS A CA 1
ATOM 4817 C C . LYS A 1 645 ? -36.765 -4.724 59.195 1.00 86.25 645 LYS A C 1
ATOM 4819 O O . LYS A 1 645 ? -35.890 -3.969 59.629 1.00 86.25 645 LYS A O 1
ATOM 4824 N N . PRO A 1 646 ? -37.746 -5.216 59.975 1.00 80.75 646 PRO A N 1
ATOM 4825 C CA . PRO A 1 646 ? -37.751 -5.026 61.425 1.00 80.75 646 PRO A CA 1
ATOM 4826 C C . PRO A 1 646 ? -36.393 -5.407 62.028 1.00 80.75 646 PRO A C 1
ATOM 4828 O O . PRO A 1 646 ? -35.797 -6.411 61.637 1.00 80.75 646 PRO A O 1
ATOM 4831 N N . GLY A 1 647 ? -35.855 -4.557 62.904 1.00 75.44 647 GLY A N 1
ATOM 4832 C CA . GLY A 1 647 ? -34.531 -4.772 63.496 1.00 75.44 647 GLY A CA 1
ATOM 4833 C C . GLY A 1 647 ? -33.343 -4.645 62.527 1.00 75.44 647 GLY A C 1
ATOM 4834 O O . GLY A 1 647 ? -32.230 -5.006 62.892 1.00 75.44 647 GLY A O 1
ATOM 4835 N N . ALA A 1 648 ? -33.519 -4.131 61.305 1.00 82.12 648 ALA A N 1
ATOM 4836 C CA . ALA A 1 648 ? -32.417 -3.833 60.391 1.00 82.12 648 ALA A CA 1
ATOM 4837 C C . ALA A 1 648 ? -32.189 -2.322 60.253 1.00 82.12 648 ALA A C 1
ATOM 4839 O O . ALA A 1 648 ? -33.124 -1.536 60.147 1.00 82.12 648 ALA A O 1
ATOM 4840 N N . GLN A 1 649 ? -30.926 -1.910 60.174 1.00 81.12 649 GLN A N 1
ATOM 4841 C CA . GLN A 1 649 ? -30.539 -0.501 60.047 1.00 81.12 649 GLN A CA 1
ATOM 4842 C C . GLN A 1 649 ? -30.138 -0.152 58.606 1.00 81.12 649 GLN A C 1
ATOM 4844 O O . GLN A 1 649 ? -29.065 0.388 58.384 1.00 81.12 649 GLN A O 1
ATOM 4849 N N . CYS A 1 650 ? -30.945 -0.478 57.594 1.00 85.38 650 CYS A N 1
ATOM 4850 C CA . CYS A 1 650 ? -30.617 -0.209 56.177 1.00 85.38 650 CYS A CA 1
ATOM 4851 C C . CYS A 1 650 ? -30.702 1.285 55.772 1.00 85.38 650 CYS A C 1
ATOM 4853 O O . CYS A 1 650 ? -30.403 1.671 54.645 1.00 85.38 650 CYS A O 1
ATOM 4855 N N . ASN A 1 651 ? -31.136 2.144 56.690 1.00 85.88 651 ASN A N 1
ATOM 4856 C CA . ASN A 1 651 ? -31.358 3.578 56.513 1.00 85.88 651 ASN A CA 1
ATOM 4857 C C . ASN A 1 651 ? -30.088 4.440 56.633 1.00 85.88 651 ASN A C 1
ATOM 4859 O O . ASN A 1 651 ? -30.140 5.654 56.409 1.00 85.88 651 ASN A O 1
ATOM 4863 N N . THR A 1 652 ? -28.949 3.819 56.939 1.00 89.62 652 THR A N 1
ATOM 4864 C CA . THR A 1 652 ? -27.650 4.490 57.054 1.00 89.62 652 THR A CA 1
ATOM 4865 C C . THR A 1 652 ? -26.674 3.938 56.028 1.00 89.62 652 THR A C 1
ATOM 4867 O O . THR A 1 652 ? -26.303 2.770 56.075 1.00 89.62 652 THR A O 1
ATOM 4870 N N . ALA A 1 653 ? -26.220 4.775 55.098 1.00 92.06 653 ALA A N 1
ATOM 4871 C CA . ALA A 1 653 ? -25.486 4.288 53.933 1.00 92.06 653 ALA A CA 1
ATOM 4872 C C . ALA A 1 653 ? -24.031 3.877 54.214 1.00 92.06 653 ALA A C 1
ATOM 4874 O O . ALA A 1 653 ? -23.427 3.139 53.440 1.00 92.06 653 ALA A O 1
ATOM 4875 N N . GLN A 1 654 ? -23.455 4.344 55.319 1.00 93.56 654 GLN A N 1
ATOM 4876 C CA . GLN A 1 654 ? -22.043 4.160 55.627 1.00 93.56 654 GLN A CA 1
ATOM 4877 C C . GLN A 1 654 ? -21.738 2.707 56.026 1.00 93.56 654 GLN A C 1
ATOM 4879 O O . GLN A 1 654 ? -22.179 2.200 57.063 1.00 93.56 654 GLN A O 1
ATOM 4884 N N . LEU A 1 655 ? -20.959 2.029 55.185 1.00 94.00 655 LEU A N 1
ATOM 4885 C CA . LEU A 1 655 ? -20.472 0.669 55.410 1.00 94.00 655 LEU A CA 1
ATOM 4886 C C . LEU A 1 655 ? -19.056 0.704 55.977 1.00 94.00 655 LEU A C 1
ATOM 4888 O O . LEU A 1 655 ? -18.186 1.370 55.412 1.00 94.00 655 LEU A O 1
ATOM 4892 N N . LEU A 1 656 ? -18.832 -0.012 57.077 1.00 95.44 656 LEU A N 1
ATOM 4893 C CA . LEU A 1 656 ? -17.513 -0.145 57.685 1.00 95.44 656 LEU A CA 1
ATOM 4894 C C . LEU A 1 656 ? -16.823 -1.411 57.174 1.00 95.44 656 LEU A C 1
ATOM 4896 O O . LEU A 1 656 ? -17.446 -2.463 57.045 1.00 95.44 656 LEU A O 1
ATOM 4900 N N . PHE A 1 657 ? -15.527 -1.298 56.909 1.00 94.69 657 PHE A N 1
ATOM 4901 C CA . PHE A 1 657 ? -14.680 -2.378 56.429 1.00 94.69 657 PHE A CA 1
ATOM 4902 C C . PHE A 1 657 ? -13.467 -2.528 57.338 1.00 94.69 657 PHE A C 1
ATOM 4904 O O . PHE A 1 657 ? -12.885 -1.524 57.754 1.00 94.69 657 PHE A O 1
ATOM 4911 N N . ALA A 1 658 ? -13.038 -3.767 57.559 1.00 92.44 658 ALA A N 1
ATOM 4912 C CA . ALA A 1 658 ? -11.764 -4.089 58.189 1.00 92.44 658 ALA A CA 1
ATOM 4913 C C . ALA A 1 658 ? -10.887 -4.852 57.192 1.00 92.44 658 ALA A C 1
ATOM 4915 O O . ALA A 1 658 ? -11.317 -5.853 56.620 1.00 92.44 658 ALA A O 1
ATOM 4916 N N . ASN A 1 659 ? -9.670 -4.359 56.956 1.00 88.88 659 ASN A N 1
ATOM 4917 C CA . ASN A 1 659 ? -8.692 -4.939 56.025 1.00 88.88 659 ASN A CA 1
ATOM 4918 C C . ASN A 1 659 ? -9.273 -5.235 54.626 1.00 88.88 659 ASN A C 1
ATOM 4920 O O . ASN A 1 659 ? -8.937 -6.228 53.990 1.00 88.88 659 ASN A O 1
ATOM 4924 N N . GLY A 1 660 ? -10.180 -4.374 54.156 1.00 87.31 660 GLY A N 1
ATOM 4925 C CA . GLY A 1 660 ? -10.827 -4.495 52.848 1.00 87.31 660 GLY A CA 1
ATOM 4926 C C . GLY A 1 660 ? -12.119 -5.319 52.819 1.00 87.31 660 GLY A C 1
ATOM 4927 O O . GLY A 1 660 ? -12.850 -5.204 51.835 1.00 87.31 660 GLY A O 1
ATOM 4928 N N . SER A 1 661 ? -12.450 -6.059 53.882 1.00 89.62 661 SER A N 1
ATOM 4929 C CA . SER A 1 661 ? -13.679 -6.861 53.988 1.00 89.62 661 SER A CA 1
ATOM 4930 C C . SER A 1 661 ? -14.803 -6.102 54.703 1.00 89.62 661 SER A C 1
ATOM 4932 O O . SER A 1 661 ? -14.533 -5.446 55.713 1.00 89.62 661 SER A O 1
ATOM 4934 N N . PRO A 1 662 ? -16.057 -6.163 54.214 1.00 91.44 662 PRO A N 1
ATOM 4935 C CA . PRO A 1 662 ? -17.185 -5.486 54.851 1.00 91.44 662 PRO A CA 1
ATOM 4936 C C . PRO A 1 662 ? -17.531 -6.129 56.199 1.00 91.44 662 PRO A C 1
ATOM 4938 O O . PRO A 1 662 ? -17.539 -7.352 56.328 1.00 91.44 662 PRO A O 1
ATOM 4941 N N . LEU A 1 663 ? -17.851 -5.301 57.193 1.00 92.31 663 LEU A N 1
ATOM 4942 C CA . LEU A 1 663 ? -18.324 -5.742 58.505 1.00 92.31 663 LEU A CA 1
ATOM 4943 C C . LEU A 1 663 ? -19.853 -5.824 58.548 1.00 92.31 663 LEU A C 1
ATOM 4945 O O . LEU A 1 663 ? -20.556 -5.106 57.832 1.00 92.31 663 LEU A O 1
ATOM 4949 N N . LYS A 1 664 ? -20.385 -6.676 59.430 1.00 90.12 664 LYS A N 1
ATOM 4950 C CA . LYS A 1 664 ? -21.834 -6.828 59.622 1.00 90.12 664 LYS A CA 1
ATOM 4951 C C . LYS A 1 664 ? -22.362 -5.780 60.602 1.00 90.12 664 LYS A C 1
ATOM 4953 O O . LYS A 1 664 ? -21.876 -5.668 61.724 1.00 90.12 664 LYS A O 1
ATOM 4958 N N . ARG A 1 665 ? -23.389 -5.030 60.210 1.00 90.88 665 ARG A N 1
ATOM 4959 C CA . ARG A 1 665 ? -24.029 -4.056 61.105 1.00 90.88 665 ARG A CA 1
ATOM 4960 C C . ARG A 1 665 ? -24.926 -4.750 62.136 1.00 90.88 665 ARG A C 1
ATOM 4962 O O . ARG A 1 665 ? -25.653 -5.675 61.777 1.00 90.88 665 ARG A O 1
ATOM 4969 N N . VAL A 1 666 ? -24.901 -4.285 63.383 1.00 90.44 666 VAL A N 1
ATOM 4970 C CA . VAL A 1 666 ? -25.774 -4.737 64.484 1.00 90.44 666 VAL A CA 1
ATOM 4971 C C . VAL A 1 666 ? -26.620 -3.582 65.025 1.00 90.44 666 VAL A C 1
ATOM 4973 O O . VAL A 1 666 ? -26.278 -2.421 64.828 1.00 90.44 666 VAL A O 1
ATOM 4976 N N . THR A 1 667 ? -27.732 -3.890 65.697 1.00 88.75 667 THR A N 1
ATOM 4977 C CA . THR A 1 667 ? -28.740 -2.892 66.108 1.00 88.75 667 THR A CA 1
ATOM 4978 C C . THR A 1 667 ? -28.383 -2.082 67.347 1.00 88.75 667 THR A C 1
ATOM 4980 O O . THR A 1 667 ? -28.870 -0.964 67.495 1.00 88.75 667 THR A O 1
ATOM 4983 N N . ALA A 1 668 ? -27.540 -2.623 68.224 1.00 90.94 668 ALA A N 1
ATOM 4984 C CA . ALA A 1 668 ? -27.195 -2.022 69.506 1.00 90.94 668 ALA A CA 1
ATOM 4985 C C . ALA A 1 668 ? -25.699 -2.167 69.796 1.00 90.94 668 ALA A C 1
ATOM 4987 O O . ALA A 1 668 ? -25.064 -3.126 69.348 1.00 90.94 668 ALA A O 1
ATOM 4988 N N . LYS A 1 669 ? -25.158 -1.242 70.597 1.00 92.12 669 LYS A N 1
ATOM 4989 C CA . LYS A 1 669 ? -23.749 -1.232 71.018 1.00 92.12 669 LYS A CA 1
ATOM 4990 C C . LYS A 1 669 ? -23.340 -2.519 71.746 1.00 92.12 669 LYS A C 1
ATOM 4992 O O . LYS A 1 669 ? -22.241 -3.010 71.520 1.00 92.12 669 LYS A O 1
ATOM 4997 N N . SER A 1 670 ? -24.232 -3.098 72.552 1.00 92.81 670 SER A N 1
ATOM 4998 C CA . SER A 1 670 ? -23.998 -4.352 73.288 1.00 92.81 670 SER A CA 1
ATOM 4999 C C . SER A 1 670 ? -23.804 -5.575 72.385 1.00 92.81 670 SER A C 1
ATOM 5001 O O . SER A 1 670 ? -23.170 -6.541 72.788 1.00 92.81 670 SER A O 1
ATOM 5003 N N . LYS A 1 671 ? -24.291 -5.534 71.137 1.00 93.00 671 LYS A N 1
ATOM 5004 C CA . LYS A 1 671 ? -24.150 -6.631 70.163 1.00 93.00 671 LYS A CA 1
ATOM 5005 C C . LYS A 1 671 ? -22.842 -6.564 69.361 1.00 93.00 671 LYS A C 1
ATOM 5007 O O . LYS A 1 671 ? -22.641 -7.376 68.456 1.00 93.00 671 LYS A O 1
ATOM 5012 N N . VAL A 1 672 ? -21.977 -5.584 69.638 1.00 93.88 672 VAL A N 1
ATOM 5013 C CA . VAL A 1 672 ? -20.713 -5.388 68.920 1.00 93.88 672 VAL A CA 1
ATOM 5014 C C . VAL A 1 672 ? -19.685 -6.429 69.364 1.00 93.88 672 VAL A C 1
ATOM 5016 O O . VAL A 1 672 ? -19.156 -6.379 70.468 1.00 93.88 672 VAL A O 1
ATOM 5019 N N . LYS A 1 673 ? -19.356 -7.335 68.445 1.00 91.25 673 LYS A N 1
ATOM 5020 C CA . LYS A 1 673 ? -18.263 -8.314 68.527 1.00 91.25 673 LYS A CA 1
ATOM 5021 C C . LYS A 1 673 ? -17.339 -8.234 67.309 1.00 91.25 673 LYS A C 1
ATOM 5023 O O . LYS A 1 673 ? -17.601 -7.470 66.373 1.00 91.25 673 LYS A O 1
ATOM 5028 N N . ALA A 1 674 ? -16.259 -9.016 67.298 1.00 88.94 674 ALA A N 1
ATOM 5029 C CA . ALA A 1 674 ? -15.368 -9.120 66.140 1.00 88.94 674 ALA A CA 1
ATOM 5030 C C . ALA A 1 674 ? -16.166 -9.406 64.850 1.00 88.94 674 ALA A C 1
ATOM 5032 O O . ALA A 1 674 ? -17.104 -10.203 64.844 1.00 88.94 674 ALA A O 1
ATOM 5033 N N . GLY A 1 675 ? -15.839 -8.702 63.765 1.00 89.62 675 GLY A N 1
ATOM 5034 C CA . GLY A 1 675 ? -16.566 -8.811 62.492 1.00 89.62 675 GLY A CA 1
ATOM 5035 C C . GLY A 1 675 ? -17.866 -7.994 62.401 1.00 89.62 675 GLY A C 1
ATOM 5036 O O . GLY A 1 675 ? -18.503 -7.980 61.344 1.00 89.62 675 GLY A O 1
ATOM 5037 N N . THR A 1 676 ? -18.262 -7.288 63.467 1.00 93.06 676 THR A N 1
ATOM 5038 C CA . THR A 1 676 ? -19.503 -6.501 63.507 1.00 93.06 676 THR A CA 1
ATOM 5039 C C . THR A 1 676 ? -19.285 -5.052 63.929 1.00 93.06 676 THR A C 1
ATOM 5041 O O . THR A 1 676 ? -18.269 -4.725 64.544 1.00 93.06 676 THR A O 1
ATOM 5044 N N . TYR A 1 677 ? -20.248 -4.184 63.616 1.00 94.56 677 TYR A N 1
ATOM 5045 C CA . TYR A 1 677 ? -20.219 -2.787 64.037 1.00 94.56 677 TYR A CA 1
ATOM 5046 C C . TYR A 1 677 ? -21.613 -2.197 64.281 1.00 94.56 677 TYR A C 1
ATOM 5048 O O . TYR A 1 677 ? -22.596 -2.612 63.670 1.00 94.56 677 TYR A O 1
ATOM 5056 N N . TRP A 1 678 ? -21.687 -1.193 65.148 1.00 94.00 678 TRP A N 1
ATOM 5057 C CA . TRP A 1 678 ? -22.886 -0.407 65.442 1.00 94.00 678 TRP A CA 1
ATOM 5058 C C . TRP A 1 678 ? -22.667 1.059 65.053 1.00 94.00 678 TRP A C 1
ATOM 5060 O O . TRP A 1 678 ? -21.546 1.565 65.143 1.00 94.00 678 TRP A O 1
ATOM 5070 N N . VAL A 1 679 ? -23.726 1.738 64.605 1.00 92.88 679 VAL A N 1
ATOM 5071 C CA . VAL A 1 679 ? -23.693 3.167 64.262 1.00 92.88 679 VAL A CA 1
ATOM 5072 C C . VAL A 1 679 ? -24.346 3.974 65.379 1.00 92.88 679 VAL A C 1
ATOM 5074 O O . VAL A 1 679 ? -25.528 3.797 65.663 1.00 92.88 679 VAL A O 1
ATOM 5077 N N . ASP A 1 680 ? -23.591 4.906 65.946 1.00 92.75 680 ASP A N 1
ATOM 5078 C CA . ASP A 1 680 ? -24.068 5.911 66.886 1.00 92.75 680 ASP A CA 1
ATOM 5079 C C . ASP A 1 680 ? -24.320 7.228 66.145 1.00 92.75 680 ASP A C 1
ATOM 5081 O O . ASP A 1 680 ? -23.399 7.996 65.848 1.00 92.75 680 ASP A O 1
ATOM 5085 N N . HIS A 1 681 ? -25.584 7.480 65.814 1.00 91.38 681 HIS A N 1
ATOM 5086 C CA . HIS A 1 681 ? -25.985 8.706 65.129 1.00 91.38 681 HIS A CA 1
ATOM 5087 C C . HIS A 1 681 ? -25.850 9.948 66.015 1.00 91.38 681 HIS A C 1
ATOM 5089 O O . HIS A 1 681 ? -25.410 10.985 65.516 1.00 91.38 681 HIS A O 1
ATOM 5095 N N . LYS A 1 682 ? -26.152 9.825 67.319 1.00 91.19 682 LYS A N 1
ATOM 5096 C CA . LYS A 1 682 ? -26.096 10.932 68.286 1.00 91.19 682 LYS A CA 1
ATOM 5097 C C . LYS A 1 682 ? -24.677 11.490 68.370 1.00 91.19 682 LYS A C 1
ATOM 5099 O O . LYS A 1 682 ? -24.485 12.695 68.276 1.00 91.19 682 LYS A O 1
ATOM 5104 N N . ASN A 1 683 ? -23.685 10.603 68.438 1.00 91.88 683 ASN A N 1
ATOM 5105 C CA . ASN A 1 683 ? -22.274 10.979 68.560 1.00 91.88 683 ASN A CA 1
ATOM 5106 C C . ASN A 1 683 ? -21.496 10.958 67.231 1.00 91.88 683 ASN A C 1
ATOM 5108 O O . ASN A 1 683 ? -20.269 11.073 67.239 1.00 91.88 683 ASN A O 1
ATOM 5112 N N . ARG A 1 684 ? -22.179 10.765 66.090 1.00 94.25 684 ARG A N 1
ATOM 5113 C CA . ARG A 1 684 ? -21.583 10.629 64.741 1.00 94.25 684 ARG A CA 1
ATOM 5114 C C . ARG A 1 684 ? -20.380 9.676 64.710 1.00 94.25 684 ARG A C 1
ATOM 5116 O O . ARG A 1 684 ? -19.334 9.960 64.113 1.00 94.25 684 ARG A O 1
ATOM 5123 N N . ALA A 1 685 ? -20.532 8.536 65.372 1.00 94.06 685 ALA A N 1
ATOM 5124 C CA . ALA A 1 685 ? -19.471 7.562 65.571 1.00 94.06 685 ALA A CA 1
ATOM 5125 C C . ALA A 1 685 ? -19.914 6.152 65.173 1.00 94.06 685 ALA A C 1
ATOM 5127 O O . ALA A 1 685 ? -21.098 5.838 65.083 1.00 94.06 685 ALA A O 1
ATOM 5128 N N . LEU A 1 686 ? -18.939 5.282 64.931 1.00 94.69 686 LEU A N 1
ATOM 5129 C CA . LEU A 1 686 ? -19.137 3.846 64.776 1.00 94.69 686 LEU A CA 1
ATOM 5130 C C . LEU A 1 686 ? -18.389 3.123 65.887 1.00 94.69 686 LEU A C 1
ATOM 5132 O O . LEU A 1 686 ? -17.277 3.516 66.240 1.00 94.69 686 LEU A O 1
ATOM 5136 N N . TYR A 1 687 ? -18.972 2.041 66.386 1.00 95.06 687 TYR A N 1
ATOM 5137 C CA . TYR A 1 687 ? -18.343 1.158 67.358 1.00 95.06 687 TYR A CA 1
ATOM 5138 C C . TYR A 1 687 ? -18.148 -0.223 66.741 1.00 95.06 687 TYR A C 1
ATOM 5140 O O . TYR A 1 687 ? -19.096 -0.790 66.205 1.00 95.06 687 TYR A O 1
ATOM 5148 N N . THR A 1 688 ? -16.934 -0.761 66.792 1.00 94.69 688 THR A N 1
ATOM 5149 C CA . THR A 1 688 ? -16.571 -2.050 66.182 1.00 94.69 688 THR A CA 1
ATOM 5150 C C . THR A 1 688 ? -15.740 -2.896 67.138 1.00 94.69 688 THR A C 1
ATOM 5152 O O . THR A 1 688 ? -14.985 -2.363 67.951 1.00 94.69 688 THR A O 1
ATOM 5155 N N . GLY A 1 689 ? -15.848 -4.221 67.026 1.00 89.38 689 GLY A N 1
ATOM 5156 C CA . GLY A 1 689 ? -14.895 -5.132 67.663 1.00 89.38 689 GLY A CA 1
ATOM 5157 C C . GLY A 1 689 ? -13.506 -5.027 67.023 1.00 89.38 689 GLY A C 1
ATOM 5158 O O . GLY A 1 689 ? -13.358 -4.420 65.958 1.00 89.38 689 GLY A O 1
ATOM 5159 N N . LYS A 1 690 ? -12.494 -5.634 67.661 1.00 84.75 690 LYS A N 1
ATOM 5160 C CA . LYS A 1 690 ? -11.127 -5.722 67.118 1.00 84.75 690 LYS A CA 1
ATOM 5161 C C . LYS A 1 690 ? -11.152 -6.339 65.716 1.00 84.75 690 LYS A C 1
ATOM 5163 O O . LYS A 1 690 ? -11.891 -7.296 65.469 1.00 84.75 690 LYS A O 1
ATOM 5168 N N . ALA A 1 691 ? -10.350 -5.800 64.799 1.00 78.81 691 ALA A N 1
ATOM 5169 C CA . ALA A 1 691 ? -10.232 -6.374 63.469 1.00 78.81 691 ALA A CA 1
ATOM 5170 C C . ALA A 1 691 ? -9.564 -7.760 63.568 1.00 78.81 691 ALA A C 1
ATOM 5172 O O . ALA A 1 691 ? -8.672 -7.935 64.399 1.00 78.81 691 ALA A O 1
ATOM 5173 N N . PRO A 1 692 ? -9.908 -8.730 62.702 1.00 67.69 692 PRO A N 1
ATOM 5174 C CA . PRO A 1 692 ? -9.347 -10.088 62.757 1.00 67.69 692 PRO A CA 1
ATOM 5175 C C . PRO A 1 692 ? -7.850 -10.209 62.388 1.00 67.69 692 PRO A C 1
ATOM 5177 O O . PRO A 1 692 ? -7.400 -11.286 62.026 1.00 67.69 692 PRO A O 1
ATOM 5180 N N . SER A 1 693 ? -7.068 -9.122 62.382 1.00 69.81 693 SER A N 1
ATOM 5181 C CA . SER A 1 693 ? -5.688 -9.098 61.869 1.00 69.81 693 SER A CA 1
ATOM 5182 C C . SER A 1 693 ? -4.793 -8.134 62.647 1.00 69.81 693 SER A C 1
ATOM 5184 O O . SER A 1 693 ? -5.245 -7.064 63.057 1.00 69.81 693 SER A O 1
ATOM 5186 N N . LYS A 1 694 ? -3.492 -8.460 62.734 1.00 61.69 694 LYS A N 1
ATOM 5187 C CA . LYS A 1 694 ? -2.438 -7.641 63.366 1.00 61.69 694 LYS A CA 1
ATOM 5188 C C . LYS A 1 694 ? -2.359 -6.196 62.823 1.00 61.69 694 LYS A C 1
ATOM 5190 O O . LYS A 1 694 ? -1.964 -5.306 63.564 1.00 61.69 694 LYS A O 1
ATOM 5195 N N . LYS A 1 695 ? -2.778 -5.930 61.571 1.00 67.25 695 LYS A N 1
ATOM 5196 C CA . LYS A 1 695 ? -2.677 -4.597 60.924 1.00 67.25 695 LYS A CA 1
ATOM 5197 C C . LYS A 1 695 ? -3.816 -3.611 61.256 1.00 67.25 695 LYS A C 1
ATOM 5199 O O . LYS A 1 695 ? -3.674 -2.434 60.946 1.00 67.25 695 LYS A O 1
ATOM 5204 N N . ASN A 1 696 ? -4.937 -4.064 61.839 1.00 75.62 696 ASN A N 1
ATOM 5205 C CA . ASN A 1 696 ? -6.080 -3.241 62.294 1.00 75.62 696 ASN A CA 1
ATOM 5206 C C . ASN A 1 696 ? -6.513 -2.066 61.373 1.00 75.62 696 ASN A C 1
ATOM 5208 O O . ASN A 1 696 ? -6.857 -0.989 61.865 1.00 75.62 696 ASN A O 1
ATOM 5212 N N . LYS A 1 697 ? -6.530 -2.235 60.039 1.00 89.19 697 LYS A N 1
ATOM 5213 C CA . LYS A 1 697 ? -6.909 -1.146 59.119 1.00 89.19 697 LYS A CA 1
ATOM 5214 C C . LYS A 1 697 ? -8.419 -1.075 58.924 1.00 89.19 697 LYS A C 1
ATOM 5216 O O . LYS A 1 697 ? -9.033 -2.055 58.498 1.00 89.19 697 LYS A O 1
ATOM 5221 N N . TYR A 1 698 ? -8.999 0.103 59.142 1.00 93.31 698 TYR A N 1
ATOM 5222 C CA . TYR A 1 698 ? -10.419 0.361 58.914 1.00 93.31 698 TYR A CA 1
ATOM 5223 C C . TYR A 1 698 ? -10.636 1.343 57.767 1.00 93.31 698 TYR A C 1
ATOM 5225 O O . TYR A 1 698 ? -9.898 2.313 57.593 1.00 93.31 698 TYR A O 1
ATOM 5233 N N . SER A 1 699 ? -11.688 1.105 56.990 1.00 95.75 699 SER A N 1
ATOM 5234 C CA . SER A 1 699 ? -12.141 2.050 55.973 1.00 95.75 699 SER A CA 1
ATOM 5235 C C . SER A 1 699 ? -13.657 2.171 55.978 1.00 95.75 699 SER A C 1
ATOM 5237 O O . SER A 1 699 ? -14.371 1.226 56.307 1.00 95.75 699 SER A O 1
ATOM 5239 N N . LEU A 1 700 ? -14.147 3.357 55.640 1.00 96.75 700 LEU A N 1
ATOM 5240 C CA . LEU A 1 700 ? -15.558 3.710 55.675 1.00 96.75 700 LEU A CA 1
ATOM 5241 C C . LEU A 1 700 ? -16.020 4.095 54.275 1.00 96.75 700 LEU A C 1
ATOM 5243 O O . LEU A 1 700 ? -15.450 5.000 53.666 1.00 96.75 700 LEU A O 1
ATOM 5247 N N . ALA A 1 701 ? -17.065 3.443 53.772 1.00 96.88 701 ALA A N 1
ATOM 5248 C CA . ALA A 1 701 ? -17.761 3.888 52.571 1.00 96.88 701 ALA A CA 1
ATOM 5249 C C . ALA A 1 701 ? -18.452 5.226 52.846 1.00 96.88 701 ALA A C 1
ATOM 5251 O O . ALA A 1 701 ? -19.262 5.328 53.770 1.00 96.88 701 ALA A O 1
ATOM 5252 N N . VAL A 1 702 ? -18.149 6.244 52.038 1.00 95.44 702 VAL A N 1
ATOM 5253 C CA . VAL A 1 702 ? -18.706 7.600 52.217 1.00 95.44 702 VAL A CA 1
ATOM 5254 C C . VAL A 1 702 ? -19.216 8.226 50.922 1.00 95.44 702 VAL A C 1
ATOM 5256 O O . VAL A 1 702 ? -20.061 9.115 50.967 1.00 95.44 702 VAL A O 1
ATOM 5259 N N . ARG A 1 703 ? -18.740 7.769 49.756 1.00 96.06 703 ARG A N 1
ATOM 5260 C CA . ARG A 1 703 ? -19.144 8.322 48.454 1.00 96.06 703 ARG A CA 1
ATOM 5261 C C . ARG A 1 703 ? -20.461 7.713 47.991 1.00 96.06 703 ARG A C 1
ATOM 5263 O O . ARG A 1 703 ? -20.664 6.510 48.114 1.00 96.06 703 ARG A O 1
ATOM 5270 N N . SER A 1 704 ? -21.333 8.526 47.402 1.00 93.19 704 SER A N 1
ATOM 5271 C CA . SER A 1 704 ? -22.702 8.125 47.045 1.00 93.19 704 SER A CA 1
ATOM 5272 C C . SER A 1 704 ? -22.854 7.519 45.648 1.00 93.19 704 SER A C 1
ATOM 5274 O O . SER A 1 704 ? -23.863 6.875 45.376 1.00 93.19 704 SER A O 1
ATOM 5276 N N . LYS A 1 705 ? -21.893 7.732 44.741 1.00 96.81 705 LYS A N 1
ATOM 5277 C CA . LYS A 1 705 ? -21.935 7.235 43.357 1.00 96.81 705 LYS A CA 1
ATOM 5278 C C . LYS A 1 705 ? -20.537 7.198 42.756 1.00 96.81 705 LYS A C 1
ATOM 5280 O O . LYS A 1 705 ? -19.772 8.137 42.960 1.00 96.81 705 LYS A O 1
ATOM 5285 N N . ALA A 1 706 ? -20.233 6.167 41.975 1.00 97.81 706 ALA A N 1
ATOM 5286 C CA . ALA A 1 706 ? -18.977 6.060 41.245 1.00 97.81 706 ALA A CA 1
ATOM 5287 C C . ALA A 1 706 ? -19.060 6.808 39.916 1.00 97.81 706 ALA A C 1
ATOM 5289 O O . ALA A 1 706 ? -18.311 7.757 39.688 1.00 97.81 706 ALA A O 1
ATOM 5290 N N . LEU A 1 707 ? -20.002 6.394 39.060 1.00 98.00 707 LEU A N 1
ATOM 5291 C CA . LEU A 1 707 ? -20.138 6.929 37.711 1.00 98.00 707 LEU A CA 1
ATOM 5292 C C . LEU A 1 707 ? -21.548 6.802 37.128 1.00 98.00 707 LEU A C 1
ATOM 5294 O O . LEU A 1 707 ? -22.369 6.002 37.587 1.00 98.00 707 LEU A O 1
ATOM 5298 N N . SER A 1 708 ? -21.791 7.555 36.059 1.00 97.69 708 SER A N 1
ATOM 5299 C CA . SER A 1 708 ? -22.942 7.415 35.173 1.00 97.69 708 SER A CA 1
ATOM 5300 C C . SER A 1 708 ? -22.560 7.525 33.696 1.00 97.69 708 SER A C 1
ATOM 5302 O O . SER A 1 708 ? -21.718 8.350 33.335 1.00 97.69 708 SER A O 1
ATOM 5304 N N . THR A 1 709 ? -23.198 6.717 32.848 1.00 97.19 709 THR A N 1
ATOM 5305 C CA . THR A 1 709 ? -22.992 6.711 31.388 1.00 97.19 709 THR A CA 1
ATOM 5306 C C . THR A 1 709 ? -23.943 7.661 30.654 1.00 97.19 709 THR A C 1
ATOM 5308 O O . THR A 1 709 ? -25.033 7.965 31.145 1.00 97.19 709 THR A O 1
ATOM 5311 N N . SER A 1 710 ? -23.549 8.075 29.447 1.00 94.00 710 SER A N 1
ATOM 5312 C CA . SER A 1 710 ? -24.403 8.739 28.455 1.00 94.00 710 SER A CA 1
ATOM 5313 C C . SER A 1 710 ? -24.694 7.790 27.275 1.00 94.00 710 SER A C 1
ATOM 5315 O O . SER A 1 710 ? -24.431 6.585 27.345 1.00 94.00 710 SER A O 1
ATOM 5317 N N . THR A 1 711 ? -25.333 8.302 26.223 1.00 90.38 711 THR A N 1
ATOM 5318 C CA . THR A 1 711 ? -25.744 7.541 25.037 1.00 90.38 711 THR A CA 1
ATOM 5319 C C . THR A 1 711 ? -24.526 6.966 24.319 1.00 90.38 711 THR A C 1
ATOM 5321 O O . THR A 1 711 ? -23.555 7.681 24.076 1.00 90.38 711 THR A O 1
ATOM 5324 N N . PHE A 1 712 ? -24.553 5.666 24.010 1.00 91.12 712 PHE A N 1
ATOM 5325 C CA . PHE A 1 712 ? -23.425 4.887 23.478 1.00 91.12 712 PHE A CA 1
ATOM 5326 C C . PHE A 1 712 ? -22.139 4.930 24.320 1.00 91.12 712 PHE A C 1
ATOM 5328 O O . PHE A 1 712 ? -21.103 4.441 23.869 1.00 91.12 712 PHE A O 1
ATOM 5335 N N . SER A 1 713 ? -22.164 5.488 25.535 1.00 94.88 713 SER A N 1
ATOM 5336 C CA . SER A 1 713 ? -20.988 5.457 26.400 1.00 94.88 713 SER A CA 1
ATOM 5337 C C . SER A 1 713 ? -20.786 4.055 26.962 1.00 94.88 713 SER A C 1
ATOM 5339 O O . SER A 1 713 ? -21.742 3.348 27.304 1.00 94.88 713 SER A O 1
ATOM 5341 N N . ARG A 1 714 ? -19.526 3.665 27.107 1.00 96.00 714 ARG A N 1
ATOM 5342 C CA . ARG A 1 714 ? -19.137 2.314 27.506 1.00 96.00 714 ARG A CA 1
ATOM 5343 C C . ARG A 1 714 ? -18.240 2.381 28.730 1.00 96.00 714 ARG A C 1
ATOM 5345 O O . ARG A 1 714 ? -17.427 3.290 28.867 1.00 96.00 714 ARG A O 1
ATOM 5352 N N . VAL A 1 715 ? -18.379 1.420 29.629 1.00 96.62 715 VAL A N 1
ATOM 5353 C CA . VAL A 1 715 ? -17.520 1.299 30.804 1.00 96.62 715 VAL A CA 1
ATOM 5354 C C . VAL A 1 715 ? -17.104 -0.146 31.000 1.00 96.62 715 VAL A C 1
ATOM 5356 O O . VAL A 1 715 ? -17.938 -1.049 30.962 1.00 96.62 715 VAL A O 1
ATOM 5359 N N . GLY A 1 716 ? -15.816 -0.393 31.214 1.00 94.81 716 GLY A N 1
ATOM 5360 C CA . GLY A 1 716 ? -15.382 -1.768 31.371 1.00 94.81 716 GLY A CA 1
ATOM 5361 C C . GLY A 1 716 ? -13.961 -1.984 31.840 1.00 94.81 716 GLY A C 1
ATOM 5362 O O . GLY A 1 716 ? -13.140 -1.072 31.862 1.00 94.81 716 GLY A O 1
ATOM 5363 N N . ARG A 1 717 ? -13.681 -3.230 32.235 1.00 94.38 717 ARG A N 1
ATOM 5364 C CA . ARG A 1 717 ? -12.407 -3.657 32.843 1.00 94.38 717 ARG A CA 1
ATOM 5365 C C . ARG A 1 717 ? -12.045 -2.886 34.120 1.00 94.38 717 ARG A C 1
ATOM 5367 O O . ARG A 1 717 ? -10.864 -2.693 34.405 1.00 94.38 717 ARG A O 1
ATOM 5374 N N . ILE A 1 718 ? -13.045 -2.482 34.902 1.00 95.19 718 ILE A N 1
ATOM 5375 C CA . ILE A 1 718 ? -12.865 -1.756 36.168 1.00 95.19 718 ILE A CA 1
ATOM 5376 C C . ILE A 1 718 ? -13.585 -2.457 37.327 1.00 95.19 718 ILE A C 1
ATOM 5378 O O . ILE A 1 718 ? -14.575 -3.168 37.128 1.00 95.19 718 ILE A O 1
ATOM 5382 N N . GLY A 1 719 ? -13.095 -2.238 38.544 1.00 96.19 719 GLY A N 1
ATOM 5383 C CA . GLY A 1 719 ? -13.814 -2.543 39.780 1.00 96.19 719 GLY A CA 1
ATOM 5384 C C . GLY A 1 719 ? -14.508 -1.301 40.335 1.00 96.19 719 GLY A C 1
ATOM 5385 O O . GLY A 1 719 ? -13.982 -0.203 40.217 1.00 96.19 719 GLY A O 1
ATOM 5386 N N . VAL A 1 720 ? -15.671 -1.460 40.957 1.00 97.19 720 VAL A N 1
ATOM 5387 C CA . VAL A 1 720 ? -16.410 -0.412 41.673 1.00 97.19 720 VAL A CA 1
ATOM 5388 C C . VAL A 1 720 ? -16.802 -0.968 43.031 1.00 97.19 720 VAL A C 1
ATOM 5390 O O . VAL A 1 720 ? -17.603 -1.903 43.100 1.00 97.19 720 VAL A O 1
ATOM 5393 N N . VAL A 1 721 ? -16.205 -0.436 44.097 1.00 95.94 721 VAL A N 1
ATOM 5394 C CA . VAL A 1 721 ? -16.287 -1.035 45.434 1.00 95.94 721 VAL A CA 1
ATOM 5395 C C . VAL A 1 721 ? -16.588 0.003 46.509 1.00 95.94 721 VAL A C 1
ATOM 5397 O O . VAL A 1 721 ? -16.018 1.093 46.499 1.00 95.94 721 VAL A O 1
ATOM 5400 N N . GLY A 1 722 ? -17.437 -0.358 47.474 1.00 96.25 722 GLY A N 1
ATOM 5401 C CA . GLY A 1 722 ? -17.523 0.350 48.751 1.00 96.25 722 GLY A CA 1
ATOM 5402 C C . GLY A 1 722 ? -18.173 1.731 48.681 1.00 96.25 722 GLY A C 1
ATOM 5403 O O . GLY A 1 722 ? -17.690 2.665 49.320 1.00 96.25 722 GLY A O 1
ATOM 5404 N N . TYR A 1 723 ? -19.250 1.885 47.910 1.00 97.69 723 TYR A N 1
ATOM 5405 C CA . TYR A 1 723 ? -20.029 3.124 47.862 1.00 97.69 723 TYR A CA 1
ATOM 5406 C C . TYR A 1 723 ? -21.169 3.129 48.891 1.00 97.69 723 TYR A C 1
ATOM 5408 O O . TYR A 1 723 ? -21.909 2.159 49.042 1.00 97.69 723 TYR A O 1
ATOM 5416 N N . ALA A 1 724 ? -21.332 4.263 49.572 1.00 95.44 724 ALA A N 1
ATOM 5417 C CA . ALA A 1 724 ? -22.432 4.581 50.480 1.00 95.44 724 ALA A CA 1
ATOM 5418 C C . ALA A 1 724 ? -23.594 5.226 49.705 1.00 95.44 724 ALA A C 1
ATOM 5420 O O . ALA A 1 724 ? -24.036 6.341 49.987 1.00 95.44 724 ALA A O 1
ATOM 5421 N N . ASN A 1 725 ? -24.061 4.539 48.667 1.00 94.19 725 ASN A N 1
ATOM 5422 C CA . ASN A 1 725 ? -25.199 4.966 47.866 1.00 94.19 725 ASN A CA 1
ATOM 5423 C C . ASN A 1 725 ? -26.515 4.799 48.642 1.00 94.19 725 ASN A C 1
ATOM 5425 O O . ASN A 1 725 ? -26.721 3.826 49.371 1.00 94.19 725 ASN A O 1
ATOM 5429 N N . ALA A 1 726 ? -27.409 5.775 48.492 1.00 90.06 726 ALA A N 1
ATOM 5430 C CA . ALA A 1 726 ? -28.704 5.783 49.160 1.00 90.06 726 ALA A CA 1
ATOM 5431 C C . ALA A 1 726 ? -29.635 4.686 48.614 1.00 90.06 726 ALA A C 1
ATOM 5433 O O . ALA A 1 726 ? -29.414 4.134 47.530 1.00 90.06 726 ALA A O 1
ATOM 5434 N N . THR A 1 727 ? -30.712 4.408 49.346 1.00 88.81 727 THR A N 1
ATOM 5435 C CA . THR A 1 727 ? -31.793 3.522 48.901 1.00 88.81 727 THR A CA 1
ATOM 5436 C C . THR A 1 727 ? -32.267 3.890 47.489 1.00 88.81 727 THR A C 1
ATOM 5438 O O . THR A 1 727 ? -32.404 5.067 47.165 1.00 88.81 727 THR A O 1
ATOM 5441 N N . ASN A 1 728 ? -32.514 2.887 46.645 1.00 90.12 728 ASN A N 1
ATOM 5442 C CA . ASN A 1 728 ? -32.954 3.013 45.247 1.00 90.12 728 ASN A CA 1
ATOM 5443 C C . ASN A 1 728 ? -31.980 3.740 44.299 1.00 90.12 728 ASN A C 1
ATOM 5445 O O . ASN A 1 728 ? -32.355 4.094 43.179 1.00 90.12 728 ASN A O 1
ATOM 5449 N N . THR A 1 729 ? -30.719 3.923 44.698 1.00 92.88 729 THR A N 1
ATOM 5450 C CA . THR A 1 729 ? -29.682 4.513 43.836 1.00 92.88 729 THR A CA 1
ATOM 5451 C C . THR A 1 729 ? -28.563 3.520 43.557 1.00 92.88 729 THR A C 1
ATOM 5453 O O . THR A 1 729 ? -28.185 2.753 44.440 1.00 92.88 729 THR A O 1
ATOM 5456 N N . GLY A 1 730 ? -28.037 3.515 42.330 1.00 95.69 730 GLY A N 1
ATOM 5457 C CA . GLY A 1 730 ? -26.897 2.685 41.929 1.00 95.69 730 GLY A CA 1
ATOM 5458 C C . GLY A 1 730 ? -25.539 3.336 42.193 1.00 95.69 730 GLY A C 1
ATOM 5459 O O . GLY A 1 730 ? -25.376 4.538 41.971 1.00 95.69 730 GLY A O 1
ATOM 5460 N N . ALA A 1 731 ? -24.543 2.537 42.589 1.00 97.62 731 ALA A N 1
ATOM 5461 C CA . ALA A 1 731 ? -23.143 2.969 42.582 1.00 97.62 731 ALA A CA 1
ATOM 5462 C C . ALA A 1 731 ? -22.651 3.221 41.143 1.00 97.62 731 ALA A C 1
ATOM 5464 O O . ALA A 1 731 ? -21.947 4.199 40.883 1.00 97.62 731 ALA A O 1
ATOM 5465 N N . VAL A 1 732 ? -23.086 2.378 40.201 1.00 98.31 732 VAL A N 1
ATOM 5466 C CA . VAL A 1 732 ? -22.932 2.569 38.752 1.00 98.31 732 VAL A CA 1
ATOM 5467 C C . VAL A 1 732 ? -24.306 2.809 38.137 1.00 98.31 732 VAL A C 1
ATOM 5469 O O . VAL A 1 732 ? -25.215 2.010 38.351 1.00 98.31 732 VAL A O 1
ATOM 5472 N N . VAL A 1 733 ? -24.465 3.880 37.355 1.00 97.88 733 VAL A N 1
ATOM 5473 C CA . VAL A 1 733 ? -25.742 4.203 36.696 1.00 97.88 733 VAL A CA 1
ATOM 5474 C C . VAL A 1 733 ? -25.598 4.179 35.173 1.00 97.88 733 VAL A C 1
ATOM 5476 O O . VAL A 1 733 ? -24.972 5.056 34.581 1.00 97.88 733 VAL A O 1
ATOM 5479 N N . LEU A 1 734 ? -26.214 3.195 34.525 1.00 97.75 734 LEU A N 1
ATOM 5480 C CA . LEU A 1 734 ? -26.278 3.070 33.073 1.00 97.75 734 LEU A CA 1
ATOM 5481 C C . LEU A 1 734 ? -27.499 3.842 32.537 1.00 97.75 734 LEU A C 1
ATOM 5483 O O . LEU A 1 734 ? -28.600 3.290 32.458 1.00 97.75 734 LEU A O 1
ATOM 5487 N N . LYS A 1 735 ? -27.325 5.145 32.261 1.00 92.06 735 LYS A N 1
ATOM 5488 C CA . LYS A 1 735 ? -28.435 6.088 32.005 1.00 92.06 735 LYS A CA 1
ATOM 5489 C C . LYS A 1 735 ? -28.736 6.321 30.524 1.00 92.06 735 LYS A C 1
ATOM 5491 O O . LYS A 1 735 ? -29.905 6.412 30.161 1.00 92.06 735 LYS A O 1
ATOM 5496 N N . GLY A 1 736 ? -27.715 6.454 29.680 1.00 89.31 736 GLY A N 1
ATOM 5497 C CA . GLY A 1 736 ? -27.908 6.763 28.260 1.00 89.31 736 GLY A CA 1
ATOM 5498 C C . GLY A 1 736 ? -28.350 5.571 27.410 1.00 89.31 736 GLY A C 1
ATOM 5499 O O . GLY A 1 736 ? -28.105 4.412 27.759 1.00 89.31 736 GLY A O 1
ATOM 5500 N N . ALA A 1 737 ? -28.991 5.859 26.275 1.00 88.94 737 ALA A N 1
ATOM 5501 C CA . ALA A 1 737 ? -29.418 4.828 25.331 1.00 88.94 737 ALA A CA 1
ATOM 5502 C C . ALA A 1 737 ? -28.203 4.080 24.758 1.00 88.94 737 ALA A C 1
ATOM 5504 O O . ALA A 1 737 ? -27.164 4.679 24.492 1.00 88.94 737 ALA A O 1
ATOM 5505 N N . HIS A 1 738 ? -28.314 2.765 24.584 1.00 90.19 738 HIS A N 1
ATOM 5506 C CA . HIS A 1 738 ? -27.239 1.893 24.090 1.00 90.19 738 HIS A CA 1
ATOM 5507 C C . HIS A 1 738 ? -25.936 1.968 24.900 1.00 90.19 738 HIS A C 1
ATOM 5509 O O . HIS A 1 738 ? -24.867 1.645 24.382 1.00 90.19 738 HIS A O 1
ATOM 5515 N N . SER A 1 739 ? -26.002 2.394 26.166 1.00 93.81 739 SER A N 1
ATOM 5516 C CA . SER A 1 739 ? -24.832 2.361 27.040 1.00 93.81 739 SER A CA 1
ATOM 5517 C C . SER A 1 739 ? -24.405 0.922 27.340 1.00 93.81 739 SER A C 1
ATOM 5519 O O . SER A 1 739 ? -25.200 -0.015 27.226 1.00 93.81 739 SER A O 1
ATOM 5521 N N . GLN A 1 740 ? -23.135 0.721 27.688 1.00 95.38 740 GLN A N 1
ATOM 5522 C CA . GLN A 1 740 ? -22.608 -0.628 27.900 1.00 95.38 740 GLN A CA 1
ATOM 5523 C C . GLN A 1 740 ? -21.750 -0.733 29.151 1.00 95.38 740 GLN A C 1
ATOM 5525 O O . GLN A 1 740 ? -20.947 0.153 29.442 1.00 95.38 740 GLN A O 1
ATOM 5530 N N . ALA A 1 741 ? -21.872 -1.867 29.835 1.00 97.06 741 ALA A N 1
ATOM 5531 C CA . ALA A 1 741 ? -20.940 -2.316 30.856 1.00 97.06 741 ALA A CA 1
ATOM 5532 C C . ALA A 1 741 ? -20.322 -3.655 30.436 1.00 97.06 741 ALA A C 1
ATOM 5534 O O . ALA A 1 741 ? -21.054 -4.598 30.131 1.00 97.06 741 ALA A O 1
ATOM 5535 N N . PHE A 1 742 ? -18.991 -3.757 30.432 1.00 94.00 742 PHE A N 1
ATOM 5536 C CA . PHE A 1 742 ? -18.296 -4.992 30.059 1.00 94.00 742 PHE A CA 1
ATOM 5537 C C . PHE A 1 742 ? -17.126 -5.316 30.987 1.00 94.00 742 PHE A C 1
ATOM 5539 O O . PHE A 1 742 ? -16.313 -4.449 31.292 1.00 94.00 742 PHE A O 1
ATOM 5546 N N . SER A 1 743 ? -17.002 -6.561 31.450 1.00 94.06 743 SER A N 1
ATOM 5547 C CA . SER A 1 743 ? -15.934 -6.953 32.392 1.00 94.06 743 SER A CA 1
ATOM 5548 C C . SER A 1 743 ? -15.841 -6.001 33.598 1.00 94.06 743 SER A C 1
ATOM 5550 O O . SER A 1 743 ? -14.765 -5.523 33.960 1.00 94.06 743 SER A O 1
ATOM 5552 N N . LEU A 1 744 ? -17.002 -5.655 34.161 1.00 96.62 744 LEU A N 1
ATOM 5553 C CA . LEU A 1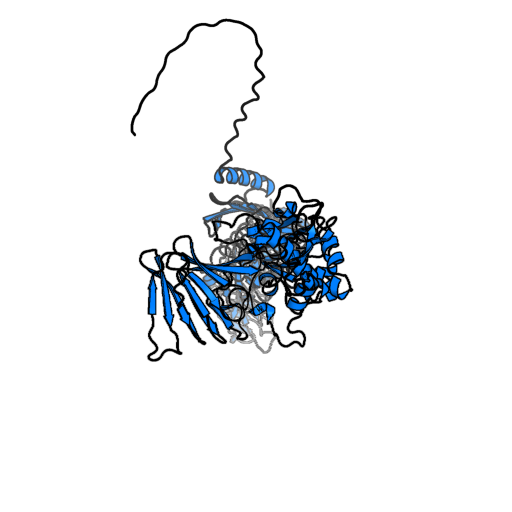 744 ? -17.171 -4.705 35.261 1.00 96.62 744 LEU A CA 1
ATOM 5554 C C . LEU A 1 744 ? -17.486 -5.471 36.547 1.00 96.62 744 LEU A C 1
ATOM 5556 O O . LEU A 1 744 ? -18.431 -6.260 36.571 1.00 96.62 744 LEU A O 1
ATOM 5560 N N . ARG A 1 745 ? -16.763 -5.191 37.634 1.00 96.69 745 ARG A N 1
ATOM 5561 C CA . ARG A 1 745 ? -17.109 -5.687 38.975 1.00 96.69 745 ARG A CA 1
ATOM 5562 C C . ARG A 1 745 ? -17.756 -4.571 39.789 1.00 96.69 745 ARG A C 1
ATOM 5564 O O . ARG A 1 745 ? -17.141 -3.530 39.967 1.00 96.69 745 ARG A O 1
ATOM 5571 N N . SER A 1 746 ? -18.956 -4.792 40.317 1.00 97.25 746 SER A N 1
ATOM 5572 C CA . SER A 1 746 ? -19.639 -3.895 41.256 1.00 97.25 746 SER A CA 1
ATOM 5573 C C . SER A 1 746 ? -19.878 -4.638 42.563 1.00 97.25 746 SER A C 1
ATOM 5575 O O . SER A 1 746 ? -20.665 -5.590 42.594 1.00 97.25 746 SER A O 1
ATOM 5577 N N . ALA A 1 747 ? -19.169 -4.246 43.624 1.00 96.50 747 ALA A N 1
ATOM 5578 C CA . ALA A 1 747 ? -19.201 -4.984 44.875 1.00 96.50 747 ALA A CA 1
ATOM 5579 C C . ALA A 1 747 ? -19.263 -4.140 46.143 1.00 96.50 747 ALA A C 1
ATOM 5581 O O . ALA A 1 747 ? -18.775 -3.016 46.184 1.00 96.50 747 ALA A O 1
ATOM 5582 N N . ASP A 1 748 ? -19.827 -4.728 47.196 1.00 96.31 748 ASP A N 1
ATOM 5583 C CA . ASP A 1 748 ? -19.790 -4.186 48.558 1.00 96.31 748 ASP A CA 1
ATOM 5584 C C . ASP A 1 748 ? -20.347 -2.750 48.669 1.00 96.31 748 ASP A C 1
ATOM 5586 O O . ASP A 1 748 ? -19.856 -1.930 49.444 1.00 96.31 748 ASP A O 1
ATOM 5590 N N . ASN A 1 749 ? -21.357 -2.421 47.859 1.00 97.06 749 ASN A N 1
ATOM 5591 C CA . ASN A 1 749 ? -22.041 -1.126 47.891 1.00 97.06 749 ASN A CA 1
ATOM 5592 C C . ASN A 1 749 ? -23.285 -1.204 48.784 1.00 97.06 749 ASN A C 1
ATOM 5594 O O . ASN A 1 749 ? -23.921 -2.253 48.869 1.00 97.06 749 ASN A O 1
ATOM 5598 N N . HIS A 1 750 ? -23.661 -0.105 49.434 1.00 95.31 750 HIS A N 1
ATOM 5599 C CA . HIS A 1 750 ? -24.791 -0.080 50.365 1.00 95.31 750 HIS A CA 1
ATOM 5600 C C . HIS A 1 750 ? -26.141 -0.317 49.679 1.00 95.31 750 HIS A C 1
ATOM 5602 O O . HIS A 1 750 ? -26.915 -1.177 50.094 1.00 95.31 750 HIS A O 1
ATOM 5608 N N . GLY A 1 751 ? -26.426 0.449 48.629 1.00 94.44 751 GLY A N 1
ATOM 5609 C CA . GLY A 1 751 ? -27.674 0.371 47.880 1.00 94.44 751 GLY A CA 1
ATOM 5610 C C . GLY A 1 751 ? -27.588 -0.630 46.729 1.00 94.44 751 GLY A C 1
ATOM 5611 O O . GLY A 1 751 ? -27.218 -1.794 46.897 1.00 94.44 751 GLY A O 1
ATOM 5612 N N . ILE A 1 752 ? -27.959 -0.175 45.535 1.00 96.75 752 ILE A N 1
ATOM 5613 C CA . ILE A 1 752 ? -27.898 -0.964 44.304 1.00 96.75 752 ILE A CA 1
ATOM 5614 C C . ILE A 1 752 ? -26.460 -0.958 43.759 1.00 96.75 752 ILE A C 1
ATOM 5616 O O . ILE A 1 752 ? -25.813 0.089 43.726 1.00 96.75 752 ILE A O 1
ATOM 5620 N N . GLY A 1 753 ? -25.961 -2.100 43.286 1.00 97.88 753 GLY A N 1
ATOM 5621 C CA . GLY A 1 753 ? -24.668 -2.164 42.601 1.00 97.88 753 GLY A CA 1
ATOM 5622 C C . GLY A 1 753 ? -24.700 -1.410 41.271 1.00 97.88 753 GLY A C 1
ATOM 5623 O O . GLY A 1 753 ? -24.044 -0.378 41.103 1.00 97.88 753 GLY A O 1
ATOM 5624 N N . ILE A 1 754 ? -25.522 -1.901 40.340 1.00 98.50 754 ILE A N 1
ATOM 5625 C CA . ILE A 1 754 ? -25.683 -1.331 38.997 1.00 98.50 754 ILE A CA 1
ATOM 5626 C C . ILE A 1 754 ? -27.154 -0.996 38.741 1.00 98.50 754 ILE A C 1
ATOM 5628 O O . ILE A 1 754 ? -28.034 -1.848 38.840 1.00 98.50 754 ILE A O 1
ATOM 5632 N N . GLN A 1 755 ? -27.431 0.252 38.387 1.00 97.75 755 GLN A N 1
ATOM 5633 C CA . GLN A 1 755 ? -28.767 0.734 38.051 1.00 97.75 755 GLN A CA 1
ATOM 5634 C C . GLN A 1 755 ? -28.843 1.056 36.563 1.00 97.75 755 GLN A C 1
ATOM 5636 O O . GLN A 1 755 ? -28.033 1.824 36.059 1.00 97.75 755 GLN A O 1
ATOM 5641 N N . VAL A 1 756 ? -29.823 0.493 35.862 1.00 97.81 756 VAL A N 1
ATOM 5642 C CA . VAL A 1 756 ? -30.030 0.673 34.424 1.00 97.81 756 VAL A CA 1
ATOM 5643 C C . VAL A 1 756 ? -31.315 1.449 34.186 1.00 97.81 756 VAL A C 1
ATOM 5645 O O . VAL A 1 756 ? -32.396 1.016 34.587 1.00 97.81 756 VAL A O 1
ATOM 5648 N N . THR A 1 757 ? -31.198 2.581 33.499 1.00 94.19 757 THR A N 1
ATOM 5649 C CA . THR A 1 757 ? -32.340 3.391 33.052 1.00 94.19 757 THR A CA 1
ATOM 5650 C C . THR A 1 757 ? -32.326 3.660 31.548 1.00 94.19 757 THR A C 1
ATOM 5652 O O . THR A 1 757 ? -33.368 3.977 30.976 1.00 94.19 757 THR A O 1
ATOM 5655 N N . GLY A 1 758 ? -31.181 3.473 30.884 1.00 92.06 758 GLY A N 1
ATOM 5656 C CA . GLY A 1 758 ? -31.046 3.617 29.438 1.00 92.06 758 GLY A CA 1
ATOM 5657 C C . GLY A 1 758 ? -31.600 2.423 28.661 1.00 92.06 758 GLY A C 1
ATOM 5658 O O . GLY A 1 758 ? -31.297 1.268 28.972 1.00 92.06 758 GLY A O 1
ATOM 5659 N N . ARG A 1 759 ? -32.381 2.689 27.609 1.00 90.38 759 ARG A N 1
ATOM 5660 C CA . ARG A 1 759 ? -32.845 1.663 26.655 1.00 90.38 759 ARG A CA 1
ATOM 5661 C C . ARG A 1 759 ? -31.686 1.070 25.849 1.00 90.38 759 ARG A C 1
ATOM 5663 O O . ARG A 1 759 ? -30.663 1.722 25.679 1.00 90.38 759 ARG A O 1
ATOM 5670 N N . GLY A 1 760 ? -31.833 -0.153 25.346 1.00 89.88 760 GLY A N 1
ATOM 5671 C CA . GLY A 1 760 ? -30.831 -0.804 24.488 1.00 89.88 760 GLY A CA 1
ATOM 5672 C C . GLY A 1 760 ? -29.495 -1.114 25.180 1.00 89.88 760 GLY A C 1
ATOM 5673 O O . GLY A 1 760 ? -28.528 -1.465 24.496 1.00 89.88 760 GLY A O 1
ATOM 5674 N N . THR A 1 761 ? -29.439 -0.957 26.509 1.00 94.19 761 THR A N 1
ATOM 5675 C CA . THR A 1 761 ? -28.237 -1.132 27.332 1.00 94.19 761 THR A CA 1
ATOM 5676 C C . THR A 1 761 ? -27.776 -2.587 27.333 1.00 94.19 761 THR A C 1
ATOM 5678 O O . THR A 1 761 ? -28.590 -3.505 27.457 1.00 94.19 761 THR A O 1
ATOM 5681 N N . GLU A 1 762 ? -26.463 -2.803 27.247 1.00 94.88 762 GLU A N 1
ATOM 5682 C CA . GLU A 1 762 ? -25.867 -4.141 27.306 1.00 94.88 762 GLU A CA 1
ATOM 5683 C C . GLU A 1 762 ? -24.902 -4.285 28.481 1.00 94.88 762 GLU A C 1
ATOM 5685 O O . GLU A 1 762 ? -24.007 -3.470 28.694 1.00 94.88 762 GLU A O 1
ATOM 5690 N N . LEU A 1 763 ? -25.084 -5.361 29.240 1.00 97.81 763 LEU A N 1
ATOM 5691 C CA . LEU A 1 763 ? -24.202 -5.789 30.311 1.00 97.81 763 LEU A CA 1
ATOM 5692 C C . LEU A 1 763 ? -23.606 -7.136 29.901 1.00 97.81 763 LEU A C 1
ATOM 5694 O O . LEU A 1 763 ? -24.329 -8.116 29.714 1.00 97.81 763 LEU A O 1
ATOM 5698 N N . LYS A 1 764 ? -22.289 -7.185 29.724 1.00 94.88 764 LYS A N 1
ATOM 5699 C CA . LYS A 1 764 ? -21.545 -8.381 29.312 1.00 94.88 764 LYS A CA 1
ATOM 5700 C C . LYS A 1 764 ? -20.464 -8.663 30.346 1.00 94.88 764 LYS A C 1
ATOM 5702 O O . LYS A 1 764 ? -19.791 -7.735 30.774 1.00 94.88 764 LYS A O 1
ATOM 5707 N N . THR A 1 765 ? -20.301 -9.912 30.776 1.00 95.00 765 THR A N 1
ATOM 5708 C CA . THR A 1 765 ? -19.227 -10.286 31.724 1.00 95.00 765 THR A CA 1
ATOM 5709 C C . THR A 1 765 ? -19.182 -9.419 32.991 1.00 95.00 765 THR A C 1
ATOM 5711 O O . THR A 1 765 ? -18.118 -9.071 33.496 1.00 95.00 765 THR A O 1
ATOM 5714 N N . VAL A 1 766 ? -20.351 -9.039 33.511 1.00 97.75 766 VAL A N 1
ATOM 5715 C CA . VAL A 1 766 ? -20.480 -8.208 34.711 1.00 97.75 766 VAL A CA 1
ATOM 5716 C C . VAL A 1 766 ? -20.533 -9.085 35.959 1.00 97.75 766 VAL A C 1
ATOM 5718 O O . VAL A 1 766 ? -21.202 -10.113 35.967 1.00 97.75 766 VAL A O 1
ATOM 5721 N N . ASN A 1 767 ? -19.871 -8.657 37.032 1.00 97.56 767 ASN A N 1
ATOM 5722 C CA . ASN A 1 767 ? -19.935 -9.287 38.347 1.00 97.56 767 ASN A CA 1
ATOM 5723 C C . ASN A 1 767 ? -20.549 -8.320 39.373 1.00 97.56 767 ASN A C 1
ATOM 5725 O O . ASN A 1 767 ? -19.865 -7.416 39.856 1.00 97.56 767 ASN A O 1
ATOM 5729 N N . ALA A 1 768 ? -21.830 -8.500 39.695 1.00 98.00 768 ALA A N 1
ATOM 5730 C CA . ALA A 1 768 ? -22.531 -7.765 40.746 1.00 98.00 768 ALA A CA 1
ATOM 5731 C C . ALA A 1 768 ? -22.593 -8.619 42.022 1.00 98.00 768 ALA A C 1
ATOM 5733 O O . ALA A 1 768 ? -23.298 -9.633 42.065 1.00 98.00 768 ALA A O 1
ATOM 5734 N N . TYR A 1 769 ? -21.855 -8.216 43.056 1.00 96.50 769 TYR A N 1
ATOM 5735 C CA . TYR A 1 769 ? -21.573 -9.071 44.208 1.00 96.50 769 TYR A CA 1
ATOM 5736 C C . TYR A 1 769 ? -21.652 -8.339 45.552 1.00 96.50 769 TYR A C 1
ATOM 5738 O O . TYR A 1 769 ? -21.007 -7.315 45.728 1.00 96.50 769 TYR A O 1
ATOM 5746 N N . ARG A 1 770 ? -22.387 -8.869 46.539 1.00 95.50 770 ARG A N 1
ATOM 5747 C CA . ARG A 1 770 ? -22.473 -8.276 47.899 1.00 95.50 770 ARG A CA 1
ATOM 5748 C C . ARG A 1 770 ? -22.943 -6.821 47.948 1.00 95.50 770 ARG A C 1
ATOM 5750 O O . ARG A 1 770 ? -22.553 -6.063 48.829 1.00 95.50 770 ARG A O 1
ATOM 5757 N N . ASN A 1 771 ? -23.819 -6.425 47.030 1.00 96.81 771 ASN A N 1
ATOM 5758 C CA . ASN A 1 771 ? -24.495 -5.132 47.116 1.00 96.81 771 ASN A CA 1
ATOM 5759 C C . ASN A 1 771 ? -25.694 -5.232 48.071 1.00 96.81 771 ASN A C 1
ATOM 5761 O O . ASN A 1 771 ? -26.440 -6.215 48.035 1.00 96.81 771 ASN A O 1
ATOM 5765 N N . GLY A 1 772 ? -25.875 -4.241 48.942 1.00 94.12 772 GLY A N 1
ATOM 5766 C CA . GLY A 1 772 ? -26.782 -4.325 50.084 1.00 94.12 772 GLY A CA 1
ATOM 5767 C C . GLY A 1 772 ? -28.261 -4.366 49.703 1.00 94.12 772 GLY A C 1
ATOM 5768 O O . GLY A 1 772 ? -28.993 -5.178 50.267 1.00 94.12 772 GLY A O 1
ATOM 5769 N N . GLN A 1 773 ? -28.704 -3.570 48.725 1.00 94.50 773 GLN A N 1
ATOM 5770 C CA . GLN A 1 773 ? -30.104 -3.552 48.285 1.00 94.50 773 GLN A CA 1
ATOM 5771 C C . GLN A 1 773 ? -30.363 -4.492 47.104 1.00 94.50 773 GLN A C 1
ATOM 5773 O O . GLN A 1 773 ? -31.229 -5.367 47.189 1.00 94.50 773 GLN A O 1
ATOM 5778 N N . ALA A 1 774 ? -29.628 -4.305 46.004 1.00 96.62 774 ALA A N 1
ATOM 5779 C CA . ALA A 1 774 ? -29.728 -5.166 44.833 1.00 96.62 774 ALA A CA 1
ATOM 5780 C C . ALA A 1 774 ? -28.421 -5.253 44.047 1.00 96.62 774 ALA A C 1
ATOM 5782 O O . ALA A 1 774 ? -27.633 -4.308 44.043 1.00 96.62 774 ALA A O 1
ATOM 5783 N N . GLY A 1 775 ? -28.214 -6.360 43.332 1.00 97.56 775 GLY A N 1
ATOM 5784 C CA . GLY A 1 775 ? -27.085 -6.492 42.412 1.00 97.56 775 GLY A CA 1
ATOM 5785 C C . GLY A 1 775 ? -27.253 -5.576 41.205 1.00 97.56 775 GLY A C 1
ATOM 5786 O O . GLY A 1 775 ? -26.465 -4.651 40.996 1.00 97.56 775 GLY A O 1
ATOM 5787 N N . ILE A 1 776 ? -28.315 -5.814 40.435 1.00 98.12 776 ILE A N 1
ATOM 5788 C CA . ILE A 1 776 ? -28.662 -5.041 39.243 1.00 98.12 776 ILE A CA 1
ATOM 5789 C C . ILE A 1 776 ? -30.139 -4.659 39.301 1.00 98.12 776 ILE A C 1
ATOM 5791 O O . ILE A 1 776 ? -30.994 -5.494 39.589 1.00 98.12 776 ILE A O 1
ATOM 5795 N N . THR A 1 777 ? -30.453 -3.407 38.987 1.00 97.12 777 THR A N 1
ATOM 5796 C CA . THR A 1 777 ? -31.838 -2.973 38.768 1.00 97.12 777 THR A CA 1
ATOM 5797 C C . THR A 1 777 ? -32.005 -2.408 37.372 1.00 97.12 777 THR A C 1
ATOM 5799 O O . THR A 1 777 ? -31.099 -1.765 36.846 1.00 97.12 777 THR A O 1
ATOM 5802 N N . VAL A 1 778 ? -33.170 -2.634 36.778 1.00 96.75 778 VAL A N 1
ATOM 5803 C CA . VAL A 1 778 ? -33.571 -2.069 35.495 1.00 96.75 778 VAL A CA 1
ATOM 5804 C C . VAL A 1 778 ? -34.908 -1.376 35.687 1.00 96.75 778 VAL A C 1
ATOM 5806 O O . VAL A 1 778 ? -35.888 -2.008 36.065 1.00 96.75 778 VAL A O 1
ATOM 5809 N N . SER A 1 779 ? -34.966 -0.078 35.423 1.00 91.75 779 SER A N 1
ATOM 5810 C CA . SER A 1 779 ? -36.204 0.697 35.507 1.00 91.75 779 SER A CA 1
ATOM 5811 C C . SER A 1 779 ? -36.426 1.472 34.230 1.00 91.75 779 SER A C 1
ATOM 5813 O O . SER A 1 779 ? -35.468 2.056 33.732 1.00 91.75 779 SER A O 1
ATOM 5815 N N . THR A 1 780 ? -37.659 1.463 33.715 1.00 88.56 780 THR A N 1
ATOM 5816 C CA . THR A 1 780 ? -38.109 2.166 32.490 1.00 88.56 780 THR A CA 1
ATOM 5817 C C . THR A 1 780 ? -37.402 1.773 31.183 1.00 88.56 780 THR A C 1
ATOM 5819 O O . THR A 1 780 ? -37.899 2.075 30.101 1.00 88.56 780 THR A O 1
ATOM 5822 N N . ALA A 1 781 ? -36.263 1.082 31.245 1.00 91.38 781 ALA A N 1
ATOM 5823 C CA . ALA A 1 781 ? -35.462 0.703 30.092 1.00 91.38 781 ALA A CA 1
ATOM 5824 C C . ALA A 1 781 ? -36.024 -0.521 29.356 1.00 91.38 781 ALA A C 1
ATOM 5826 O O . ALA A 1 781 ? -36.295 -1.565 29.954 1.00 91.38 781 ALA A O 1
ATOM 5827 N N . LYS A 1 782 ? -36.117 -0.412 28.028 1.00 90.69 782 LYS A N 1
ATOM 5828 C CA . LYS A 1 782 ? -36.459 -1.512 27.116 1.00 90.69 782 LYS A CA 1
ATOM 5829 C C . LYS A 1 782 ? -35.208 -2.048 26.415 1.00 90.69 782 LYS A C 1
ATOM 5831 O O . LYS A 1 782 ? -34.199 -1.348 26.333 1.00 90.69 782 LYS A O 1
ATOM 5836 N N . ASN A 1 783 ? -35.284 -3.262 25.870 1.00 89.19 783 ASN A N 1
ATOM 5837 C CA . ASN A 1 783 ? -34.210 -3.900 25.094 1.00 89.19 783 ASN A CA 1
ATOM 5838 C C . ASN A 1 783 ? -32.882 -4.054 25.860 1.00 89.19 783 ASN A C 1
ATOM 5840 O O . ASN A 1 783 ? -31.809 -3.987 25.260 1.00 89.19 783 ASN A O 1
ATOM 5844 N N . VAL A 1 784 ? -32.942 -4.257 27.179 1.00 94.56 784 VAL A N 1
ATOM 5845 C CA . VAL A 1 784 ? -31.742 -4.472 27.997 1.00 94.56 784 VAL A CA 1
ATOM 5846 C C . VAL A 1 784 ? -31.278 -5.918 27.854 1.00 94.56 784 VAL A C 1
ATOM 5848 O O . VAL A 1 784 ? -32.089 -6.838 27.969 1.00 94.56 784 VAL A O 1
ATOM 5851 N N . LYS A 1 785 ? -29.979 -6.132 27.625 1.00 95.19 785 LYS A N 1
ATOM 5852 C CA . LYS A 1 785 ? -29.378 -7.473 27.548 1.00 95.19 785 LYS A CA 1
ATOM 5853 C C . LYS A 1 785 ? -28.340 -7.663 28.647 1.00 95.19 785 LYS A C 1
ATOM 5855 O O . LYS A 1 785 ? -27.456 -6.826 28.807 1.00 95.19 785 LYS A O 1
ATOM 5860 N N . ILE A 1 786 ? -28.422 -8.777 29.366 1.00 97.38 786 ILE A N 1
ATOM 5861 C CA . ILE A 1 786 ? -27.446 -9.197 30.374 1.00 97.38 786 ILE A CA 1
ATOM 5862 C C . ILE A 1 786 ? -26.903 -10.559 29.953 1.00 97.38 786 ILE A C 1
ATOM 5864 O O . ILE A 1 786 ? -27.655 -11.523 29.844 1.00 97.38 786 ILE A O 1
ATOM 5868 N N . THR A 1 787 ? -25.604 -10.632 29.681 1.00 96.00 787 THR A N 1
ATOM 5869 C CA . THR A 1 787 ? -24.979 -11.816 29.083 1.00 96.00 787 THR A CA 1
ATOM 5870 C C . THR A 1 787 ? -23.711 -12.214 29.826 1.00 96.00 787 THR A C 1
ATOM 5872 O O . THR A 1 787 ? -22.948 -11.348 30.270 1.00 96.00 787 THR A O 1
ATOM 5875 N N . LYS A 1 788 ? -23.467 -13.523 29.962 1.00 95.62 788 LYS A N 1
ATOM 5876 C CA . LYS A 1 788 ? -22.210 -14.080 30.504 1.00 95.62 788 LYS A CA 1
ATOM 5877 C C . LYS A 1 788 ? -21.797 -13.476 31.858 1.00 95.62 788 LYS A C 1
ATOM 5879 O O . LYS A 1 788 ? -20.622 -13.210 32.077 1.00 95.62 788 LYS A O 1
ATOM 5884 N N . SER A 1 789 ? -22.762 -13.154 32.721 1.00 97.50 789 SER A N 1
ATOM 5885 C CA . SER A 1 789 ? -22.554 -12.353 33.939 1.00 97.50 789 SER A CA 1
ATOM 5886 C C . SER A 1 789 ? -22.780 -13.163 35.226 1.00 97.50 789 SER A C 1
ATOM 5888 O O . SER A 1 789 ? -23.323 -14.265 35.198 1.00 97.50 789 SER A O 1
ATOM 5890 N N . SER A 1 790 ? -22.386 -12.609 36.373 1.00 97.69 790 SER A N 1
ATOM 5891 C CA . SER A 1 790 ? -22.593 -13.179 37.709 1.00 97.69 790 SER A CA 1
ATOM 5892 C C . SER A 1 790 ? -23.253 -12.151 38.630 1.00 97.69 790 SER A C 1
ATOM 5894 O O . SER A 1 790 ? -22.747 -11.045 38.807 1.00 97.69 790 SER A O 1
ATOM 5896 N N . ILE A 1 791 ? -24.399 -12.505 39.207 1.00 97.88 791 ILE A N 1
ATOM 5897 C CA . ILE A 1 791 ? -25.200 -11.663 40.102 1.00 97.88 791 ILE A CA 1
ATOM 5898 C C . ILE A 1 791 ? -25.458 -12.458 41.382 1.00 97.88 791 ILE A C 1
ATOM 5900 O O . ILE A 1 791 ? -26.425 -13.223 41.486 1.00 97.88 791 ILE A O 1
ATOM 5904 N N . THR A 1 792 ? -24.552 -12.335 42.350 1.00 97.56 792 THR A N 1
ATOM 5905 C CA . THR A 1 792 ? -24.521 -13.241 43.505 1.00 97.56 792 THR A CA 1
ATOM 5906 C C . THR A 1 792 ? -24.355 -12.534 44.841 1.00 97.56 792 THR A C 1
ATOM 5908 O O . THR A 1 792 ? -23.746 -11.473 44.925 1.00 97.56 792 THR A O 1
ATOM 5911 N N . ALA A 1 793 ? -24.897 -13.124 45.909 1.00 96.06 793 ALA A N 1
ATOM 5912 C CA . ALA A 1 793 ? -24.753 -12.603 47.271 1.00 96.06 793 ALA A CA 1
ATOM 5913 C C . ALA A 1 793 ? -25.234 -11.151 47.458 1.00 96.06 793 ALA A C 1
ATOM 5915 O O . ALA A 1 793 ? -24.705 -10.449 48.308 1.00 96.06 793 ALA A O 1
ATOM 5916 N N . ASN A 1 794 ? -26.219 -10.674 46.693 1.00 96.44 794 ASN A N 1
ATOM 5917 C CA . ASN A 1 794 ? -26.773 -9.323 46.845 1.00 96.44 794 ASN A CA 1
ATOM 5918 C C . ASN A 1 794 ? -28.039 -9.324 47.715 1.00 96.44 794 ASN A C 1
ATOM 5920 O O . ASN A 1 794 ? -28.642 -10.368 47.952 1.00 96.44 794 ASN A O 1
ATOM 5924 N N . GLY A 1 795 ? -28.472 -8.148 48.170 1.00 93.12 795 GLY A N 1
ATOM 5925 C CA . GLY A 1 795 ? -29.728 -7.983 48.904 1.00 93.12 795 GLY A CA 1
ATOM 5926 C C . GLY A 1 795 ? -29.648 -8.316 50.397 1.00 93.12 795 GLY A C 1
ATOM 5927 O O . GLY A 1 795 ? -30.685 -8.536 51.018 1.00 93.12 795 GLY A O 1
ATOM 5928 N N . TRP A 1 796 ? -28.444 -8.371 50.975 1.00 88.94 796 TRP A N 1
ATOM 5929 C CA . TRP A 1 796 ? -28.210 -8.702 52.390 1.00 88.94 796 TRP A CA 1
ATOM 5930 C C . TRP A 1 796 ? -28.074 -7.476 53.310 1.00 88.94 796 TRP A C 1
ATOM 5932 O O . TRP A 1 796 ? -27.816 -7.621 54.500 1.00 88.94 796 TRP A O 1
ATOM 5942 N N . GLY A 1 797 ? -28.288 -6.261 52.795 1.00 89.12 797 GLY A N 1
ATOM 5943 C CA . GLY A 1 797 ? -28.156 -5.000 53.539 1.00 89.12 797 GLY A CA 1
ATOM 5944 C C . GLY A 1 797 ? -29.317 -4.671 54.487 1.00 89.12 797 GLY A C 1
ATOM 5945 O O . GLY A 1 797 ? -29.376 -3.563 55.008 1.00 89.12 797 GLY A O 1
ATOM 5946 N N . GLY A 1 798 ? -30.261 -5.597 54.696 1.00 88.75 798 GLY A N 1
ATOM 5947 C CA . GLY A 1 798 ? -31.399 -5.400 55.603 1.00 88.75 798 GLY A CA 1
ATOM 5948 C C . GLY A 1 798 ? -32.596 -4.649 55.004 1.00 88.75 798 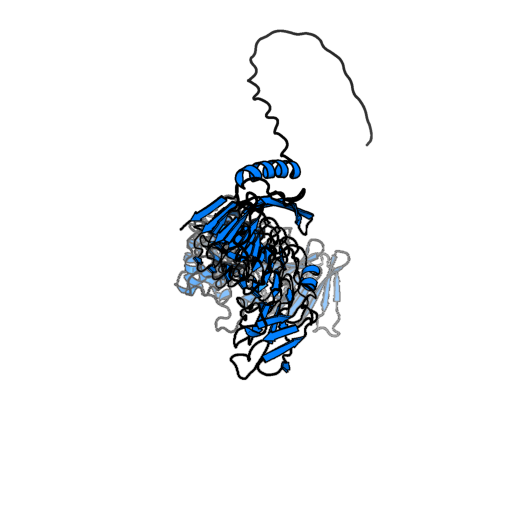GLY A C 1
ATOM 5949 O O . GLY A 1 798 ? -33.499 -4.254 55.737 1.00 88.75 798 GLY A O 1
ATOM 5950 N N . PHE A 1 799 ? -32.629 -4.459 53.684 1.00 91.00 799 PHE A N 1
ATOM 5951 C CA . PHE A 1 799 ? -33.769 -3.866 52.976 1.00 91.00 799 PHE A CA 1
ATOM 5952 C C . PHE A 1 799 ? -34.961 -4.827 52.922 1.00 91.00 799 PHE A C 1
ATOM 5954 O O . PHE A 1 799 ? -34.784 -6.046 52.799 1.00 91.00 799 PHE A O 1
ATOM 5961 N N . LYS A 1 800 ? -36.183 -4.284 52.968 1.00 89.31 800 LYS A N 1
ATOM 5962 C CA . LYS A 1 800 ? -37.392 -5.067 52.708 1.00 89.31 800 LYS A CA 1
ATOM 5963 C C . LYS A 1 800 ? -37.385 -5.586 51.254 1.00 89.31 800 LYS A C 1
ATOM 5965 O O . LYS A 1 800 ? -36.965 -4.882 50.326 1.00 89.31 800 LYS A O 1
ATOM 5970 N N . PRO A 1 801 ? -37.849 -6.825 51.034 1.00 86.75 801 PRO A N 1
ATOM 5971 C CA . PRO A 1 801 ? -38.423 -7.264 49.765 1.00 86.75 801 PRO A CA 1
ATOM 5972 C C . PRO A 1 801 ? -39.248 -6.165 49.072 1.00 86.75 801 PRO A C 1
ATOM 5974 O O . PRO A 1 801 ? -40.203 -5.667 49.650 1.00 86.75 801 PRO A O 1
ATOM 5977 N N . GLY A 1 802 ? -38.902 -5.786 47.840 1.00 84.88 802 GLY A N 1
ATOM 5978 C CA . GLY A 1 802 ? -39.639 -4.779 47.075 1.00 84.88 802 GLY A CA 1
ATOM 5979 C C . GLY A 1 802 ? -39.222 -4.723 45.607 1.00 84.88 802 GLY A C 1
ATOM 5980 O O . GLY A 1 802 ? -38.414 -5.528 45.148 1.00 84.88 802 GLY A O 1
ATOM 5981 N N . THR A 1 803 ? -39.759 -3.753 44.869 1.00 81.88 803 THR A N 1
ATOM 5982 C CA . THR A 1 803 ? -39.560 -3.585 43.415 1.00 81.88 803 THR A CA 1
ATOM 5983 C C . THR A 1 803 ? -38.097 -3.383 42.993 1.00 81.88 803 THR A C 1
ATOM 5985 O O . THR A 1 803 ? -37.736 -3.655 41.852 1.00 81.88 803 THR A O 1
ATOM 5988 N N . TYR A 1 804 ? -37.245 -2.925 43.912 1.00 87.81 804 TYR A N 1
ATOM 5989 C CA . TYR A 1 804 ? -35.847 -2.567 43.656 1.00 87.81 804 TYR A CA 1
ATOM 5990 C C . TYR A 1 804 ? -34.852 -3.342 44.540 1.00 87.81 804 TYR A C 1
ATOM 5992 O O . TYR A 1 804 ? -33.755 -2.844 44.785 1.00 87.81 804 TYR A O 1
ATOM 6000 N N . SER A 1 805 ? -35.213 -4.519 45.062 1.00 89.94 805 SER A N 1
ATOM 6001 C CA . SER A 1 805 ? -34.312 -5.375 45.858 1.00 89.94 805 SER A CA 1
ATOM 6002 C C . SER A 1 805 ? -34.095 -6.756 45.220 1.00 89.94 805 SER A C 1
ATOM 6004 O O . SER A 1 805 ? -34.878 -7.187 44.377 1.00 89.94 805 SER A O 1
ATOM 6006 N N . GLY A 1 806 ? -32.999 -7.437 45.571 1.00 90.25 806 GLY A N 1
ATOM 6007 C CA . GLY A 1 806 ? -32.693 -8.806 45.124 1.00 90.25 806 GLY A CA 1
ATOM 6008 C C . GLY A 1 806 ? -31.408 -8.944 44.304 1.00 90.25 806 GLY A C 1
ATOM 6009 O O . GLY A 1 806 ? -30.518 -8.100 44.340 1.00 90.25 806 GLY A O 1
ATOM 6010 N N . GLY A 1 807 ? -31.276 -10.034 43.553 1.00 94.56 807 GLY A N 1
ATOM 6011 C CA . GLY A 1 807 ? -30.190 -10.193 42.584 1.00 94.56 807 GLY A CA 1
ATOM 6012 C C . GLY A 1 807 ? -30.374 -9.236 41.408 1.00 94.56 807 GLY A C 1
ATOM 6013 O O . GLY A 1 807 ? -29.637 -8.258 41.270 1.00 94.56 807 GLY A O 1
ATOM 6014 N N . LEU A 1 808 ? -31.383 -9.520 40.585 1.00 96.12 808 LEU A N 1
ATOM 6015 C CA . LEU A 1 808 ? -31.795 -8.730 39.429 1.00 96.12 808 LEU A CA 1
ATOM 6016 C C . LEU A 1 808 ? -33.253 -8.278 39.594 1.00 96.12 808 LEU A C 1
ATOM 6018 O O . LEU A 1 808 ? -34.148 -9.116 39.680 1.00 96.12 808 LEU A O 1
ATOM 6022 N N . ALA A 1 809 ? -33.504 -6.969 39.597 1.00 94.50 809 ALA A N 1
ATOM 6023 C CA . ALA A 1 809 ? -34.854 -6.414 39.711 1.00 94.50 809 ALA A CA 1
ATOM 6024 C C . ALA A 1 809 ? -35.248 -5.602 38.468 1.00 94.50 809 ALA A C 1
ATOM 6026 O O . ALA A 1 809 ? -34.480 -4.754 38.018 1.00 94.50 809 ALA A O 1
ATOM 6027 N N . ALA A 1 810 ? -36.443 -5.833 37.924 1.00 93.44 810 ALA A N 1
ATOM 6028 C CA . ALA A 1 810 ? -37.006 -5.086 36.800 1.00 93.44 810 ALA A CA 1
ATOM 6029 C C . ALA A 1 810 ? -38.280 -4.337 37.221 1.00 93.44 810 ALA A C 1
ATOM 6031 O O . ALA A 1 810 ? -39.187 -4.916 37.813 1.00 93.44 810 ALA A O 1
ATOM 6032 N N . ALA A 1 811 ? -38.361 -3.050 36.898 1.00 90.25 811 ALA A N 1
ATOM 6033 C CA . ALA A 1 811 ? -39.420 -2.162 37.359 1.00 90.25 811 ALA A CA 1
ATOM 6034 C C . ALA A 1 811 ? -39.953 -1.257 36.241 1.00 90.25 811 ALA A C 1
ATOM 6036 O O . ALA A 1 811 ? -39.246 -0.970 35.272 1.00 90.25 811 ALA A O 1
ATOM 6037 N N . LYS A 1 812 ? -41.171 -0.729 36.415 1.00 88.06 812 LYS A N 1
ATOM 6038 C CA . LYS A 1 812 ? -41.760 0.329 35.567 1.00 88.06 812 LYS A CA 1
ATOM 6039 C C . LYS A 1 812 ? -41.731 -0.017 34.067 1.00 88.06 812 LYS A C 1
ATOM 6041 O O . LYS A 1 812 ? -41.124 0.703 33.277 1.00 88.06 812 LYS A O 1
ATOM 6046 N N . LYS A 1 813 ? -42.346 -1.142 33.681 1.00 87.75 813 LYS A N 1
ATOM 6047 C CA . LYS A 1 813 ? -42.424 -1.622 32.283 1.00 87.75 813 LYS A CA 1
ATOM 6048 C C . LYS A 1 813 ? -41.067 -1.881 31.598 1.00 87.75 813 LYS A C 1
ATOM 6050 O O . LYS A 1 813 ? -40.956 -1.824 30.373 1.00 87.75 813 LYS A O 1
ATOM 6055 N N . ALA A 1 814 ? -40.021 -2.163 32.379 1.00 92.56 814 ALA A N 1
ATOM 6056 C CA . ALA A 1 814 ? -38.717 -2.551 31.844 1.00 92.56 814 ALA A CA 1
ATOM 6057 C C . ALA A 1 814 ? -38.784 -3.877 31.064 1.00 92.56 814 ALA A C 1
ATOM 6059 O O . ALA A 1 814 ? -39.579 -4.754 31.398 1.00 92.56 814 ALA A O 1
ATOM 6060 N N . ALA A 1 815 ? -37.917 -4.040 30.060 1.00 93.00 815 ALA A N 1
ATOM 6061 C CA . ALA A 1 815 ? -37.798 -5.271 29.276 1.00 93.00 815 ALA A CA 1
ATOM 6062 C C . ALA A 1 815 ? -36.346 -5.760 29.239 1.00 93.00 815 ALA A C 1
ATOM 6064 O O . ALA A 1 815 ? -35.468 -5.085 28.688 1.00 93.00 815 ALA A O 1
ATOM 6065 N N . VAL A 1 816 ? -36.105 -6.937 29.824 1.00 95.50 816 VAL A N 1
ATOM 6066 C CA . VAL A 1 816 ? -34.764 -7.489 30.059 1.00 95.50 816 VAL A CA 1
ATOM 6067 C C . VAL A 1 816 ? -34.636 -8.890 29.465 1.00 95.50 816 VAL A C 1
ATOM 6069 O O . VAL A 1 816 ? -35.468 -9.762 29.709 1.00 95.50 816 VAL A O 1
ATOM 6072 N N . LYS A 1 817 ? -33.560 -9.127 28.714 1.00 95.88 817 LYS A N 1
ATOM 6073 C CA . LYS A 1 817 ? -33.144 -10.451 28.240 1.00 95.88 817 LYS A CA 1
ATOM 6074 C C . LYS A 1 817 ? -31.869 -10.871 28.962 1.00 95.88 817 LYS A C 1
ATOM 6076 O O . LYS A 1 817 ? -30.915 -10.098 29.024 1.00 95.88 817 LYS A O 1
ATOM 6081 N N . VAL A 1 818 ? -31.852 -12.086 29.491 1.00 96.19 818 VAL A N 1
ATOM 6082 C CA . VAL A 1 818 ? -30.734 -12.634 30.264 1.00 96.19 818 VAL A CA 1
ATOM 6083 C C . VAL A 1 818 ? -30.279 -13.944 29.628 1.00 96.19 818 VAL A C 1
ATOM 6085 O O . VAL A 1 818 ? -31.115 -14.813 29.419 1.00 96.19 818 VAL A O 1
ATOM 6088 N N . SER A 1 819 ? -28.987 -14.112 29.343 1.00 95.69 819 SER A N 1
ATOM 6089 C CA . SER A 1 819 ? -28.430 -15.374 28.820 1.00 95.69 819 SER A CA 1
ATOM 6090 C C . SER A 1 819 ? -27.056 -15.694 29.410 1.00 95.69 819 SER A C 1
ATOM 6092 O O . SER A 1 819 ? -26.290 -14.783 29.754 1.00 95.69 819 SER A O 1
ATOM 6094 N N . GLY A 1 820 ? -26.750 -16.983 29.601 1.00 94.12 820 GLY A N 1
ATOM 6095 C CA . GLY A 1 820 ? -25.470 -17.444 30.157 1.00 94.12 820 GLY A CA 1
ATOM 6096 C C . GLY A 1 820 ? -25.071 -16.758 31.473 1.00 94.12 820 GLY A C 1
ATOM 6097 O O . GLY A 1 820 ? -23.898 -16.483 31.696 1.00 94.12 820 GLY A O 1
ATOM 6098 N N . THR A 1 821 ? -26.042 -16.358 32.303 1.00 96.44 821 THR A N 1
ATOM 6099 C CA . THR A 1 821 ? -25.818 -15.522 33.496 1.00 96.44 821 THR A CA 1
ATOM 6100 C C . THR A 1 821 ? -26.196 -16.274 34.770 1.00 96.44 821 THR A C 1
ATOM 6102 O O . THR A 1 821 ? -27.312 -16.790 34.898 1.00 96.44 821 THR A O 1
ATOM 6105 N N . LYS A 1 822 ? -25.272 -16.295 35.738 1.00 96.00 822 LYS A N 1
ATOM 6106 C CA . LYS A 1 822 ? -25.460 -16.902 37.061 1.00 96.00 822 LYS A CA 1
ATOM 6107 C C . LYS A 1 822 ? -26.137 -15.909 38.002 1.00 96.00 822 LYS A C 1
ATOM 6109 O O . LYS A 1 822 ? -25.601 -14.832 38.247 1.00 96.00 822 LYS A O 1
ATOM 6114 N N . ILE A 1 823 ? -27.289 -16.281 38.557 1.00 95.50 823 ILE A N 1
ATOM 6115 C CA . ILE A 1 823 ? -28.029 -15.475 39.539 1.00 95.50 823 ILE A CA 1
ATOM 6116 C C . ILE A 1 823 ? -28.355 -16.369 40.735 1.00 95.50 823 ILE A C 1
ATOM 6118 O O . ILE A 1 823 ? -29.195 -17.257 40.621 1.00 95.50 823 ILE A O 1
ATOM 6122 N N . SER A 1 824 ? -27.661 -16.185 41.861 1.00 95.38 824 SER A N 1
ATOM 6123 C CA . SER A 1 824 ? -27.765 -17.107 43.005 1.00 95.38 824 SER A CA 1
ATOM 6124 C C . SER A 1 824 ? -27.392 -16.469 44.345 1.00 95.38 824 SER A C 1
ATOM 6126 O O . SER A 1 824 ? -26.605 -15.524 44.383 1.00 95.38 824 SER A O 1
ATOM 6128 N N . LYS A 1 825 ? -27.850 -17.059 45.457 1.00 93.88 825 LYS A N 1
ATOM 6129 C CA . LYS A 1 825 ? -27.486 -16.670 46.837 1.00 93.88 825 LYS A CA 1
ATOM 6130 C C . LYS A 1 825 ? -27.869 -15.221 47.201 1.00 93.88 825 LYS A C 1
ATOM 6132 O O . LYS A 1 825 ? -27.160 -14.570 47.963 1.00 93.88 825 LYS A O 1
ATOM 6137 N N . ASN A 1 826 ? -28.955 -14.682 46.641 1.00 94.56 826 ASN A N 1
ATOM 6138 C CA . ASN A 1 826 ? -29.389 -13.299 46.891 1.00 94.56 826 ASN A CA 1
ATOM 6139 C C . ASN A 1 826 ? -30.454 -13.226 48.009 1.00 94.56 826 ASN A C 1
ATOM 6141 O O . ASN A 1 826 ? -31.490 -13.879 47.916 1.00 94.56 826 ASN A O 1
ATOM 6145 N N . GLY A 1 827 ? -30.223 -12.406 49.041 1.00 88.38 827 GLY A N 1
ATOM 6146 C CA . GLY A 1 827 ? -30.961 -12.414 50.318 1.00 88.38 827 GLY A CA 1
ATOM 6147 C C . GLY A 1 827 ? -32.377 -11.830 50.301 1.00 88.38 827 GLY A C 1
ATOM 6148 O O . GLY A 1 827 ? -33.137 -12.002 51.252 1.00 88.38 827 GLY A O 1
ATOM 6149 N N . THR A 1 828 ? -32.757 -11.139 49.228 1.00 87.06 828 THR A N 1
ATOM 6150 C CA . THR A 1 828 ? -34.135 -10.664 48.989 1.00 87.06 828 THR A CA 1
ATOM 6151 C C . THR A 1 828 ? -34.755 -11.305 47.741 1.00 87.06 828 THR A C 1
ATOM 6153 O O . THR A 1 828 ? -35.773 -10.830 47.239 1.00 87.06 828 THR A O 1
ATOM 6156 N N . GLY A 1 829 ? -34.179 -12.411 47.257 1.00 90.56 829 GLY A N 1
ATOM 6157 C CA . GLY A 1 829 ? -34.621 -13.152 46.073 1.00 90.56 829 GLY A CA 1
ATOM 6158 C C . GLY A 1 829 ? -33.701 -12.944 44.868 1.00 90.56 829 GLY A C 1
ATOM 6159 O O . GLY A 1 829 ? -33.048 -11.910 44.729 1.00 90.56 829 GLY A O 1
ATOM 6160 N N . ASN A 1 830 ? -33.626 -13.944 43.986 1.00 91.75 830 ASN A N 1
ATOM 6161 C CA . ASN A 1 830 ? -32.748 -13.904 42.811 1.00 91.75 830 ASN A CA 1
ATOM 6162 C C . ASN A 1 830 ? -33.252 -12.937 41.734 1.00 91.75 830 ASN A C 1
ATOM 6164 O O . ASN A 1 830 ? -32.475 -12.122 41.239 1.00 91.75 830 ASN A O 1
ATOM 6168 N N . ILE A 1 831 ? -34.539 -13.011 41.395 1.00 91.44 831 ILE A N 1
ATOM 6169 C CA . ILE A 1 831 ? -35.179 -12.182 40.372 1.00 91.44 831 ILE A CA 1
ATOM 6170 C C . ILE A 1 831 ? -36.429 -11.533 40.965 1.00 91.44 831 ILE A C 1
ATOM 6172 O O . ILE A 1 831 ? -37.204 -12.202 41.644 1.00 91.44 831 ILE A O 1
ATOM 6176 N N . ARG A 1 832 ? -36.640 -10.243 40.682 1.00 90.44 832 ARG A N 1
ATOM 6177 C CA . ARG A 1 832 ? -37.880 -9.521 40.996 1.00 90.44 832 ARG A CA 1
ATOM 6178 C C . ARG A 1 832 ? -38.389 -8.730 39.799 1.00 90.44 832 ARG A C 1
ATOM 6180 O O . ARG A 1 832 ? -37.599 -8.184 39.031 1.00 90.44 832 ARG A O 1
ATOM 6187 N N . ARG A 1 833 ? -39.711 -8.639 39.662 1.00 89.00 833 ARG A N 1
ATOM 6188 C CA . ARG A 1 833 ? -40.382 -7.859 38.615 1.00 89.00 833 ARG A CA 1
ATOM 6189 C C . ARG A 1 833 ? -41.591 -7.117 39.183 1.00 89.00 833 ARG A C 1
ATOM 6191 O O . ARG A 1 833 ? -42.349 -7.710 39.943 1.00 89.00 833 ARG A O 1
ATOM 6198 N N . SER A 1 834 ? -41.760 -5.842 38.830 1.00 86.56 834 SER A N 1
ATOM 6199 C CA . SER A 1 834 ? -43.024 -5.126 39.058 1.00 86.56 834 SER A CA 1
ATOM 6200 C C . SER A 1 834 ? -44.060 -5.503 38.002 1.00 86.56 834 SER A C 1
ATOM 6202 O O . SER A 1 834 ? -43.696 -5.982 36.925 1.00 86.56 834 SER A O 1
ATOM 6204 N N . SER A 1 835 ? -45.328 -5.166 38.254 1.00 79.62 835 SER A N 1
ATOM 6205 C CA . SER A 1 835 ? -46.372 -5.221 37.225 1.00 79.62 835 SER A CA 1
ATOM 6206 C C . SER A 1 835 ? -45.929 -4.486 35.943 1.00 79.62 835 SER A C 1
ATOM 6208 O O . SER A 1 835 ? -45.256 -3.446 35.998 1.00 79.62 835 SER A O 1
ATOM 6210 N N . GLY A 1 836 ? -46.208 -5.100 34.789 1.00 80.75 836 GLY A N 1
ATOM 6211 C CA . GLY A 1 836 ? -45.847 -4.623 33.449 1.00 80.75 836 GLY A CA 1
ATOM 6212 C C . GLY A 1 836 ? -44.381 -4.795 33.021 1.00 80.75 836 GLY A C 1
ATOM 6213 O O . GLY A 1 836 ? -44.066 -4.518 31.864 1.00 80.75 836 GLY A O 1
ATOM 6214 N N . ALA A 1 837 ? -43.464 -5.227 33.897 1.00 88.19 837 ALA A N 1
ATOM 6215 C CA . ALA A 1 837 ? -42.071 -5.495 33.521 1.00 88.19 837 ALA A CA 1
ATOM 6216 C C . ALA A 1 837 ? -41.893 -6.921 32.960 1.00 88.19 837 ALA A C 1
ATOM 6218 O O . ALA A 1 837 ? -42.426 -7.887 33.506 1.00 88.19 837 ALA A O 1
ATOM 6219 N N . SER A 1 838 ? -41.088 -7.073 31.902 1.00 89.44 838 SER A N 1
ATOM 6220 C CA . SER A 1 838 ? -40.777 -8.366 31.280 1.00 89.44 838 SER A CA 1
ATOM 6221 C C . SER A 1 838 ? -39.317 -8.769 31.489 1.00 89.44 838 SER A C 1
ATOM 6223 O O . SER A 1 838 ? -38.390 -7.966 31.347 1.00 89.44 838 SER A O 1
ATOM 6225 N N . MET A 1 839 ? -39.106 -10.045 31.811 1.00 89.81 839 MET A N 1
ATOM 6226 C CA . MET A 1 839 ? -37.780 -10.640 31.932 1.00 89.81 839 MET A CA 1
ATOM 6227 C C . MET A 1 839 ? -37.783 -12.018 31.276 1.00 89.81 839 MET A C 1
ATOM 6229 O O . MET A 1 839 ? -38.517 -12.901 31.708 1.00 89.81 839 MET A O 1
ATOM 6233 N N . LYS A 1 840 ? -36.975 -12.191 30.227 1.00 90.00 840 LYS A N 1
ATOM 6234 C CA . LYS A 1 840 ? -36.804 -13.471 29.527 1.00 90.00 840 LYS A CA 1
ATOM 6235 C C . LYS A 1 840 ? -35.409 -14.013 29.803 1.00 90.00 840 LYS A C 1
ATOM 6237 O O . LYS A 1 840 ? -34.422 -13.319 29.545 1.00 90.00 840 LYS A O 1
ATOM 6242 N N . ARG A 1 841 ? -35.331 -15.231 30.336 1.00 86.81 841 ARG A N 1
ATOM 6243 C CA . ARG A 1 841 ? -34.072 -15.925 30.609 1.00 86.81 841 ARG A CA 1
ATOM 6244 C C . ARG A 1 841 ? -33.890 -17.046 29.595 1.00 86.81 841 ARG A C 1
ATOM 6246 O O . ARG A 1 841 ? -34.774 -17.875 29.436 1.00 86.81 841 ARG A O 1
ATOM 6253 N N . TYR A 1 842 ? -32.746 -17.040 28.936 1.00 81.31 842 TYR A N 1
ATOM 6254 C CA . TYR A 1 842 ? -32.311 -18.057 27.992 1.00 81.31 842 TYR A CA 1
ATOM 6255 C C . TYR A 1 842 ? -31.216 -18.882 28.667 1.00 81.31 842 TYR A C 1
ATOM 6257 O O . TYR A 1 842 ? -30.442 -18.319 29.457 1.00 81.31 842 TYR A O 1
ATOM 6265 N N . LYS A 1 843 ? -31.216 -20.196 28.413 1.00 65.19 843 LYS A N 1
ATOM 6266 C CA . LYS A 1 843 ? -30.185 -21.103 28.929 1.00 65.19 843 LYS A CA 1
ATOM 6267 C C . LYS A 1 843 ? -28.807 -20.657 28.438 1.00 65.19 843 LYS A C 1
ATOM 6269 O O . LYS A 1 843 ? -28.703 -20.237 27.263 1.00 65.19 843 LYS A O 1
#

Secondary structure (DSSP, 8-state):
-------------------------------PPPPPHHHHHHHHHHHHHHHTTSEEEEEEE-TTS-EEEEETTEEEEE-SSS--EEEEHHHHHHHHHTTGGGSTT--B-S--EEETTEEEEEBSSEEEEE-TT--EEEEETTS-SEEEEEEE-BS---SEEHHHHHHHHHTT--HHHHHHHHTTT-EEEEE-TTTT-EEEEEEEEESEEEEEEESS-EEEEETTS-TT-EEEE-TT-EEEEEEETTEEEEEEE-TTSSS--EEEEE-SSPEEEEETTBTTB--SS--EEEEET-STTT---EEE-SSEEEEEEETTEEEEEEEEEIIIIIHHTB-SS-TTS-HHHHHHHHHHHHHHHHHT-SSPBTTTTBSEESSTTS--B-THHHHT---SSS-TTHHHHHHHTTEEE-TTS-EEEEEEEEETTEEP---EESB-SSB---THHHH-SPPPTTSS--B-GGGGSGGGT-TTSSEEEEEEHHHHHHHHT-S--SEEEEEE-TTS-EEEEEEE-TTS-EEEEEHHHHHGGGTT--SEEEEEEEPTT-----EE--GGGS-SEEEPTTS-HHHHHHTS-TT-EEEEPSEEE--SSEEPPTT-EEEETTTT-EEEE-EEEE--EEETTEEEEE-TTS-SS--TT--BPTT--TT----EEETTEEPEE-SSGGG--TTEEEEETTTTEEEEPPPSSTT--EEEE--S-SEE--TT-EEESEEEE---PPTT-EEEEE-STT-EEES-EEES-SSEEEEE-STT-EEES-EEES-SSEEEEEES--SEEEES-EEES-S-SSB-SSTT-EEEEEETT-EEEEES-EEE--TT-SEEE-TT-EEEEE-

Organism: NCBI:txid670079

Foldseek 3Di:
DDDDDDDDDDDDDDDDDDDDDDDDDDPPPPPPPDDQLVRQQVVVVVVCCVVQVHFQPDWDADPVRWIWTDGLFFIWTGDSVAHIETDGPLNLVLCLLQLHCVGDFHAWRYYWDDDPQKIWTHTPFWIWIAHPVSFIFTFGRQAFQWWKFKFFWFALQWFAALLLLLLVLVVVDFLQRRRCQRQPQWGFDKDQQLQFPKFKEWFDWAQKKKKWKAFFKKKKAQPQPDRVDIDIATHGKMWIWHDDPLFIKIWIFHVPDPPGDTDIDTGRFKMKMGDECEPVHDDPTFMKMWIQLTDPPPRHIFIARYAIWIWGADPSTIIIMGIGRLLARQLLQFPQDQLPGRLSSLLSCSQLLSLQLSVLPPDQDSNRSGSYYCDPVGTPGRHVCRQQVPPPDPCRRSSNVSSVVQFDADPVRRTRIGTYIDNPVGGDNRDYGHAAQQKGAFPCVRVNDDGDPRGHMDGRNSRLDVSSVHPRVMDMDMGGQVNVCVLQVHSTFHAKDFDADPRQFTQKIWTATPVGDIGIDGLQSVCVRVVSTHRNIHDIGRDPPRGSPRGGRDSLVNAPDEDEAPDDPQVVQVPDDASGEYEYEADEHADFAREHDHSYEYYYNPQASYEHALKDWWDWDDDPQWTKTADPLWALDFDPPFQFAVQARLSTLKWKDWPQHTADEGNDLVPAAESYWYADSNRNMIIHGQYPDPVGIMMMRRHAARYEYAASYEYESHEYERHSHGAPDENYEDAYAQYEYESYEFEHGSYERYEYEHASYEYYAYEQAHHQFESYEYEPYENYEYELYEQEHYNNNRGAQDQRGWRYHYEHLYEYEYENYHFDHIPSYRYYYDPNHYYHYDD

Radius of gyration: 47.23 Å; chains: 1; bounding box: 111×66×130 Å

Sequence (843 aa):
MKLISALLGTALLASLLGPVAPATAAPIQVVAAAPSIASANKAYLAKAAAKLGGADAGTGKLRDASSWRAYRDGVVVYSTKRKAVTVYKAMANVWADTGWETGKYGYPKAEQYAYGKDKRQVFDKAILGVRPDGTGYAIANGGPASFTINGAGWGHGVGMSQYGARAMAVEGWSAQRILEYYYSGSKADWSTRYANSDIRVQLLKADTARLRVAGSAMQLRDLGGDYKKTTVAGRGSILDLKLSGGKLSYTLKDPNKKPVKAVTVTLKGKLEILWEGTRAWPSENISVLTVEKANAENRGAVTYKHGKIQVGVLDKQVNAVGVMRLNDEYLYGLAEMPSFWEPAALQAQAIAGRTYAMRNMGSVKAACDCNVYDEVKSQKYTGWNHENDAVGLTSAGAWKAAVDATVQRNAAKGPVKSRVVTYGTALAETLYSSSTGGHTRDSSAVWGGPTPAYLRGVKDEWSTMVSSKNPYRSWTDSLTQKDARKLFKLPSVAKISIASSTDKTIKTATATSMDGKKATVSGRDFRTSFNGLSPWIFTAKPASGTTTANSTINPAKYCSTTVKSGASIQKAINAKPEGAVICLGTGTFKPTGVKLKSRQTLLGVGSTKSVLDGRIEVKAKKAAKIYKISSKYIPAKAKKSAACKPGAQCNTAQLLFANGSPLKRVTAKSKVKAGTYWVDHKNRALYTGKAPSKKNKYSLAVRSKALSTSTFSRVGRIGVVGYANATNTGAVVLKGAHSQAFSLRSADNHGIGIQVTGRGTELKTVNAYRNGQAGITVSTAKNVKITKSSITANGWGGFKPGTYSGGLAAAKKAAVKVSGTKISKNGTGNIRRSSGASMKRYK

InterPro domains:
  IPR011050 Pectin lyase fold/virulence factor [SSF51126] (559-829)
  IPR013486 Sporulation stage II protein D, amidase enhancer LytB [TIGR02669] (323-548)
  IPR013693 Sporulation stage II protein D, amidase enhancer LytB N-terminal [PF08486] (317-407)
  IPR039448 Right handed beta helix domain [PF13229] (745-831)

pLDDT: mean 88.23, std 13.63, range [24.91, 98.5]